Protein 8WXI (pdb70)

InterPro domains:
  IPR001807 Chloride channel [PF00654] (172-571)
  IPR001807 Chloride channel [PR00762] (184-201)
  IPR001807 Chloride channel [PR00762] (215-234)
  IPR001807 Chloride channel [PR00762] (272-291)
  IPR001807 Chloride channel [PR00762] (479-499)
  IPR001807 Chloride channel [PR00762] (522-538)
  IPR001807 Chloride channel [PR00762] (539-558)
  IPR001807 Chloride channel [PR00762] (577-591)
  IPR002243 Chloride channel ClC-1 [PR01112] (6-17)
  IPR002243 Chloride channel ClC-1 [PR01112] (20-34)
  IPR002243 Chloride channel ClC-1 [PR01112] (47-61)
  IPR002243 Chloride channel ClC-1 [PR01112] (77-89)
  IPR002243 Chloride channel ClC-1 [PR01112] (679-686)
  IPR002243 Chloride channel ClC-1 [PR01112] (712-725)
  IPR002243 Chloride channel ClC-1 [PR01112] (927-937)
  IPR014743 Chloride channel, core [SSF81340] (98-592)
  IPR046342 CBS domain superfamily [G3DSA:3.10.580.10] (592-691)
  IPR046342 CBS domain superfamily [G3DSA:3.10.580.10] (763-876)
  IPR046342 CBS domain superfamily [SSF54631] (594-871)
  IPR050970 Voltage-gated chloride channel [PTHR45720] (76-894)

Structure (mmCIF, N/CA/C/O backbone):
data_8WXI
#
_entry.id   8WXI
#
loop_
_entity.id
_entity.type
_entity.pdbx_description
1 polymer 'Chloride channel protein 1'
2 non-polymer 'THIOCYANATE ION'
#
loop_
_atom_site.group_PDB
_atom_site.id
_atom_site.type_symbol
_atom_site.label_atom_id
_atom_site.label_alt_id
_atom_site.label_comp_id
_atom_site.label_asym_id
_atom_site.label_entity_id
_atom_site.label_seq_id
_atom_site.pdbx_PDB_ins_code
_atom_site.Cartn_x
_atom_site.Cartn_y
_atom_site.Cartn_z
_atom_site.occupancy
_atom_site.B_iso_or_equiv
_atom_site.auth_seq_id
_atom_site.auth_comp_id
_atom_site.auth_asym_id
_atom_site.auth_atom_id
_atom_site.pdbx_PDB_model_num
ATOM 1 N N . GLY A 1 115 ? 147.736 119.029 114.963 1.00 307.19 115 GLY A N 1
ATOM 2 C CA . GLY A 1 115 ? 148.135 119.519 113.658 1.00 307.19 115 GLY A CA 1
ATOM 3 C C . GLY A 1 115 ? 148.415 121.000 113.729 1.00 307.19 115 GLY A C 1
ATOM 4 O O . GLY A 1 115 ? 148.396 121.570 114.810 1.00 307.19 115 GLY A O 1
ATOM 5 N N . GLU A 1 116 ? 148.679 121.626 112.587 1.00 330.29 116 GLU A N 1
ATOM 6 C CA . GLU A 1 116 ? 148.981 123.057 112.560 1.00 330.29 116 GLU A CA 1
ATOM 7 C C . GLU A 1 116 ? 147.805 123.875 113.061 1.00 330.29 116 GLU A C 1
ATOM 8 O O . GLU A 1 116 ? 147.993 124.908 113.696 1.00 330.29 116 GLU A O 1
ATOM 14 N N . ASP A 1 117 ? 146.590 123.413 112.788 1.00 314.50 117 ASP A N 1
ATOM 15 C CA . ASP A 1 117 ? 145.413 124.116 113.282 1.00 314.50 117 ASP A CA 1
ATOM 16 C C . ASP A 1 117 ? 145.296 123.989 114.790 1.00 314.50 117 ASP A C 1
ATOM 17 O O . ASP A 1 117 ? 144.839 124.907 115.436 1.00 314.50 117 ASP A O 1
ATOM 22 N N . GLY A 1 118 ? 145.732 122.872 115.357 1.00 305.92 118 GLY A N 1
ATOM 23 C CA . GLY A 1 118 ? 145.701 122.708 116.795 1.00 305.92 118 GLY A CA 1
ATOM 24 C C . GLY A 1 118 ? 146.655 123.674 117.451 1.00 305.92 118 GLY A C 1
ATOM 25 O O . GLY A 1 118 ? 146.352 124.215 118.508 1.00 305.92 118 GLY A O 1
ATOM 26 N N . ILE A 1 119 ? 147.805 123.901 116.825 1.00 303.10 119 ILE A N 1
ATOM 27 C CA . ILE A 1 119 ? 148.765 124.859 117.349 1.00 303.10 119 ILE A CA 1
ATOM 28 C C . ILE A 1 119 ? 148.174 126.247 117.228 1.00 303.10 119 ILE A C 1
ATOM 29 O O . ILE A 1 119 ? 148.317 127.057 118.128 1.00 303.10 119 ILE A O 1
ATOM 34 N N . PHE A 1 120 ? 147.489 126.519 116.126 1.00 314.42 120 PHE A N 1
ATOM 35 C CA . PHE A 1 120 ? 146.835 127.808 115.955 1.00 314.42 120 PHE A CA 1
ATOM 36 C C . PHE A 1 120 ? 145.887 128.090 117.108 1.00 314.42 120 PHE A C 1
ATOM 37 O O . PHE A 1 120 ? 145.899 129.181 117.653 1.00 314.42 120 PHE A O 1
ATOM 45 N N . LEU A 1 121 ? 145.087 127.106 117.497 1.00 306.71 121 LEU A N 1
ATOM 46 C CA . LEU A 1 121 ? 144.138 127.291 118.587 1.00 306.71 121 LEU A CA 1
ATOM 47 C C . LEU A 1 121 ? 144.817 127.424 119.942 1.00 306.71 121 LEU A C 1
ATOM 48 O O . LEU A 1 121 ? 144.357 128.169 120.796 1.00 306.71 121 LEU A O 1
ATOM 53 N N . VAL A 1 122 ? 145.909 126.705 120.148 1.00 300.11 122 VAL A N 1
ATOM 54 C CA . VAL A 1 122 ? 146.652 126.825 121.396 1.00 300.11 122 VAL A CA 1
ATOM 55 C C . VAL A 1 122 ? 147.222 128.229 121.463 1.00 300.11 122 VAL A C 1
ATOM 56 O O . VAL A 1 122 ? 147.103 128.902 122.480 1.00 300.11 122 VAL A O 1
ATOM 60 N N . LEU A 1 123 ? 147.786 128.701 120.358 1.00 294.58 123 LEU A N 1
ATOM 61 C CA . LEU A 1 123 ? 148.358 130.034 120.324 1.00 294.58 123 LEU A CA 1
ATOM 62 C C . LEU A 1 123 ? 147.276 131.068 120.517 1.00 294.58 123 LEU A C 1
ATOM 63 O O . LEU A 1 123 ? 147.480 132.029 121.237 1.00 294.58 123 LEU A O 1
ATOM 68 N N . LEU A 1 124 ? 146.124 130.873 119.885 1.00 286.31 124 LEU A N 1
ATOM 69 C CA . LEU A 1 124 ? 145.005 131.788 120.055 1.00 286.31 124 LEU A CA 1
ATOM 70 C C . LEU A 1 124 ? 144.685 131.924 121.518 1.00 286.31 124 LEU A C 1
ATOM 71 O O . LEU A 1 124 ? 144.783 133.004 122.069 1.00 286.31 124 LEU A O 1
ATOM 76 N N . GLY A 1 125 ? 144.307 130.823 122.151 1.00 272.55 125 GLY A N 1
ATOM 77 C CA . GLY A 1 125 ? 143.960 130.852 123.556 1.00 272.55 125 GLY A CA 1
ATOM 78 C C . GLY A 1 125 ? 145.014 131.478 124.427 1.00 272.55 125 GLY A C 1
ATOM 79 O O . GLY A 1 125 ? 144.712 132.358 125.218 1.00 272.55 125 GLY A O 1
ATOM 80 N N . LEU A 1 126 ? 146.256 131.042 124.276 1.00 275.46 126 LEU A N 1
ATOM 81 C CA . LEU A 1 126 ? 147.347 131.585 125.068 1.00 275.46 126 LEU A CA 1
ATOM 82 C C . LEU A 1 126 ? 147.472 133.081 124.904 1.00 275.46 126 LEU A C 1
ATOM 83 O O . LEU A 1 126 ? 147.418 133.811 125.882 1.00 275.46 126 LEU A O 1
ATOM 88 N N . LEU A 1 127 ? 147.609 133.546 123.671 1.00 310.34 127 LEU A N 1
ATOM 89 C CA . LEU A 1 127 ? 147.820 134.967 123.436 1.00 310.34 127 LEU A CA 1
ATOM 90 C C . LEU A 1 127 ? 146.640 135.801 123.865 1.00 310.34 127 LEU A C 1
ATOM 91 O O . LEU A 1 127 ? 146.815 136.853 124.445 1.00 310.34 127 LEU A O 1
ATOM 96 N N . MET A 1 128 ? 145.437 135.325 123.586 1.00 291.41 128 MET A N 1
ATOM 97 C CA . MET A 1 128 ? 144.245 136.050 123.977 1.00 291.41 128 MET A CA 1
ATOM 98 C C . MET A 1 128 ? 144.177 136.224 125.470 1.00 291.41 128 MET A C 1
ATOM 99 O O . MET A 1 128 ? 143.923 137.317 125.951 1.00 291.41 128 MET A O 1
ATOM 104 N N . ALA A 1 129 ? 144.399 135.147 126.205 1.00 293.14 129 ALA A N 1
ATOM 105 C CA . ALA A 1 129 ? 144.334 135.218 127.647 1.00 293.14 129 ALA A CA 1
ATOM 106 C C . ALA A 1 129 ? 145.386 136.152 128.174 1.00 293.14 129 ALA A C 1
ATOM 107 O O . ALA A 1 129 ? 145.121 136.909 129.084 1.00 293.14 129 ALA A O 1
ATOM 109 N N . LEU A 1 130 ? 146.581 136.105 127.602 1.00 300.42 130 LEU A N 1
ATOM 110 C CA . LEU A 1 130 ? 147.656 136.979 128.037 1.00 300.42 130 LEU A CA 1
ATOM 111 C C . LEU A 1 130 ? 147.292 138.429 127.814 1.00 300.42 130 LEU A C 1
ATOM 112 O O . LEU A 1 130 ? 147.389 139.231 128.727 1.00 300.42 130 LEU A O 1
ATOM 117 N N . VAL A 1 131 ? 146.856 138.766 126.607 1.00 275.05 131 VAL A N 1
ATOM 118 C CA . VAL A 1 131 ? 146.457 140.133 126.292 1.00 275.05 131 VAL A CA 1
ATOM 119 C C . VAL A 1 131 ? 145.283 140.570 127.165 1.00 275.05 131 VAL A C 1
ATOM 120 O O . VAL A 1 131 ? 145.306 141.654 127.735 1.00 275.05 131 VAL A O 1
ATOM 124 N N . SER A 1 132 ? 144.280 139.716 127.309 1.00 258.77 132 SER A N 1
ATOM 125 C CA . SER A 1 132 ? 143.125 140.038 128.134 1.00 258.77 132 SER A CA 1
ATOM 126 C C . SER A 1 132 ? 143.491 140.261 129.580 1.00 258.77 132 SER A C 1
ATOM 127 O O . SER A 1 132 ? 143.002 141.191 130.207 1.00 258.77 132 SER A O 1
ATOM 130 N N . TRP A 1 133 ? 144.338 139.399 130.122 1.00 271.73 133 TRP A N 1
ATOM 131 C CA . TRP A 1 133 ? 144.745 139.533 131.502 1.00 271.73 133 TRP A CA 1
ATOM 132 C C . TRP A 1 133 ? 145.534 140.801 131.673 1.00 271.73 133 TRP A C 1
ATOM 133 O O . TRP A 1 133 ? 145.320 141.521 132.625 1.00 271.73 133 TRP A O 1
ATOM 144 N N . SER A 1 134 ? 146.453 141.075 130.758 1.00 256.83 134 SER A N 1
ATOM 145 C CA . SER A 1 134 ? 147.279 142.263 130.856 1.00 256.83 134 SER A CA 1
ATOM 146 C C . SER A 1 134 ? 146.424 143.505 130.849 1.00 256.83 134 SER A C 1
ATOM 147 O O . SER A 1 134 ? 146.628 144.398 131.657 1.00 256.83 134 SER A O 1
ATOM 150 N N . MET A 1 135 ? 145.460 143.567 129.942 1.00 225.39 135 MET A N 1
ATOM 151 C CA . MET A 1 135 ? 144.553 144.698 129.899 1.00 225.39 135 MET A CA 1
ATOM 152 C C . MET A 1 135 ? 143.800 144.796 131.196 1.00 225.39 135 MET A C 1
ATOM 153 O O . MET A 1 135 ? 143.797 145.838 131.820 1.00 225.39 135 MET A O 1
ATOM 158 N N . GLY A 1 136 ? 143.169 143.706 131.610 1.00 217.14 136 GLY A N 1
ATOM 159 C CA . GLY A 1 136 ? 142.428 143.691 132.855 1.00 217.14 136 GLY A CA 1
ATOM 160 C C . GLY A 1 136 ? 143.264 144.127 134.029 1.00 217.14 136 GLY A C 1
ATOM 161 O O . GLY A 1 136 ? 142.782 144.852 134.883 1.00 217.14 136 GLY A O 1
ATOM 162 N N . TYR A 1 137 ? 144.516 143.698 134.073 1.00 223.63 137 TYR A N 1
ATOM 163 C CA . TYR A 1 137 ? 145.414 144.081 135.144 1.00 223.63 137 TYR A CA 1
ATOM 164 C C . TYR A 1 137 ? 145.625 145.575 135.171 1.00 223.63 137 TYR A C 1
ATOM 165 O O . TYR A 1 137 ? 145.369 146.212 136.175 1.00 223.63 137 TYR A O 1
ATOM 174 N N . VAL A 1 138 ? 146.087 146.142 134.067 1.00 233.63 138 VAL A N 1
ATOM 175 C CA . VAL A 1 138 ? 146.375 147.568 134.031 1.00 233.63 138 VAL A CA 1
ATOM 176 C C . VAL A 1 138 ? 145.112 148.402 134.221 1.00 233.63 138 VAL A C 1
ATOM 177 O O . VAL A 1 138 ? 145.145 149.433 134.878 1.00 233.63 138 VAL A O 1
ATOM 181 N N . SER A 1 139 ? 143.984 147.941 133.694 1.00 209.26 139 SER A N 1
ATOM 182 C CA . SER A 1 139 ? 142.728 148.658 133.867 1.00 209.26 139 SER A CA 1
ATOM 183 C C . SER A 1 139 ? 142.277 148.635 135.314 1.00 209.26 139 SER A C 1
ATOM 184 O O . SER A 1 139 ? 141.703 149.598 135.800 1.00 209.26 139 SER A O 1
ATOM 187 N N . ALA A 1 140 ? 142.552 147.548 136.019 1.00 212.88 140 ALA A N 1
ATOM 188 C CA . ALA A 1 140 ? 142.204 147.468 137.425 1.00 212.88 140 ALA A CA 1
ATOM 189 C C . ALA A 1 140 ? 143.150 148.302 138.253 1.00 212.88 140 ALA A C 1
ATOM 190 O 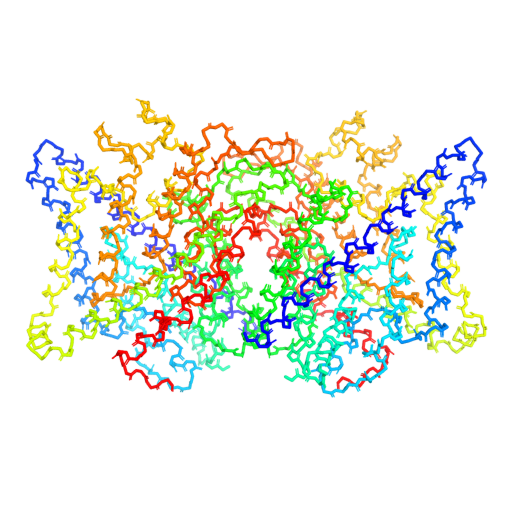O . ALA A 1 140 ? 142.745 148.879 139.245 1.00 212.88 140 ALA A O 1
ATOM 192 N N . LYS A 1 141 ? 144.406 148.385 137.830 1.00 223.66 141 LYS A N 1
ATOM 193 C CA . LYS A 1 141 ? 145.400 149.183 138.544 1.00 223.66 141 LYS A CA 1
ATOM 194 C C . LYS A 1 141 ? 145.072 150.644 138.345 1.00 223.66 141 LYS A C 1
ATOM 195 O O . LYS A 1 141 ? 145.344 151.461 139.215 1.00 223.66 141 LYS A O 1
ATOM 201 N N . SER A 1 142 ? 144.495 150.980 137.197 1.00 217.81 142 SER A N 1
ATOM 202 C CA . SER A 1 142 ? 144.098 152.348 136.923 1.00 217.81 142 SER A CA 1
ATOM 203 C C . SER A 1 142 ? 142.856 152.701 137.714 1.00 217.81 142 SER A C 1
ATOM 204 O O . SER A 1 142 ? 142.709 153.822 138.169 1.00 217.81 142 SER A O 1
ATOM 207 N N . LEU A 1 143 ? 141.965 151.737 137.901 1.00 215.31 143 LEU A N 1
ATOM 208 C CA . LEU A 1 143 ? 140.770 151.972 138.688 1.00 215.31 143 LEU A CA 1
ATOM 209 C C . LEU A 1 143 ? 141.142 152.092 140.144 1.00 215.31 143 LEU A C 1
ATOM 210 O O . LEU A 1 143 ? 140.518 152.834 140.889 1.00 215.31 143 LEU A O 1
ATOM 215 N N . GLN A 1 144 ? 142.166 151.362 140.559 1.00 242.10 144 GLN A N 1
ATOM 216 C CA . GLN A 1 144 ? 142.625 151.451 141.930 1.00 242.10 144 GLN A CA 1
ATOM 217 C C . GLN A 1 144 ? 143.229 152.810 142.171 1.00 242.10 144 GLN A C 1
ATOM 218 O O . GLN A 1 144 ? 142.993 153.410 143.209 1.00 242.10 144 GLN A O 1
ATOM 224 N N . ALA A 1 145 ? 144.000 153.308 141.213 1.00 229.27 145 ALA A N 1
ATOM 225 C CA . ALA A 1 145 ? 144.590 154.630 141.337 1.00 229.27 145 ALA A CA 1
ATOM 226 C C . ALA A 1 145 ? 143.513 155.683 141.350 1.00 229.27 145 ALA A C 1
ATOM 227 O O . ALA A 1 145 ? 143.615 156.640 142.089 1.00 229.27 145 ALA A O 1
ATOM 229 N N . TYR A 1 146 ? 142.482 155.515 140.533 1.00 220.90 146 TYR A N 1
ATOM 230 C CA . TYR A 1 146 ? 141.362 156.447 140.508 1.00 220.90 146 TYR A CA 1
ATOM 231 C C . TYR A 1 146 ? 140.767 156.556 141.896 1.00 220.90 146 TYR A C 1
ATOM 232 O O . TYR A 1 146 ? 140.641 157.649 142.434 1.00 220.90 146 TYR A O 1
ATOM 241 N N . LYS A 1 147 ? 140.416 155.424 142.487 1.00 198.72 147 LYS A N 1
ATOM 242 C CA . LYS A 1 147 ? 139.815 155.430 143.810 1.00 198.72 147 LYS A CA 1
ATOM 243 C C . LYS A 1 147 ? 140.755 155.979 144.861 1.00 198.72 147 LYS A C 1
ATOM 244 O O . LYS A 1 147 ? 140.334 156.722 145.738 1.00 198.72 147 LYS A O 1
ATOM 250 N N . TRP A 1 148 ? 142.029 155.620 144.778 1.00 237.89 148 TRP A N 1
ATOM 251 C CA . TRP A 1 148 ? 143.007 156.112 145.733 1.00 237.89 148 TRP A CA 1
ATOM 252 C C . TRP A 1 148 ? 143.148 157.616 145.637 1.00 237.89 148 TRP A C 1
ATOM 253 O O . TRP A 1 148 ? 143.125 158.290 146.645 1.00 237.89 148 TRP A O 1
ATOM 264 N N . SER A 1 149 ? 143.289 158.146 144.429 1.00 206.54 149 SER A N 1
ATOM 265 C CA . SER A 1 149 ? 143.450 159.578 144.244 1.00 206.54 149 SER A CA 1
ATOM 266 C C . SER A 1 149 ? 142.238 160.314 144.749 1.00 206.54 149 SER A C 1
ATOM 267 O O . SER A 1 149 ? 142.354 161.377 145.343 1.00 206.54 149 SER A O 1
ATOM 270 N N . TYR A 1 150 ? 141.064 159.747 144.518 1.00 168.90 150 TYR A N 1
ATOM 271 C CA . TYR A 1 150 ? 139.838 160.372 144.961 1.00 168.90 150 TYR A CA 1
ATOM 272 C C . TYR A 1 150 ? 139.772 160.410 146.478 1.00 168.90 150 TYR A C 1
ATOM 273 O O . TYR A 1 150 ? 139.283 161.375 147.056 1.00 168.90 150 TYR A O 1
ATOM 282 N N . ALA A 1 151 ? 140.263 159.363 147.128 1.00 187.55 151 ALA A N 1
ATOM 283 C CA . ALA A 1 151 ? 140.241 159.305 148.581 1.00 187.55 151 ALA A CA 1
ATOM 284 C C . ALA A 1 151 ? 141.381 160.111 149.167 1.00 187.55 151 ALA A C 1
ATOM 285 O O . ALA A 1 151 ? 141.276 160.609 150.285 1.00 187.55 151 ALA A O 1
ATOM 287 N N . GLN A 1 152 ? 142.412 160.376 148.379 1.00 228.04 152 GLN A N 1
ATOM 288 C CA . GLN A 1 152 ? 143.490 161.236 148.852 1.00 228.04 152 GLN A CA 1
ATOM 289 C C . GLN A 1 152 ? 143.038 162.692 148.906 1.00 228.04 152 GLN A C 1
ATOM 290 O O . GLN A 1 152 ? 143.677 163.518 149.553 1.00 228.04 152 GLN A O 1
ATOM 296 N N . MET A 1 153 ? 141.934 163.009 148.238 1.00 256.85 153 MET A N 1
ATOM 297 C CA . MET A 1 153 ? 141.421 164.380 148.232 1.00 256.85 153 MET A CA 1
ATOM 298 C C . MET A 1 153 ? 140.231 164.511 149.159 1.00 256.85 153 MET A C 1
ATOM 299 O O . MET A 1 153 ? 139.522 165.510 149.101 1.00 256.85 153 MET A O 1
ATOM 304 N N . GLN A 1 154 ? 140.024 163.531 150.031 1.00 267.26 154 GLN A N 1
ATOM 305 C CA . GLN A 1 154 ? 138.852 163.514 150.919 1.00 267.26 154 GLN A CA 1
ATOM 306 C C . GLN A 1 154 ? 138.226 164.826 151.409 1.00 267.26 154 GLN A C 1
ATOM 307 O O . GLN A 1 154 ? 137.068 165.098 151.095 1.00 267.26 154 GLN A O 1
ATOM 313 N N . PRO A 1 155 ? 138.965 165.641 152.183 1.00 242.74 155 PRO A N 1
ATOM 314 C CA . PRO A 1 155 ? 138.284 166.835 152.706 1.00 242.74 155 PRO A CA 1
ATOM 315 C C . PRO A 1 155 ? 137.778 167.794 151.637 1.00 242.74 155 PRO A C 1
ATOM 316 O O . PRO A 1 155 ? 136.597 168.138 151.655 1.00 242.74 155 PRO A O 1
ATOM 320 N N . SER A 1 156 ? 138.640 168.222 150.723 1.00 232.47 156 SER A N 1
ATOM 321 C CA . SER A 1 156 ? 138.241 169.212 149.728 1.00 232.47 156 SER A CA 1
ATOM 322 C C . SER A 1 156 ? 137.324 168.672 148.653 1.00 232.47 156 SER A C 1
ATOM 323 O O . SER A 1 156 ? 137.712 167.800 147.889 1.00 232.47 156 SER A O 1
ATOM 326 N N . LEU A 1 157 ? 136.113 169.208 148.577 1.00 209.06 157 LEU A N 1
ATOM 327 C CA . LEU A 1 157 ? 135.164 168.782 147.551 1.00 209.06 157 LEU A CA 1
ATOM 328 C C . LEU A 1 157 ? 135.526 169.202 146.119 1.00 209.06 157 LEU A C 1
ATOM 329 O O . LEU A 1 157 ? 135.373 168.405 145.200 1.00 209.06 157 LEU A O 1
ATOM 334 N N . PRO A 1 158 ? 135.985 170.453 145.909 1.00 201.91 158 PRO A N 1
ATOM 335 C CA . PRO A 1 158 ? 136.395 170.770 144.533 1.00 201.91 158 PRO A CA 1
ATOM 336 C C . PRO A 1 158 ? 137.543 169.893 144.051 1.00 201.91 158 PRO A C 1
ATOM 337 O O . PRO A 1 158 ? 137.581 169.551 142.875 1.00 201.91 158 PRO A O 1
ATOM 341 N N . LEU A 1 159 ? 138.466 169.543 144.935 1.00 219.69 159 LEU A N 1
ATOM 342 C CA . LEU A 1 159 ? 139.575 168.675 144.582 1.00 219.69 159 LEU A CA 1
ATOM 343 C C . LEU A 1 159 ? 139.077 167.278 144.295 1.00 219.69 159 LEU A C 1
ATOM 344 O O . LEU A 1 159 ? 139.580 166.609 143.397 1.00 219.69 159 LEU A O 1
ATOM 349 N N . GLN A 1 160 ? 138.086 166.828 145.053 1.00 190.31 160 GLN A N 1
ATOM 350 C CA . GLN A 1 160 ? 137.504 165.523 144.803 1.00 190.31 160 GLN A CA 1
ATOM 351 C C . GLN A 1 160 ? 136.872 165.530 143.431 1.00 190.31 160 GLN A C 1
ATOM 352 O O . GLN A 1 160 ? 137.050 164.592 142.667 1.00 190.31 160 GLN A O 1
ATOM 358 N N . PHE A 1 161 ? 136.153 166.599 143.106 1.00 210.02 161 PHE A N 1
ATOM 359 C CA . PHE A 1 161 ? 135.529 166.719 141.797 1.00 210.02 161 PHE A CA 1
ATOM 360 C C . PHE A 1 161 ? 136.566 166.669 140.713 1.00 210.02 161 PHE A C 1
ATOM 361 O O . PHE A 1 161 ? 136.383 165.973 139.728 1.00 210.02 161 PHE A O 1
ATOM 369 N N . LEU A 1 162 ? 137.652 167.408 140.895 1.00 201.58 162 LEU A N 1
ATOM 370 C CA . LEU A 1 162 ? 138.717 167.422 139.911 1.00 201.58 162 LEU A CA 1
ATOM 371 C C . LEU A 1 162 ? 139.176 166.015 139.581 1.00 201.58 162 LEU A C 1
ATOM 372 O O . LEU A 1 162 ? 139.106 165.609 138.442 1.00 201.58 162 LEU A O 1
ATOM 377 N N . VAL A 1 163 ? 139.619 165.262 140.578 1.00 217.21 163 VAL A N 1
ATOM 378 C CA . VAL A 1 163 ? 140.036 163.886 140.339 1.00 217.21 163 VAL A CA 1
ATOM 379 C C . VAL A 1 163 ? 138.932 163.077 139.682 1.00 217.21 163 VAL A C 1
ATOM 380 O O . VAL A 1 163 ? 139.151 162.445 138.649 1.00 217.21 163 VAL A O 1
ATOM 384 N N . TRP A 1 164 ? 137.729 163.132 140.241 1.00 191.84 164 TRP A N 1
ATOM 385 C CA . TRP A 1 164 ? 136.635 162.336 139.708 1.00 191.84 164 TRP A CA 1
ATOM 386 C C . TRP A 1 164 ? 136.312 162.603 138.238 1.00 191.84 164 TRP A C 1
ATOM 387 O O . TRP A 1 164 ? 135.856 161.712 137.541 1.00 191.84 164 TRP A O 1
ATOM 398 N N . VAL A 1 165 ? 136.535 163.815 137.755 1.00 211.85 165 VAL A N 1
ATOM 399 C CA . VAL A 1 165 ? 136.278 164.069 136.354 1.00 211.85 165 VAL A CA 1
ATOM 400 C C . VAL A 1 165 ? 137.512 164.007 135.468 1.00 211.85 165 VAL A C 1
ATOM 401 O O . VAL A 1 165 ? 137.409 163.566 134.337 1.00 211.85 165 VAL A O 1
ATOM 405 N N . THR A 1 166 ? 138.678 164.395 135.970 1.00 246.51 166 THR A N 1
ATOM 406 C CA . THR A 1 166 ? 139.864 164.442 135.119 1.00 246.51 166 THR A CA 1
ATOM 407 C C . THR A 1 166 ? 140.490 163.095 134.881 1.00 246.51 166 THR A C 1
ATOM 408 O O . THR A 1 166 ? 140.955 162.839 133.793 1.00 246.51 166 THR A O 1
ATOM 412 N N . PHE A 1 167 ? 140.527 162.238 135.888 1.00 237.22 167 PHE A N 1
ATOM 413 C CA . PHE A 1 167 ? 141.038 160.889 135.675 1.00 237.22 167 PHE A CA 1
ATOM 414 C C . PHE A 1 167 ? 140.341 160.219 134.482 1.00 237.22 167 PHE A C 1
ATOM 415 O O . PHE A 1 167 ? 141.018 159.801 133.540 1.00 237.22 167 PHE A O 1
ATOM 423 N N . PRO A 1 168 ? 138.989 160.133 134.484 1.00 249.60 168 PRO A N 1
ATOM 424 C CA . PRO A 1 168 ? 138.390 159.560 133.276 1.00 249.60 168 PRO A CA 1
ATOM 425 C C . PRO A 1 168 ? 138.634 160.399 132.031 1.00 249.60 168 PRO A C 1
ATOM 426 O O . PRO A 1 168 ? 138.879 159.826 130.985 1.00 249.60 168 PRO A O 1
ATOM 430 N N . LEU A 1 169 ? 138.559 161.722 132.134 1.00 300.80 169 LEU A N 1
ATOM 431 C CA . LEU A 1 169 ? 138.742 162.584 130.979 1.00 300.80 169 LEU A CA 1
ATOM 432 C C . LEU A 1 169 ? 140.066 162.325 130.309 1.00 300.80 169 LEU A C 1
ATOM 433 O O . LEU A 1 169 ? 140.108 162.114 129.113 1.00 300.80 169 LEU A O 1
ATOM 438 N N . VAL A 1 170 ? 141.145 162.327 131.077 1.00 303.99 170 VAL A N 1
ATOM 439 C CA . VAL A 1 170 ? 142.467 162.090 130.524 1.00 303.99 170 VAL A CA 1
ATOM 440 C C . VAL A 1 170 ? 142.502 160.742 129.838 1.00 303.99 170 VAL A C 1
ATOM 441 O O . VAL A 1 170 ? 142.937 160.641 128.702 1.00 303.99 170 VAL A O 1
ATOM 445 N N . LEU A 1 171 ? 141.999 159.711 130.500 1.00 296.97 171 LEU A N 1
ATOM 446 C CA . LEU A 1 171 ? 142.049 158.373 129.933 1.00 296.97 171 LEU A CA 1
ATOM 447 C C . LEU A 1 171 ? 141.228 158.204 128.663 1.00 296.97 171 LEU A C 1
ATOM 448 O O . LEU A 1 171 ? 141.664 157.544 127.734 1.00 296.97 171 LEU A O 1
ATOM 453 N N . ILE A 1 172 ? 140.052 158.810 128.612 1.00 290.81 172 ILE A N 1
ATOM 454 C CA . ILE A 1 172 ? 139.207 158.712 127.431 1.00 290.81 172 ILE A CA 1
ATOM 455 C C . ILE A 1 172 ? 139.760 159.582 126.313 1.00 290.81 172 ILE A C 1
ATOM 456 O O . ILE A 1 172 ? 139.750 159.195 125.150 1.00 290.81 172 ILE A O 1
ATOM 461 N N . LEU A 1 173 ? 140.285 160.746 126.661 1.00 334.45 173 LEU A N 1
ATOM 462 C CA . LEU A 1 173 ? 140.886 161.601 125.650 1.00 334.45 173 LEU A CA 1
ATOM 463 C C . LEU A 1 173 ? 142.092 160.902 125.080 1.00 334.45 173 LEU A C 1
ATOM 464 O O . LEU A 1 173 ? 142.320 160.960 123.882 1.00 334.45 173 LEU A O 1
ATOM 469 N N . PHE A 1 174 ? 142.862 160.229 125.925 1.00 322.85 174 PHE A N 1
ATOM 470 C CA . PHE A 1 174 ? 143.996 159.463 125.443 1.00 322.85 174 PHE A CA 1
ATOM 471 C C . PHE A 1 174 ? 143.507 158.368 124.516 1.00 322.85 174 PHE A C 1
ATOM 472 O O . PHE A 1 174 ? 144.045 158.203 123.445 1.00 322.85 174 PHE A O 1
ATOM 480 N N . SER A 1 175 ? 142.485 157.625 124.925 1.00 290.57 175 SER A N 1
ATOM 481 C CA . SER A 1 175 ? 141.935 156.570 124.085 1.00 290.57 175 SER A CA 1
ATOM 482 C C . SER A 1 175 ? 141.608 157.094 122.706 1.00 290.57 175 SER A C 1
ATOM 483 O O . SER A 1 175 ? 142.062 156.545 121.707 1.00 290.57 175 SER A O 1
ATOM 486 N N . ALA A 1 176 ? 140.831 158.167 122.644 1.00 295.67 176 ALA A N 1
ATOM 487 C CA . ALA A 1 176 ? 140.441 158.737 121.368 1.00 295.67 176 ALA A CA 1
ATOM 488 C C . ALA A 1 176 ? 141.636 159.227 120.567 1.00 295.67 176 ALA A C 1
ATOM 489 O O . ALA A 1 176 ? 141.742 158.942 119.382 1.00 295.67 176 ALA A O 1
ATOM 491 N N . LEU A 1 177 ? 142.542 159.952 121.210 1.00 323.50 177 LEU A N 1
ATOM 492 C CA . LEU A 1 177 ? 143.719 160.464 120.520 1.00 323.50 177 LEU A CA 1
ATOM 493 C C . LEU A 1 177 ? 144.626 159.354 120.023 1.00 323.50 177 LEU A C 1
ATOM 494 O O . LEU A 1 177 ? 145.049 159.377 118.879 1.00 323.50 177 LEU A O 1
ATOM 499 N N . PHE A 1 178 ? 144.929 158.387 120.878 1.00 305.78 178 PHE A N 1
ATOM 500 C CA . PHE A 1 178 ? 145.790 157.280 120.493 1.00 305.78 178 PHE A CA 1
ATOM 501 C C . PHE A 1 178 ? 145.223 156.602 119.274 1.00 305.78 178 PHE A C 1
ATOM 502 O O . PHE A 1 178 ? 145.945 156.324 118.333 1.00 305.78 178 PHE A O 1
ATOM 510 N N . CYS A 1 179 ? 143.925 156.334 119.288 1.00 247.55 179 CYS A N 1
ATOM 511 C CA . CYS A 1 179 ? 143.288 155.731 118.135 1.00 247.55 179 CYS A CA 1
ATOM 512 C C . CYS A 1 179 ? 143.486 156.600 116.912 1.00 247.55 179 CYS A C 1
ATOM 513 O O . CYS A 1 179 ? 144.107 156.178 115.956 1.00 247.55 179 CYS A O 1
ATOM 516 N N . HIS A 1 180 ? 143.000 157.832 116.951 1.00 321.14 180 HIS A N 1
ATOM 517 C CA . HIS A 1 180 ? 143.160 158.749 115.829 1.00 321.14 180 HIS A CA 1
ATOM 518 C C . HIS A 1 180 ? 144.572 158.767 115.263 1.00 321.14 180 HIS A C 1
ATOM 519 O O . HIS A 1 180 ? 144.752 158.772 114.047 1.00 321.14 180 HIS A O 1
ATOM 526 N N . LEU A 1 181 ? 145.573 158.774 116.133 1.00 330.88 181 LEU A N 1
ATOM 527 C CA . LEU A 1 181 ? 146.958 158.818 115.689 1.00 330.88 181 LEU A CA 1
ATOM 528 C C . LEU A 1 181 ? 147.381 157.511 115.046 1.00 330.88 181 LEU A C 1
ATOM 529 O O . LEU A 1 181 ? 147.785 157.493 113.888 1.00 330.88 181 LEU A O 1
ATOM 534 N N . ILE A 1 182 ? 147.299 156.418 115.794 1.00 337.23 182 ILE A N 1
ATOM 535 C CA . ILE A 1 182 ? 147.721 155.120 115.276 1.00 337.23 182 ILE A CA 1
ATOM 536 C C . ILE A 1 182 ? 146.743 154.567 114.247 1.00 337.23 182 ILE A C 1
ATOM 537 O O . ILE A 1 182 ? 147.027 154.572 113.051 1.00 337.23 182 ILE A O 1
ATOM 542 N N . SER A 1 183 ? 145.593 154.091 114.701 1.00 277.75 183 SER A N 1
ATOM 543 C CA . SER A 1 183 ? 144.626 153.512 113.783 1.00 277.75 183 SER A CA 1
ATOM 544 C C . SER A 1 183 ? 143.224 154.025 114.043 1.00 277.75 183 SER A C 1
ATOM 545 O O . SER A 1 183 ? 142.602 153.672 115.042 1.00 277.75 183 SER A O 1
ATOM 548 N N . PRO A 1 184 ? 142.694 154.939 113.159 1.00 290.93 184 PRO A N 1
ATOM 549 C CA . PRO A 1 184 ? 141.330 155.368 113.507 1.00 290.93 184 PRO A CA 1
ATOM 550 C C . PRO A 1 184 ? 140.273 154.359 113.097 1.00 290.93 184 PRO A C 1
ATOM 551 O O . PRO A 1 184 ? 139.091 154.686 113.090 1.00 290.93 184 PRO A O 1
ATOM 555 N N . GLN A 1 185 ? 140.689 153.147 112.760 1.00 300.55 185 GLN A N 1
ATOM 556 C CA . GLN A 1 185 ? 139.742 152.103 112.401 1.00 300.55 185 GLN A CA 1
ATOM 557 C C . GLN A 1 185 ? 139.723 151.139 113.552 1.00 300.55 185 GLN A C 1
ATOM 558 O O . GLN A 1 185 ? 139.253 150.013 113.427 1.00 300.55 185 GLN A O 1
ATOM 564 N N . ALA A 1 186 ? 140.244 151.580 114.689 1.00 285.83 186 ALA A N 1
ATOM 565 C CA . ALA A 1 186 ? 140.224 150.754 115.876 1.00 285.83 186 ALA A CA 1
ATOM 566 C C . ALA A 1 186 ? 139.254 151.373 116.848 1.00 285.83 186 ALA A C 1
ATOM 567 O O . ALA A 1 186 ? 139.394 151.218 118.047 1.00 285.83 186 ALA A O 1
ATOM 569 N N . VAL A 1 187 ? 138.275 152.102 116.331 1.00 285.09 187 VAL A N 1
ATOM 570 C CA . VAL A 1 187 ? 137.278 152.717 117.187 1.00 285.09 187 VAL A CA 1
ATOM 571 C C . VAL A 1 187 ? 136.005 151.886 117.195 1.00 285.09 187 VAL A C 1
ATOM 572 O O . VAL A 1 187 ? 135.808 151.027 116.335 1.00 285.09 187 VAL A O 1
ATOM 576 N N . GLY A 1 188 ? 135.150 152.113 118.180 1.00 258.62 188 GLY A N 1
ATOM 577 C CA . GLY A 1 188 ? 133.907 151.376 118.270 1.00 258.62 188 GLY A CA 1
ATOM 578 C C . GLY A 1 188 ? 134.092 149.946 118.712 1.00 258.62 188 GLY A C 1
ATOM 579 O O . GLY A 1 188 ? 135.114 149.593 119.290 1.00 258.62 188 GLY A O 1
ATOM 580 N N . SER A 1 189 ? 133.110 149.094 118.433 1.00 249.74 189 SER A N 1
ATOM 581 C CA . SER A 1 189 ? 133.236 147.675 118.757 1.00 249.74 189 SER A CA 1
ATOM 582 C C . SER A 1 189 ? 133.941 146.982 117.618 1.00 249.74 189 SER A C 1
ATOM 583 O O . SER A 1 189 ? 134.400 147.620 116.676 1.00 249.74 189 SER A O 1
ATOM 586 N N . GLY A 1 190 ? 134.027 145.669 117.687 1.00 248.75 190 GLY A N 1
ATOM 587 C CA . GLY A 1 190 ? 134.624 144.942 116.591 1.00 248.75 190 GLY A CA 1
ATOM 588 C C . GLY A 1 190 ? 133.576 144.110 115.909 1.00 248.75 190 GLY A C 1
ATOM 589 O O . GLY A 1 190 ? 133.579 144.021 114.694 1.00 248.75 190 GLY A O 1
ATOM 590 N N . ILE A 1 191 ? 132.670 143.521 116.686 1.00 237.15 191 ILE A N 1
ATOM 591 C CA . ILE A 1 191 ? 131.606 142.688 116.126 1.00 237.15 191 ILE A CA 1
ATOM 592 C C . ILE A 1 191 ? 130.912 143.218 114.867 1.00 237.15 191 ILE A C 1
ATOM 593 O O . ILE A 1 191 ? 130.886 142.512 113.878 1.00 237.15 191 ILE A O 1
ATOM 598 N N . PRO A 1 192 ? 130.361 144.453 114.879 1.00 265.78 192 PRO A N 1
ATOM 599 C CA . PRO A 1 192 ? 129.693 144.865 113.634 1.00 265.78 192 PRO A CA 1
ATOM 600 C C . PRO A 1 192 ? 130.568 144.751 112.395 1.00 265.78 192 PRO A C 1
ATOM 601 O O . PRO A 1 192 ? 130.111 144.295 111.349 1.00 265.78 192 PRO A O 1
ATOM 605 N N . GLU A 1 193 ? 131.823 145.155 112.506 1.00 275.33 193 GLU A N 1
ATOM 606 C CA . GLU A 1 193 ? 132.723 145.121 111.367 1.00 275.33 193 GLU A CA 1
ATOM 607 C C . GLU A 1 193 ? 133.263 143.730 111.109 1.00 275.33 193 GLU A C 1
ATOM 608 O O . GLU A 1 193 ? 133.573 143.399 109.980 1.00 275.33 193 GLU A O 1
ATOM 614 N N . MET A 1 194 ? 133.354 142.901 112.142 1.00 255.21 194 MET A N 1
ATOM 615 C CA . MET A 1 194 ? 133.784 141.520 111.954 1.00 255.21 194 MET A CA 1
ATOM 616 C C . MET A 1 194 ? 132.684 140.748 111.275 1.00 255.21 194 MET A C 1
ATOM 617 O O . MET A 1 194 ? 132.955 139.785 110.581 1.00 255.21 194 MET A O 1
ATOM 622 N N . LYS A 1 195 ? 131.439 141.166 111.467 1.00 246.75 195 LYS A N 1
ATOM 623 C CA . LYS A 1 195 ? 130.331 140.532 110.786 1.00 246.75 195 LYS A CA 1
ATOM 624 C C . LYS A 1 195 ? 130.446 140.864 109.315 1.00 246.75 195 LYS A C 1
ATOM 625 O O . LYS A 1 195 ? 130.229 140.008 108.468 1.00 246.75 195 LYS A O 1
ATOM 631 N N . THR A 1 196 ? 130.767 142.114 109.008 1.00 271.27 196 THR A N 1
ATOM 632 C CA . THR A 1 196 ? 130.941 142.522 107.622 1.00 271.27 196 THR A CA 1
ATOM 633 C C . THR A 1 196 ? 132.059 141.716 106.976 1.00 271.27 196 THR A C 1
ATOM 634 O O . THR A 1 196 ? 131.875 141.154 105.898 1.00 271.27 196 THR A O 1
ATOM 638 N N . ILE A 1 197 ? 133.216 141.655 107.627 1.00 285.13 197 ILE A N 1
ATOM 639 C CA . ILE A 1 197 ? 134.326 140.868 107.107 1.00 285.13 197 ILE A CA 1
ATOM 640 C C . ILE A 1 197 ? 133.899 139.422 106.888 1.00 285.13 197 ILE A C 1
ATOM 641 O O . ILE A 1 197 ? 134.209 138.827 105.857 1.00 285.13 197 ILE A O 1
ATOM 646 N N . LEU A 1 198 ? 133.145 138.865 107.829 1.00 250.77 198 LEU A N 1
ATOM 647 C CA . LEU A 1 198 ? 132.731 137.466 107.729 1.00 250.77 198 LEU A CA 1
ATOM 648 C C . LEU A 1 198 ? 131.633 137.240 106.702 1.00 250.77 198 LEU A C 1
ATOM 649 O O . LEU A 1 198 ? 131.290 136.099 106.408 1.00 250.77 198 LEU A O 1
ATOM 654 N N . ARG A 1 199 ? 131.081 138.312 106.143 1.00 291.37 199 ARG A N 1
ATOM 655 C CA . ARG A 1 199 ? 130.087 138.170 105.088 1.00 291.37 199 ARG A CA 1
ATOM 656 C C . ARG A 1 199 ? 130.766 138.354 103.743 1.00 291.37 199 ARG A C 1
ATOM 657 O O . ARG A 1 199 ? 130.114 138.656 102.747 1.00 291.37 199 ARG A O 1
ATOM 665 N N . GLY A 1 200 ? 132.083 138.188 103.710 1.00 276.46 200 GLY A N 1
ATOM 666 C CA . GLY A 1 200 ? 132.816 138.290 102.463 1.00 276.46 200 GLY A CA 1
ATOM 667 C C . GLY A 1 200 ? 133.460 139.631 102.207 1.00 276.46 200 GLY A C 1
ATOM 668 O O . GLY A 1 200 ? 134.508 139.701 101.574 1.00 276.46 200 GLY A O 1
ATOM 669 N N . VAL A 1 201 ? 132.843 140.702 102.685 1.00 264.22 201 VAL A N 1
ATOM 670 C CA . VAL A 1 201 ? 133.366 142.030 102.407 1.00 264.22 201 VAL A CA 1
ATOM 671 C C . VAL A 1 201 ? 134.437 142.413 103.400 1.00 264.22 201 VAL A C 1
ATOM 672 O O . VAL A 1 201 ? 134.181 143.155 104.346 1.00 264.22 201 VAL A O 1
ATOM 676 N N . VAL A 1 202 ? 135.650 141.931 103.171 1.00 240.15 202 VAL A N 1
ATOM 677 C CA . VAL A 1 202 ? 136.731 142.171 104.116 1.00 240.15 202 VAL A CA 1
ATOM 678 C C . VAL A 1 202 ? 137.367 143.553 104.040 1.00 240.15 202 VAL A C 1
ATOM 679 O O . VAL A 1 202 ? 137.827 143.982 102.980 1.00 240.15 202 VAL A O 1
ATOM 683 N N . LEU A 1 203 ? 137.354 144.277 105.153 1.00 252.28 203 LEU A N 1
ATOM 684 C CA . LEU A 1 203 ? 138.020 145.566 105.198 1.00 252.28 203 LEU A CA 1
ATOM 685 C C . LEU A 1 203 ? 139.392 145.213 105.717 1.00 252.28 203 LEU A C 1
ATOM 686 O O . LEU A 1 203 ? 139.515 144.659 106.803 1.00 252.28 203 LEU A O 1
ATOM 691 N N . LYS A 1 204 ? 140.438 145.506 104.959 1.00 266.35 204 LYS A N 1
ATOM 692 C CA . LYS A 1 204 ? 141.770 145.064 105.375 1.00 266.35 204 LYS A CA 1
ATOM 693 C C . LYS A 1 204 ? 142.575 146.015 106.250 1.00 266.35 204 LYS A C 1
ATOM 694 O O . LYS A 1 204 ? 143.754 145.773 106.497 1.00 266.35 204 LYS A O 1
ATOM 700 N N . GLU A 1 205 ? 141.966 147.092 106.724 1.00 287.44 205 GLU A N 1
ATOM 701 C CA . GLU A 1 205 ? 142.679 147.957 107.654 1.00 287.44 205 GLU A CA 1
ATOM 702 C C . GLU A 1 205 ? 142.195 147.574 109.027 1.00 287.44 205 GLU A C 1
ATOM 703 O O . GLU A 1 205 ? 142.767 147.970 110.038 1.00 287.44 205 GLU A O 1
ATOM 709 N N . TYR A 1 206 ? 141.163 146.758 109.075 1.00 270.14 206 TYR A N 1
ATOM 710 C CA . TYR A 1 206 ? 140.677 146.330 110.360 1.00 270.14 206 TYR A CA 1
ATOM 711 C C . TYR A 1 206 ? 141.610 145.311 110.971 1.00 270.14 206 TYR A C 1
ATOM 712 O O . TYR A 1 206 ? 141.920 145.373 112.155 1.00 270.14 206 TYR A O 1
ATOM 721 N N . LEU A 1 207 ? 142.089 144.387 110.155 1.00 249.20 207 LEU A N 1
ATOM 722 C CA . LEU A 1 207 ? 142.967 143.360 110.702 1.00 249.20 207 LEU A CA 1
ATOM 723 C C . LEU A 1 207 ? 144.438 143.707 110.581 1.00 249.20 207 LEU A C 1
ATOM 724 O O . LEU A 1 207 ? 145.227 142.889 110.120 1.00 249.20 207 LEU A O 1
ATOM 729 N N . THR A 1 208 ? 144.820 144.910 110.995 1.00 277.04 208 THR A N 1
ATOM 730 C CA . THR A 1 208 ? 146.225 145.290 110.971 1.00 277.04 208 THR A CA 1
ATOM 731 C C . THR A 1 208 ? 146.802 145.315 112.373 1.00 277.04 208 THR A C 1
ATOM 732 O O . THR A 1 208 ? 146.063 145.300 113.348 1.00 277.04 208 THR A O 1
ATOM 736 N N . MET A 1 209 ? 148.123 145.376 112.478 1.00 249.61 209 MET A N 1
ATOM 737 C CA . MET A 1 209 ? 148.769 145.423 113.782 1.00 249.61 209 MET A CA 1
ATOM 738 C C . MET A 1 209 ? 148.675 146.807 114.383 1.00 249.61 209 MET A C 1
ATOM 739 O O . MET A 1 209 ? 148.769 146.965 115.593 1.00 249.61 209 MET A O 1
ATOM 744 N N . LYS A 1 210 ? 148.497 147.819 113.548 1.00 257.56 210 LYS A N 1
ATOM 745 C CA . LYS A 1 210 ? 148.312 149.164 114.064 1.00 257.56 210 LYS A CA 1
ATOM 746 C C . LYS A 1 210 ? 146.984 149.172 114.780 1.00 257.56 210 LYS A C 1
ATOM 747 O O . LYS A 1 210 ? 146.875 149.711 115.876 1.00 257.56 210 LYS A O 1
ATOM 753 N N . ALA A 1 211 ? 145.975 148.553 114.176 1.00 269.25 211 ALA A N 1
ATOM 754 C CA . ALA A 1 211 ? 144.677 148.457 114.820 1.00 269.25 211 ALA A CA 1
ATOM 755 C C . ALA A 1 211 ? 144.789 147.730 116.137 1.00 269.25 211 ALA A C 1
ATOM 756 O O . ALA A 1 211 ? 144.175 148.139 117.107 1.00 269.25 211 ALA A O 1
ATOM 758 N N . PHE A 1 212 ? 145.574 146.658 116.180 1.00 256.48 212 PHE A N 1
ATOM 759 C CA . PHE A 1 212 ? 145.772 145.916 117.413 1.00 256.48 212 PHE A CA 1
ATOM 760 C C . PHE A 1 212 ? 146.261 146.834 118.497 1.00 256.48 212 PHE A C 1
ATOM 761 O O . PHE A 1 212 ? 145.593 147.002 119.500 1.00 256.48 212 PHE A O 1
ATOM 769 N N . VAL A 1 213 ? 147.425 147.432 118.295 1.00 248.50 213 VAL A N 1
ATOM 770 C CA . VAL A 1 213 ? 148.000 148.314 119.300 1.00 248.50 213 VAL A CA 1
ATOM 771 C C . VAL A 1 213 ? 147.005 149.377 119.738 1.00 248.50 213 VAL A C 1
ATOM 772 O O . VAL A 1 213 ? 146.751 149.527 120.925 1.00 248.50 213 VAL A O 1
ATOM 776 N N . ALA A 1 214 ? 146.418 150.091 118.783 1.00 277.83 214 ALA A N 1
ATOM 777 C CA . ALA A 1 214 ? 145.465 151.135 119.118 1.00 277.83 214 ALA A CA 1
ATOM 778 C C . ALA A 1 214 ? 144.363 150.590 119.999 1.00 277.83 214 ALA A C 1
ATOM 779 O O . ALA A 1 214 ? 144.189 151.050 121.114 1.00 277.83 214 ALA A O 1
ATOM 781 N N . LYS A 1 215 ? 143.645 149.582 119.517 1.00 263.72 215 LYS A N 1
ATOM 782 C CA . LYS A 1 215 ? 142.553 148.997 120.283 1.00 263.72 215 LYS A CA 1
ATOM 783 C C . LYS A 1 215 ? 142.993 148.541 121.663 1.00 263.72 215 LYS A C 1
ATOM 784 O O . LYS A 1 215 ? 142.342 148.861 122.641 1.00 263.72 215 LYS A O 1
ATOM 790 N N . VAL A 1 216 ? 144.090 147.799 121.748 1.00 243.99 216 VAL A N 1
ATOM 791 C CA . VAL A 1 216 ? 144.564 147.287 123.034 1.00 243.99 216 VAL A CA 1
ATOM 792 C C . VAL A 1 216 ? 144.795 148.409 124.034 1.00 243.99 216 VAL A C 1
ATOM 793 O O . VAL A 1 216 ? 144.132 148.460 125.065 1.00 243.99 216 VAL A O 1
ATOM 797 N N . VAL A 1 217 ? 145.694 149.332 123.722 1.00 240.87 217 VAL A N 1
ATOM 798 C CA . VAL A 1 217 ? 146.029 150.391 124.663 1.00 240.87 217 VAL A CA 1
ATOM 799 C C . VAL A 1 217 ? 144.840 151.276 124.982 1.00 240.87 217 VAL A C 1
ATOM 800 O O . VAL A 1 217 ? 144.582 151.591 126.141 1.00 240.87 217 VAL A O 1
ATOM 804 N N . ALA A 1 218 ? 144.088 151.655 123.963 1.00 248.37 218 ALA A N 1
ATOM 805 C CA . ALA A 1 218 ? 142.958 152.541 124.177 1.00 248.37 218 ALA A CA 1
ATOM 806 C C . ALA A 1 218 ? 141.816 151.895 124.952 1.00 248.37 218 ALA A C 1
ATOM 807 O O . ALA A 1 218 ? 141.130 152.566 125.711 1.00 248.37 218 ALA A O 1
ATOM 809 N N . LEU A 1 219 ? 141.612 150.597 124.781 1.00 254.00 219 LEU A N 1
ATOM 810 C CA . LEU A 1 219 ? 140.591 149.909 125.548 1.00 254.00 219 LEU A CA 1
ATOM 811 C C . LEU A 1 219 ? 141.011 149.819 126.996 1.00 254.00 219 LEU A C 1
ATOM 812 O O . LEU A 1 219 ? 140.203 150.042 127.873 1.00 254.00 219 LEU A O 1
ATOM 817 N N . THR A 1 220 ? 142.276 149.513 127.258 1.00 260.38 220 THR A N 1
ATOM 818 C CA . THR A 1 220 ? 142.765 149.495 128.631 1.00 260.38 220 THR A CA 1
ATOM 819 C C . THR A 1 220 ? 142.465 150.819 129.318 1.00 260.38 220 THR A C 1
ATOM 820 O O . THR A 1 220 ? 141.971 150.844 130.444 1.00 260.38 220 THR A O 1
ATOM 824 N N . ALA A 1 221 ? 142.745 151.924 128.638 1.00 244.81 221 ALA A N 1
ATOM 825 C CA . ALA A 1 221 ? 142.480 153.236 129.205 1.00 244.81 221 ALA A CA 1
ATOM 826 C C . ALA A 1 221 ? 140.994 153.467 129.422 1.00 244.81 221 ALA A C 1
ATOM 827 O O . ALA A 1 221 ? 140.596 154.003 130.448 1.00 244.81 221 ALA A O 1
ATOM 829 N N . GLY A 1 222 ? 140.168 153.056 128.471 1.00 244.62 222 GLY A N 1
ATOM 830 C CA . GLY A 1 222 ? 138.732 153.197 128.617 1.00 244.62 222 GLY A CA 1
ATOM 831 C C . GLY A 1 222 ? 138.130 152.363 129.730 1.00 244.62 222 GLY A C 1
ATOM 832 O O . GLY A 1 222 ? 137.147 152.762 130.340 1.00 244.62 222 GLY A O 1
ATOM 833 N N . LEU A 1 223 ? 138.711 151.202 130.007 1.00 242.33 223 LEU A N 1
ATOM 834 C CA . LEU A 1 223 ? 138.200 150.339 131.062 1.00 242.33 223 LEU A CA 1
ATOM 835 C C . LEU A 1 223 ? 138.721 150.744 132.419 1.00 242.33 223 LEU A C 1
ATOM 836 O O . LEU A 1 223 ? 138.156 150.364 133.435 1.00 242.33 223 LEU A O 1
ATOM 841 N N . GLY A 1 224 ? 139.801 151.510 132.445 1.00 257.32 224 GLY A N 1
ATOM 842 C CA . GLY A 1 224 ? 140.349 151.976 133.699 1.00 257.32 224 GLY A CA 1
ATOM 843 C C . GLY A 1 224 ? 139.844 153.355 134.026 1.00 257.32 224 GLY A C 1
ATOM 844 O O . GLY A 1 224 ? 140.297 153.977 134.981 1.00 257.32 224 GLY A O 1
ATOM 845 N N . SER A 1 225 ? 138.902 153.846 133.235 1.00 236.65 225 SER A N 1
ATOM 846 C CA . SER A 1 225 ? 138.341 155.160 133.477 1.00 236.65 225 SER A CA 1
ATOM 847 C C . SER A 1 225 ? 137.087 155.070 134.324 1.00 236.65 225 SER A C 1
ATOM 848 O O . SER A 1 225 ? 136.807 155.966 135.114 1.00 236.65 225 SER A O 1
ATOM 851 N N . GLY A 1 226 ? 136.324 153.996 134.168 1.00 225.32 226 GLY A N 1
ATOM 852 C CA . GLY A 1 226 ? 135.077 153.863 134.898 1.00 225.32 226 GLY A CA 1
ATOM 853 C C . GLY A 1 226 ? 133.898 154.359 134.094 1.00 225.32 226 GLY A C 1
ATOM 854 O O . GLY A 1 226 ? 132.767 154.322 134.565 1.00 225.32 226 GLY A O 1
ATOM 855 N N . ILE A 1 227 ? 134.155 154.826 132.879 1.00 196.92 227 ILE A N 1
ATOM 856 C CA . ILE A 1 227 ? 133.094 155.308 132.009 1.00 196.92 227 ILE A CA 1
ATOM 857 C C . ILE A 1 227 ? 132.486 154.059 131.415 1.00 196.92 227 ILE A C 1
ATOM 858 O O . ILE A 1 227 ? 133.225 153.144 131.075 1.00 196.92 227 ILE A O 1
ATOM 863 N N . PRO A 1 228 ? 131.107 153.984 131.293 1.00 174.25 228 PRO A N 1
ATOM 864 C CA . PRO A 1 228 ? 130.586 152.709 130.769 1.00 174.25 228 PRO A CA 1
ATOM 865 C C . PRO A 1 228 ? 130.887 152.372 129.323 1.00 174.25 228 PRO A C 1
ATOM 866 O O . PRO A 1 228 ? 130.038 152.572 128.458 1.00 174.25 228 PRO A O 1
ATOM 870 N N . VAL A 1 229 ? 132.076 151.848 129.051 1.00 202.83 229 VAL A N 1
ATOM 871 C CA . VAL A 1 229 ? 132.417 151.392 127.712 1.00 202.83 229 VAL A CA 1
ATOM 872 C C . VAL A 1 229 ? 132.580 149.903 127.938 1.00 202.83 229 VAL A C 1
ATOM 873 O O . VAL A 1 229 ? 132.654 149.456 129.085 1.00 202.83 229 VAL A O 1
ATOM 877 N N . GLY A 1 230 ? 132.623 149.106 126.884 1.00 199.38 230 GLY A N 1
ATOM 878 C CA . GLY A 1 230 ? 132.683 147.672 127.090 1.00 199.38 230 GLY A CA 1
ATOM 879 C C . GLY A 1 230 ? 133.938 147.001 126.607 1.00 199.38 230 GLY A C 1
ATOM 880 O O . GLY A 1 230 ? 134.547 147.442 125.638 1.00 199.38 230 GLY A O 1
ATOM 881 N N . LYS A 1 231 ? 134.341 145.935 127.282 1.00 223.11 231 LYS A N 1
ATOM 882 C CA . LYS A 1 231 ? 135.492 145.180 126.829 1.00 223.11 231 LYS A CA 1
ATOM 883 C C . LYS A 1 231 ? 134.985 144.186 125.814 1.00 223.11 231 LYS A C 1
ATOM 884 O O . LYS A 1 231 ? 135.629 143.944 124.801 1.00 223.11 231 LYS A O 1
ATOM 890 N N . GLU A 1 232 ? 133.818 143.611 126.079 1.00 245.05 232 GLU A N 1
ATOM 891 C CA . GLU A 1 232 ? 133.229 142.632 125.173 1.00 245.05 232 GLU A CA 1
ATOM 892 C C . GLU A 1 232 ? 132.774 143.287 123.897 1.00 245.05 232 GLU A C 1
ATOM 893 O O . GLU A 1 232 ? 131.849 144.098 123.905 1.00 245.05 232 GLU A O 1
ATOM 899 N N . GLY A 1 233 ? 133.409 142.933 122.789 1.00 234.26 233 GLY A N 1
ATOM 900 C CA . GLY A 1 233 ? 133.097 143.588 121.539 1.00 234.26 233 GLY A CA 1
ATOM 901 C C . GLY A 1 233 ? 134.406 144.019 120.931 1.00 234.26 233 GLY A C 1
ATOM 902 O O . GLY A 1 233 ? 134.746 143.582 119.848 1.00 234.26 233 GLY A O 1
ATOM 903 N N . PRO A 1 234 ? 135.140 144.912 121.608 1.00 242.17 234 PRO A N 1
ATOM 904 C CA . PRO A 1 234 ? 136.467 145.234 121.081 1.00 242.17 234 PRO A CA 1
ATOM 905 C C . PRO A 1 234 ? 137.445 144.084 121.279 1.00 242.17 234 PRO A C 1
ATOM 906 O O . PRO A 1 234 ? 138.332 143.921 120.450 1.00 242.17 234 PRO A O 1
ATOM 910 N N . PHE A 1 235 ? 137.301 143.311 122.351 1.00 250.74 235 PHE A N 1
ATOM 911 C CA . PHE A 1 235 ? 138.154 142.141 122.555 1.00 250.74 235 PHE A CA 1
ATOM 912 C C . PHE A 1 235 ? 138.013 141.298 121.316 1.00 250.74 235 PHE A C 1
ATOM 913 O O . PHE A 1 235 ? 138.998 140.809 120.790 1.00 250.74 235 PHE A O 1
ATOM 921 N N . VAL A 1 236 ? 136.789 141.078 120.870 1.00 259.83 236 VAL A N 1
ATOM 922 C CA . VAL A 1 236 ? 136.593 140.397 119.564 1.00 259.83 236 VAL A CA 1
ATOM 923 C C . VAL A 1 236 ? 136.853 141.378 118.446 1.00 259.83 236 VAL A C 1
ATOM 924 O O . VAL A 1 236 ? 135.937 142.064 117.971 1.00 259.83 236 VAL A O 1
ATOM 928 N N . HIS A 1 237 ? 138.117 141.529 118.112 1.00 254.65 237 HIS A N 1
ATOM 929 C CA . HIS A 1 237 ? 138.539 142.345 116.999 1.00 254.65 237 HIS A CA 1
ATOM 930 C C . HIS A 1 237 ? 139.953 142.137 117.401 1.00 254.65 237 HIS A C 1
ATOM 931 O O . HIS A 1 237 ? 140.729 141.655 116.628 1.00 254.65 237 HIS A O 1
ATOM 938 N N . ILE A 1 238 ? 140.276 142.457 118.647 1.00 265.51 238 ILE A N 1
ATOM 939 C CA . ILE A 1 238 ? 141.612 142.203 119.151 1.00 265.51 238 ILE A CA 1
ATOM 940 C C . ILE A 1 238 ? 141.894 140.715 118.942 1.00 265.51 238 ILE A C 1
ATOM 941 O O . ILE A 1 238 ? 142.984 140.360 118.515 1.00 265.51 238 ILE A O 1
ATOM 946 N N . ALA A 1 239 ? 140.900 139.855 119.172 1.00 245.47 239 ALA A N 1
ATOM 947 C CA . ALA A 1 239 ? 141.153 138.441 118.991 1.00 245.47 239 ALA A CA 1
ATOM 948 C C . ALA A 1 239 ? 141.148 138.032 117.541 1.00 245.47 239 ALA A C 1
ATOM 949 O O . ALA A 1 239 ? 141.790 137.063 117.180 1.00 245.47 239 ALA A O 1
ATOM 951 N N . SER A 1 240 ? 140.426 138.761 116.705 1.00 275.90 240 SER A N 1
ATOM 952 C CA . SER A 1 240 ? 140.430 138.477 115.282 1.00 275.90 240 SER A CA 1
ATOM 953 C C . SER A 1 240 ? 141.696 139.019 114.637 1.00 275.90 240 SER A C 1
ATOM 954 O O . SER A 1 240 ? 142.199 138.432 113.688 1.00 275.90 240 SER A O 1
ATOM 957 N N . ILE A 1 241 ? 142.231 140.128 115.145 1.00 272.13 241 ILE A N 1
ATOM 958 C CA . ILE A 1 241 ? 143.502 140.621 114.628 1.00 272.13 241 ILE A CA 1
ATOM 959 C C . ILE A 1 241 ? 144.526 139.603 115.048 1.00 272.13 241 ILE A C 1
ATOM 960 O O . ILE A 1 241 ? 145.327 139.153 114.246 1.00 272.13 241 ILE A O 1
ATOM 965 N N . CYS A 1 242 ? 144.478 139.209 116.313 1.00 298.43 242 CYS A N 1
ATOM 966 C CA . CYS A 1 242 ? 145.422 138.230 116.812 1.00 298.43 242 CYS A CA 1
ATOM 967 C C . CYS A 1 242 ? 145.330 136.943 116.025 1.00 298.43 242 CYS A C 1
ATOM 968 O O . CYS A 1 242 ? 146.346 136.358 115.708 1.00 298.43 242 CYS A O 1
ATOM 971 N N . ALA A 1 243 ? 144.123 136.507 115.688 1.00 278.91 243 ALA A N 1
ATOM 972 C CA . ALA A 1 243 ? 143.960 135.311 114.874 1.00 278.91 243 ALA A CA 1
ATOM 973 C C . ALA A 1 243 ? 144.636 135.472 113.532 1.00 278.91 243 ALA A C 1
ATOM 974 O O . ALA A 1 243 ? 145.387 134.606 113.119 1.00 278.91 243 ALA A O 1
ATOM 976 N N . ALA A 1 244 ? 144.383 136.584 112.851 1.00 296.98 244 ALA A N 1
ATOM 977 C CA . ALA A 1 244 ? 145.007 136.838 111.560 1.00 296.98 244 ALA A CA 1
ATOM 978 C C . ALA A 1 244 ? 146.522 136.859 111.664 1.00 296.98 244 ALA A C 1
ATOM 979 O O . ALA A 1 244 ? 147.208 136.244 110.855 1.00 296.98 244 ALA A O 1
ATOM 981 N N . VAL A 1 245 ? 147.048 137.560 112.658 1.00 291.00 245 VAL A N 1
ATOM 982 C CA . VAL A 1 245 ? 148.489 137.635 112.852 1.00 291.00 245 VAL A CA 1
ATOM 983 C C . VAL A 1 245 ? 149.063 136.258 113.153 1.00 291.00 245 VAL A C 1
ATOM 984 O O . VAL A 1 245 ? 150.036 135.847 112.536 1.00 291.00 245 VAL A O 1
ATOM 988 N N . LEU A 1 246 ? 148.442 135.526 114.073 1.00 301.56 246 LEU A N 1
ATOM 989 C CA . LEU A 1 246 ? 148.912 134.187 114.412 1.00 301.56 246 LEU A CA 1
ATOM 990 C C . LEU A 1 246 ? 148.883 133.287 113.196 1.00 301.56 246 LEU A C 1
ATOM 991 O O . LEU A 1 246 ? 149.812 132.525 112.971 1.00 301.56 246 LEU A O 1
ATOM 996 N N . SER A 1 247 ? 147.829 133.384 112.396 1.00 308.97 247 SER A N 1
ATOM 997 C CA . SER A 1 247 ? 147.733 132.579 111.187 1.00 308.97 247 SER A CA 1
ATOM 998 C C . SER A 1 247 ? 148.897 132.864 110.255 1.00 308.97 247 SER A C 1
ATOM 999 O O . SER A 1 247 ? 149.497 131.945 109.725 1.00 308.97 247 SER A O 1
ATOM 1002 N N . LYS A 1 248 ? 149.230 134.135 110.065 1.00 305.64 248 LYS A N 1
ATOM 1003 C CA . LYS A 1 248 ? 150.345 134.489 109.199 1.00 305.64 248 LYS A CA 1
ATOM 1004 C C . LYS A 1 248 ? 151.646 133.998 109.786 1.00 305.64 248 LYS A C 1
ATOM 1005 O O . LYS A 1 248 ? 152.419 133.339 109.104 1.00 305.64 248 LYS A O 1
ATOM 1011 N N . PHE A 1 249 ? 151.879 134.286 111.060 1.00 306.46 249 PHE A N 1
ATOM 1012 C CA . PHE A 1 249 ? 153.102 133.849 111.732 1.00 306.46 249 PHE A CA 1
ATOM 1013 C C . PHE A 1 249 ? 153.316 132.346 111.582 1.00 306.46 249 PHE A C 1
ATOM 1014 O O . PHE A 1 249 ? 154.440 131.891 111.401 1.00 306.46 249 PHE A O 1
ATOM 1022 N N . MET A 1 250 ? 152.243 131.573 111.641 1.00 308.01 250 MET A N 1
ATOM 1023 C CA . MET A 1 250 ? 152.361 130.138 111.501 1.00 308.01 250 MET A CA 1
ATOM 1024 C C . MET A 1 250 ? 152.418 129.723 110.046 1.00 308.01 250 MET A C 1
ATOM 1025 O O . MET A 1 250 ? 153.464 129.300 109.561 1.00 308.01 250 MET A O 1
ATOM 1030 N N . SER A 1 251 ? 151.301 129.842 109.343 1.00 303.41 251 SER A N 1
ATOM 1031 C CA . SER A 1 251 ? 151.235 129.392 107.954 1.00 303.41 251 SER A CA 1
ATOM 1032 C C . SER A 1 251 ? 152.173 130.099 106.991 1.00 303.41 251 SER A C 1
ATOM 1033 O O . SER A 1 251 ? 153.044 129.462 106.399 1.00 303.41 251 SER A O 1
ATOM 1036 N N . VAL A 1 252 ? 152.010 131.406 106.817 1.00 294.29 252 VAL A N 1
ATOM 1037 C CA . VAL A 1 252 ? 152.824 132.105 105.817 1.00 294.29 252 VAL A CA 1
ATOM 1038 C C . VAL A 1 252 ? 154.284 132.309 106.235 1.00 294.29 252 VAL A C 1
ATOM 1039 O O . VAL A 1 252 ? 155.159 132.448 105.380 1.00 294.29 252 VAL A O 1
ATOM 1043 N N . PHE A 1 253 ? 154.563 132.285 107.533 1.00 291.46 253 PHE A N 1
ATOM 1044 C CA . PHE A 1 253 ? 155.945 132.393 107.989 1.00 291.46 253 PHE A CA 1
ATOM 1045 C C . PHE A 1 253 ? 156.367 131.086 108.647 1.00 291.46 253 PHE A C 1
ATOM 1046 O O . PHE A 1 253 ? 156.928 131.082 109.741 1.00 291.46 253 PHE A O 1
ATOM 1054 N N . TYR A 1 262 ? 139.893 128.716 106.139 1.00 316.42 262 TYR A N 1
ATOM 1055 C CA . TYR A 1 262 ? 139.920 129.994 105.436 1.00 316.42 262 TYR A CA 1
ATOM 1056 C C . TYR A 1 262 ? 139.758 131.155 106.404 1.00 316.42 262 TYR A C 1
ATOM 1057 O O . TYR A 1 262 ? 139.751 130.957 107.614 1.00 316.42 262 TYR A O 1
ATOM 1066 N N . TYR A 1 263 ? 139.615 132.367 105.879 1.00 309.96 263 TYR A N 1
ATOM 1067 C CA . TYR A 1 263 ? 139.514 133.540 106.741 1.00 309.96 263 TYR A CA 1
ATOM 1068 C C . TYR A 1 263 ? 138.330 133.485 107.685 1.00 309.96 263 TYR A C 1
ATOM 1069 O O . TYR A 1 263 ? 138.468 133.789 108.861 1.00 309.96 263 TYR A O 1
ATOM 1078 N N . SER A 1 264 ? 137.166 133.104 107.174 1.00 293.58 264 SER A N 1
ATOM 1079 C CA . SER A 1 264 ? 135.989 132.998 108.020 1.00 293.58 264 SER A CA 1
ATOM 1080 C C . SER A 1 264 ? 136.242 132.073 109.192 1.00 293.58 264 SER A C 1
ATOM 1081 O O . SER A 1 264 ? 135.948 132.430 110.318 1.00 293.58 264 SER A O 1
ATOM 1084 N N . ASP A 1 265 ? 136.799 130.895 108.934 1.00 302.56 265 ASP A N 1
ATOM 1085 C CA . ASP A 1 265 ? 137.105 129.951 110.001 1.00 302.56 265 ASP A CA 1
ATOM 1086 C C . ASP A 1 265 ? 137.992 130.588 111.038 1.00 302.56 265 ASP A C 1
ATOM 1087 O O . ASP A 1 265 ? 137.672 130.571 112.223 1.00 302.56 265 ASP A O 1
ATOM 1092 N N . ILE A 1 266 ? 139.102 131.169 110.595 1.00 288.36 266 ILE A N 1
ATOM 1093 C CA . ILE A 1 266 ? 140.043 131.815 111.507 1.00 288.36 266 ILE A CA 1
ATOM 1094 C C . ILE A 1 266 ? 139.361 132.863 112.376 1.00 288.36 266 ILE A C 1
ATOM 1095 O O . ILE A 1 266 ? 139.406 132.780 113.600 1.00 288.36 266 ILE A O 1
ATOM 1100 N N . LEU A 1 267 ? 138.688 133.822 111.756 1.00 268.67 267 LEU A N 1
ATOM 1101 C CA . LEU A 1 267 ? 138.068 134.900 112.516 1.00 268.67 267 LEU A CA 1
ATOM 1102 C C . LEU A 1 267 ? 136.845 134.476 113.316 1.00 268.67 267 LEU A C 1
ATOM 1103 O O . LEU A 1 267 ? 136.461 135.168 114.248 1.00 268.67 267 LEU A O 1
ATOM 1108 N N . THR A 1 268 ? 136.228 133.353 112.968 1.00 265.95 268 THR A N 1
ATOM 1109 C CA . THR A 1 268 ? 135.102 132.847 113.748 1.00 265.95 268 THR A CA 1
ATOM 1110 C C . THR A 1 268 ? 135.639 132.297 115.055 1.00 265.95 268 THR A C 1
ATOM 1111 O O . THR A 1 268 ? 135.043 132.488 116.113 1.00 265.95 268 THR A O 1
ATOM 1115 N N . VAL A 1 269 ? 136.781 131.622 114.991 1.00 271.98 269 VAL A N 1
ATOM 1116 C CA . VAL A 1 269 ? 137.394 131.118 116.209 1.00 271.98 269 VAL A CA 1
ATOM 1117 C C . VAL A 1 269 ? 137.923 132.313 116.974 1.00 271.98 269 VAL A C 1
ATOM 1118 O O . VAL A 1 269 ? 137.853 132.351 118.201 1.00 271.98 269 VAL A O 1
ATOM 1122 N N . GLY A 1 270 ? 138.420 133.312 116.250 1.00 274.45 270 GLY A N 1
ATOM 1123 C CA . GLY A 1 270 ? 138.887 134.523 116.903 1.00 274.45 270 GLY A CA 1
ATOM 1124 C C . GLY A 1 270 ? 137.739 135.128 117.680 1.00 274.45 270 GLY A C 1
ATOM 1125 O O . GLY A 1 270 ? 137.918 135.582 118.800 1.00 274.45 270 GLY A O 1
ATOM 1126 N N . CYS A 1 271 ? 136.543 135.118 117.106 1.00 276.29 271 CYS A N 1
ATOM 1127 C CA . CYS A 1 271 ? 135.376 135.622 117.818 1.00 276.29 271 CYS A CA 1
ATOM 1128 C C . CYS A 1 271 ? 135.123 134.834 119.085 1.00 276.29 271 CYS A C 1
ATOM 1129 O O . CYS A 1 271 ? 134.909 135.414 120.143 1.00 276.29 271 CYS A O 1
ATOM 1132 N N . ALA A 1 272 ? 135.156 133.511 118.987 1.00 296.18 272 ALA A N 1
ATOM 1133 C CA . ALA A 1 272 ? 134.916 132.660 120.145 1.00 296.18 272 ALA A CA 1
ATOM 1134 C C . ALA A 1 272 ? 135.876 132.958 121.268 1.00 296.18 272 ALA A C 1
ATOM 1135 O O . ALA A 1 272 ? 135.461 133.120 122.409 1.00 296.18 272 ALA A O 1
ATOM 1137 N N . VAL A 1 273 ? 137.163 133.034 120.952 1.00 306.83 273 VAL A N 1
ATOM 1138 C CA . VAL A 1 273 ? 138.160 133.266 121.987 1.00 306.83 273 VAL A CA 1
ATOM 1139 C C . VAL A 1 273 ? 138.141 134.700 122.479 1.00 306.83 273 VAL A C 1
ATOM 1140 O O . VAL A 1 273 ? 138.501 134.958 123.611 1.00 306.83 273 VAL A O 1
ATOM 1144 N N . GLY A 1 274 ? 137.697 135.634 121.649 1.00 284.31 274 GLY A N 1
ATOM 1145 C CA . GLY A 1 274 ? 137.582 137.007 122.088 1.00 284.31 274 GLY A CA 1
ATOM 1146 C C . GLY A 1 274 ? 136.565 137.086 123.190 1.00 284.31 274 GLY A C 1
ATOM 1147 O O . GLY A 1 274 ? 136.859 137.564 124.283 1.00 284.31 274 GLY A O 1
ATOM 1148 N N . VAL A 1 275 ? 135.364 136.595 122.918 1.00 263.92 275 VAL A N 1
ATOM 1149 C CA . VAL A 1 275 ? 134.322 136.608 123.929 1.00 263.92 275 VAL A CA 1
ATOM 1150 C C . VAL A 1 275 ? 134.727 135.735 125.106 1.00 263.92 275 VAL A C 1
ATOM 1151 O O . VAL A 1 275 ? 134.600 136.144 126.252 1.00 263.92 275 VAL A O 1
ATOM 1155 N N . GLY A 1 276 ? 135.252 134.550 124.828 1.00 285.28 276 GLY A N 1
ATOM 1156 C CA . GLY A 1 276 ? 135.670 133.655 125.889 1.00 285.28 276 GLY A CA 1
ATOM 1157 C C . GLY A 1 276 ? 136.707 134.236 126.823 1.00 285.28 276 GLY A C 1
ATOM 1158 O O . GLY A 1 276 ? 136.580 134.107 128.036 1.00 285.28 276 GLY A O 1
ATOM 1159 N N . CYS A 1 277 ? 137.731 134.882 126.277 1.00 314.53 277 CYS A N 1
ATOM 1160 C CA . CYS A 1 277 ? 138.812 135.403 127.110 1.00 314.53 277 CYS A CA 1
ATOM 1161 C C . CYS A 1 277 ? 138.460 136.710 127.795 1.00 314.53 277 CYS A C 1
ATOM 1162 O O . CYS A 1 277 ? 139.089 137.072 128.781 1.00 314.53 277 CYS A O 1
ATOM 1165 N N . CYS A 1 278 ? 137.469 137.421 127.279 1.00 274.97 278 CYS A N 1
ATOM 1166 C CA . CYS A 1 278 ? 137.048 138.679 127.877 1.00 274.97 278 CYS A CA 1
ATOM 1167 C C . CYS A 1 278 ? 136.759 138.505 129.347 1.00 274.97 278 CYS A C 1
ATOM 1168 O O . CYS A 1 278 ? 137.516 138.965 130.202 1.00 274.97 278 CYS A O 1
ATOM 1171 N N . PHE A 1 279 ? 135.644 137.847 129.646 1.00 227.42 279 PHE A N 1
ATOM 1172 C CA . PHE A 1 279 ? 135.219 137.659 131.035 1.00 227.42 279 PHE A CA 1
ATOM 1173 C C . PHE A 1 279 ? 135.504 136.311 131.646 1.00 227.42 279 PHE A C 1
ATOM 1174 O O . PHE A 1 279 ? 135.284 136.125 132.839 1.00 227.42 279 PHE A O 1
ATOM 1182 N N . GLY A 1 280 ? 135.961 135.355 130.855 1.00 219.72 280 GLY A N 1
ATOM 1183 C CA . GLY A 1 280 ? 136.111 134.026 131.435 1.00 219.72 280 GLY A CA 1
ATOM 1184 C C . GLY A 1 280 ? 134.850 133.209 131.255 1.00 219.72 280 GLY A C 1
ATOM 1185 O O . GLY A 1 280 ? 134.267 132.770 132.246 1.00 219.72 280 GLY A O 1
ATOM 1186 N N . THR A 1 281 ? 134.435 132.988 130.018 1.00 234.03 281 THR A N 1
ATOM 1187 C CA . THR A 1 281 ? 133.211 132.257 129.672 1.00 234.03 281 THR A CA 1
ATOM 1188 C C . THR A 1 281 ? 133.513 131.422 128.367 1.00 234.03 281 THR A C 1
ATOM 1189 O O . THR A 1 281 ? 133.176 131.872 127.283 1.00 234.03 281 THR A O 1
ATOM 1193 N N . PRO A 1 282 ? 134.224 130.238 128.466 1.00 231.49 282 PRO A N 1
ATOM 1194 C CA . PRO A 1 282 ? 134.512 129.385 127.309 1.00 231.49 282 PRO A CA 1
ATOM 1195 C C . PRO A 1 282 ? 133.248 129.043 126.520 1.00 231.49 282 PRO A C 1
ATOM 1196 O O . PRO A 1 282 ? 133.111 129.535 125.415 1.00 231.49 282 PRO A O 1
ATOM 1200 N N . LEU A 1 283 ? 132.345 128.237 127.075 1.00 229.79 283 LEU A N 1
ATOM 1201 C CA . LEU A 1 283 ? 131.114 127.844 126.396 1.00 229.79 283 LEU A CA 1
ATOM 1202 C C . LEU A 1 283 ? 130.309 129.039 125.925 1.00 229.79 283 LEU A C 1
ATOM 1203 O O . LEU A 1 283 ? 130.017 129.150 124.739 1.00 229.79 283 LEU A O 1
ATOM 1208 N N . GLY A 1 284 ? 129.924 129.912 126.853 1.00 243.51 284 GLY A N 1
ATOM 1209 C CA . GLY A 1 284 ? 129.142 131.073 126.485 1.00 243.51 284 GLY A CA 1
ATOM 1210 C C . GLY A 1 284 ? 129.789 131.873 125.387 1.00 243.51 284 GLY A C 1
ATOM 1211 O O . GLY A 1 284 ? 129.098 132.338 124.504 1.00 243.51 284 GLY A O 1
ATOM 1212 N N . GLY A 1 285 ? 131.106 132.038 125.433 1.00 256.46 285 GLY A N 1
ATOM 1213 C CA . GLY A 1 285 ? 131.819 132.738 124.384 1.00 256.46 285 GLY A CA 1
ATOM 1214 C C . GLY A 1 285 ? 131.719 132.118 123.012 1.00 256.46 285 GLY A C 1
ATOM 1215 O O . GLY A 1 285 ? 131.462 132.808 122.040 1.00 256.46 285 GLY A O 1
ATOM 1216 N N . VAL A 1 286 ? 131.920 130.813 122.915 1.00 248.56 286 VAL A N 1
ATOM 1217 C CA . VAL A 1 286 ? 131.763 130.141 121.632 1.00 248.56 286 VAL A CA 1
ATOM 1218 C C . VAL A 1 286 ? 130.337 130.304 121.146 1.00 248.56 286 VAL A C 1
ATOM 1219 O O . VAL A 1 286 ? 130.113 130.717 120.022 1.00 248.56 286 VAL A O 1
ATOM 1223 N N . LEU A 1 287 ? 129.368 130.011 122.001 1.00 238.93 287 LEU A N 1
ATOM 1224 C CA . LEU A 1 287 ? 127.965 130.153 121.633 1.00 238.93 287 LEU A CA 1
ATOM 1225 C C . LEU A 1 287 ? 127.663 131.565 121.166 1.00 238.93 287 LEU A C 1
ATOM 1226 O O . LEU A 1 287 ? 126.995 131.750 120.153 1.00 238.93 287 LEU A O 1
ATOM 1231 N N . PHE A 1 288 ? 128.152 132.563 121.898 1.00 237.90 288 PHE A N 1
ATOM 1232 C CA . PHE A 1 288 ? 127.959 133.956 121.518 1.00 237.90 288 PHE A CA 1
ATOM 1233 C C . PHE A 1 288 ? 128.462 134.179 120.120 1.00 237.90 288 PHE A C 1
ATOM 1234 O O . PHE A 1 288 ? 127.731 134.683 119.293 1.00 237.90 288 PHE A O 1
ATOM 1242 N N . SER A 1 289 ? 129.701 133.795 119.850 1.00 247.17 289 SER A N 1
ATOM 1243 C CA . SER A 1 289 ? 130.275 133.938 118.520 1.00 247.17 289 SER A CA 1
ATOM 1244 C C . SER A 1 289 ? 129.384 133.379 117.443 1.00 247.17 289 SER A C 1
ATOM 1245 O O . SER A 1 289 ? 129.062 134.074 116.489 1.00 247.17 289 SER A O 1
ATOM 1248 N N . ILE A 1 290 ? 129.022 132.110 117.566 1.00 266.47 290 ILE A N 1
ATOM 1249 C CA . ILE A 1 290 ? 128.161 131.468 116.584 1.00 266.47 290 ILE A CA 1
ATOM 1250 C C . ILE A 1 290 ? 126.987 132.358 116.242 1.00 266.47 290 ILE A C 1
ATOM 1251 O O . ILE A 1 290 ? 126.664 132.544 115.069 1.00 266.47 290 ILE A O 1
ATOM 1256 N N . GLU A 1 291 ? 126.365 132.940 117.257 1.00 258.40 291 GLU A N 1
ATOM 1257 C CA . GLU A 1 291 ? 125.176 133.745 117.026 1.00 258.40 291 GLU A CA 1
ATOM 1258 C C . GLU A 1 291 ? 125.458 135.150 116.542 1.00 258.40 291 GLU A C 1
ATOM 1259 O O . GLU A 1 291 ? 124.871 135.587 115.556 1.00 258.40 291 GLU A O 1
ATOM 1265 N N . VAL A 1 292 ? 126.354 135.866 117.211 1.00 252.65 292 VAL A N 1
ATOM 1266 C CA . VAL A 1 292 ? 126.589 137.267 116.853 1.00 252.65 292 VAL A CA 1
ATOM 1267 C C . VAL A 1 292 ? 127.140 137.493 115.459 1.00 252.65 292 VAL A C 1
ATOM 1268 O O . VAL A 1 292 ? 126.907 138.540 114.880 1.00 252.65 292 VAL A O 1
ATOM 1272 N N . THR A 1 293 ? 127.873 136.531 114.918 1.00 257.68 293 THR A N 1
ATOM 1273 C CA . THR A 1 293 ? 128.481 136.740 113.618 1.00 257.68 293 THR A CA 1
ATOM 1274 C C . THR A 1 293 ? 127.798 135.938 112.531 1.00 257.68 293 THR A C 1
ATOM 1275 O O . THR A 1 293 ? 126.986 136.473 111.784 1.00 257.68 293 THR A O 1
ATOM 1279 N N . SER A 1 294 ? 128.103 134.653 112.448 1.00 249.50 294 SER A N 1
ATOM 1280 C CA . SER A 1 294 ? 127.548 133.825 111.386 1.00 249.50 294 SER A CA 1
ATOM 1281 C C . SER A 1 294 ? 126.073 133.509 111.538 1.00 249.50 294 SER A C 1
ATOM 1282 O O . SER A 1 294 ? 125.465 133.810 112.563 1.00 249.50 294 SER A O 1
ATOM 1285 N N . THR A 1 295 ? 125.491 132.903 110.511 1.00 214.64 295 THR A N 1
ATOM 1286 C CA . THR A 1 295 ? 124.094 132.500 110.576 1.00 214.64 295 THR A CA 1
ATOM 1287 C C . THR A 1 295 ? 124.071 130.991 110.417 1.00 214.64 295 THR A C 1
ATOM 1288 O O . THR A 1 295 ? 123.182 130.323 110.938 1.00 214.64 295 THR A O 1
ATOM 1292 N N . TYR A 1 296 ? 125.056 130.452 109.704 1.00 214.03 296 TYR A N 1
ATOM 1293 C CA . TYR A 1 296 ? 125.150 129.008 109.497 1.00 214.03 296 TYR A CA 1
ATOM 1294 C C . TYR A 1 296 ? 126.538 128.554 109.907 1.00 214.03 296 TYR A C 1
ATOM 1295 O O . TYR A 1 296 ? 127.422 128.427 109.064 1.00 214.03 296 TYR A O 1
ATOM 1304 N N . PHE A 1 297 ? 126.737 128.308 111.195 1.00 202.07 297 PHE A N 1
ATOM 1305 C CA . PHE A 1 297 ? 128.050 127.918 111.690 1.00 202.07 297 PHE A CA 1
ATOM 1306 C C . PHE A 1 297 ? 128.418 126.492 111.339 1.00 202.07 297 PHE A C 1
ATOM 1307 O O . PHE A 1 297 ? 127.553 125.680 111.019 1.00 202.07 297 PHE A O 1
ATOM 1315 N N . ALA A 1 298 ? 129.704 126.181 111.402 1.00 189.57 298 ALA A N 1
ATOM 1316 C CA . ALA A 1 298 ? 130.148 124.826 111.139 1.00 189.57 298 ALA A CA 1
ATOM 1317 C C . ALA A 1 298 ? 130.522 124.218 112.469 1.00 189.57 298 ALA A C 1
ATOM 1318 O O . ALA A 1 298 ? 131.058 124.903 113.334 1.00 189.57 298 ALA A O 1
ATOM 1320 N N . VAL A 1 299 ? 130.232 122.937 112.655 1.00 207.10 299 VAL A N 1
ATOM 1321 C CA . VAL A 1 299 ? 130.509 122.301 113.939 1.00 207.10 299 VAL A CA 1
ATOM 1322 C C . VAL A 1 299 ? 132.007 122.170 114.156 1.00 207.10 299 VAL A C 1
ATOM 1323 O O . VAL A 1 299 ? 132.455 122.063 115.292 1.00 207.10 299 VAL A O 1
ATOM 1327 N N . ARG A 1 300 ? 132.786 122.179 113.077 1.00 246.42 300 ARG A N 1
ATOM 1328 C CA . ARG A 1 300 ? 134.230 122.142 113.235 1.00 246.42 300 ARG A CA 1
ATOM 1329 C C . ARG A 1 300 ? 134.653 123.411 113.946 1.00 246.42 300 ARG A C 1
ATOM 1330 O O . ARG A 1 300 ? 135.398 123.342 114.900 1.00 246.42 300 ARG A O 1
ATOM 1338 N N . ASN A 1 301 ? 134.150 124.561 113.507 1.00 242.46 301 ASN A N 1
ATOM 1339 C CA . ASN A 1 301 ? 134.496 125.832 114.125 1.00 242.46 301 ASN A CA 1
ATOM 1340 C C . ASN A 1 301 ? 133.940 125.933 115.531 1.00 242.46 301 ASN A C 1
ATOM 1341 O O . ASN A 1 301 ? 134.466 126.676 116.353 1.00 242.46 301 ASN A O 1
ATOM 1346 N N . TYR A 1 302 ? 132.876 125.198 115.817 1.00 189.18 302 TYR A N 1
ATOM 1347 C CA . TYR A 1 302 ? 132.330 125.186 117.165 1.00 189.18 302 TYR A CA 1
ATOM 1348 C C . TYR A 1 302 ? 133.312 124.481 118.078 1.00 189.18 302 TYR A C 1
ATOM 1349 O O . TYR A 1 302 ? 133.583 124.948 119.179 1.00 189.18 302 TYR A O 1
ATOM 1358 N N . TRP A 1 303 ? 133.877 123.376 117.601 1.00 253.38 303 TRP A N 1
ATOM 1359 C CA . TRP A 1 303 ? 134.839 122.611 118.389 1.00 253.38 303 TRP A CA 1
ATOM 1360 C C . TRP A 1 303 ? 136.197 123.274 118.407 1.00 253.38 303 TRP A C 1
ATOM 1361 O O . TRP A 1 303 ? 136.917 123.173 119.392 1.00 253.38 303 TRP A O 1
ATOM 1372 N N . ARG A 1 304 ? 136.563 123.927 117.312 1.00 260.72 304 ARG A N 1
ATOM 1373 C CA . ARG A 1 304 ? 137.840 124.621 117.252 1.00 260.72 304 ARG A CA 1
ATOM 1374 C C . ARG A 1 304 ? 137.791 125.768 118.234 1.00 260.72 304 ARG A C 1
ATOM 1375 O O . ARG A 1 304 ? 138.725 125.971 119.002 1.00 260.72 304 ARG A O 1
ATOM 1383 N N . GLY A 1 305 ? 136.685 126.502 118.239 1.00 246.55 305 GLY A N 1
ATOM 1384 C CA . GLY A 1 305 ? 136.522 127.603 119.167 1.00 246.55 305 GLY A CA 1
ATOM 1385 C C . GLY A 1 305 ? 136.446 127.120 120.588 1.00 246.55 305 GLY A C 1
ATOM 1386 O O . GLY A 1 305 ? 136.958 127.770 121.478 1.00 246.55 305 GLY A O 1
ATOM 1387 N N . PHE A 1 306 ? 135.813 125.978 120.805 1.00 235.42 306 PHE A N 1
ATOM 1388 C CA . PHE A 1 306 ? 135.723 125.401 122.135 1.00 235.42 306 PHE A CA 1
ATOM 1389 C C . PHE A 1 306 ? 137.097 125.121 122.688 1.00 235.42 306 PHE A C 1
ATOM 1390 O O . PHE A 1 306 ? 137.414 125.534 123.794 1.00 235.42 306 PHE A O 1
ATOM 1398 N N . PHE A 1 307 ? 137.914 124.413 121.919 1.00 255.37 307 PHE A N 1
ATOM 1399 C CA . PHE A 1 307 ? 139.249 124.069 122.371 1.00 255.37 307 PHE A CA 1
ATOM 1400 C C . PHE A 1 307 ? 140.054 125.316 122.674 1.00 255.37 307 PHE A C 1
ATOM 1401 O O . PHE A 1 307 ? 140.701 125.411 123.716 1.00 255.37 307 PHE A O 1
ATOM 1409 N N . ALA A 1 308 ? 140.015 126.282 121.770 1.00 251.09 308 ALA A N 1
ATOM 1410 C CA . ALA A 1 308 ? 140.805 127.482 121.955 1.00 251.09 308 ALA A CA 1
ATOM 1411 C C . ALA A 1 308 ? 140.344 128.313 123.143 1.00 251.09 308 ALA A C 1
ATOM 1412 O O . ALA A 1 308 ? 141.162 128.905 123.835 1.00 251.09 308 ALA A O 1
ATOM 1414 N N . ALA A 1 309 ? 139.040 128.343 123.400 1.00 248.92 309 ALA A N 1
ATOM 1415 C CA . ALA A 1 309 ? 138.509 129.102 124.523 1.00 248.92 309 ALA A CA 1
ATOM 1416 C C . ALA A 1 309 ? 138.795 128.440 125.859 1.00 248.92 309 ALA A C 1
ATOM 1417 O O . ALA A 1 309 ? 138.941 129.117 126.869 1.00 248.92 309 ALA A O 1
ATOM 1419 N N . THR A 1 310 ? 138.876 127.117 125.875 1.00 278.73 310 THR A N 1
ATOM 1420 C CA . THR A 1 310 ? 139.204 126.425 127.110 1.00 278.73 310 THR A CA 1
ATOM 1421 C C . THR A 1 310 ? 140.680 126.562 127.389 1.00 278.73 310 THR A C 1
ATOM 1422 O O . THR A 1 310 ? 141.094 126.542 128.542 1.00 278.73 310 THR A O 1
ATOM 1426 N N . PHE A 1 311 ? 141.487 126.717 126.345 1.00 245.67 311 PHE A N 1
ATOM 1427 C CA . PHE A 1 311 ? 142.903 126.958 126.569 1.00 245.67 311 PHE A CA 1
ATOM 1428 C C . PHE A 1 311 ? 143.048 128.340 127.159 1.00 245.67 311 PHE A C 1
ATOM 1429 O O . PHE A 1 311 ? 143.819 128.534 128.087 1.00 245.67 311 PHE A O 1
ATOM 1437 N N . SER A 1 312 ? 142.292 129.300 126.641 1.00 245.26 312 SER A N 1
ATOM 1438 C CA . SER A 1 312 ? 142.314 130.645 127.188 1.00 245.26 312 SER A CA 1
ATOM 1439 C C . SER A 1 312 ? 141.965 130.618 128.662 1.00 245.26 312 SER A C 1
ATOM 1440 O O . SER A 1 312 ? 142.632 131.250 129.467 1.00 245.26 312 SER A O 1
ATOM 1443 N N . ALA A 1 313 ? 140.927 129.873 129.024 1.00 226.87 313 ALA A N 1
ATOM 1444 C CA . ALA A 1 313 ? 140.513 129.771 130.416 1.00 226.87 313 ALA A CA 1
ATOM 1445 C C . ALA A 1 313 ? 141.569 129.151 131.307 1.00 226.87 313 ALA A C 1
ATOM 1446 O O . ALA A 1 313 ? 141.734 129.561 132.449 1.00 226.87 313 ALA A O 1
ATOM 1448 N N . PHE A 1 314 ? 142.279 128.157 130.798 1.00 245.76 314 PHE A N 1
ATOM 1449 C CA . PHE A 1 314 ? 143.330 127.514 131.573 1.00 245.76 314 PHE A CA 1
ATOM 1450 C C . PHE A 1 314 ? 144.476 128.489 131.816 1.00 245.76 314 PHE A C 1
ATOM 1451 O O . PHE A 1 314 ? 144.991 128.577 132.928 1.00 245.76 314 PHE A O 1
ATOM 1459 N N . VAL A 1 315 ? 144.862 129.239 130.788 1.00 246.86 315 VAL A N 1
ATOM 1460 C CA . VAL A 1 315 ? 145.941 130.198 130.938 1.00 246.86 315 VAL A CA 1
ATOM 1461 C C . VAL A 1 315 ? 145.499 131.258 131.929 1.00 246.86 315 VAL A C 1
ATOM 1462 O O . VAL A 1 315 ? 146.258 131.650 132.801 1.00 246.86 315 VAL A O 1
ATOM 1466 N N . PHE A 1 316 ? 144.247 131.684 131.831 1.00 202.01 316 PHE A N 1
ATOM 1467 C CA . PHE A 1 316 ? 143.705 132.670 132.764 1.00 202.01 316 PHE A CA 1
ATOM 1468 C C . PHE A 1 316 ? 143.811 132.197 134.199 1.00 202.01 316 PHE A C 1
ATOM 1469 O O . PHE A 1 316 ? 144.127 132.984 135.082 1.00 202.01 316 PHE A O 1
ATOM 1477 N N . ARG A 1 317 ? 143.541 130.921 134.439 1.00 206.32 317 ARG A N 1
ATOM 1478 C CA . ARG A 1 317 ? 143.587 130.364 135.784 1.00 206.32 317 ARG A CA 1
ATOM 1479 C C . ARG A 1 317 ? 144.992 130.360 136.349 1.00 206.32 317 ARG A C 1
ATOM 1480 O O . ARG A 1 317 ? 145.182 130.709 137.504 1.00 206.32 317 ARG A O 1
ATOM 1488 N N . VAL A 1 318 ? 145.975 129.964 135.547 1.00 221.29 318 VAL A N 1
ATOM 1489 C CA . VAL A 1 318 ? 147.358 129.996 136.013 1.00 221.29 318 VAL A CA 1
ATOM 1490 C C . VAL A 1 318 ? 147.895 131.417 136.181 1.00 221.29 318 VAL A C 1
ATOM 1491 O O . VAL A 1 318 ? 148.757 131.647 137.017 1.00 221.29 318 VAL A O 1
ATOM 1495 N N . LEU A 1 319 ? 147.360 132.379 135.434 1.00 214.33 319 LEU A N 1
ATOM 1496 C CA . LEU A 1 319 ? 147.774 133.765 135.598 1.00 214.33 319 LEU A CA 1
ATOM 1497 C C . LEU A 1 319 ? 147.196 134.262 136.898 1.00 214.33 319 LEU A C 1
ATOM 1498 O O . LEU A 1 319 ? 147.836 135.023 137.621 1.00 214.33 319 LEU A O 1
ATOM 1503 N N . ALA A 1 320 ? 145.978 133.830 137.205 1.00 212.63 320 ALA A N 1
ATOM 1504 C CA . ALA A 1 320 ? 145.330 134.229 138.448 1.00 212.63 320 ALA A CA 1
ATOM 1505 C C . ALA A 1 320 ? 145.890 133.437 139.607 1.00 212.63 320 ALA A C 1
ATOM 1506 O O . ALA A 1 320 ? 145.362 133.494 140.711 1.00 212.63 320 ALA A O 1
ATOM 1508 N N . VAL A 1 321 ? 146.949 132.682 139.361 1.00 232.14 321 VAL A N 1
ATOM 1509 C CA . VAL A 1 321 ? 147.589 131.935 140.429 1.00 232.14 321 VAL A CA 1
ATOM 1510 C C . VAL A 1 321 ? 148.928 132.605 140.642 1.00 232.14 321 VAL A C 1
ATOM 1511 O O . VAL A 1 321 ? 149.351 132.828 141.778 1.00 232.14 321 VAL A O 1
ATOM 1515 N N . TRP A 1 322 ? 149.574 132.989 139.547 1.00 263.41 322 TRP A N 1
ATOM 1516 C CA . TRP A 1 322 ? 150.881 133.623 139.640 1.00 263.41 322 TRP A CA 1
ATOM 1517 C C . TRP A 1 322 ? 150.784 134.949 140.357 1.00 263.41 322 TRP A C 1
ATOM 1518 O O . TRP A 1 322 ? 151.630 135.279 141.183 1.00 263.41 322 TRP A O 1
ATOM 1529 N N . ASN A 1 323 ? 149.742 135.718 140.047 1.00 237.10 323 ASN A N 1
ATOM 1530 C CA . ASN A 1 323 ? 149.556 137.029 140.662 1.00 237.10 323 ASN A CA 1
ATOM 1531 C C . ASN A 1 323 ? 148.453 136.969 141.688 1.00 237.10 323 ASN A C 1
ATOM 1532 O O . ASN A 1 323 ? 147.878 138.003 142.028 1.00 237.10 323 ASN A O 1
ATOM 1537 N N . LYS A 1 324 ? 148.150 135.773 142.179 1.00 232.23 324 LYS A N 1
ATOM 1538 C CA . LYS A 1 324 ? 147.064 135.587 143.151 1.00 232.23 324 LYS A CA 1
ATOM 1539 C C . LYS A 1 324 ? 145.816 136.381 142.820 1.00 232.23 324 LYS A C 1
ATOM 1540 O O . LYS A 1 324 ? 145.326 137.138 143.659 1.00 232.23 324 LYS A O 1
ATOM 1546 N N . ASP A 1 325 ? 145.309 136.208 141.604 1.00 221.52 325 ASP A N 1
ATOM 1547 C CA . ASP A 1 325 ? 144.111 136.915 141.159 1.00 221.52 325 ASP A CA 1
ATOM 1548 C C . ASP A 1 325 ? 144.080 138.395 141.461 1.00 221.52 325 ASP A C 1
ATOM 1549 O O . ASP A 1 325 ? 144.934 139.125 140.950 1.00 221.52 325 ASP A O 1
ATOM 1554 N N . ALA A 1 326 ? 143.094 138.840 142.244 1.00 234.28 326 ALA A N 1
ATOM 1555 C CA . ALA A 1 326 ? 142.911 140.268 142.570 1.00 234.28 326 ALA A CA 1
ATOM 1556 C C . ALA A 1 326 ? 142.514 141.138 141.377 1.00 234.28 326 ALA A C 1
ATOM 1557 O O . ALA A 1 326 ? 142.394 142.355 141.515 1.00 234.28 326 ALA A O 1
ATOM 1559 N N . VAL A 1 327 ? 142.290 140.523 140.216 1.00 229.27 327 VAL A N 1
ATOM 1560 C CA . VAL A 1 327 ? 141.869 141.264 139.031 1.00 229.27 327 VAL A CA 1
ATOM 1561 C C . VAL A 1 327 ? 140.754 140.519 138.330 1.00 229.27 327 VAL A C 1
ATOM 1562 O O . VAL A 1 327 ? 139.954 139.865 139.000 1.00 229.27 327 VAL A O 1
ATOM 1566 N N . THR A 1 328 ? 140.691 140.614 137.000 1.00 244.65 328 THR A N 1
ATOM 1567 C CA . THR A 1 328 ? 139.668 139.918 136.196 1.00 244.65 328 THR A CA 1
ATOM 1568 C C . THR A 1 328 ? 138.206 140.123 136.586 1.00 244.65 328 THR A C 1
ATOM 1569 O O . THR A 1 328 ? 137.862 141.064 137.302 1.00 244.65 328 THR A O 1
ATOM 1573 N N . ILE A 1 329 ? 137.334 139.268 136.066 1.00 242.79 329 ILE A N 1
ATOM 1574 C CA . ILE A 1 329 ? 135.912 139.367 136.375 1.00 242.79 329 ILE A CA 1
ATOM 1575 C C . ILE A 1 329 ? 135.439 137.960 136.624 1.00 242.79 329 ILE A C 1
ATOM 1576 O O . ILE A 1 329 ? 134.286 137.739 136.974 1.00 242.79 329 ILE A O 1
ATOM 1581 N N . THR A 1 330 ? 136.329 136.997 136.423 1.00 225.17 330 THR A N 1
ATOM 1582 C CA . THR A 1 330 ? 135.986 135.624 136.729 1.00 225.17 330 THR A CA 1
ATOM 1583 C C . THR A 1 330 ? 136.164 135.483 138.224 1.00 225.17 330 THR A C 1
ATOM 1584 O O . THR A 1 330 ? 135.443 134.730 138.869 1.00 225.17 330 THR A O 1
ATOM 1588 N N . ALA A 1 331 ? 137.130 136.208 138.780 1.00 212.90 331 ALA A N 1
ATOM 1589 C CA . ALA A 1 331 ? 137.341 136.187 140.219 1.00 212.90 331 ALA A CA 1
ATOM 1590 C C . ALA A 1 331 ? 136.080 136.651 140.892 1.00 212.90 331 ALA A C 1
ATOM 1591 O O . ALA A 1 331 ? 135.615 136.038 141.851 1.00 212.90 331 ALA A O 1
ATOM 1593 N N . LEU A 1 332 ? 135.518 137.743 140.387 1.00 197.67 332 LEU A N 1
ATOM 1594 C CA . LEU A 1 332 ? 134.323 138.301 140.999 1.00 197.67 332 LEU A CA 1
ATOM 1595 C C . LEU A 1 332 ? 133.099 137.797 140.267 1.00 197.67 332 LEU A C 1
ATOM 1596 O O . LEU A 1 332 ? 133.186 136.798 139.552 1.00 197.67 332 LEU A O 1
ATOM 1601 N N . PHE A 1 333 ? 131.968 138.477 140.439 1.00 196.18 333 PHE A N 1
ATOM 1602 C CA . PHE A 1 333 ? 130.716 138.090 139.777 1.00 196.18 333 PHE A CA 1
ATOM 1603 C C . PHE A 1 333 ? 130.258 136.712 140.233 1.00 196.18 333 PHE A C 1
ATOM 1604 O O . PHE A 1 333 ? 129.161 136.288 139.887 1.00 196.18 333 PHE A O 1
ATOM 1612 N N . ARG A 1 334 ? 131.081 136.015 141.012 1.00 237.12 334 ARG A N 1
ATOM 1613 C CA . ARG A 1 334 ? 130.740 134.685 141.449 1.00 237.12 334 ARG A CA 1
ATOM 1614 C C . ARG A 1 334 ? 129.707 134.826 142.539 1.00 237.12 334 ARG A C 1
ATOM 1615 O O . ARG A 1 334 ? 129.989 135.373 143.602 1.00 237.12 334 ARG A O 1
ATOM 1623 N N . THR A 1 335 ? 128.506 134.342 142.278 1.00 241.14 335 THR A N 1
ATOM 1624 C CA . THR A 1 335 ? 127.414 134.458 143.224 1.00 241.14 335 THR A CA 1
ATOM 1625 C C . THR A 1 335 ? 127.325 133.319 144.207 1.00 241.14 335 THR A C 1
ATOM 1626 O O . THR A 1 335 ? 127.783 132.214 143.934 1.00 241.14 335 THR A O 1
ATOM 1630 N N . ASN A 1 336 ? 126.764 133.596 145.378 1.00 222.54 336 ASN A N 1
ATOM 1631 C CA . ASN A 1 336 ? 126.651 132.584 146.413 1.00 222.54 336 ASN A CA 1
ATOM 1632 C C . ASN A 1 336 ? 125.202 132.483 146.811 1.00 222.54 336 ASN A C 1
ATOM 1633 O O . ASN A 1 336 ? 124.852 132.701 147.965 1.00 222.54 336 ASN A O 1
ATOM 1638 N N . PHE A 1 337 ? 124.350 132.165 145.848 1.00 245.34 337 PHE A N 1
ATOM 1639 C CA . PHE A 1 337 ? 122.925 132.067 146.121 1.00 245.34 337 PHE A CA 1
ATOM 1640 C C . PHE A 1 337 ? 122.616 130.704 146.675 1.00 245.34 337 PHE A C 1
ATOM 1641 O O . PHE A 1 337 ? 123.011 129.691 146.107 1.00 245.34 337 PHE A O 1
ATOM 1649 N N . ARG A 1 338 ? 121.852 130.645 147.760 1.00 255.26 338 ARG A N 1
ATOM 1650 C CA . ARG A 1 338 ? 121.418 129.350 148.280 1.00 255.26 338 ARG A CA 1
ATOM 1651 C C . ARG A 1 338 ? 120.005 129.118 147.785 1.00 255.26 338 ARG A C 1
ATOM 1652 O O . ARG A 1 338 ? 119.047 129.601 148.383 1.00 255.26 338 ARG A O 1
ATOM 1660 N N . MET A 1 339 ? 119.864 128.379 146.693 1.00 275.55 339 MET A N 1
ATOM 1661 C CA . MET A 1 339 ? 118.542 128.174 146.113 1.00 275.55 339 MET A CA 1
ATOM 1662 C C . MET A 1 339 ? 117.977 126.791 146.382 1.00 275.55 339 MET A C 1
ATOM 1663 O O . MET A 1 339 ? 118.702 125.800 146.327 1.00 275.55 339 MET A O 1
ATOM 1668 N N . ASP A 1 340 ? 116.682 126.721 146.671 1.00 278.57 340 ASP A N 1
ATOM 1669 C CA . ASP A 1 340 ? 116.058 125.424 146.882 1.00 278.57 340 ASP A CA 1
ATOM 1670 C C . ASP A 1 340 ? 115.811 124.708 145.574 1.00 278.57 340 ASP A C 1
ATOM 1671 O O . ASP A 1 340 ? 115.476 125.337 144.572 1.00 278.57 340 ASP A O 1
ATOM 1676 N N . PHE A 1 341 ? 115.956 123.393 145.583 1.00 303.84 341 PHE A N 1
ATOM 1677 C CA . PHE A 1 341 ? 115.828 122.597 144.357 1.00 303.84 341 PHE A CA 1
ATOM 1678 C C . PHE A 1 341 ? 114.649 122.779 143.386 1.00 303.84 341 PHE A C 1
ATOM 1679 O O . PHE A 1 341 ? 114.876 122.978 142.193 1.00 303.84 341 PHE A O 1
ATOM 1687 N N . PRO A 1 342 ? 113.390 122.715 143.867 1.00 254.20 342 PRO A N 1
ATOM 1688 C CA . PRO A 1 342 ? 112.315 122.789 142.864 1.00 254.20 342 PRO A CA 1
ATOM 1689 C C . PRO A 1 342 ? 112.054 124.141 142.204 1.00 254.20 342 PRO A C 1
ATOM 1690 O O . PRO A 1 342 ? 111.418 124.095 141.152 1.00 254.20 342 PRO A O 1
ATOM 1694 N N . PHE A 1 343 ? 112.501 125.263 142.771 1.00 275.51 343 PHE A N 1
ATOM 1695 C CA . PHE A 1 343 ? 112.224 126.621 142.247 1.00 275.51 343 PHE A CA 1
ATOM 1696 C C . PHE A 1 343 ? 110.772 127.084 142.406 1.00 275.51 343 PHE A C 1
ATOM 1697 O O . PHE A 1 343 ? 109.836 126.387 142.024 1.00 275.51 343 PHE A O 1
ATOM 1705 N N . ASP A 1 344 ? 110.583 128.269 142.975 1.00 271.16 344 ASP A N 1
ATOM 1706 C CA . ASP A 1 344 ? 109.243 128.807 143.126 1.00 271.16 344 ASP A CA 1
ATOM 1707 C C . ASP A 1 344 ? 108.690 129.212 141.783 1.00 271.16 344 ASP A C 1
ATOM 1708 O O . ASP A 1 344 ? 109.044 130.254 141.266 1.00 271.16 344 ASP A O 1
ATOM 1713 N N . LEU A 1 345 ? 107.774 128.424 141.239 1.00 247.04 345 LEU A N 1
ATOM 1714 C CA . LEU A 1 345 ? 107.187 128.728 139.941 1.00 247.04 345 LEU A CA 1
ATOM 1715 C C . LEU A 1 345 ? 106.263 129.933 139.974 1.00 247.04 345 LEU A C 1
ATOM 1716 O O . LEU A 1 345 ? 105.769 130.351 138.937 1.00 247.04 345 LEU A O 1
ATOM 1721 N N . LYS A 1 346 ? 105.998 130.480 141.153 1.00 266.65 346 LYS A N 1
ATOM 1722 C CA . LYS A 1 346 ? 105.195 131.683 141.237 1.00 266.65 346 LYS A CA 1
ATOM 1723 C C . LYS A 1 346 ? 106.080 132.900 141.010 1.00 266.65 346 LYS A C 1
ATOM 1724 O O . LYS A 1 346 ? 105.571 133.999 140.810 1.00 266.65 346 LYS A O 1
ATOM 1730 N N . GLU A 1 347 ? 107.398 132.724 141.055 1.00 288.93 347 GLU A N 1
ATOM 1731 C CA . GLU A 1 347 ? 108.306 133.815 140.753 1.00 288.93 347 GLU A CA 1
ATOM 1732 C C . GLU A 1 347 ? 108.550 133.834 139.264 1.00 288.93 347 GLU A C 1
ATOM 1733 O O . GLU A 1 347 ? 109.017 134.828 138.734 1.00 288.93 347 GLU A O 1
ATOM 1739 N N . LEU A 1 348 ? 108.235 132.739 138.581 1.00 269.76 348 LEU A N 1
ATOM 1740 C CA . LEU A 1 348 ? 108.364 132.698 137.123 1.00 269.76 348 LEU A CA 1
ATOM 1741 C C . LEU A 1 348 ? 107.641 133.833 136.388 1.00 269.76 348 LEU A C 1
ATOM 1742 O O . LEU A 1 348 ? 108.190 134.372 135.444 1.00 269.76 348 LEU A O 1
ATOM 1747 N N . PRO A 1 349 ? 106.401 134.194 136.791 1.00 289.85 349 PRO A N 1
ATOM 1748 C CA . PRO A 1 349 ? 105.806 135.360 136.129 1.00 289.85 349 PRO A CA 1
ATOM 1749 C C . PRO A 1 349 ? 106.668 136.623 136.194 1.00 289.85 349 PRO A C 1
ATOM 1750 O O . PRO A 1 349 ? 106.692 137.367 135.225 1.00 289.85 349 PRO A O 1
ATOM 1754 N N . ALA A 1 350 ? 107.357 136.858 137.305 1.00 309.05 350 ALA A N 1
ATOM 1755 C CA . ALA A 1 350 ? 108.210 138.031 137.443 1.00 309.05 350 ALA A CA 1
ATOM 1756 C C . ALA A 1 350 ? 109.461 137.932 136.602 1.00 309.05 350 ALA A C 1
ATOM 1757 O O . ALA A 1 350 ? 109.947 138.935 136.105 1.00 309.05 350 ALA A O 1
ATOM 1759 N N . PHE A 1 351 ? 109.992 136.730 136.443 1.00 310.03 351 PHE A N 1
ATOM 1760 C CA . PHE A 1 351 ? 111.162 136.535 135.604 1.00 310.03 351 PHE A CA 1
ATOM 1761 C C . PHE A 1 351 ? 110.771 136.673 134.150 1.00 310.03 351 PHE A C 1
ATOM 1762 O O . PHE A 1 351 ? 111.556 137.140 133.335 1.00 310.03 351 PHE A O 1
ATOM 1770 N N . ALA A 1 352 ? 109.558 136.262 133.816 1.00 330.93 352 ALA A N 1
ATOM 1771 C CA . ALA A 1 352 ? 109.078 136.412 132.460 1.00 330.93 352 ALA A CA 1
ATOM 1772 C C . ALA A 1 352 ? 108.855 137.881 132.191 1.00 330.93 352 ALA A C 1
ATOM 1773 O O . ALA A 1 352 ? 109.107 138.346 131.090 1.00 330.93 352 ALA A O 1
ATOM 1775 N N . ALA A 1 353 ? 108.389 138.615 133.197 1.00 337.56 353 ALA A N 1
ATOM 1776 C CA . ALA A 1 353 ? 108.168 140.046 133.043 1.00 337.56 353 ALA A CA 1
ATOM 1777 C C . ALA A 1 353 ? 109.485 140.755 132.847 1.00 337.56 353 ALA A C 1
ATOM 1778 O O . ALA A 1 353 ? 109.559 141.687 132.061 1.00 337.56 353 ALA A O 1
ATOM 1780 N N . ILE A 1 354 ? 110.523 140.325 133.557 1.00 316.46 354 ILE A N 1
ATOM 1781 C CA . ILE A 1 354 ? 111.844 140.900 133.374 1.00 316.46 354 ILE A CA 1
ATOM 1782 C C . ILE A 1 354 ? 112.190 140.761 131.912 1.00 316.46 354 ILE A C 1
ATOM 1783 O O . ILE A 1 354 ? 112.508 141.738 131.274 1.00 316.46 354 ILE A O 1
ATOM 1788 N N . GLY A 1 355 ? 112.079 139.555 131.366 1.00 313.43 355 GLY A N 1
ATOM 1789 C CA . GLY A 1 355 ? 112.379 139.330 129.969 1.00 313.43 355 GLY A CA 1
ATOM 1790 C C . GLY A 1 355 ? 111.643 140.234 129.017 1.00 313.43 355 GLY A C 1
ATOM 1791 O O . GLY A 1 355 ? 112.259 140.890 128.198 1.00 313.43 355 GLY A O 1
ATOM 1792 N N . ILE A 1 356 ? 110.325 140.283 129.122 1.00 339.55 356 ILE A N 1
ATOM 1793 C CA . ILE A 1 356 ? 109.531 141.145 128.261 1.00 339.55 356 ILE A CA 1
ATOM 1794 C C . ILE A 1 356 ? 110.018 142.578 128.330 1.00 339.55 356 ILE A C 1
ATOM 1795 O O . ILE A 1 356 ? 110.307 143.189 127.303 1.00 339.55 356 ILE A O 1
ATOM 1800 N N . CYS A 1 357 ? 110.144 143.112 129.538 1.00 342.37 357 CYS A N 1
ATOM 1801 C CA . CYS A 1 357 ? 110.572 144.495 129.705 1.00 342.37 357 CYS A CA 1
ATOM 1802 C C . CYS A 1 357 ? 112.011 144.740 129.294 1.00 342.37 357 CYS A C 1
ATOM 1803 O O . CYS A 1 357 ? 112.327 145.802 128.799 1.00 342.37 357 CYS A O 1
ATOM 1806 N N . CYS A 1 358 ? 112.881 143.758 129.474 1.00 330.10 358 CYS A N 1
ATOM 1807 C CA . CYS A 1 358 ? 114.269 143.888 129.062 1.00 330.10 358 CYS A CA 1
ATOM 1808 C C . CYS A 1 358 ? 114.371 143.859 127.560 1.00 330.10 358 CYS A C 1
ATOM 1809 O O . CYS A 1 358 ? 115.301 144.413 127.004 1.00 330.10 358 CYS A O 1
ATOM 1812 N N . GLY A 1 359 ? 113.424 143.214 126.892 1.00 335.59 359 GLY A N 1
ATOM 1813 C CA . GLY A 1 359 ? 113.402 143.213 125.444 1.00 335.59 359 GLY A CA 1
ATOM 1814 C C . GLY A 1 359 ? 112.955 144.559 124.958 1.00 335.59 359 GLY A C 1
ATOM 1815 O O . GLY A 1 359 ? 113.476 145.071 123.977 1.00 335.59 359 GLY A O 1
ATOM 1816 N N . LEU A 1 360 ? 111.990 145.148 125.646 1.00 355.91 360 LEU A N 1
ATOM 1817 C CA . LEU A 1 360 ? 111.545 146.483 125.293 1.00 355.91 360 LEU A CA 1
ATOM 1818 C C . LEU A 1 360 ? 112.678 147.463 125.487 1.00 355.91 360 LEU A C 1
ATOM 1819 O O . LEU A 1 360 ? 112.971 148.246 124.597 1.00 355.91 360 LEU A O 1
ATOM 1824 N N . LEU A 1 361 ? 113.333 147.409 126.638 1.00 288.30 361 LEU A N 1
ATOM 1825 C CA . LEU A 1 361 ? 114.420 148.326 126.934 1.00 288.30 361 LEU A CA 1
ATOM 1826 C C . LEU A 1 361 ? 115.652 148.045 126.107 1.00 288.30 361 LEU A C 1
ATOM 1827 O O . LEU A 1 361 ? 116.439 148.940 125.853 1.00 288.30 361 LEU A O 1
ATOM 1832 N N . GLY A 1 362 ? 115.828 146.805 125.680 1.00 272.11 362 GLY A N 1
ATOM 1833 C CA . GLY A 1 362 ? 116.951 146.461 124.836 1.00 272.11 362 GLY A CA 1
ATOM 1834 C C . GLY A 1 362 ? 116.765 147.126 123.507 1.00 272.11 362 GLY A C 1
ATOM 1835 O O . GLY A 1 362 ? 117.703 147.677 122.954 1.00 272.11 362 GLY A O 1
ATOM 1836 N N . ALA A 1 363 ? 115.543 147.101 122.997 1.00 285.87 363 ALA A N 1
ATOM 1837 C CA . ALA A 1 363 ? 115.254 147.763 121.744 1.00 285.87 363 ALA A CA 1
ATOM 1838 C C . ALA A 1 363 ? 115.364 149.268 121.892 1.00 285.87 363 ALA A C 1
ATOM 1839 O O . ALA A 1 363 ? 115.869 149.930 121.005 1.00 285.87 363 ALA A O 1
ATOM 1841 N N . VAL A 1 364 ? 114.910 149.816 123.014 1.00 252.87 364 VAL A N 1
ATOM 1842 C CA . VAL A 1 364 ? 115.051 151.251 123.263 1.00 252.87 364 VAL A CA 1
ATOM 1843 C C . VAL A 1 364 ? 116.524 151.648 123.264 1.00 252.87 364 VAL A C 1
ATOM 1844 O O . VAL A 1 364 ? 116.889 152.638 122.649 1.00 252.87 364 VAL A O 1
ATOM 1848 N N . PHE A 1 365 ? 117.377 150.865 123.915 1.00 248.26 365 PHE A N 1
ATOM 1849 C CA . PHE A 1 365 ? 118.805 151.136 123.901 1.00 248.26 365 PHE A CA 1
ATOM 1850 C C . PHE A 1 365 ? 119.294 151.188 122.475 1.00 248.26 365 PHE A C 1
ATOM 1851 O O . PHE A 1 365 ? 119.879 152.176 122.072 1.00 248.26 365 PHE A O 1
ATOM 1859 N N . VAL A 1 366 ? 119.068 150.121 121.715 1.00 255.93 366 VAL A N 1
ATOM 1860 C CA . VAL A 1 366 ? 119.518 150.067 120.327 1.00 255.93 366 VAL A CA 1
ATOM 1861 C C . VAL A 1 366 ? 119.037 151.279 119.550 1.00 255.93 366 VAL A C 1
ATOM 1862 O O . VAL A 1 366 ? 119.833 151.958 118.909 1.00 255.93 366 VAL A O 1
ATOM 1866 N N . TYR A 1 367 ? 117.748 151.576 119.634 1.00 277.07 367 TYR A N 1
ATOM 1867 C CA . TYR A 1 367 ? 117.192 152.729 118.943 1.00 277.07 367 TYR A CA 1
ATOM 1868 C C . TYR A 1 367 ? 117.882 154.015 119.325 1.00 277.07 367 TYR A C 1
ATOM 1869 O O . TYR A 1 367 ? 118.381 154.719 118.467 1.00 277.07 367 TYR A O 1
ATOM 1878 N N . LEU A 1 368 ? 117.921 154.325 120.609 1.00 258.19 368 LEU A N 1
ATOM 1879 C CA . LEU A 1 368 ? 118.497 155.584 121.056 1.00 258.19 368 LEU A CA 1
ATOM 1880 C C . LEU A 1 368 ? 119.979 155.698 120.763 1.00 258.19 368 LEU A C 1
ATOM 1881 O O . LEU A 1 368 ? 120.469 156.781 120.482 1.00 258.19 368 LEU A O 1
ATOM 1886 N N . HIS A 1 369 ? 120.695 154.586 120.829 1.00 221.21 369 HIS A N 1
ATOM 1887 C CA . HIS A 1 369 ? 122.111 154.595 120.536 1.00 221.21 369 HIS A CA 1
ATOM 1888 C C . HIS A 1 369 ? 122.310 154.907 119.073 1.00 221.21 369 HIS A C 1
ATOM 1889 O O . HIS A 1 369 ? 123.169 155.697 118.724 1.00 221.21 369 HIS A O 1
ATOM 1896 N N . ARG A 1 370 ? 121.509 154.296 118.210 1.00 225.90 370 ARG A N 1
ATOM 1897 C CA . ARG A 1 370 ? 121.612 154.550 116.783 1.00 225.90 370 ARG A CA 1
ATOM 1898 C C . ARG A 1 370 ? 121.198 155.977 116.487 1.00 225.90 370 ARG A C 1
ATOM 1899 O O . ARG A 1 370 ? 121.778 156.625 115.638 1.00 225.90 370 ARG A O 1
ATOM 1907 N N . GLN A 1 371 ? 120.225 156.488 117.222 1.00 244.03 371 GLN A N 1
ATOM 1908 C CA . GLN A 1 371 ? 119.770 157.848 117.009 1.00 244.03 371 GLN A CA 1
ATOM 1909 C C . GLN A 1 371 ? 120.845 158.860 117.346 1.00 244.03 371 GLN A C 1
ATOM 1910 O O . GLN A 1 371 ? 121.017 159.829 116.624 1.00 244.03 371 GLN A O 1
ATOM 1916 N N . VAL A 1 372 ? 121.586 158.640 118.427 1.00 207.35 372 VAL A N 1
ATOM 1917 C CA . VAL A 1 372 ? 122.684 159.542 118.757 1.00 207.35 372 VAL A CA 1
ATOM 1918 C C . VAL A 1 372 ? 123.884 159.280 117.852 1.00 207.35 372 VAL A C 1
ATOM 1919 O O . VAL A 1 372 ? 124.618 160.199 117.518 1.00 207.35 372 VAL A O 1
ATOM 1923 N N . MET A 1 373 ? 124.058 158.044 117.402 1.00 218.54 373 MET A N 1
ATOM 1924 C CA . MET A 1 373 ? 125.145 157.731 116.487 1.00 218.54 373 MET A CA 1
ATOM 1925 C C . MET A 1 373 ? 124.893 158.438 115.182 1.00 218.54 373 MET A C 1
ATOM 1926 O O . MET A 1 373 ? 125.798 159.019 114.617 1.00 218.54 373 MET A O 1
ATOM 1931 N N . LEU A 1 374 ? 123.660 158.384 114.697 1.00 247.46 374 LEU A N 1
ATOM 1932 C CA . LEU A 1 374 ? 123.317 159.076 113.473 1.00 247.46 374 LEU A CA 1
ATOM 1933 C C . LEU A 1 374 ? 123.427 160.548 113.740 1.00 247.46 374 LEU A C 1
ATOM 1934 O O . LEU A 1 374 ? 124.184 161.224 113.077 1.00 247.46 374 LEU A O 1
ATOM 1939 N N . GLY A 1 375 ? 122.686 161.047 114.722 1.00 229.17 375 GLY A N 1
ATOM 1940 C CA . GLY A 1 375 ? 122.720 162.457 115.075 1.00 229.17 375 GLY A CA 1
ATOM 1941 C C . GLY A 1 375 ? 124.052 163.168 114.971 1.00 229.17 375 GLY A C 1
ATOM 1942 O O . GLY A 1 375 ? 124.148 164.195 114.310 1.00 229.17 375 GLY A O 1
ATOM 1943 N N . VAL A 1 376 ? 125.089 162.627 115.601 1.00 228.87 376 VAL A N 1
ATOM 1944 C CA . VAL A 1 376 ? 126.393 163.281 115.585 1.00 228.87 376 VAL A CA 1
ATOM 1945 C C . VAL A 1 376 ? 127.022 163.423 114.197 1.00 228.87 376 VAL A C 1
ATOM 1946 O O . VAL A 1 376 ? 127.872 164.283 114.008 1.00 228.87 376 VAL A O 1
ATOM 1950 N N . ARG A 1 377 ? 126.596 162.609 113.235 1.00 232.24 377 ARG A N 1
ATOM 1951 C CA . ARG A 1 377 ? 127.125 162.703 111.873 1.00 232.24 377 ARG A CA 1
ATOM 1952 C C . ARG A 1 377 ? 126.101 163.205 110.851 1.00 232.24 377 ARG A C 1
ATOM 1953 O O . ARG A 1 377 ? 126.455 163.933 109.926 1.00 232.24 377 ARG A O 1
ATOM 1961 N N . LYS A 1 378 ? 124.839 162.830 111.015 1.00 222.40 378 LYS A N 1
ATOM 1962 C CA . LYS A 1 378 ? 123.796 163.247 110.082 1.00 222.40 378 LYS A CA 1
ATOM 1963 C C . LYS A 1 378 ? 123.477 164.727 110.211 1.00 222.40 378 LYS A C 1
ATOM 1964 O O . LYS A 1 378 ? 123.107 165.365 109.226 1.00 222.40 378 LYS A O 1
ATOM 1970 N N . HIS A 1 379 ? 123.619 165.289 111.405 1.00 220.23 379 HIS A N 1
ATOM 1971 C CA . HIS A 1 379 ? 123.428 166.719 111.547 1.00 220.23 379 HIS A CA 1
ATOM 1972 C C . HIS A 1 379 ? 124.713 167.313 111.021 1.00 220.23 379 HIS A C 1
ATOM 1973 O O . HIS A 1 379 ? 125.777 167.074 111.585 1.00 220.23 379 HIS A O 1
ATOM 1980 N N . LYS A 1 380 ? 124.628 168.071 109.935 1.00 238.70 380 LYS A N 1
ATOM 1981 C CA . LYS A 1 380 ? 125.832 168.615 109.320 1.00 238.70 380 LYS A CA 1
ATOM 1982 C C . LYS A 1 380 ? 126.651 169.490 110.258 1.00 238.70 380 LYS A C 1
ATOM 1983 O O . LYS A 1 380 ? 127.864 169.334 110.345 1.00 238.70 380 LYS A O 1
ATOM 1989 N N . ALA A 1 381 ? 125.992 170.400 110.966 1.00 240.43 381 ALA A N 1
ATOM 1990 C CA . ALA A 1 381 ? 126.699 171.252 111.913 1.00 240.43 381 ALA A CA 1
ATOM 1991 C C . ALA A 1 381 ? 127.445 170.415 112.935 1.00 240.43 381 ALA A C 1
ATOM 1992 O O . ALA A 1 381 ? 128.619 170.660 113.196 1.00 240.43 381 ALA A O 1
ATOM 1994 N N . LEU A 1 382 ? 126.770 169.420 113.503 1.00 228.50 382 LEU A N 1
ATOM 1995 C CA . LEU A 1 382 ? 127.403 168.563 114.494 1.00 228.50 382 LEU A CA 1
ATOM 1996 C C . LEU A 1 382 ? 128.656 167.907 113.951 1.00 228.50 382 LEU A C 1
ATOM 1997 O O . LEU A 1 382 ? 129.718 168.012 114.556 1.00 228.50 382 LEU A O 1
ATOM 2002 N N . SER A 1 383 ? 128.544 167.231 112.814 1.00 247.68 383 SER A N 1
ATOM 2003 C CA . SER A 1 383 ? 129.693 166.518 112.274 1.00 247.68 383 SER A CA 1
ATOM 2004 C C . SER A 1 383 ? 130.846 167.456 112.003 1.00 247.68 383 SER A C 1
ATOM 2005 O O . SER A 1 383 ? 131.968 167.174 112.399 1.00 247.68 383 SER A O 1
ATOM 2008 N N . GLN A 1 384 ? 130.572 168.574 111.340 1.00 260.88 384 GLN A N 1
ATOM 2009 C CA . GLN A 1 384 ? 131.614 169.545 111.033 1.00 260.88 384 GLN A CA 1
ATOM 2010 C C . GLN A 1 384 ? 132.325 169.989 112.302 1.00 260.88 384 GLN A C 1
ATOM 2011 O O . GLN A 1 384 ? 133.551 169.948 112.373 1.00 260.88 384 GLN A O 1
ATOM 2017 N N . PHE A 1 385 ? 131.561 170.389 113.312 1.00 248.33 385 PHE A N 1
ATOM 2018 C CA . PHE A 1 385 ? 132.143 170.832 114.571 1.00 248.33 385 PHE A CA 1
ATOM 2019 C C . PHE A 1 385 ? 133.041 169.773 115.168 1.00 248.33 385 PHE A C 1
ATOM 2020 O O . PHE A 1 385 ? 134.187 170.045 115.511 1.00 248.33 385 PHE A O 1
ATOM 2028 N N . LEU A 1 386 ? 132.536 168.554 115.278 1.00 263.65 386 LEU A N 1
ATOM 2029 C CA . LEU A 1 386 ? 133.299 167.490 115.916 1.00 263.65 386 LEU A CA 1
ATOM 2030 C C . LEU A 1 386 ? 134.443 166.953 115.065 1.00 263.65 386 LEU A C 1
ATOM 2031 O O . LEU A 1 386 ? 135.262 166.182 115.549 1.00 263.65 386 LEU A O 1
ATOM 2036 N N . ALA A 1 387 ? 134.501 167.333 113.796 1.00 306.87 387 ALA A N 1
ATOM 2037 C CA . ALA A 1 387 ? 135.614 166.913 112.960 1.00 306.87 387 ALA A CA 1
ATOM 2038 C C . ALA A 1 387 ? 136.720 167.930 113.103 1.00 306.87 387 ALA A C 1
ATOM 2039 O O . ALA A 1 387 ? 137.898 167.590 113.015 1.00 306.87 387 ALA A O 1
ATOM 2041 N N . LYS A 1 388 ? 136.348 169.185 113.323 1.00 268.22 388 LYS A N 1
ATOM 2042 C CA . LYS A 1 388 ? 137.349 170.213 113.537 1.00 268.22 388 LYS A CA 1
ATOM 2043 C C . LYS A 1 388 ? 137.971 169.972 114.892 1.00 268.22 388 LYS A C 1
ATOM 2044 O O . LYS A 1 388 ? 139.193 169.923 115.021 1.00 268.22 388 LYS A O 1
ATOM 2050 N N . HIS A 1 389 ? 137.136 169.816 115.909 1.00 274.50 389 HIS A N 1
ATOM 2051 C CA . HIS A 1 389 ? 137.645 169.511 117.235 1.00 274.50 389 HIS A CA 1
ATOM 2052 C C . HIS A 1 389 ? 137.341 168.061 117.530 1.00 274.50 389 HIS A C 1
ATOM 2053 O O . HIS A 1 389 ? 136.262 167.739 118.013 1.00 274.50 389 HIS A O 1
ATOM 2060 N N . ARG A 1 390 ? 138.289 167.182 117.240 1.00 261.05 390 ARG A N 1
ATOM 2061 C CA . ARG A 1 390 ? 138.067 165.753 117.431 1.00 261.05 390 ARG A CA 1
ATOM 2062 C C . ARG A 1 390 ? 137.807 165.360 118.871 1.00 261.05 390 ARG A C 1
ATOM 2063 O O . ARG A 1 390 ? 136.927 164.548 119.134 1.00 261.05 390 ARG A O 1
ATOM 2071 N N . LEU A 1 391 ? 138.553 165.935 119.807 1.00 317.49 391 LEU A N 1
ATOM 2072 C CA . LEU A 1 391 ? 138.419 165.550 121.209 1.00 317.49 391 LEU A CA 1
ATOM 2073 C C . LEU A 1 391 ? 137.316 166.282 121.960 1.00 317.49 391 LEU A C 1
ATOM 2074 O O . LEU A 1 391 ? 137.246 166.205 123.181 1.00 317.49 391 LEU A O 1
ATOM 2079 N N . LEU A 1 392 ? 136.452 166.985 121.239 1.00 322.38 392 LEU A N 1
ATOM 2080 C CA . LEU A 1 392 ? 135.344 167.678 121.876 1.00 322.38 392 LEU A CA 1
ATOM 2081 C C . LEU A 1 392 ? 134.318 166.674 122.355 1.00 322.38 392 LEU A C 1
ATOM 2082 O O . LEU A 1 392 ? 134.044 166.598 123.540 1.00 322.38 392 LEU A O 1
ATOM 2087 N N . TYR A 1 393 ? 133.755 165.902 121.434 1.00 284.68 393 TYR A N 1
ATOM 2088 C CA . TYR A 1 393 ? 132.755 164.903 121.803 1.00 284.68 393 TYR A CA 1
ATOM 2089 C C . TYR A 1 393 ? 133.173 163.970 122.938 1.00 284.68 393 TYR A C 1
ATOM 2090 O O . TYR A 1 393 ? 132.478 163.906 123.944 1.00 284.68 393 TYR A O 1
ATOM 2099 N N . PRO A 1 394 ? 134.306 163.245 122.798 1.00 278.97 394 PRO A N 1
ATOM 2100 C CA . PRO A 1 394 ? 134.610 162.382 123.943 1.00 278.97 394 PRO A CA 1
ATOM 2101 C C . PRO A 1 394 ? 134.784 163.175 125.222 1.00 278.97 394 PRO A C 1
ATOM 2102 O O . PRO A 1 394 ? 134.263 162.760 126.242 1.00 278.97 394 PRO A O 1
ATOM 2106 N N . GLY A 1 395 ? 135.469 164.309 125.166 1.00 324.54 395 GLY A N 1
ATOM 2107 C CA . GLY A 1 395 ? 135.667 165.141 126.332 1.00 324.54 395 GLY A CA 1
ATOM 2108 C C . GLY A 1 395 ? 134.395 165.530 127.041 1.00 324.54 395 GLY A C 1
ATOM 2109 O O . GLY A 1 395 ? 134.251 165.276 128.229 1.00 324.54 395 GLY A O 1
ATOM 2110 N N . ILE A 1 396 ? 133.463 166.139 126.323 1.00 365.59 396 ILE A N 1
ATOM 2111 C CA . ILE A 1 396 ? 132.241 166.596 126.958 1.00 365.59 396 ILE A CA 1
ATOM 2112 C C . ILE A 1 396 ? 131.405 165.440 127.492 1.00 365.59 396 ILE A C 1
ATOM 2113 O O . ILE A 1 396 ? 130.845 165.542 128.572 1.00 365.59 396 ILE A O 1
ATOM 2118 N N . VAL A 1 397 ? 131.352 164.329 126.766 1.00 328.67 397 VAL A N 1
ATOM 2119 C CA . VAL A 1 397 ? 130.581 163.183 127.210 1.00 328.67 397 VAL A CA 1
ATOM 2120 C C . VAL A 1 397 ? 131.182 162.637 128.495 1.00 328.67 397 VAL A C 1
ATOM 2121 O O . VAL A 1 397 ? 130.482 162.471 129.483 1.00 328.67 397 VAL A O 1
ATOM 2125 N N . THR A 1 398 ? 132.488 162.410 128.505 1.00 299.27 398 THR A N 1
ATOM 2126 C CA . THR A 1 398 ? 133.150 161.929 129.706 1.00 299.27 398 THR A CA 1
ATOM 2127 C C . THR A 1 398 ? 132.912 162.857 130.876 1.00 299.27 398 THR A C 1
ATOM 2128 O O . THR A 1 398 ? 132.529 162.410 131.950 1.00 299.27 398 THR A O 1
ATOM 2132 N N . PHE A 1 399 ? 133.118 164.151 130.669 1.00 309.78 399 PHE A N 1
ATOM 2133 C CA . PHE A 1 399 ? 132.900 165.114 131.731 1.00 309.78 399 PHE A CA 1
ATOM 2134 C C . PHE A 1 399 ? 131.505 165.000 132.318 1.00 309.78 399 PHE A C 1
ATOM 2135 O O . PHE A 1 399 ? 131.368 164.876 133.522 1.00 309.78 399 PHE A O 1
ATOM 2143 N N . VAL A 1 400 ? 130.469 165.041 131.486 1.00 287.95 400 VAL A N 1
ATOM 2144 C CA . VAL A 1 400 ? 129.115 165.014 132.025 1.00 287.95 400 VAL A CA 1
ATOM 2145 C C . VAL A 1 400 ? 128.755 163.692 132.695 1.00 287.95 400 VAL A C 1
ATOM 2146 O O . VAL A 1 400 ? 128.052 163.691 133.696 1.00 287.95 400 VAL A O 1
ATOM 2150 N N . ILE A 1 401 ? 129.258 162.573 132.184 1.00 229.00 401 ILE A N 1
ATOM 2151 C CA . ILE A 1 401 ? 129.008 161.294 132.828 1.00 229.00 401 ILE A CA 1
ATOM 2152 C C . ILE A 1 401 ? 129.650 161.326 134.201 1.00 229.00 401 ILE A C 1
ATOM 2153 O O . ILE A 1 401 ? 129.005 161.022 135.196 1.00 229.00 401 ILE A O 1
ATOM 2158 N N . ALA A 1 402 ? 130.908 161.744 134.268 1.00 255.59 402 ALA A N 1
ATOM 2159 C CA . ALA A 1 402 ? 131.619 161.765 135.534 1.00 255.59 402 ALA A CA 1
ATOM 2160 C C . ALA A 1 402 ? 131.091 162.805 136.511 1.00 255.59 402 ALA A C 1
ATOM 2161 O O . ALA A 1 402 ? 131.191 162.629 137.715 1.00 255.59 402 ALA A O 1
ATOM 2163 N N . SER A 1 403 ? 130.507 163.879 136.006 1.00 271.02 4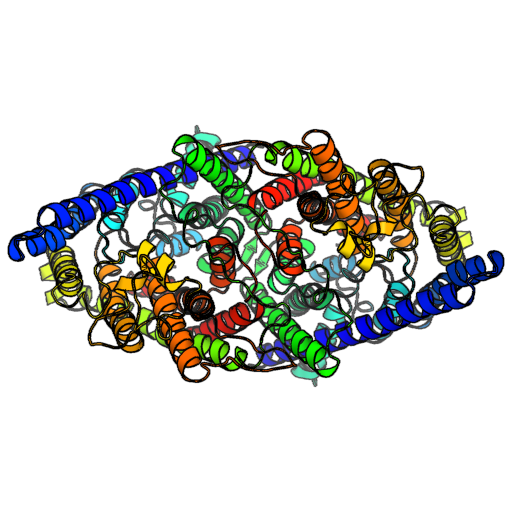03 SER A N 1
ATOM 2164 C CA . SER A 1 403 ? 129.952 164.903 136.873 1.00 271.02 403 SER A CA 1
ATOM 2165 C C . SER A 1 403 ? 128.639 164.440 137.469 1.00 271.02 403 SER A C 1
ATOM 2166 O O . SER A 1 403 ? 128.253 164.879 138.549 1.00 271.02 403 SER A O 1
ATOM 2169 N N . PHE A 1 404 ? 127.945 163.550 136.773 1.00 221.39 404 PHE A N 1
ATOM 2170 C CA . PHE A 1 404 ? 126.697 163.016 137.288 1.00 221.39 404 PHE A CA 1
ATOM 2171 C C . PHE A 1 404 ? 126.971 161.829 138.189 1.00 221.39 404 PHE A C 1
ATOM 2172 O O . PHE A 1 404 ? 126.175 161.516 139.063 1.00 221.39 404 PHE A O 1
ATOM 2180 N N . THR A 1 405 ? 128.099 161.158 137.984 1.00 183.45 405 THR A N 1
ATOM 2181 C CA . THR A 1 405 ? 128.456 160.044 138.846 1.00 183.45 405 THR A CA 1
ATOM 2182 C C . THR A 1 405 ? 129.341 160.495 139.977 1.00 183.45 405 THR A C 1
ATOM 2183 O O . THR A 1 405 ? 129.876 159.658 140.686 1.00 183.45 405 THR A O 1
ATOM 2187 N N . PHE A 1 406 ? 129.519 161.801 140.139 1.00 174.21 406 PHE A N 1
ATOM 2188 C CA . PHE A 1 406 ? 130.298 162.330 141.249 1.00 174.21 406 PHE A CA 1
ATOM 2189 C C . PHE A 1 406 ? 129.603 161.913 142.522 1.00 174.21 406 PHE A C 1
ATOM 2190 O O . PHE A 1 406 ? 128.476 162.324 142.760 1.00 174.21 406 PHE A O 1
ATOM 2198 N N . PRO A 1 407 ? 130.273 161.102 143.356 1.00 178.86 407 PRO A N 1
ATOM 2199 C CA . PRO A 1 407 ? 129.597 160.570 144.546 1.00 178.86 407 PRO A CA 1
ATOM 2200 C C . PRO A 1 407 ? 128.885 161.547 145.498 1.00 178.86 407 PRO A C 1
ATOM 2201 O O . PRO A 1 407 ? 127.816 161.191 145.960 1.00 178.86 407 PRO A O 1
ATOM 2205 N N . PRO A 1 408 ? 129.447 162.737 145.804 1.00 194.77 408 PRO A N 1
ATOM 2206 C CA . PRO A 1 408 ? 128.659 163.638 146.655 1.00 194.77 408 PRO A CA 1
ATOM 2207 C C . PRO A 1 408 ? 127.653 164.495 145.895 1.00 194.77 408 PRO A C 1
ATOM 2208 O O . PRO A 1 408 ? 126.881 165.203 146.530 1.00 194.77 408 PRO A O 1
ATOM 2212 N N . GLY A 1 409 ? 127.664 164.443 144.570 1.00 199.57 409 GLY A N 1
ATOM 2213 C CA . GLY A 1 409 ? 126.752 165.241 143.779 1.00 199.57 409 GLY A CA 1
ATOM 2214 C C . GLY A 1 409 ? 125.466 164.512 143.475 1.00 199.57 409 GLY A C 1
ATOM 2215 O O . GLY A 1 409 ? 124.522 164.556 144.254 1.00 199.57 409 GLY A O 1
ATOM 2216 N N . MET A 1 410 ? 125.414 163.842 142.334 1.00 185.66 410 MET A N 1
ATOM 2217 C CA . MET A 1 410 ? 124.231 163.075 141.983 1.00 185.66 410 MET A CA 1
ATOM 2218 C C . MET A 1 410 ? 124.525 161.601 142.152 1.00 185.66 410 MET A C 1
ATOM 2219 O O . MET A 1 410 ? 123.611 160.791 142.214 1.00 185.66 410 MET A O 1
ATOM 2224 N N . GLY A 1 411 ? 125.798 161.249 142.281 1.00 195.24 411 GLY A N 1
ATOM 2225 C CA . GLY A 1 411 ? 126.186 159.860 142.437 1.00 195.24 411 GLY A CA 1
ATOM 2226 C C . GLY A 1 411 ? 125.890 159.241 143.782 1.00 195.24 411 GLY A C 1
ATOM 2227 O O . GLY A 1 411 ? 126.346 158.139 144.064 1.00 195.24 411 GLY A O 1
ATOM 2228 N N . GLN A 1 412 ? 125.147 159.938 144.630 1.00 219.13 412 GLN A N 1
ATOM 2229 C CA . GLN A 1 412 ? 124.753 159.377 145.903 1.00 219.13 412 GLN A CA 1
ATOM 2230 C C . GLN A 1 412 ? 123.378 158.794 145.718 1.00 219.13 412 GLN A C 1
ATOM 2231 O O . GLN A 1 412 ? 122.928 157.976 146.513 1.00 219.13 412 GLN A O 1
ATOM 2237 N N . PHE A 1 413 ? 122.703 159.208 144.654 1.00 216.77 413 PHE A N 1
ATOM 2238 C CA . PHE A 1 413 ? 121.368 158.714 144.387 1.00 216.77 413 PHE A CA 1
ATOM 2239 C C . PHE A 1 413 ? 121.391 157.703 143.263 1.00 216.77 413 PHE A C 1
ATOM 2240 O O . PHE A 1 413 ? 120.345 157.257 142.821 1.00 216.77 413 PHE A O 1
ATOM 2248 N N . MET A 1 414 ? 122.576 157.351 142.790 1.00 192.46 414 MET A N 1
ATOM 2249 C CA . MET A 1 414 ? 122.689 156.405 141.696 1.00 192.46 414 MET A CA 1
ATOM 2250 C C . MET A 1 414 ? 123.929 155.547 141.843 1.00 192.46 414 MET A C 1
ATOM 2251 O O . MET A 1 414 ? 124.357 154.943 140.876 1.00 192.46 414 MET A O 1
ATOM 2256 N N . ALA A 1 415 ? 124.506 155.490 143.039 1.00 185.24 415 ALA A N 1
ATOM 2257 C CA . ALA A 1 415 ? 125.737 154.726 143.272 1.00 185.24 415 ALA A CA 1
ATOM 2258 C C . ALA A 1 415 ? 126.788 154.977 142.208 1.00 185.24 415 ALA A C 1
ATOM 2259 O O . ALA A 1 415 ? 127.240 154.047 141.548 1.00 185.24 415 ALA A O 1
ATOM 2261 N N . GLY A 1 416 ? 127.193 156.231 142.049 1.00 188.90 416 GLY A N 1
ATOM 2262 C CA . GLY A 1 416 ? 128.191 156.578 141.056 1.00 188.90 416 GLY A CA 1
ATOM 2263 C C . GLY A 1 416 ? 129.579 156.216 141.512 1.00 188.90 416 GLY A C 1
ATOM 2264 O O . GLY A 1 416 ? 130.479 156.098 140.691 1.00 188.90 416 GLY A O 1
ATOM 2265 N N . GLU A 1 417 ? 129.747 156.014 142.814 1.00 190.96 417 GLU A N 1
ATOM 2266 C CA . GLU A 1 417 ? 131.033 155.602 143.366 1.00 190.96 417 GLU A CA 1
ATOM 2267 C C . GLU A 1 417 ? 131.398 154.260 142.784 1.00 190.96 417 GLU A C 1
ATOM 2268 O O . GLU A 1 417 ? 132.565 153.988 142.503 1.00 190.96 417 GLU A O 1
ATOM 2274 N N . LEU A 1 418 ? 130.396 153.421 142.570 1.00 187.00 418 LEU A N 1
ATOM 2275 C CA . LEU A 1 418 ? 130.632 152.094 142.042 1.00 187.00 418 LEU A CA 1
ATOM 2276 C C . LEU A 1 418 ? 131.039 152.113 140.591 1.00 187.00 418 LEU A C 1
ATOM 2277 O O . LEU A 1 418 ? 130.405 152.764 139.770 1.00 187.00 418 LEU A O 1
ATOM 2282 N N . MET A 1 419 ? 132.101 151.390 140.273 1.00 204.53 419 MET A N 1
ATOM 2283 C CA . MET A 1 419 ? 132.560 151.305 138.903 1.00 204.53 419 MET A CA 1
ATOM 2284 C C . MET A 1 419 ? 131.881 150.089 138.302 1.00 204.53 419 MET A C 1
ATOM 2285 O O . MET A 1 419 ? 131.380 149.264 139.046 1.00 204.53 419 MET A O 1
ATOM 2290 N N . PRO A 1 420 ? 131.813 149.987 136.962 1.00 156.73 420 PRO A N 1
ATOM 2291 C CA . PRO A 1 420 ? 131.092 148.874 136.332 1.00 156.73 420 PRO A CA 1
ATOM 2292 C C . PRO A 1 420 ? 131.187 147.499 137.008 1.00 156.73 420 PRO A C 1
ATOM 2293 O O . PRO A 1 420 ? 130.154 146.911 137.279 1.00 156.73 420 PRO A O 1
ATOM 2297 N N . ARG A 1 421 ? 132.384 147.006 137.295 1.00 168.32 421 ARG A N 1
ATOM 2298 C CA . ARG A 1 421 ? 132.534 145.671 137.873 1.00 168.32 421 ARG A CA 1
ATOM 2299 C C . ARG A 1 421 ? 132.041 145.605 139.303 1.00 168.32 421 ARG A C 1
ATOM 2300 O O . ARG A 1 421 ? 131.455 144.608 139.707 1.00 168.32 421 ARG A O 1
ATOM 2308 N N . GLU A 1 422 ? 132.276 146.640 140.103 1.00 196.80 422 GLU A N 1
ATOM 2309 C CA . GLU A 1 422 ? 131.736 146.628 141.462 1.00 196.80 422 GLU A CA 1
ATOM 2310 C C . GLU A 1 422 ? 130.227 146.665 141.435 1.00 196.80 422 GLU A C 1
ATOM 2311 O O . GLU A 1 422 ? 129.582 146.023 142.253 1.00 196.80 422 GLU A O 1
ATOM 2317 N N . ALA A 1 423 ? 129.659 147.405 140.492 1.00 179.55 423 ALA A N 1
ATOM 2318 C CA . ALA A 1 423 ? 128.214 147.464 140.368 1.00 179.55 423 ALA A CA 1
ATOM 2319 C C . ALA A 1 423 ? 127.622 146.072 140.291 1.00 179.55 423 ALA A C 1
ATOM 2320 O O . ALA A 1 423 ? 126.759 145.733 141.075 1.00 179.55 423 ALA A O 1
ATOM 2322 N N . ILE A 1 424 ? 128.099 145.254 139.365 1.00 178.19 424 ILE A N 1
ATOM 2323 C CA . ILE A 1 424 ? 127.603 143.890 139.243 1.00 178.19 424 ILE A CA 1
ATOM 2324 C C . ILE A 1 424 ? 127.865 143.069 140.487 1.00 178.19 424 ILE A C 1
ATOM 2325 O O . ILE A 1 424 ? 126.975 142.397 140.982 1.00 178.19 424 ILE A O 1
ATOM 2330 N N . SER A 1 425 ? 129.079 143.136 141.011 1.00 211.65 425 SER A N 1
ATOM 2331 C CA . SER A 1 425 ? 129.406 142.398 142.217 1.00 211.65 425 SER A CA 1
ATOM 2332 C C . SER A 1 425 ? 128.378 142.663 143.304 1.00 211.65 425 SER A C 1
ATOM 2333 O O . SER A 1 425 ? 127.993 141.751 144.034 1.00 211.65 425 SER A O 1
ATOM 2336 N N . THR A 1 426 ? 127.923 143.906 143.409 1.00 195.45 426 THR A N 1
ATOM 2337 C CA . THR A 1 426 ? 126.933 144.242 144.416 1.00 195.45 426 THR A CA 1
ATOM 2338 C C . THR A 1 426 ? 125.516 143.872 143.984 1.00 195.45 426 THR A C 1
ATOM 2339 O O . THR A 1 426 ? 124.737 143.348 144.783 1.00 195.45 426 THR A O 1
ATOM 2343 N N . LEU A 1 427 ? 125.182 144.129 142.723 1.00 191.14 427 LEU A N 1
ATOM 2344 C CA . LEU A 1 427 ? 123.846 143.814 142.243 1.00 191.14 427 LEU A CA 1
ATOM 2345 C C . LEU A 1 427 ? 123.616 142.312 142.232 1.00 191.14 427 LEU A C 1
ATOM 2346 O O . LEU A 1 427 ? 122.482 141.865 142.247 1.00 191.14 427 LEU A O 1
ATOM 2351 N N . PHE A 1 428 ? 124.687 141.526 142.227 1.00 213.07 428 PHE A N 1
ATOM 2352 C CA . PHE A 1 428 ? 124.567 140.077 142.219 1.00 213.07 428 PHE A CA 1
ATOM 2353 C C . PHE A 1 428 ? 124.755 139.536 143.631 1.00 213.07 428 PHE A C 1
ATOM 2354 O O . PHE A 1 428 ? 125.219 138.417 143.804 1.00 213.07 428 PHE A O 1
ATOM 2362 N N . ASP A 1 429 ? 124.421 140.327 144.640 1.00 254.83 429 ASP A N 1
ATOM 2363 C CA . ASP A 1 429 ? 124.625 139.854 145.996 1.00 254.83 429 ASP A CA 1
ATOM 2364 C C . ASP A 1 429 ? 123.473 139.023 146.546 1.00 254.83 429 ASP A C 1
ATOM 2365 O O . ASP A 1 429 ? 122.369 139.063 146.009 1.00 254.83 429 ASP A O 1
ATOM 2370 N N . ASN A 1 430 ? 123.719 138.272 147.601 1.00 236.43 430 ASN A N 1
ATOM 2371 C CA . ASN A 1 430 ? 122.732 137.356 148.144 1.00 236.43 430 ASN A CA 1
ATOM 2372 C C . ASN A 1 430 ? 121.968 138.023 149.263 1.00 236.43 430 ASN A C 1
ATOM 2373 O O . ASN A 1 430 ? 121.378 137.351 150.102 1.00 236.43 430 ASN A O 1
ATOM 2378 N N . ASN A 1 431 ? 121.973 139.348 149.285 1.00 238.46 431 ASN A N 1
ATOM 2379 C CA . ASN A 1 431 ? 121.289 140.082 150.330 1.00 238.46 431 ASN A CA 1
ATOM 2380 C C . ASN A 1 431 ? 120.008 140.666 149.804 1.00 238.46 431 ASN A C 1
ATOM 2381 O O . ASN A 1 431 ? 119.732 140.576 148.616 1.00 238.46 431 ASN A O 1
ATOM 2386 N N . THR A 1 432 ? 119.200 141.234 150.683 1.00 235.80 432 THR A N 1
ATOM 2387 C CA . THR A 1 432 ? 117.998 141.913 150.243 1.00 235.80 432 THR A CA 1
ATOM 2388 C C . THR A 1 432 ? 118.201 143.312 150.747 1.00 235.80 432 THR A C 1
ATOM 2389 O O . THR A 1 432 ? 118.107 143.562 151.940 1.00 235.80 432 THR A O 1
ATOM 2393 N N . TRP A 1 433 ? 118.501 144.238 149.854 1.00 195.77 433 TRP A N 1
ATOM 2394 C CA . TRP A 1 433 ? 118.820 145.590 150.281 1.00 195.77 433 TRP A CA 1
ATOM 2395 C C . TRP A 1 433 ? 117.667 146.286 150.947 1.00 195.77 433 TRP A C 1
ATOM 2396 O O . TRP A 1 433 ? 117.863 147.101 151.841 1.00 195.77 433 TRP A O 1
ATOM 2407 N N . VAL A 1 434 ? 116.456 145.966 150.519 1.00 221.24 434 VAL A N 1
ATOM 2408 C CA . VAL A 1 434 ? 115.275 146.605 151.072 1.00 221.24 434 VAL A CA 1
ATOM 2409 C C . VAL A 1 434 ? 114.961 146.084 152.476 1.00 221.24 434 VAL A C 1
ATOM 2410 O O . VAL A 1 434 ? 114.235 146.724 153.234 1.00 221.24 434 VAL A O 1
ATOM 2414 N N . LYS A 1 435 ? 115.543 144.949 152.846 1.00 239.32 435 LYS A N 1
ATOM 2415 C CA . LYS A 1 435 ? 115.345 144.412 154.185 1.00 239.32 435 LYS A CA 1
ATOM 2416 C C . LYS A 1 435 ? 116.397 144.992 155.113 1.00 239.32 435 LYS A C 1
ATOM 2417 O O . LYS A 1 435 ? 116.075 145.473 156.195 1.00 239.32 435 LYS A O 1
ATOM 2423 N N . HIS A 1 436 ? 117.656 144.959 154.692 1.00 281.37 436 HIS A N 1
ATOM 2424 C CA . HIS A 1 436 ? 118.741 145.481 155.520 1.00 281.37 436 HIS A CA 1
ATOM 2425 C C . HIS A 1 436 ? 119.044 146.919 155.156 1.00 281.37 436 HIS A C 1
ATOM 2426 O O . HIS A 1 436 ? 120.171 147.250 154.800 1.00 281.37 436 HIS A O 1
ATOM 2433 N N . ALA A 1 437 ? 118.036 147.774 155.234 1.00 293.73 437 ALA A N 1
ATOM 2434 C CA . ALA A 1 437 ? 118.224 149.175 154.908 1.00 293.73 437 ALA A CA 1
ATOM 2435 C C . ALA A 1 437 ? 118.452 149.941 156.189 1.00 293.73 437 ALA A C 1
ATOM 2436 O O . ALA A 1 437 ? 119.230 150.892 156.219 1.00 293.73 437 ALA A O 1
ATOM 2438 N N . GLY A 1 438 ? 117.775 149.525 157.257 1.00 306.05 438 GLY A N 1
ATOM 2439 C CA . GLY A 1 438 ? 117.961 150.165 158.546 1.00 306.05 438 GLY A CA 1
ATOM 2440 C C . GLY A 1 438 ? 119.382 149.957 158.996 1.00 306.05 438 GLY A C 1
ATOM 2441 O O . GLY A 1 438 ? 120.007 150.872 159.526 1.00 306.05 438 GLY A O 1
ATOM 2442 N N . ASP A 1 439 ? 119.903 148.754 158.794 1.00 298.16 439 ASP A N 1
ATOM 2443 C CA . ASP A 1 439 ? 121.294 148.495 159.118 1.00 298.16 439 ASP A CA 1
ATOM 2444 C C . ASP A 1 439 ? 122.070 148.256 157.842 1.00 298.16 439 ASP A C 1
ATOM 2445 O O . ASP A 1 439 ? 121.976 147.187 157.244 1.00 298.16 439 ASP A O 1
ATOM 2450 N N . PRO A 1 440 ? 122.848 149.252 157.407 1.00 287.15 440 PRO A N 1
ATOM 2451 C CA . PRO A 1 440 ? 123.688 148.997 156.242 1.00 287.15 440 PRO A CA 1
ATOM 2452 C C . PRO A 1 440 ? 125.017 148.421 156.706 1.00 287.15 440 PRO A C 1
ATOM 2453 O O . PRO A 1 440 ? 125.099 147.926 157.834 1.00 287.15 440 PRO A O 1
ATOM 2457 N N . GLU A 1 441 ? 126.040 148.462 155.860 1.00 298.65 441 GLU A N 1
ATOM 2458 C CA . GLU A 1 441 ? 127.357 147.906 156.200 1.00 298.65 441 GLU A CA 1
ATOM 2459 C C . GLU A 1 441 ? 127.306 146.455 156.660 1.00 298.65 441 GLU A C 1
ATOM 2460 O O . GLU A 1 441 ? 128.195 145.997 157.372 1.00 298.65 441 GLU A O 1
ATOM 2466 N N . SER A 1 442 ? 126.276 145.726 156.251 1.00 305.90 442 SER A N 1
ATOM 2467 C CA . SER A 1 442 ? 126.160 144.318 156.582 1.00 305.90 442 SER A CA 1
ATOM 2468 C C . SER A 1 442 ? 126.153 143.729 155.205 1.00 305.90 442 SER A C 1
ATOM 2469 O O . SER A 1 442 ? 126.282 142.521 155.025 1.00 305.90 442 SER A O 1
ATOM 2472 N N . LEU A 1 443 ? 126.002 144.599 154.217 1.00 251.68 443 LEU A N 1
ATOM 2473 C CA . LEU A 1 443 ? 125.984 144.160 152.841 1.00 251.68 443 LEU A CA 1
ATOM 2474 C C . LEU A 1 443 ? 127.357 144.425 152.266 1.00 251.68 443 LEU A C 1
ATOM 2475 O O . LEU A 1 443 ? 127.656 144.011 151.149 1.00 251.68 443 LEU A O 1
ATOM 2480 N N . GLY A 1 444 ? 128.199 145.114 153.026 1.00 215.61 444 GLY A N 1
ATOM 2481 C CA . GLY A 1 444 ? 129.558 145.358 152.584 1.00 215.61 444 GLY A CA 1
ATOM 2482 C C . GLY A 1 444 ? 129.665 146.463 151.568 1.00 215.61 444 GLY A C 1
ATOM 2483 O O . GLY A 1 444 ? 129.418 147.623 151.882 1.00 215.61 444 GLY A O 1
ATOM 2484 N N . GLN A 1 445 ? 130.024 146.109 150.340 1.00 206.13 445 GLN A N 1
ATOM 2485 C CA . GLN A 1 445 ? 130.158 147.101 149.284 1.00 206.13 445 GLN A CA 1
ATOM 2486 C C . GLN A 1 445 ? 128.804 147.461 148.714 1.00 206.13 445 GLN A C 1
ATOM 2487 O O . GLN A 1 445 ? 128.686 148.402 147.936 1.00 206.13 445 GLN A O 1
ATOM 2493 N N . SER A 1 446 ? 127.771 146.728 149.111 1.00 199.99 446 SER A N 1
ATOM 2494 C CA . SER A 1 446 ? 126.430 147.001 148.631 1.00 199.99 446 SER A CA 1
ATOM 2495 C C . SER A 1 446 ? 125.717 147.948 149.568 1.00 199.99 446 SER A C 1
ATOM 2496 O O . SER A 1 446 ? 124.494 148.041 149.544 1.00 199.99 446 SER A O 1
ATOM 2499 N N . ALA A 1 447 ? 126.475 148.660 150.390 1.00 185.10 447 ALA A N 1
ATOM 2500 C CA . ALA A 1 447 ? 125.895 149.622 151.309 1.00 185.10 447 ALA A CA 1
ATOM 2501 C C . ALA A 1 447 ? 125.826 150.969 150.639 1.00 185.10 447 ALA A C 1
ATOM 2502 O O . ALA A 1 447 ? 125.233 151.901 151.173 1.00 185.10 447 ALA A O 1
ATOM 2504 N N . VAL A 1 448 ? 126.424 151.081 149.459 1.00 148.45 448 VAL A N 1
ATOM 2505 C CA . VAL A 1 448 ? 126.382 152.326 148.711 1.00 148.45 448 VAL A CA 1
ATOM 2506 C C . VAL A 1 448 ? 125.041 152.446 148.024 1.00 148.45 448 VAL A C 1
ATOM 2507 O O . VAL A 1 448 ? 124.683 153.511 147.526 1.00 148.45 448 VAL A O 1
ATOM 2511 N N . TRP A 1 449 ? 124.285 151.358 148.007 1.00 178.59 449 TRP A N 1
ATOM 2512 C CA . TRP A 1 449 ? 122.979 151.373 147.399 1.00 178.59 449 TRP A CA 1
ATOM 2513 C C . TRP A 1 449 ? 121.980 151.877 148.405 1.00 178.59 449 TRP A C 1
ATOM 2514 O O . TRP A 1 449 ? 120.962 152.450 148.049 1.00 178.59 449 TRP A O 1
ATOM 2525 N N . ILE A 1 450 ? 122.274 151.676 149.677 1.00 153.23 450 ILE A N 1
ATOM 2526 C CA . ILE A 1 450 ? 121.391 152.185 150.706 1.00 153.23 450 ILE A CA 1
ATOM 2527 C C . ILE A 1 450 ? 121.747 153.642 150.952 1.00 153.23 450 ILE A C 1
ATOM 2528 O O . ILE A 1 450 ? 122.842 153.960 151.413 1.00 153.23 450 ILE A O 1
ATOM 2533 N N . HIS A 1 451 ? 120.841 154.537 150.585 1.00 176.34 451 HIS A N 1
ATOM 2534 C CA . HIS A 1 451 ? 121.070 155.953 150.806 1.00 176.34 451 HIS A CA 1
ATOM 2535 C C . HIS A 1 451 ? 120.305 156.334 152.054 1.00 176.34 451 HIS A C 1
ATOM 2536 O O . HIS A 1 451 ? 119.187 155.862 152.248 1.00 176.34 451 HIS A O 1
ATOM 2543 N N . PRO A 1 452 ? 120.900 157.168 152.922 1.00 207.20 452 PRO A N 1
ATOM 2544 C CA . PRO A 1 452 ? 120.225 157.636 154.135 1.00 207.20 452 PRO A CA 1
ATOM 2545 C C . PRO A 1 452 ? 118.753 157.987 153.956 1.00 207.20 452 PRO A C 1
ATOM 2546 O O . PRO A 1 452 ? 117.924 157.516 154.729 1.00 207.20 452 PRO A O 1
ATOM 2550 N N . ARG A 1 453 ? 118.429 158.806 152.962 1.00 216.41 453 ARG A N 1
ATOM 2551 C CA . ARG A 1 453 ? 117.051 159.227 152.759 1.00 216.41 453 ARG A CA 1
ATOM 2552 C C . ARG A 1 453 ? 116.343 158.450 151.665 1.00 216.41 453 ARG A C 1
ATOM 2553 O O . ARG A 1 453 ? 115.293 157.859 151.903 1.00 216.41 453 ARG A O 1
ATOM 2561 N N . VAL A 1 454 ? 116.905 158.448 150.464 1.00 199.01 454 VAL A N 1
ATOM 2562 C CA . VAL A 1 454 ? 116.265 157.777 149.336 1.00 199.01 454 VAL A CA 1
ATOM 2563 C C . VAL A 1 454 ? 116.228 156.261 149.495 1.00 199.01 454 VAL A C 1
ATOM 2564 O O . VAL A 1 454 ? 117.248 155.639 149.779 1.00 199.01 454 VAL A O 1
ATOM 2568 N N . ASN A 1 455 ? 115.054 155.664 149.316 1.00 173.98 455 ASN A N 1
ATOM 2569 C CA . ASN A 1 455 ? 114.913 154.214 149.419 1.00 173.98 455 ASN A CA 1
ATOM 2570 C C . ASN A 1 455 ? 115.717 153.501 148.353 1.00 173.98 455 ASN A C 1
ATOM 2571 O O . ASN A 1 455 ? 115.756 153.953 147.218 1.00 173.98 455 ASN A O 1
ATOM 2576 N N . VAL A 1 456 ? 116.335 152.378 148.706 1.00 157.56 456 VAL A N 1
ATOM 2577 C CA . VAL A 1 456 ? 117.121 151.595 147.752 1.00 157.56 456 VAL A CA 1
ATOM 2578 C C . VAL A 1 456 ? 116.496 151.458 146.381 1.00 157.56 456 VAL A C 1
ATOM 2579 O O . VAL A 1 456 ? 117.145 151.739 145.393 1.00 157.56 456 VAL A O 1
ATOM 2583 N N . VAL A 1 457 ? 115.245 151.026 146.316 1.00 156.78 457 VAL A N 1
ATOM 2584 C CA . VAL A 1 457 ? 114.563 150.836 145.041 1.00 156.78 457 VAL A CA 1
ATOM 2585 C C . VAL A 1 457 ? 114.719 152.036 144.114 1.00 156.78 457 VAL A C 1
ATOM 2586 O O . VAL A 1 457 ? 115.080 151.881 142.952 1.00 156.78 457 VAL A O 1
ATOM 2590 N N . ILE A 1 458 ? 114.494 153.236 144.631 1.00 182.65 458 ILE A N 1
ATOM 2591 C CA . ILE A 1 458 ? 114.617 154.433 143.815 1.00 182.65 458 ILE A CA 1
ATOM 2592 C C . ILE A 1 458 ? 116.048 154.723 143.393 1.00 182.65 458 ILE A C 1
ATOM 2593 O O . ILE A 1 458 ? 116.267 155.244 142.313 1.00 182.65 458 ILE A O 1
ATOM 2598 N N . ILE A 1 459 ? 117.033 154.385 144.214 1.00 168.11 459 ILE A N 1
ATOM 2599 C CA . ILE A 1 459 ? 118.415 154.568 143.774 1.00 168.11 459 ILE A CA 1
ATOM 2600 C C . ILE A 1 459 ? 118.826 153.556 142.703 1.00 168.11 459 ILE A C 1
ATOM 2601 O O . ILE A 1 459 ? 119.635 153.880 141.844 1.00 168.11 459 ILE A O 1
ATOM 2606 N N . ILE A 1 460 ? 118.245 152.355 142.707 1.00 157.05 460 ILE A N 1
ATOM 2607 C CA . ILE A 1 460 ? 118.535 151.391 141.647 1.00 157.05 460 ILE A CA 1
ATOM 2608 C C . ILE A 1 460 ? 117.842 151.873 140.396 1.00 157.05 460 ILE A C 1
ATOM 2609 O O . ILE A 1 460 ? 118.357 151.718 139.296 1.00 157.05 460 ILE A O 1
ATOM 2614 N N . PHE A 1 461 ? 116.673 152.478 140.558 1.00 201.00 461 PHE A N 1
ATOM 2615 C CA . PHE A 1 461 ? 115.946 153.026 139.424 1.00 201.00 461 PHE A CA 1
ATOM 2616 C C . PHE A 1 461 ? 116.747 154.163 138.822 1.00 201.00 461 PHE A C 1
ATOM 2617 O O . PHE A 1 461 ? 116.849 154.277 137.611 1.00 201.00 461 PHE A O 1
ATOM 2625 N N . LEU A 1 462 ? 117.337 154.996 139.666 1.00 190.40 462 LEU A N 1
ATOM 2626 C CA . LEU A 1 462 ? 118.101 156.123 139.170 1.00 190.40 462 LEU A CA 1
ATOM 2627 C C . LEU A 1 462 ? 119.411 155.670 138.580 1.00 190.40 462 LEU A C 1
ATOM 2628 O O . LEU A 1 462 ? 119.893 156.285 137.649 1.00 190.40 462 LEU A O 1
ATOM 2633 N N . PHE A 1 463 ? 119.995 154.599 139.103 1.00 168.22 463 PHE A N 1
ATOM 2634 C CA . PHE A 1 463 ? 121.204 154.049 138.513 1.00 168.22 463 PHE A CA 1
ATOM 2635 C C . PHE A 1 463 ? 120.828 153.629 137.119 1.00 168.22 463 PHE A C 1
ATOM 2636 O O . PHE A 1 463 ? 121.477 154.010 136.170 1.00 168.22 463 PHE A O 1
ATOM 2644 N N . PHE A 1 464 ? 119.758 152.859 136.993 1.00 193.47 464 PHE A N 1
ATOM 2645 C CA . PHE A 1 464 ? 119.327 152.379 135.695 1.00 193.47 464 PHE A CA 1
ATOM 2646 C C . PHE A 1 464 ? 119.080 153.507 134.710 1.00 193.47 464 PHE A C 1
ATOM 2647 O O . PHE A 1 464 ? 119.555 153.456 133.591 1.00 193.47 464 PHE A O 1
ATOM 2655 N N . VAL A 1 465 ? 118.334 154.523 135.119 1.00 202.93 465 VAL A N 1
ATOM 2656 C CA . VAL A 1 465 ? 118.015 155.628 134.229 1.00 202.93 465 VAL A CA 1
ATOM 2657 C C . VAL A 1 465 ? 119.267 156.387 133.835 1.00 202.93 465 VAL A C 1
ATOM 2658 O O . VAL A 1 465 ? 119.513 156.628 132.651 1.00 202.93 465 VAL A O 1
ATOM 2662 N N . MET A 1 466 ? 120.084 156.739 134.814 1.00 206.60 466 MET A N 1
ATOM 2663 C CA . MET A 1 466 ? 121.274 157.510 134.526 1.00 206.60 466 MET A CA 1
ATOM 2664 C C . MET A 1 466 ? 122.223 156.731 133.659 1.00 206.60 466 MET A C 1
ATOM 2665 O O . MET A 1 466 ? 122.682 157.223 132.645 1.00 206.60 466 MET A O 1
ATOM 2670 N N . LYS A 1 467 ? 122.494 155.493 134.035 1.00 171.12 467 LYS A N 1
ATOM 2671 C CA . LYS A 1 467 ? 123.416 154.675 133.273 1.00 171.12 467 LYS A CA 1
ATOM 2672 C C . LYS A 1 467 ? 122.868 154.267 131.926 1.00 171.12 467 LYS A C 1
ATOM 2673 O O . LYS A 1 467 ? 123.625 153.850 131.082 1.00 171.12 467 LYS A O 1
ATOM 2679 N N . PHE A 1 468 ? 121.565 154.377 131.708 1.00 195.61 468 PHE A N 1
ATOM 2680 C CA . PHE A 1 468 ? 121.015 154.089 130.394 1.00 195.61 468 PHE A CA 1
ATOM 2681 C C . PHE A 1 468 ? 121.554 155.108 129.424 1.00 195.61 468 PHE A C 1
ATOM 2682 O O . PHE A 1 468 ? 122.173 154.747 128.430 1.00 195.61 468 PHE A O 1
ATOM 2690 N N . TRP A 1 469 ? 121.333 156.387 129.717 1.00 191.84 469 TRP A N 1
ATOM 2691 C CA . TRP A 1 469 ? 121.792 157.431 128.816 1.00 191.84 469 TRP A CA 1
ATOM 2692 C C . TRP A 1 469 ? 123.300 157.528 128.793 1.00 191.84 469 TRP A C 1
ATOM 2693 O O . TRP A 1 469 ? 123.879 157.814 127.757 1.00 191.84 469 TRP A O 1
ATOM 2704 N N . MET A 1 470 ? 123.942 157.281 129.926 1.00 169.44 470 MET A N 1
ATOM 2705 C CA . MET A 1 470 ? 125.391 157.320 129.987 1.00 169.44 470 MET A CA 1
ATOM 2706 C C . MET A 1 470 ? 125.971 156.285 129.059 1.00 169.44 470 MET A C 1
ATOM 2707 O O . MET A 1 470 ? 126.864 156.578 128.282 1.00 169.44 470 MET A O 1
ATOM 2712 N N . SER A 1 471 ? 125.449 155.067 129.121 1.00 148.38 471 SER A N 1
ATOM 2713 C CA . SER A 1 471 ? 125.934 154.001 128.263 1.00 148.38 471 SER A CA 1
ATOM 2714 C C . SER A 1 471 ? 125.601 154.249 126.804 1.00 148.38 471 SER A C 1
ATOM 2715 O O . SER A 1 471 ? 126.366 153.878 125.933 1.00 148.38 471 SER A O 1
ATOM 2718 N N . ILE A 1 472 ? 124.471 154.882 126.523 1.00 186.70 472 ILE A N 1
ATOM 2719 C CA . ILE A 1 472 ? 124.122 155.208 125.146 1.00 186.70 472 ILE A CA 1
ATOM 2720 C C . ILE A 1 472 ? 125.157 156.150 124.533 1.00 186.70 472 ILE A C 1
ATOM 2721 O O . ILE A 1 472 ? 125.619 155.917 123.420 1.00 186.70 472 ILE A O 1
ATOM 2726 N N . VAL A 1 473 ? 125.579 157.172 125.267 1.00 198.17 473 VAL A N 1
ATOM 2727 C CA . VAL A 1 473 ? 126.505 158.148 124.701 1.00 198.17 473 VAL A CA 1
ATOM 2728 C C . VAL A 1 473 ? 127.982 157.796 124.825 1.00 198.17 473 VAL A C 1
ATOM 2729 O O . VAL A 1 473 ? 128.814 158.391 124.139 1.00 198.17 473 VAL A O 1
ATOM 2733 N N . ALA A 1 474 ? 128.310 156.833 125.676 1.00 179.15 474 ALA A N 1
ATOM 2734 C CA . ALA A 1 474 ? 129.694 156.419 125.843 1.00 179.15 474 ALA A CA 1
ATOM 2735 C C . ALA A 1 474 ? 130.026 155.346 124.834 1.00 179.15 474 ALA A C 1
ATOM 2736 O O . ALA A 1 474 ? 131.192 155.074 124.565 1.00 179.15 474 ALA A O 1
ATOM 2738 N N . THR A 1 475 ? 129.002 154.727 124.261 1.00 160.89 475 THR A N 1
ATOM 2739 C CA . THR A 1 475 ? 129.235 153.733 123.224 1.00 160.89 475 THR A CA 1
ATOM 2740 C C . THR A 1 475 ? 129.211 154.436 121.881 1.00 160.89 475 THR A C 1
ATOM 2741 O O . THR A 1 475 ? 129.441 153.813 120.849 1.00 160.89 475 THR A O 1
ATOM 2745 N N . THR A 1 476 ? 128.946 155.737 121.891 1.00 196.92 476 THR A N 1
ATOM 2746 C CA . THR A 1 476 ? 128.918 156.514 120.662 1.00 196.92 476 THR A CA 1
ATOM 2747 C C . THR A 1 476 ? 130.240 157.263 120.573 1.00 196.92 476 THR A C 1
ATOM 2748 O O . THR A 1 476 ? 130.632 157.749 119.512 1.00 196.92 476 THR A O 1
ATOM 2752 N N . MET A 1 477 ? 130.967 157.315 121.679 1.00 192.79 477 MET A N 1
ATOM 2753 C CA . MET A 1 477 ? 132.255 157.998 121.703 1.00 192.79 477 MET A CA 1
ATOM 2754 C C . MET A 1 477 ? 133.249 157.363 120.740 1.00 192.79 477 MET A C 1
ATOM 2755 O O . MET A 1 477 ? 133.225 156.149 120.536 1.00 192.79 477 MET A O 1
ATOM 2760 N N . PRO A 1 478 ? 134.142 158.173 120.140 1.00 211.25 478 PRO A N 1
ATOM 2761 C CA . PRO A 1 478 ? 135.139 157.662 119.183 1.00 211.25 478 PRO A CA 1
ATOM 2762 C C . PRO A 1 478 ? 136.315 156.921 119.808 1.00 211.25 478 PRO A C 1
ATOM 2763 O O . PRO A 1 478 ? 137.456 157.195 119.449 1.00 211.25 478 PRO A O 1
ATOM 2767 N N . ILE A 1 479 ? 136.052 156.000 120.724 1.00 201.13 479 ILE A N 1
ATOM 2768 C CA . ILE A 1 479 ? 137.099 155.243 121.382 1.00 201.13 479 ILE A CA 1
ATOM 2769 C C . ILE A 1 479 ? 136.712 153.791 121.149 1.00 201.13 479 ILE A C 1
ATOM 2770 O O . ILE A 1 479 ? 135.609 153.530 120.689 1.00 201.13 479 ILE A O 1
ATOM 2775 N N . PRO A 1 480 ? 137.621 152.833 121.400 1.00 227.50 480 PRO A N 1
ATOM 2776 C CA . PRO A 1 480 ? 137.184 151.437 121.291 1.00 227.50 480 PRO A CA 1
ATOM 2777 C C . PRO A 1 480 ? 136.179 151.143 122.393 1.00 227.50 480 PRO A C 1
ATOM 2778 O O . PRO A 1 480 ? 136.564 151.141 123.558 1.00 227.50 480 PRO A O 1
ATOM 2782 N N . CYS A 1 481 ? 134.920 150.907 122.050 1.00 191.72 481 CYS A N 1
ATOM 2783 C CA . CYS A 1 481 ? 133.898 150.700 123.066 1.00 191.72 481 CYS A CA 1
ATOM 2784 C C . CYS A 1 481 ? 132.950 149.584 122.699 1.00 191.72 481 CYS A C 1
ATOM 2785 O O . CYS A 1 481 ? 132.548 149.469 121.556 1.00 191.72 481 CYS A O 1
ATOM 2788 N N . GLY A 1 482 ? 132.575 148.765 123.669 1.00 186.76 482 GLY A N 1
ATOM 2789 C CA . GLY A 1 482 ? 131.630 147.698 123.414 1.00 186.76 482 GLY A CA 1
ATOM 2790 C C . GLY A 1 482 ? 130.319 147.950 124.111 1.00 186.76 482 GLY A C 1
ATOM 2791 O O . GLY A 1 482 ? 130.196 148.903 124.874 1.00 186.76 482 GLY A O 1
ATOM 2792 N N . GLY A 1 483 ? 129.337 147.096 123.867 1.00 205.56 483 GLY A N 1
ATOM 2793 C CA . GLY A 1 483 ? 128.028 147.286 124.458 1.00 205.56 483 GLY A CA 1
ATOM 2794 C C . GLY A 1 483 ? 127.612 146.296 125.523 1.00 205.56 483 GLY A C 1
ATOM 2795 O O . GLY A 1 483 ? 126.782 146.636 126.342 1.00 205.56 483 GLY A O 1
ATOM 2796 N N . PHE A 1 484 ? 128.175 145.091 125.526 1.00 180.54 484 PHE A N 1
ATOM 2797 C CA . PHE A 1 484 ? 127.778 144.056 126.484 1.00 180.54 484 PHE A CA 1
ATOM 2798 C C . PHE A 1 484 ? 127.794 144.548 127.901 1.00 180.54 484 PHE A C 1
ATOM 2799 O O . PHE A 1 484 ? 126.760 144.620 128.523 1.00 180.54 484 PHE A O 1
ATOM 2807 N N . MET A 1 485 ? 128.973 144.839 128.435 1.00 207.53 485 MET A N 1
ATOM 2808 C CA . MET A 1 485 ? 129.075 145.235 129.837 1.00 207.53 485 MET A CA 1
ATOM 2809 C C . MET A 1 485 ? 128.193 146.438 130.209 1.00 207.53 485 MET A C 1
ATOM 2810 O O . MET A 1 485 ? 127.525 146.387 131.229 1.00 207.53 485 MET A O 1
ATOM 2815 N N . PRO A 1 486 ? 128.194 147.539 129.407 1.00 177.21 486 PRO A N 1
ATOM 2816 C CA . PRO A 1 486 ? 127.260 148.600 129.795 1.00 177.21 486 PRO A CA 1
ATOM 2817 C C . PRO A 1 486 ? 125.825 148.097 129.966 1.00 177.21 486 PRO A C 1
ATOM 2818 O O . PRO A 1 486 ? 125.209 148.395 130.978 1.00 177.21 486 PRO A O 1
ATOM 2822 N N . VAL A 1 487 ? 125.310 147.330 129.014 1.00 174.21 487 VAL A N 1
ATOM 2823 C CA . VAL A 1 487 ? 123.954 146.790 129.091 1.00 174.21 487 VAL A CA 1
ATOM 2824 C C . VAL A 1 487 ? 123.828 145.693 130.148 1.00 174.21 487 VAL A C 1
ATOM 2825 O O . VAL A 1 487 ? 122.756 145.472 130.701 1.00 174.21 487 VAL A O 1
ATOM 2829 N N . PHE A 1 488 ? 124.918 145.015 130.459 1.00 179.03 488 PHE A N 1
ATOM 2830 C CA . PHE A 1 488 ? 124.914 143.995 131.497 1.00 179.03 488 PHE A CA 1
ATOM 2831 C C . PHE A 1 488 ? 124.632 144.643 132.838 1.00 179.03 488 PHE A C 1
ATOM 2832 O O . PHE A 1 488 ? 123.804 144.159 133.593 1.00 179.03 488 PHE A O 1
ATOM 2840 N N . VAL A 1 489 ? 125.311 145.749 133.135 1.00 173.69 489 VAL A N 1
ATOM 2841 C CA . VAL A 1 489 ? 125.078 146.449 134.394 1.00 173.69 489 VAL A CA 1
ATOM 2842 C C . VAL A 1 489 ? 123.682 147.045 134.433 1.00 173.69 489 VAL A C 1
ATOM 2843 O O . VAL A 1 489 ? 123.082 147.145 135.497 1.00 173.69 489 VAL A O 1
ATOM 2847 N N . LEU A 1 490 ? 123.143 147.395 133.272 1.00 175.84 490 LEU A N 1
ATOM 2848 C CA . LEU A 1 490 ? 121.816 147.967 133.207 1.00 175.84 490 LEU A CA 1
ATOM 2849 C C . LEU A 1 490 ? 120.780 146.918 133.504 1.00 175.84 490 LEU A C 1
ATOM 2850 O O . LEU A 1 490 ? 119.827 147.168 134.219 1.00 175.84 490 LEU A O 1
ATOM 2855 N N . GLY A 1 491 ? 120.970 145.726 132.968 1.00 201.49 491 GLY A N 1
ATOM 2856 C CA . GLY A 1 491 ? 120.036 144.659 133.209 1.00 201.49 491 GLY A CA 1
ATOM 2857 C C . GLY A 1 491 ? 120.118 144.168 134.617 1.00 201.49 491 GLY A C 1
ATOM 2858 O O . GLY A 1 491 ? 119.117 143.781 135.193 1.00 201.49 491 GLY A O 1
ATOM 2859 N N . ALA A 1 492 ? 121.311 144.175 135.184 1.00 210.27 492 ALA A N 1
ATOM 2860 C CA . ALA A 1 492 ? 121.466 143.773 136.561 1.00 210.27 492 ALA A CA 1
ATOM 2861 C C . ALA A 1 492 ? 120.715 144.746 137.435 1.00 210.27 492 ALA A C 1
ATOM 2862 O O . ALA A 1 492 ? 120.054 144.341 138.371 1.00 210.27 492 ALA A O 1
ATOM 2864 N N . ALA A 1 493 ? 120.787 146.032 137.120 1.00 201.74 493 ALA A N 1
ATOM 2865 C CA . ALA A 1 493 ? 120.041 147.030 137.865 1.00 201.74 493 ALA A CA 1
ATOM 2866 C C . ALA A 1 493 ? 118.552 146.832 137.726 1.00 201.74 493 ALA A C 1
ATOM 2867 O O . ALA A 1 493 ? 117.830 146.869 138.706 1.00 201.74 493 ALA A O 1
ATOM 2869 N N . PHE A 1 494 ? 118.087 146.623 136.506 1.00 215.80 494 PHE A N 1
ATOM 2870 C CA . PHE A 1 494 ? 116.672 146.407 136.281 1.00 215.80 494 PHE A CA 1
ATOM 2871 C C . PHE A 1 494 ? 116.191 145.175 137.020 1.00 215.80 494 PHE A C 1
ATOM 2872 O O . PHE A 1 494 ? 115.173 145.218 137.697 1.00 215.80 494 PHE A O 1
ATOM 2880 N N . GLY A 1 495 ? 116.923 144.078 136.899 1.00 214.99 495 GLY A N 1
ATOM 2881 C CA . GLY A 1 495 ? 116.542 142.856 137.564 1.00 214.99 495 GLY A CA 1
ATOM 2882 C C . GLY A 1 495 ? 116.531 142.999 139.058 1.00 214.99 495 GLY A C 1
ATOM 2883 O O . GLY A 1 495 ? 115.636 142.502 139.713 1.00 214.99 495 GLY A O 1
ATOM 2884 N N . ARG A 1 496 ? 117.519 143.686 139.607 1.00 225.16 496 ARG A N 1
ATOM 2885 C CA . ARG A 1 496 ? 117.564 143.909 141.037 1.00 225.16 496 ARG A CA 1
ATOM 2886 C C . ARG A 1 496 ? 116.373 144.715 141.474 1.00 225.16 496 ARG A C 1
ATOM 2887 O O . ARG A 1 496 ? 115.736 144.372 142.445 1.00 225.16 496 ARG A O 1
ATOM 2895 N N . LEU A 1 497 ? 116.055 145.778 140.754 1.00 207.47 497 LEU A N 1
ATOM 2896 C CA . LEU A 1 497 ? 114.883 146.579 141.072 1.00 207.47 497 LEU A CA 1
ATOM 2897 C C . LEU A 1 497 ? 113.650 145.701 141.133 1.00 207.47 497 LEU A C 1
ATOM 2898 O O . LEU A 1 497 ? 112.904 145.764 142.097 1.00 207.47 497 LEU A O 1
ATOM 2903 N N . VAL A 1 498 ? 113.447 144.858 140.130 1.00 210.38 498 VAL A N 1
ATOM 2904 C CA . VAL A 1 498 ? 112.315 143.945 140.136 1.00 210.38 498 VAL A CA 1
ATOM 2905 C C . VAL A 1 498 ? 112.366 143.036 141.352 1.00 210.38 498 VAL A C 1
ATOM 2906 O O . VAL A 1 498 ? 111.389 142.926 142.068 1.00 210.38 498 VAL A O 1
ATOM 2910 N N . GLY A 1 499 ? 113.507 142.415 141.614 1.00 215.52 499 GLY A N 1
ATOM 2911 C CA . GLY A 1 499 ? 113.653 141.558 142.776 1.00 215.52 499 GLY A CA 1
ATOM 2912 C C . GLY A 1 499 ? 113.487 142.214 144.129 1.00 215.52 499 GLY A C 1
ATOM 2913 O O . GLY A 1 499 ? 113.006 141.583 145.055 1.00 215.52 499 GLY A O 1
ATOM 2914 N N . GLU A 1 500 ? 113.885 143.472 144.262 1.00 232.84 500 GLU A N 1
ATOM 2915 C CA . GLU A 1 500 ? 113.713 144.191 145.515 1.00 232.84 500 GLU A CA 1
ATOM 2916 C C . GLU A 1 500 ? 112.270 144.593 145.682 1.00 232.84 500 GLU A C 1
ATOM 2917 O O . GLU A 1 500 ? 111.772 144.659 146.798 1.00 232.84 500 GLU A O 1
ATOM 2923 N N . ILE A 1 501 ? 111.586 144.865 144.582 1.00 224.81 501 ILE A N 1
ATOM 2924 C CA . ILE A 1 501 ? 110.168 145.169 144.657 1.00 224.81 501 ILE A CA 1
ATOM 2925 C C . ILE A 1 501 ? 109.461 143.876 145.010 1.00 224.81 501 ILE A C 1
ATOM 2926 O O . ILE A 1 501 ? 108.565 143.870 145.836 1.00 224.81 501 ILE A O 1
ATOM 2931 N N . MET A 1 502 ? 109.902 142.762 144.437 1.00 231.93 502 MET A N 1
ATOM 2932 C CA . MET A 1 502 ? 109.315 141.469 144.750 1.00 231.93 502 MET A CA 1
ATOM 2933 C C . MET A 1 502 ? 109.531 141.114 146.206 1.00 231.93 502 MET A C 1
ATOM 2934 O O . MET A 1 502 ? 108.719 140.427 146.797 1.00 231.93 502 MET A O 1
ATOM 2939 N N . ALA A 1 503 ? 110.621 141.590 146.791 1.00 224.20 503 ALA A N 1
ATOM 2940 C CA . ALA A 1 503 ? 110.900 141.328 148.191 1.00 224.20 503 ALA A CA 1
ATOM 2941 C C . ALA A 1 503 ? 110.046 142.199 149.079 1.00 224.20 503 ALA A C 1
ATOM 2942 O O . ALA A 1 503 ? 109.761 141.836 150.207 1.00 224.20 503 ALA A O 1
ATOM 2944 N N . MET A 1 504 ? 109.641 143.358 148.587 1.00 242.39 504 MET A N 1
ATOM 2945 C CA . MET A 1 504 ? 108.748 144.212 149.352 1.00 242.39 504 MET A CA 1
ATOM 2946 C C . MET A 1 504 ? 107.360 143.618 149.294 1.00 242.39 504 MET A C 1
ATOM 2947 O O . MET A 1 504 ? 106.650 143.599 150.293 1.00 242.39 504 MET A O 1
ATOM 2952 N N . LEU A 1 505 ? 106.967 143.133 148.123 1.00 248.74 505 LEU A N 1
ATOM 2953 C CA . LEU A 1 505 ? 105.648 142.535 147.955 1.00 248.74 505 LEU A CA 1
ATOM 2954 C C . LEU A 1 505 ? 105.553 141.246 148.734 1.00 248.74 505 LEU A C 1
ATOM 2955 O O . LEU A 1 505 ? 104.482 140.888 149.212 1.00 248.74 505 LEU A O 1
ATOM 2960 N N . PHE A 1 506 ? 106.665 140.538 148.852 1.00 246.98 506 PHE A N 1
ATOM 2961 C CA . PHE A 1 506 ? 106.682 139.275 149.576 1.00 246.98 506 PHE A CA 1
ATOM 2962 C C . PHE A 1 506 ? 107.785 139.280 150.610 1.00 246.98 506 PHE A C 1
ATOM 2963 O O . PHE A 1 506 ? 108.839 138.690 150.389 1.00 246.98 506 PHE A O 1
ATOM 2971 N N . PRO A 1 507 ? 107.572 139.967 151.787 1.00 253.49 507 PRO A N 1
ATOM 2972 C CA . PRO A 1 507 ? 108.724 139.959 152.699 1.00 253.49 507 PRO A CA 1
ATOM 2973 C C . PRO A 1 507 ? 108.849 138.657 153.442 1.00 253.49 507 PRO A C 1
ATOM 2974 O O . PRO A 1 507 ? 109.802 138.471 154.194 1.00 253.49 507 PRO A O 1
ATOM 2978 N N . ASP A 1 508 ? 107.896 137.759 153.239 1.00 263.43 508 ASP A N 1
ATOM 2979 C CA . ASP A 1 508 ? 107.899 136.483 153.931 1.00 263.43 508 ASP A CA 1
ATOM 2980 C C . ASP A 1 508 ? 108.314 135.427 152.945 1.00 263.43 508 ASP A C 1
ATOM 2981 O O . ASP A 1 508 ? 108.697 134.325 153.326 1.00 263.43 508 ASP A O 1
ATOM 2986 N N . GLY A 1 509 ? 108.243 135.762 151.666 1.00 262.92 509 GLY A N 1
ATOM 2987 C CA . GLY A 1 509 ? 108.573 134.799 150.640 1.00 262.92 509 GLY A CA 1
ATOM 2988 C C . GLY A 1 509 ? 107.288 134.274 150.058 1.00 262.92 509 GLY A C 1
ATOM 2989 O O . GLY A 1 509 ? 106.214 134.518 150.598 1.00 262.92 509 GLY A O 1
ATOM 2990 N N . ILE A 1 510 ? 107.387 133.561 148.941 1.00 274.31 510 ILE A N 1
ATOM 2991 C CA . ILE A 1 510 ? 106.205 132.980 148.315 1.00 274.31 510 ILE A CA 1
ATOM 2992 C C . ILE A 1 510 ? 106.159 131.482 148.519 1.00 274.31 510 ILE A C 1
ATOM 2993 O O . ILE A 1 510 ? 107.134 130.791 148.259 1.00 274.31 510 ILE A O 1
ATOM 2998 N N . LEU A 1 511 ? 105.026 130.973 148.979 1.00 278.35 511 LEU A N 1
ATOM 2999 C CA . LEU A 1 511 ? 104.884 129.535 149.122 1.00 278.35 511 LEU A CA 1
ATOM 3000 C C . LEU A 1 511 ? 104.291 128.961 147.851 1.00 278.35 511 LEU A C 1
ATOM 3001 O O . LEU A 1 511 ? 103.203 129.355 147.441 1.00 278.35 511 LEU A O 1
ATOM 3006 N N . PHE A 1 512 ? 104.996 128.034 147.218 1.00 288.57 512 PHE A N 1
ATOM 3007 C CA . PHE A 1 512 ? 104.434 127.396 146.041 1.00 288.57 512 PHE A CA 1
ATOM 3008 C C . PHE A 1 512 ? 103.902 126.026 146.395 1.00 288.57 512 PHE A C 1
ATOM 3009 O O . PHE A 1 512 ? 102.694 125.800 146.380 1.00 288.57 512 PHE A O 1
ATOM 3017 N N . ASP A 1 513 ? 104.803 125.105 146.699 1.00 309.02 513 ASP A N 1
ATOM 3018 C CA . ASP A 1 513 ? 104.391 123.759 147.047 1.00 309.02 513 ASP A CA 1
ATOM 3019 C C . ASP A 1 513 ? 104.066 123.747 148.516 1.00 309.02 513 ASP A C 1
ATOM 3020 O O . ASP A 1 513 ? 102.911 123.903 148.907 1.00 309.02 513 ASP A O 1
ATOM 3025 N N . ASP A 1 514 ? 105.082 123.551 149.339 1.00 319.74 514 ASP A N 1
ATOM 3026 C CA . ASP A 1 514 ? 104.892 123.580 150.776 1.00 319.74 514 ASP A CA 1
ATOM 3027 C C . ASP A 1 514 ? 106.105 124.324 151.254 1.00 319.74 514 ASP A C 1
ATOM 3028 O O . ASP A 1 514 ? 106.292 124.536 152.450 1.00 319.74 514 ASP A O 1
ATOM 3033 N N . ILE A 1 515 ? 106.944 124.720 150.306 1.00 292.48 515 ILE A N 1
ATOM 3034 C CA . ILE A 1 515 ? 108.161 125.427 150.652 1.00 292.48 515 ILE A CA 1
ATOM 3035 C C . ILE A 1 515 ? 108.002 126.909 150.437 1.00 292.48 515 ILE A C 1
ATOM 3036 O O . ILE A 1 515 ? 107.464 127.332 149.421 1.00 292.48 515 ILE A O 1
ATOM 3041 N N . ILE A 1 516 ? 108.448 127.705 151.399 1.00 282.09 516 ILE A N 1
ATOM 3042 C CA . ILE A 1 516 ? 108.413 129.146 151.224 1.00 282.09 516 ILE A CA 1
ATOM 3043 C C . ILE A 1 516 ? 109.720 129.537 150.586 1.00 282.09 516 ILE A C 1
ATOM 3044 O O . ILE A 1 516 ? 110.782 129.094 151.014 1.00 282.09 516 ILE A O 1
ATOM 3049 N N . TYR A 1 517 ? 109.653 130.359 149.553 1.00 286.12 517 TYR A N 1
ATOM 3050 C CA . TYR A 1 517 ? 110.857 130.738 148.847 1.00 286.12 517 TYR A CA 1
ATOM 3051 C C . TYR A 1 517 ? 111.120 132.207 149.023 1.00 286.12 517 TYR A C 1
ATOM 3052 O O . TYR A 1 517 ? 110.485 133.033 148.372 1.00 286.12 517 TYR A O 1
ATOM 3061 N N . LYS A 1 518 ? 112.061 132.543 149.896 1.00 248.57 518 LYS A N 1
ATOM 3062 C CA . LYS A 1 518 ? 112.424 133.935 150.092 1.00 248.57 518 LYS A CA 1
ATOM 3063 C C . LYS A 1 518 ? 113.002 134.481 148.801 1.00 248.57 518 LYS A C 1
ATOM 3064 O O . LYS A 1 518 ? 113.825 133.827 148.163 1.00 248.57 518 LYS A O 1
ATOM 3070 N N . ILE A 1 519 ? 112.577 135.677 148.411 1.00 216.28 519 ILE A N 1
ATOM 3071 C CA . ILE A 1 519 ? 113.034 136.258 147.161 1.00 216.28 519 ILE A CA 1
ATOM 3072 C C . ILE A 1 519 ? 114.527 136.538 147.153 1.00 216.28 519 ILE A C 1
ATOM 3073 O O . ILE A 1 519 ? 115.042 137.119 148.101 1.00 216.28 519 ILE A O 1
ATOM 3078 N N . LEU A 1 520 ? 115.231 136.096 146.112 1.00 225.65 520 LEU A N 1
ATOM 3079 C CA . LEU A 1 520 ? 116.648 136.415 145.976 1.00 225.65 520 LEU A CA 1
ATOM 3080 C C . LEU A 1 520 ? 116.746 137.588 144.965 1.00 225.65 520 LEU A C 1
ATOM 3081 O O . LEU A 1 520 ? 116.767 137.324 143.771 1.00 225.65 520 LEU A O 1
ATOM 3086 N N . PRO A 1 521 ? 116.817 138.883 145.425 1.00 240.84 521 PRO A N 1
ATOM 3087 C CA . PRO A 1 521 ? 116.847 139.934 144.404 1.00 240.84 521 PRO A CA 1
ATOM 3088 C C . PRO A 1 521 ? 118.078 139.884 143.511 1.00 240.84 521 PRO A C 1
ATOM 3089 O O . PRO A 1 521 ? 118.020 140.369 142.388 1.00 240.84 521 PRO A O 1
ATOM 3093 N N . GLY A 1 522 ? 119.174 139.305 143.991 1.00 248.08 522 GLY A N 1
ATOM 3094 C CA . GLY A 1 522 ? 120.376 139.186 143.197 1.00 248.08 522 GLY A CA 1
ATOM 3095 C C . GLY A 1 522 ? 120.222 138.156 142.116 1.00 248.08 522 GLY A C 1
ATOM 3096 O O . GLY A 1 522 ? 120.868 138.253 141.088 1.00 248.08 522 GLY A O 1
ATOM 3097 N N . GLY A 1 523 ? 119.378 137.160 142.343 1.00 250.29 523 GLY A N 1
ATOM 3098 C CA . GLY A 1 523 ? 119.116 136.161 141.328 1.00 250.29 523 GLY A CA 1
ATOM 3099 C C . GLY A 1 523 ? 118.376 136.823 140.208 1.00 250.29 523 GLY A C 1
ATOM 3100 O O . GLY A 1 523 ? 118.690 136.588 139.056 1.00 250.29 523 GLY A O 1
ATOM 3101 N N . TYR A 1 524 ? 117.421 137.681 140.541 1.00 229.92 524 TYR A N 1
ATOM 3102 C CA . TYR A 1 524 ? 116.670 138.418 139.537 1.00 229.92 524 TYR A CA 1
ATOM 3103 C C . TYR A 1 524 ? 117.601 139.291 138.733 1.00 229.92 524 TYR A C 1
ATOM 3104 O O . TYR A 1 524 ? 117.395 139.477 137.541 1.00 229.92 524 TYR A O 1
ATOM 3113 N N . ALA A 1 525 ? 118.624 139.836 139.376 1.00 256.65 525 ALA A N 1
ATOM 3114 C CA . ALA A 1 525 ? 119.598 140.661 138.683 1.00 256.65 525 ALA A CA 1
ATOM 3115 C C . ALA A 1 525 ? 120.379 139.900 137.630 1.00 256.65 525 ALA A C 1
ATOM 3116 O O . ALA A 1 525 ? 120.604 140.419 136.552 1.00 256.65 525 ALA A O 1
ATOM 3118 N N . VAL A 1 526 ? 120.792 138.673 137.929 1.00 270.30 526 VAL A N 1
ATOM 3119 C CA . VAL A 1 526 ? 121.488 137.852 136.941 1.00 270.30 526 VAL A CA 1
ATOM 3120 C C . VAL A 1 526 ? 120.592 137.607 135.735 1.00 270.30 526 VAL A C 1
ATOM 3121 O O . VAL A 1 526 ? 121.026 137.728 134.593 1.00 270.30 526 VAL A O 1
ATOM 3125 N N . ILE A 1 527 ? 119.330 137.288 135.980 1.00 254.86 527 ILE A N 1
ATOM 3126 C CA . ILE A 1 527 ? 118.389 137.087 134.886 1.00 254.86 527 ILE A CA 1
ATOM 3127 C C . ILE A 1 527 ? 118.264 138.343 134.053 1.00 254.86 527 ILE A C 1
ATOM 3128 O O . ILE A 1 527 ? 118.359 138.287 132.835 1.00 254.86 527 ILE A O 1
ATOM 3133 N N . GLY A 1 528 ? 118.063 139.479 134.703 1.00 250.40 528 GLY A N 1
ATOM 3134 C CA . GLY A 1 528 ? 117.941 140.731 133.994 1.00 250.40 528 GLY A CA 1
ATOM 3135 C C . GLY A 1 528 ? 119.149 141.090 133.176 1.00 250.40 528 GLY A C 1
ATOM 3136 O O . GLY A 1 528 ? 119.005 141.597 132.076 1.00 250.40 528 GLY A O 1
ATOM 3137 N N . ALA A 1 529 ? 120.338 140.852 133.709 1.00 232.85 529 ALA A N 1
ATOM 3138 C CA . ALA A 1 529 ? 121.563 141.130 132.985 1.00 232.85 529 ALA A CA 1
ATOM 3139 C C . ALA A 1 529 ? 121.553 140.376 131.690 1.00 232.85 529 ALA A C 1
ATOM 3140 O O . ALA A 1 529 ? 121.683 140.974 130.634 1.00 232.85 529 ALA A O 1
ATOM 3142 N N . ALA A 1 530 ? 121.359 139.065 131.760 1.00 253.14 530 ALA A N 1
ATOM 3143 C CA . ALA A 1 530 ? 121.310 138.234 130.569 1.00 253.14 530 ALA A CA 1
ATOM 3144 C C . ALA A 1 530 ? 120.210 138.630 129.611 1.00 253.14 530 ALA A C 1
ATOM 3145 O O . ALA A 1 530 ? 120.389 138.564 128.406 1.00 253.14 530 ALA A O 1
ATOM 3147 N N . ALA A 1 531 ? 119.063 139.026 130.137 1.00 261.07 531 ALA A N 1
ATOM 3148 C CA . ALA A 1 531 ? 117.944 139.376 129.289 1.00 261.07 531 ALA A CA 1
ATOM 3149 C C . ALA A 1 531 ? 118.162 140.687 128.541 1.00 261.07 531 ALA A C 1
ATOM 3150 O O . ALA A 1 531 ? 117.882 140.759 127.358 1.00 261.07 531 ALA A O 1
ATOM 3152 N N . LEU A 1 532 ? 118.669 141.719 129.204 1.00 256.25 532 LEU A N 1
ATOM 3153 C CA . LEU A 1 532 ? 118.828 142.996 128.530 1.00 256.25 532 LEU A CA 1
ATOM 3154 C C . LEU A 1 532 ? 119.957 142.910 127.538 1.00 256.25 532 LEU A C 1
ATOM 3155 O O . LEU A 1 532 ? 119.863 143.438 126.437 1.00 256.25 532 LEU A O 1
ATOM 3160 N N . THR A 1 533 ? 121.027 142.225 127.916 1.00 240.29 533 THR A N 1
ATOM 3161 C CA . THR A 1 533 ? 122.156 142.088 127.019 1.00 240.29 533 THR A CA 1
ATOM 3162 C C . THR A 1 533 ? 121.871 141.080 125.909 1.00 240.29 533 THR A C 1
ATOM 3163 O O . THR A 1 533 ? 122.545 141.084 124.892 1.00 240.29 533 THR A O 1
ATOM 3167 N N . GLY A 1 534 ? 120.847 140.250 126.075 1.00 242.01 534 GLY A N 1
ATOM 3168 C CA . GLY A 1 534 ? 120.460 139.318 125.032 1.00 242.01 534 GLY A CA 1
ATOM 3169 C C . GLY A 1 534 ? 119.465 139.965 124.107 1.00 242.01 534 GLY A C 1
ATOM 3170 O O . GLY A 1 534 ? 119.290 139.525 122.987 1.00 242.01 534 GLY A O 1
ATOM 3171 N N . ALA A 1 535 ? 118.806 141.014 124.571 1.00 218.20 535 ALA A N 1
ATOM 3172 C CA . ALA A 1 535 ? 117.879 141.750 123.736 1.00 218.20 535 ALA A CA 1
ATOM 3173 C C . ALA A 1 535 ? 118.620 142.802 122.936 1.00 218.20 535 ALA A C 1
ATOM 3174 O O . ALA A 1 535 ? 118.136 143.273 121.918 1.00 218.20 535 ALA A O 1
ATOM 3176 N N . VAL A 1 536 ? 119.794 143.194 123.405 1.00 228.69 536 VAL A N 1
ATOM 3177 C CA . VAL A 1 536 ? 120.577 144.191 122.702 1.00 228.69 536 VAL A CA 1
ATOM 3178 C C . VAL A 1 536 ? 121.388 143.491 121.627 1.00 228.69 536 VAL A C 1
ATOM 3179 O O . VAL A 1 536 ? 121.498 143.981 120.515 1.00 228.69 536 VAL A O 1
ATOM 3183 N N . SER A 1 537 ? 121.896 142.305 121.931 1.00 244.47 537 SER A N 1
ATOM 3184 C CA . SER A 1 537 ? 122.731 141.590 120.988 1.00 244.47 537 SER A CA 1
ATOM 3185 C C . SER A 1 537 ? 121.948 140.601 120.169 1.00 244.47 537 SER A C 1
ATOM 3186 O O . SER A 1 537 ? 122.518 139.991 119.266 1.00 244.47 537 SER A O 1
ATOM 3189 N N . HIS A 1 538 ? 120.664 140.429 120.474 1.00 246.50 538 HIS A N 1
ATOM 3190 C CA . HIS A 1 538 ? 119.813 139.454 119.782 1.00 246.50 538 HIS A CA 1
ATOM 3191 C C . HIS A 1 538 ? 120.362 138.046 119.881 1.00 246.50 538 HIS A C 1
ATOM 3192 O O . HIS A 1 538 ? 120.391 137.320 118.894 1.00 246.50 538 HIS A O 1
ATOM 3199 N N . THR A 1 539 ? 120.795 137.654 121.076 1.00 247.03 539 THR A N 1
ATOM 3200 C CA . THR A 1 539 ? 121.328 136.317 121.290 1.00 247.03 539 THR A CA 1
ATOM 3201 C C . THR A 1 539 ? 120.758 135.705 122.543 1.00 247.03 539 THR A C 1
ATOM 3202 O O . THR A 1 539 ? 120.332 136.408 123.443 1.00 247.03 539 THR A O 1
ATOM 3206 N N . VAL A 1 540 ? 120.770 134.384 122.618 1.00 231.76 540 VAL A N 1
ATOM 3207 C CA . VAL A 1 540 ? 120.289 133.705 123.807 1.00 231.76 540 VAL A CA 1
ATOM 3208 C C . VAL A 1 540 ? 121.459 133.094 124.552 1.00 231.76 540 VAL A C 1
ATOM 3209 O O . VAL A 1 540 ? 121.275 132.433 125.567 1.00 231.76 540 VAL A O 1
ATOM 3213 N N . SER A 1 541 ? 122.671 133.332 124.065 1.00 248.46 541 SER A N 1
ATOM 3214 C CA . SER A 1 541 ? 123.862 132.759 124.679 1.00 248.46 541 SER A CA 1
ATOM 3215 C C . SER A 1 541 ? 124.331 133.575 125.846 1.00 248.46 541 SER A C 1
ATOM 3216 O O . SER A 1 541 ? 125.263 133.190 126.535 1.00 248.46 541 SER A O 1
ATOM 3219 N N . THR A 1 542 ? 123.689 134.707 126.078 1.00 250.86 542 THR A N 1
ATOM 3220 C CA . THR A 1 542 ? 124.037 135.554 127.197 1.00 250.86 542 THR A CA 1
ATOM 3221 C C . THR A 1 542 ? 123.606 134.877 128.468 1.00 250.86 542 THR A C 1
ATOM 3222 O O . THR A 1 542 ? 124.149 135.154 129.522 1.00 250.86 542 THR A O 1
ATOM 3226 N N . ALA A 1 543 ? 122.622 133.991 128.377 1.00 235.53 543 ALA A N 1
ATOM 3227 C CA . ALA A 1 543 ? 122.197 133.228 129.531 1.00 235.53 543 ALA A CA 1
ATOM 3228 C C . ALA A 1 543 ? 123.344 132.348 129.958 1.00 235.53 543 ALA A C 1
ATOM 3229 O O . ALA A 1 543 ? 123.662 132.289 131.133 1.00 235.53 543 ALA A O 1
ATOM 3231 N N . VAL A 1 544 ? 123.980 131.675 129.004 1.00 243.13 544 VAL A N 1
ATOM 3232 C CA . VAL A 1 544 ? 125.127 130.822 129.303 1.00 243.13 544 VAL A CA 1
ATOM 3233 C C . VAL A 1 544 ? 126.309 131.632 129.803 1.00 243.13 544 VAL A C 1
ATOM 3234 O O . VAL A 1 544 ? 126.999 131.217 130.728 1.00 243.13 544 VAL A O 1
ATOM 3238 N N . ILE A 1 545 ? 126.547 132.791 129.202 1.00 258.02 545 ILE A N 1
ATOM 3239 C CA . ILE A 1 545 ? 127.616 133.657 129.669 1.00 258.02 545 ILE A CA 1
ATOM 3240 C C . ILE A 1 545 ? 127.358 133.993 131.121 1.00 258.02 545 ILE A C 1
ATOM 3241 O O . ILE A 1 545 ? 128.243 133.856 131.954 1.00 258.02 545 ILE A O 1
ATOM 3246 N N . CYS A 1 546 ? 126.135 134.392 131.436 1.00 261.36 546 CYS A N 1
ATOM 3247 C CA . CYS A 1 546 ? 125.777 134.716 132.807 1.00 261.36 546 CYS A CA 1
ATOM 3248 C C . CYS A 1 546 ? 126.009 133.544 133.728 1.00 261.36 546 CYS A C 1
ATOM 3249 O O . CYS A 1 546 ? 126.632 133.703 134.750 1.00 261.36 546 CYS A O 1
ATOM 3252 N N . PHE A 1 547 ? 125.513 132.368 133.367 1.00 243.82 547 PHE A N 1
ATOM 3253 C CA . PHE A 1 547 ? 125.683 131.180 134.193 1.00 243.82 547 PHE A CA 1
ATOM 3254 C C . PHE A 1 547 ? 127.126 130.969 134.575 1.00 243.82 547 PHE A C 1
ATOM 3255 O O . PHE A 1 547 ? 127.435 130.770 135.739 1.00 243.82 547 PHE A O 1
ATOM 3263 N N . GLU A 1 548 ? 128.015 131.001 133.592 1.00 251.54 548 GLU A N 1
ATOM 3264 C CA . GLU A 1 548 ? 129.422 130.769 133.855 1.00 251.54 548 GLU A CA 1
ATOM 3265 C C . GLU A 1 548 ? 130.082 131.897 134.625 1.00 251.54 548 GLU A C 1
ATOM 3266 O O . GLU A 1 548 ? 130.910 131.638 135.487 1.00 251.54 548 GLU A O 1
ATOM 3272 N N . LEU A 1 549 ? 129.722 133.139 134.330 1.00 243.78 549 LEU A N 1
ATOM 3273 C CA . LEU A 1 549 ? 130.271 134.289 135.043 1.00 243.78 549 LEU A CA 1
ATOM 3274 C C . LEU A 1 549 ? 129.807 134.302 136.471 1.00 243.78 549 LEU A C 1
ATOM 3275 O O . LEU A 1 549 ? 130.509 134.790 137.349 1.00 243.78 549 LEU A O 1
ATOM 3280 N N . THR A 1 550 ? 128.621 133.771 136.714 1.00 250.34 550 THR A N 1
ATOM 3281 C CA . THR A 1 550 ? 128.040 133.801 138.040 1.00 250.34 550 THR A CA 1
ATOM 3282 C C . THR A 1 550 ? 128.453 132.553 138.795 1.00 250.34 550 THR A C 1
ATOM 3283 O O . THR A 1 550 ? 128.447 132.524 140.024 1.00 250.34 550 THR A O 1
ATOM 3287 N N . GLY A 1 551 ? 128.859 131.525 138.062 1.00 251.09 551 GLY A N 1
ATOM 3288 C CA . GLY A 1 551 ? 129.307 130.296 138.690 1.00 251.09 551 GLY A CA 1
ATOM 3289 C C . GLY A 1 551 ? 128.169 129.414 139.135 1.00 251.09 551 GLY A C 1
ATOM 3290 O O . GLY A 1 551 ? 128.400 128.374 139.747 1.00 251.09 551 GLY A O 1
ATOM 3291 N N . GLN A 1 552 ? 126.939 129.812 138.833 1.00 247.59 552 GLN A N 1
ATOM 3292 C CA . GLN A 1 552 ? 125.780 129.051 139.279 1.00 247.59 552 GLN A CA 1
ATOM 3293 C C . GLN A 1 552 ? 124.751 128.908 138.173 1.00 247.59 552 GLN A C 1
ATOM 3294 O O . GLN A 1 552 ? 124.625 129.788 137.328 1.00 247.59 552 GLN A O 1
ATOM 3300 N N . ILE A 1 553 ? 124.016 127.801 138.172 1.00 216.24 553 ILE A N 1
ATOM 3301 C CA . ILE A 1 553 ? 123.031 127.551 137.123 1.00 216.24 553 ILE A CA 1
ATOM 3302 C C . ILE A 1 553 ? 121.681 127.206 137.721 1.00 216.24 553 ILE A C 1
ATOM 3303 O O . ILE A 1 553 ? 120.908 126.471 137.118 1.00 216.24 553 ILE A O 1
ATOM 3308 N N . ALA A 1 554 ? 121.389 127.726 138.905 1.00 188.20 554 ALA A N 1
ATOM 3309 C CA . ALA A 1 554 ? 120.139 127.388 139.580 1.00 188.20 554 ALA A CA 1
ATOM 3310 C C . ALA A 1 554 ? 118.927 127.965 138.876 1.00 188.20 554 ALA A C 1
ATOM 3311 O O . ALA A 1 554 ? 117.897 127.305 138.760 1.00 188.20 554 ALA A O 1
ATOM 3313 N N . HIS A 1 555 ? 119.041 129.201 138.414 1.00 232.88 555 HIS A N 1
ATOM 3314 C CA . HIS A 1 555 ? 117.930 129.848 137.740 1.00 232.88 555 HIS A CA 1
ATOM 3315 C C . HIS A 1 555 ? 117.976 129.550 136.258 1.00 232.88 555 HIS A C 1
ATOM 3316 O O . HIS A 1 555 ? 117.849 130.460 135.449 1.00 232.88 555 HIS A O 1
ATOM 3323 N N . ILE A 1 556 ? 118.157 128.286 135.890 1.00 212.91 556 ILE A N 1
ATOM 3324 C CA . ILE A 1 556 ? 118.295 127.955 134.475 1.00 212.91 556 ILE A CA 1
ATOM 3325 C C . ILE A 1 556 ? 117.013 128.183 133.686 1.00 212.91 556 ILE A C 1
ATOM 3326 O O . ILE A 1 556 ? 117.018 128.925 132.710 1.00 212.91 556 ILE A O 1
ATOM 3331 N N . LEU A 1 557 ? 115.913 127.580 134.114 1.00 222.33 557 LEU A N 1
ATOM 3332 C CA . LEU A 1 557 ? 114.638 127.805 133.451 1.00 222.33 557 LEU A CA 1
ATOM 3333 C C . LEU A 1 557 ? 114.195 129.265 133.505 1.00 222.33 557 LEU A C 1
ATOM 3334 O O . LEU A 1 557 ? 113.869 129.827 132.468 1.00 222.33 557 LEU A O 1
ATOM 3339 N N . PRO A 1 558 ? 114.178 129.897 134.700 1.00 213.78 558 PRO A N 1
ATOM 3340 C CA . PRO A 1 558 ? 113.830 131.320 134.668 1.00 213.78 558 PRO A CA 1
ATOM 3341 C C . PRO A 1 558 ? 114.646 132.138 133.663 1.00 213.78 558 PRO A C 1
ATOM 3342 O O . PRO A 1 558 ? 114.060 132.949 132.952 1.00 213.78 558 PRO A O 1
ATOM 3346 N N . MET A 1 559 ? 115.958 131.927 133.595 1.00 225.71 559 MET A N 1
ATOM 3347 C CA . MET A 1 559 ? 116.791 132.683 132.676 1.00 225.71 559 MET A CA 1
ATOM 3348 C C . MET A 1 559 ? 116.449 132.390 131.238 1.00 225.71 559 MET A C 1
ATOM 3349 O O . MET A 1 559 ? 116.258 133.302 130.461 1.00 225.71 559 MET A O 1
ATOM 3354 N N . MET A 1 560 ? 116.362 131.120 130.882 1.00 228.96 560 MET A N 1
ATOM 3355 C CA . MET A 1 560 ? 116.029 130.743 129.524 1.00 228.96 560 MET A CA 1
ATOM 3356 C C . MET A 1 560 ? 114.761 131.426 129.078 1.00 228.96 560 MET A C 1
ATOM 3357 O O .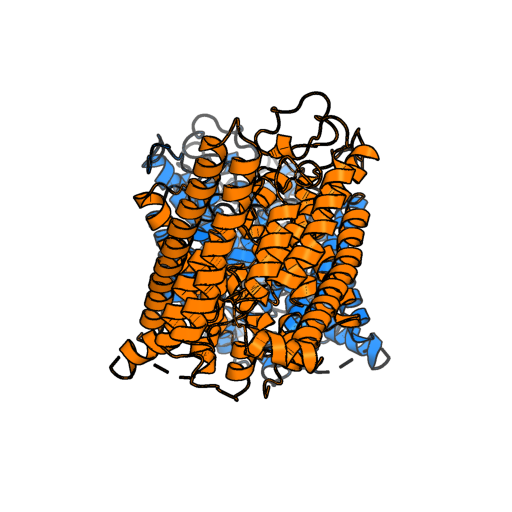 MET A 1 560 ? 114.753 132.083 128.051 1.00 228.96 560 MET A O 1
ATOM 3362 N N . VAL A 1 561 ? 113.695 131.290 129.854 1.00 228.93 561 VAL A N 1
ATOM 3363 C CA . VAL A 1 561 ? 112.435 131.941 129.531 1.00 228.93 561 VAL A CA 1
ATOM 3364 C C . VAL A 1 561 ? 112.646 133.426 129.298 1.00 228.93 561 VAL A C 1
ATOM 3365 O O . VAL A 1 561 ? 112.293 133.937 128.248 1.00 228.93 561 VAL A O 1
ATOM 3369 N N . ALA A 1 562 ? 113.256 134.112 130.254 1.00 228.46 562 ALA A N 1
ATOM 3370 C CA . ALA A 1 562 ? 113.482 135.543 130.132 1.00 228.46 562 ALA A CA 1
ATOM 3371 C C . ALA A 1 562 ? 114.247 135.953 128.891 1.00 228.46 562 ALA A C 1
ATOM 3372 O O . ALA A 1 562 ? 113.829 136.851 128.192 1.00 228.46 562 ALA A O 1
ATOM 3374 N N . VAL A 1 563 ? 115.376 135.313 128.616 1.00 239.08 563 VAL A N 1
ATOM 3375 C CA . VAL A 1 563 ? 116.190 135.702 127.471 1.00 239.08 563 VAL A CA 1
ATOM 3376 C C . VAL A 1 563 ? 115.460 135.413 126.169 1.00 239.08 563 VAL A C 1
ATOM 3377 O O . VAL A 1 563 ? 115.536 136.193 125.238 1.00 239.08 563 VAL A O 1
ATOM 3381 N N . ILE A 1 564 ? 114.717 134.317 126.106 1.00 243.29 564 ILE A N 1
ATOM 3382 C CA . ILE A 1 564 ? 113.924 134.031 124.915 1.00 243.29 564 ILE A CA 1
ATOM 3383 C C . ILE A 1 564 ? 112.879 135.118 124.738 1.00 243.29 564 ILE A C 1
ATOM 3384 O O . ILE A 1 564 ? 112.762 135.687 123.664 1.00 243.29 564 ILE A O 1
ATOM 3389 N N . LEU A 1 565 ? 112.155 135.448 125.798 1.00 267.30 565 LEU A N 1
ATOM 3390 C CA . LEU A 1 565 ? 111.153 136.505 125.729 1.00 267.30 565 LEU A CA 1
ATOM 3391 C C . LEU A 1 565 ? 111.762 137.837 125.356 1.00 267.30 565 LEU A C 1
ATOM 3392 O O . LEU A 1 565 ? 111.188 138.575 124.574 1.00 267.30 565 LEU A O 1
ATOM 3397 N N . ALA A 1 566 ? 112.928 138.146 125.903 1.00 262.27 566 ALA A N 1
ATOM 3398 C CA . ALA A 1 566 ? 113.608 139.387 125.590 1.00 262.27 566 ALA A CA 1
ATOM 3399 C C . ALA A 1 566 ? 113.945 139.431 124.136 1.00 262.27 566 ALA A C 1
ATOM 3400 O O . ALA A 1 566 ? 113.647 140.405 123.465 1.00 262.27 566 ALA A O 1
ATOM 3402 N N . ASN A 1 567 ? 114.565 138.371 123.642 1.00 256.31 567 ASN A N 1
ATOM 3403 C CA . ASN A 1 567 ? 114.936 138.300 122.244 1.00 256.31 567 ASN A CA 1
ATOM 3404 C C . ASN A 1 567 ? 113.719 138.500 121.385 1.00 256.31 567 ASN A C 1
ATOM 3405 O O . ASN A 1 567 ? 113.743 139.311 120.490 1.00 256.31 567 ASN A O 1
ATOM 3410 N N . MET A 1 568 ? 112.650 137.772 121.663 1.00 259.23 568 MET A N 1
ATOM 3411 C CA . MET A 1 568 ? 111.421 137.900 120.895 1.00 259.23 568 MET A CA 1
ATOM 3412 C C . MET A 1 568 ? 110.933 139.331 120.800 1.00 259.23 568 MET A C 1
ATOM 3413 O O . MET A 1 568 ? 110.756 139.852 119.704 1.00 259.23 568 MET A O 1
ATOM 3418 N N . VAL A 1 569 ? 110.714 139.973 121.940 1.00 227.12 569 VAL A N 1
ATOM 3419 C CA . VAL A 1 569 ? 110.266 141.359 121.948 1.00 227.12 569 VAL A CA 1
ATOM 3420 C C . VAL A 1 569 ? 111.228 142.269 121.188 1.00 227.12 569 VAL A C 1
ATOM 3421 O O . VAL A 1 569 ? 110.816 143.023 120.316 1.00 227.12 569 VAL A O 1
ATOM 3425 N N . ALA A 1 570 ? 112.516 142.175 121.480 1.00 244.26 570 ALA A N 1
ATOM 3426 C CA . ALA A 1 570 ? 113.483 143.047 120.832 1.00 244.26 570 ALA A CA 1
ATOM 3427 C C . ALA A 1 570 ? 113.612 142.808 119.342 1.00 244.26 570 ALA A C 1
ATOM 3428 O O . ALA A 1 570 ? 113.781 143.752 118.589 1.00 244.26 570 ALA A O 1
ATOM 3430 N N . GLN A 1 571 ? 113.531 141.556 118.908 1.00 249.88 571 GLN A N 1
ATOM 3431 C CA . GLN A 1 571 ? 113.623 141.234 117.492 1.00 249.88 571 GLN A CA 1
ATOM 3432 C C . GLN A 1 571 ? 112.405 141.744 116.759 1.00 249.88 571 GLN A C 1
ATOM 3433 O O . GLN A 1 571 ? 112.473 142.050 115.574 1.00 249.88 571 GLN A O 1
ATOM 3439 N N . SER A 1 572 ? 111.286 141.853 117.459 1.00 280.35 572 SER A N 1
ATOM 3440 C CA . SER A 1 572 ? 110.074 142.374 116.854 1.00 280.35 572 SER A CA 1
ATOM 3441 C C . SER A 1 572 ? 110.047 143.896 116.855 1.00 280.35 572 SER A C 1
ATOM 3442 O O . SER A 1 572 ? 109.116 144.498 116.329 1.00 280.35 572 SER A O 1
ATOM 3445 N N . LEU A 1 573 ? 111.057 144.522 117.444 1.00 229.04 573 LEU A N 1
ATOM 3446 C CA . LEU A 1 573 ? 111.086 145.974 117.520 1.00 229.04 573 LEU A CA 1
ATOM 3447 C C . LEU A 1 573 ? 112.254 146.605 116.777 1.00 229.04 573 LEU A C 1
ATOM 3448 O O . LEU A 1 573 ? 112.057 147.238 115.747 1.00 229.04 573 LEU A O 1
ATOM 3453 N N . GLN A 1 574 ? 113.468 146.450 117.288 1.00 226.72 574 GLN A N 1
ATOM 3454 C CA . GLN A 1 574 ? 114.626 147.096 116.674 1.00 226.72 574 GLN A CA 1
ATOM 3455 C C . GLN A 1 574 ? 115.650 146.068 116.245 1.00 226.72 574 GLN A C 1
ATOM 3456 O O . GLN A 1 574 ? 115.496 144.896 116.546 1.00 226.72 574 GLN A O 1
ATOM 3462 N N . PRO A 1 575 ? 116.691 146.489 115.503 1.00 270.67 575 PRO A N 1
ATOM 3463 C CA . PRO A 1 575 ? 117.750 145.523 115.194 1.00 270.67 575 PRO A CA 1
ATOM 3464 C C . PRO A 1 575 ? 118.656 145.239 116.385 1.00 270.67 575 PRO A C 1
ATOM 3465 O O . PRO A 1 575 ? 118.390 145.670 117.501 1.00 270.67 575 PRO A O 1
ATOM 3469 N N . SER A 1 576 ? 119.731 144.502 116.157 1.00 286.08 576 SER A N 1
ATOM 3470 C CA . SER A 1 576 ? 120.675 144.253 117.227 1.00 286.08 576 SER A CA 1
ATOM 3471 C C . SER A 1 576 ? 121.598 145.446 117.270 1.00 286.08 576 SER A C 1
ATOM 3472 O O . SER A 1 576 ? 121.654 146.205 116.320 1.00 286.08 576 SER A O 1
ATOM 3475 N N . LEU A 1 577 ? 122.325 145.622 118.364 1.00 272.66 577 LEU A N 1
ATOM 3476 C CA . LEU A 1 577 ? 123.270 146.721 118.467 1.00 272.66 577 LEU A CA 1
ATOM 3477 C C . LEU A 1 577 ? 124.206 146.674 117.294 1.00 272.66 577 LEU A C 1
ATOM 3478 O O . LEU A 1 577 ? 124.390 147.668 116.615 1.00 272.66 577 LEU A O 1
ATOM 3483 N N . TYR A 1 578 ? 124.712 145.486 116.997 1.00 288.67 578 TYR A N 1
ATOM 3484 C CA . TYR A 1 578 ? 125.662 145.308 115.907 1.00 288.67 578 TYR A CA 1
ATOM 3485 C C . TYR A 1 578 ? 125.096 145.601 114.533 1.00 288.67 578 TYR A C 1
ATOM 3486 O O . TYR A 1 578 ? 125.706 146.324 113.757 1.00 288.67 578 TYR A O 1
ATOM 3495 N N . ASP A 1 579 ? 123.930 145.051 114.231 1.00 309.79 579 ASP A N 1
ATOM 3496 C CA . ASP A 1 579 ? 123.319 145.268 112.929 1.00 309.79 579 ASP A CA 1
ATOM 3497 C C . ASP A 1 579 ? 122.874 146.704 112.745 1.00 309.79 579 ASP A C 1
ATOM 3498 O O . ASP A 1 579 ? 122.909 147.219 111.637 1.00 309.79 579 ASP A O 1
ATOM 3503 N N . SER A 1 580 ? 122.463 147.358 113.822 1.00 294.72 580 SER A N 1
ATOM 3504 C CA . SER A 1 580 ? 122.078 148.758 113.737 1.00 294.72 580 SER A CA 1
ATOM 3505 C C . SER A 1 580 ? 123.290 149.627 113.474 1.00 294.72 580 SER A C 1
ATOM 3506 O O . SER A 1 580 ? 123.201 150.614 112.756 1.00 294.72 580 SER A O 1
ATOM 3509 N N . ILE A 1 581 ? 124.424 149.270 114.058 1.00 282.70 581 ILE A N 1
ATOM 3510 C CA . ILE A 1 581 ? 125.642 150.028 113.831 1.00 282.70 581 ILE A CA 1
ATOM 3511 C C . ILE A 1 581 ? 126.047 149.819 112.392 1.00 282.70 581 ILE A C 1
ATOM 3512 O O . ILE A 1 581 ? 126.409 150.771 111.712 1.00 282.70 581 ILE A O 1
ATOM 3517 N N . ILE A 1 582 ? 125.976 148.584 111.917 1.00 277.28 582 ILE A N 1
ATOM 3518 C CA . ILE A 1 582 ? 126.250 148.327 110.505 1.00 277.28 582 ILE A CA 1
ATOM 3519 C C . ILE A 1 582 ? 125.481 149.315 109.640 1.00 277.28 582 ILE A C 1
ATOM 3520 O O . ILE A 1 582 ? 126.060 149.941 108.757 1.00 277.28 582 ILE A O 1
ATOM 3525 N N . GLN A 1 583 ? 124.194 149.494 109.912 1.00 314.83 583 GLN A N 1
ATOM 3526 C CA . GLN A 1 583 ? 123.393 150.451 109.161 1.00 314.83 583 GLN A CA 1
ATOM 3527 C C . GLN A 1 583 ? 123.938 151.872 109.242 1.00 314.83 583 GLN A C 1
ATOM 3528 O O . GLN A 1 583 ? 124.124 152.519 108.217 1.00 314.83 583 GLN A O 1
ATOM 3534 N N . VAL A 1 584 ? 124.185 152.365 110.451 1.00 286.70 584 VAL A N 1
ATOM 3535 C CA . VAL A 1 584 ? 124.705 153.719 110.629 1.00 286.70 584 VAL A CA 1
ATOM 3536 C C . VAL A 1 584 ? 126.046 153.883 109.938 1.00 286.70 584 VAL A C 1
ATOM 3537 O O . VAL A 1 584 ? 126.248 154.831 109.182 1.00 286.70 584 VAL A O 1
ATOM 3541 N N . LYS A 1 585 ? 126.956 152.940 110.161 1.00 267.69 585 LYS A N 1
ATOM 3542 C CA . LYS A 1 585 ? 128.293 153.004 109.568 1.00 267.69 585 LYS A CA 1
ATOM 3543 C C . LYS A 1 585 ? 128.312 152.601 108.108 1.00 267.69 585 LYS A C 1
ATOM 3544 O O . LYS A 1 585 ? 129.392 152.523 107.523 1.00 267.69 585 LYS A O 1
ATOM 3550 N N . LYS A 1 586 ? 127.144 152.339 107.526 1.00 276.08 586 LYS A N 1
ATOM 3551 C CA . LYS A 1 586 ? 127.037 151.964 106.115 1.00 276.08 586 LYS A CA 1
ATOM 3552 C C . LYS A 1 586 ? 128.035 150.891 105.745 1.00 276.08 586 LYS A C 1
ATOM 3553 O O . LYS A 1 586 ? 128.712 150.985 104.723 1.00 276.08 586 LYS A O 1
ATOM 3559 N N . LEU A 1 587 ? 128.131 149.865 106.578 1.00 300.88 587 LEU A N 1
ATOM 3560 C CA . LEU A 1 587 ? 129.048 148.780 106.304 1.00 300.88 587 LEU A CA 1
ATOM 3561 C C . LEU A 1 587 ? 128.445 147.946 105.200 1.00 300.88 587 LEU A C 1
ATOM 3562 O O . LEU A 1 587 ? 127.255 147.640 105.253 1.00 300.88 587 LEU A O 1
ATOM 3567 N N . PRO A 1 588 ? 129.249 147.592 104.185 1.00 320.95 588 PRO A N 1
ATOM 3568 C CA . PRO A 1 588 ? 128.750 146.831 103.032 1.00 320.95 588 PRO A CA 1
ATOM 3569 C C . PRO A 1 588 ? 127.821 145.699 103.410 1.00 320.95 588 PRO A C 1
ATOM 3570 O O . PRO A 1 588 ? 126.679 145.710 102.942 1.00 320.95 588 PRO A O 1
ATOM 3574 N N . TYR A 1 589 ? 128.298 144.733 104.191 1.00 335.86 589 TYR A N 1
ATOM 3575 C CA . TYR A 1 589 ? 127.461 143.631 104.669 1.00 335.86 589 TYR A CA 1
ATOM 3576 C C . TYR A 1 589 ? 126.733 142.856 103.582 1.00 335.86 589 TYR A C 1
ATOM 3577 O O . TYR A 1 589 ? 127.215 142.792 102.448 1.00 335.86 589 TYR A O 1
ATOM 3586 N N . GLY B 1 115 ? 104.264 132.971 114.963 1.00 307.19 115 GLY B N 1
ATOM 3587 C CA . GLY B 1 115 ? 103.865 132.481 113.658 1.00 307.19 115 GLY B CA 1
ATOM 3588 C C . GLY B 1 115 ? 103.585 131.000 113.729 1.00 307.19 115 GLY B C 1
ATOM 3589 O O . GLY B 1 115 ? 103.604 130.430 114.810 1.00 307.19 115 GLY B O 1
ATOM 3590 N N . GLU B 1 116 ? 103.321 130.374 112.587 1.00 330.29 116 GLU B N 1
ATOM 3591 C CA . GLU B 1 116 ? 103.019 128.943 112.560 1.00 330.29 116 GLU B CA 1
ATOM 3592 C C . GLU B 1 116 ? 104.195 128.125 113.061 1.00 330.29 116 GLU B C 1
ATOM 3593 O O . GLU B 1 116 ? 104.007 127.092 113.696 1.00 330.29 116 GLU B O 1
ATOM 3599 N N . ASP B 1 117 ? 105.410 128.587 112.788 1.00 314.50 117 ASP B N 1
ATOM 3600 C CA . ASP B 1 117 ? 106.587 127.884 113.282 1.00 314.50 117 ASP B CA 1
ATOM 3601 C C . ASP B 1 117 ? 106.704 128.011 114.790 1.00 314.50 117 ASP B C 1
ATOM 3602 O O . ASP B 1 117 ? 107.161 127.093 115.436 1.00 314.50 117 ASP B O 1
ATOM 3607 N N . GLY B 1 118 ? 106.268 129.128 115.357 1.00 305.92 118 GLY B N 1
ATOM 3608 C CA . GLY B 1 118 ? 106.299 129.292 116.795 1.00 305.92 118 GLY B CA 1
ATOM 3609 C C . GLY B 1 118 ? 105.345 128.326 117.451 1.00 305.92 118 GLY B C 1
ATOM 3610 O O . GLY B 1 118 ? 105.648 127.785 118.508 1.00 305.92 118 GLY B O 1
ATOM 3611 N N . ILE B 1 119 ? 104.195 128.099 116.825 1.00 303.10 119 ILE B N 1
ATOM 3612 C CA . ILE B 1 119 ? 103.235 127.141 117.349 1.00 303.10 119 ILE B CA 1
ATOM 3613 C C . ILE B 1 119 ? 103.826 125.753 117.228 1.00 303.10 119 ILE B C 1
ATOM 3614 O O . ILE B 1 119 ? 103.683 124.943 118.128 1.00 303.10 119 ILE B O 1
ATOM 3619 N N . PHE B 1 120 ? 104.511 125.481 116.126 1.00 314.42 120 PHE B N 1
ATOM 3620 C CA . PHE B 1 120 ? 105.165 124.192 115.955 1.00 314.42 120 PHE B CA 1
ATOM 3621 C C . PHE B 1 120 ? 106.113 123.910 117.108 1.00 314.42 120 PHE B C 1
ATOM 3622 O O . PHE B 1 120 ? 106.101 122.819 117.653 1.00 314.42 120 PHE B O 1
ATOM 3630 N N . LEU B 1 121 ? 106.913 124.894 117.497 1.00 306.71 121 LEU B N 1
ATOM 3631 C CA . LEU B 1 121 ? 107.862 124.709 118.587 1.00 306.71 121 LEU B CA 1
ATOM 3632 C C . LEU B 1 121 ? 107.183 124.576 119.942 1.00 306.71 121 LEU B C 1
ATOM 3633 O O . LEU B 1 121 ? 107.643 123.831 120.796 1.00 306.71 121 LEU B O 1
ATOM 3638 N N . VAL B 1 122 ? 106.091 125.295 120.148 1.00 300.11 122 VAL B N 1
ATOM 3639 C CA . VAL B 1 122 ? 105.348 125.175 121.396 1.00 300.11 122 VAL B CA 1
ATOM 3640 C C . VAL B 1 122 ? 104.778 123.771 121.463 1.00 300.11 122 VAL B C 1
ATOM 3641 O O . VAL B 1 122 ? 104.897 123.098 122.480 1.00 300.11 122 VAL B O 1
ATOM 3645 N N . LEU B 1 123 ? 104.214 123.299 120.358 1.00 294.58 123 LEU B N 1
ATOM 3646 C CA . LEU B 1 123 ? 103.642 121.966 120.324 1.00 294.58 123 LEU B CA 1
ATOM 3647 C C . LEU B 1 123 ? 104.724 120.932 120.517 1.00 294.58 123 LEU B C 1
ATOM 3648 O O . LEU B 1 123 ? 104.520 119.971 121.237 1.00 294.58 123 LEU B O 1
ATOM 3653 N N . LEU B 1 124 ? 105.876 121.127 119.885 1.00 286.31 124 LEU B N 1
ATOM 3654 C CA . LEU B 1 124 ? 106.995 120.212 120.055 1.00 286.31 124 LEU B CA 1
ATOM 3655 C C . LEU B 1 124 ? 107.315 120.076 121.518 1.00 286.31 124 LEU B C 1
ATOM 3656 O O . LEU B 1 124 ? 107.217 118.996 122.069 1.00 286.31 124 LEU B O 1
ATOM 3661 N N . GLY B 1 125 ? 107.693 121.177 122.151 1.00 272.55 125 GLY B N 1
ATOM 3662 C CA . GLY B 1 125 ? 108.040 121.148 123.556 1.00 272.55 125 GLY B CA 1
ATOM 3663 C C . GLY B 1 125 ? 106.986 120.522 124.427 1.00 272.55 125 GLY B C 1
ATOM 3664 O O . GLY B 1 125 ? 107.288 119.642 125.218 1.00 272.55 125 GLY B O 1
ATOM 3665 N N . LEU B 1 126 ? 105.744 120.958 124.276 1.00 275.46 126 LEU B N 1
ATOM 3666 C CA . LEU B 1 126 ? 104.653 120.415 125.068 1.00 275.46 126 LEU B CA 1
ATOM 3667 C C . LEU B 1 126 ? 104.528 118.919 124.904 1.00 275.46 126 LEU B C 1
ATOM 3668 O O . LEU B 1 126 ? 104.582 118.189 125.882 1.00 275.46 126 LEU B O 1
ATOM 3673 N N . LEU B 1 127 ? 104.391 118.454 123.671 1.00 310.34 127 LEU B N 1
ATOM 3674 C CA . LEU B 1 127 ? 104.180 117.033 123.436 1.00 310.34 127 LEU B CA 1
ATOM 3675 C C . LEU B 1 127 ? 105.360 116.199 123.865 1.00 310.34 127 LEU B C 1
ATOM 3676 O O . LEU B 1 127 ? 105.185 115.147 124.445 1.00 310.34 127 LEU B O 1
ATOM 3681 N N . MET B 1 128 ? 106.563 116.675 123.586 1.00 291.41 128 MET B N 1
ATOM 3682 C CA . MET B 1 128 ? 107.755 115.950 123.977 1.00 291.41 128 MET B CA 1
ATOM 3683 C C . MET B 1 128 ? 107.823 115.776 125.470 1.00 291.41 128 MET B C 1
ATOM 3684 O O . MET B 1 128 ? 108.077 114.683 125.951 1.00 291.41 128 MET B O 1
ATOM 3689 N N . ALA B 1 129 ? 107.601 116.853 126.205 1.00 293.14 129 ALA B N 1
ATOM 3690 C CA . ALA B 1 129 ? 107.666 116.782 127.647 1.00 293.14 129 ALA B CA 1
ATOM 3691 C C . ALA B 1 129 ? 106.614 115.848 128.174 1.00 293.14 129 ALA B C 1
ATOM 3692 O O . ALA B 1 129 ? 106.879 115.091 129.084 1.00 293.14 129 ALA B O 1
ATOM 3694 N N . LEU B 1 130 ? 105.419 115.895 127.602 1.00 300.42 130 LEU B N 1
ATOM 3695 C CA . LEU B 1 130 ? 104.344 115.021 128.037 1.00 300.42 130 LEU B CA 1
ATOM 3696 C C . LEU B 1 130 ? 104.708 113.571 127.814 1.00 300.42 130 LEU B C 1
ATOM 3697 O O . LEU B 1 130 ? 104.611 112.769 128.727 1.00 300.42 130 LEU B O 1
ATOM 3702 N N . VAL B 1 131 ? 105.144 113.234 126.607 1.00 275.05 131 VAL B N 1
ATOM 3703 C CA . VAL B 1 131 ? 105.543 111.867 126.292 1.00 275.05 131 VAL B CA 1
ATOM 3704 C C . VAL B 1 131 ? 106.717 111.430 127.165 1.00 275.05 131 VAL B C 1
ATOM 3705 O O . VAL B 1 131 ? 106.694 110.346 127.735 1.00 275.05 131 VAL B O 1
ATOM 3709 N N . SER B 1 132 ? 107.720 112.284 127.309 1.00 258.77 132 SER B N 1
ATOM 3710 C CA . SER B 1 132 ? 108.875 111.962 128.134 1.00 258.77 132 SER B CA 1
ATOM 3711 C C . SER B 1 132 ? 108.509 111.739 129.580 1.00 258.77 132 SER B C 1
ATOM 3712 O O . SER B 1 132 ? 108.998 110.809 130.207 1.00 258.77 132 SER B O 1
ATOM 3715 N N . TRP B 1 133 ? 107.662 112.601 130.122 1.00 271.73 133 TRP B N 1
ATOM 3716 C CA . TRP B 1 133 ? 107.255 112.467 131.502 1.00 271.73 133 TRP B CA 1
ATOM 3717 C C . TRP B 1 133 ? 106.466 111.199 131.673 1.00 271.73 133 TRP B C 1
ATOM 3718 O O . TRP B 1 133 ? 106.680 110.479 132.625 1.00 271.73 133 TRP B O 1
ATOM 3729 N N . SER B 1 134 ? 105.547 110.925 130.758 1.00 256.83 134 SER B N 1
ATOM 3730 C CA . SER B 1 134 ? 104.721 109.737 130.856 1.00 256.83 134 SER B CA 1
ATOM 3731 C C . SER B 1 134 ? 105.576 108.495 130.849 1.00 256.83 134 SER B C 1
ATOM 3732 O O . SER B 1 134 ? 105.372 107.602 131.657 1.00 256.83 134 SER B O 1
ATOM 3735 N N . MET B 1 135 ? 106.540 108.433 129.942 1.00 225.39 135 MET B N 1
ATOM 3736 C CA . MET B 1 135 ? 107.447 107.302 129.899 1.00 225.39 135 MET B CA 1
ATOM 3737 C C . MET B 1 135 ? 108.200 107.204 131.196 1.00 225.39 135 MET B C 1
ATOM 3738 O O . MET B 1 135 ? 108.203 106.162 131.820 1.00 225.39 135 MET B O 1
ATOM 3743 N N . GLY B 1 136 ? 108.831 108.294 131.610 1.00 217.14 136 GLY B N 1
ATOM 3744 C CA . GLY B 1 136 ? 109.572 108.309 132.855 1.00 217.14 136 GLY B CA 1
ATOM 3745 C C . GLY B 1 136 ? 108.736 107.873 134.029 1.00 217.14 136 GLY B C 1
ATOM 3746 O O . GLY B 1 136 ? 109.218 107.148 134.883 1.00 217.14 136 GLY B O 1
ATOM 3747 N N . TYR B 1 137 ? 107.484 108.302 134.073 1.00 223.63 137 TYR B N 1
ATOM 3748 C CA . TYR B 1 137 ? 106.586 107.919 135.144 1.00 223.63 137 TYR B CA 1
ATOM 3749 C C . TYR B 1 137 ? 106.375 106.425 135.171 1.00 223.63 137 TYR B C 1
ATOM 3750 O O . TYR B 1 137 ? 106.631 105.788 136.175 1.00 223.63 137 TYR B O 1
ATOM 3759 N N . VAL B 1 138 ? 105.913 105.858 134.067 1.00 233.63 138 VAL B N 1
ATOM 3760 C CA . VAL B 1 138 ? 105.625 104.432 134.031 1.00 233.63 138 VAL B CA 1
ATOM 3761 C C . VAL B 1 138 ? 106.888 103.598 134.221 1.00 233.63 138 VAL B C 1
ATOM 3762 O O . VAL B 1 138 ? 106.855 102.567 134.878 1.00 233.63 138 VAL B O 1
ATOM 3766 N N . SER B 1 139 ? 108.016 104.059 133.694 1.00 209.26 139 SER B N 1
ATOM 3767 C CA . SER B 1 139 ? 109.272 103.342 133.867 1.00 209.26 139 SER B CA 1
ATOM 3768 C C . SER B 1 139 ? 109.723 103.365 135.314 1.00 209.26 139 SER B C 1
ATOM 3769 O O . SER B 1 139 ? 110.297 102.402 135.800 1.00 209.26 139 SER B O 1
ATOM 3772 N N . ALA B 1 140 ? 109.448 104.452 136.019 1.00 212.88 140 ALA B N 1
ATOM 3773 C CA . ALA B 1 140 ? 109.796 104.532 137.425 1.00 212.88 140 ALA B CA 1
ATOM 3774 C C . ALA B 1 140 ? 108.850 103.698 138.253 1.00 212.88 140 ALA B C 1
ATOM 3775 O O . ALA B 1 140 ? 109.255 103.121 139.245 1.00 212.88 140 ALA B O 1
ATOM 3777 N N . LYS B 1 141 ? 107.594 103.615 137.830 1.00 223.66 141 LYS B N 1
ATOM 3778 C CA . LYS B 1 141 ? 106.600 102.817 138.544 1.00 223.66 141 LYS B CA 1
ATOM 3779 C C . LYS B 1 141 ? 106.928 101.356 138.345 1.00 223.66 141 LYS B C 1
ATOM 3780 O O . LYS B 1 141 ? 106.656 100.539 139.215 1.00 223.66 141 LYS B O 1
ATOM 3786 N N . SER B 1 142 ? 107.505 101.020 137.197 1.00 217.81 142 SER B N 1
ATOM 3787 C CA . SER B 1 142 ? 107.902 99.652 136.923 1.00 217.81 142 SER B CA 1
ATOM 3788 C C . SER B 1 142 ? 109.144 99.299 137.714 1.00 217.81 142 SER B C 1
ATOM 3789 O O . SER B 1 142 ? 109.291 98.178 138.169 1.00 217.81 142 SER B O 1
ATOM 3792 N N . LEU B 1 143 ? 110.035 100.263 137.901 1.00 215.31 143 LEU B N 1
ATOM 3793 C CA . LEU B 1 143 ? 111.230 100.028 138.688 1.00 215.31 143 LEU B CA 1
ATOM 3794 C C . LEU B 1 143 ? 110.858 99.908 140.144 1.00 215.31 143 LEU B C 1
ATOM 3795 O O . LEU B 1 143 ? 111.482 99.166 140.889 1.00 215.31 143 LEU B O 1
ATOM 3800 N N . GLN B 1 144 ? 109.834 100.638 140.559 1.00 242.10 144 GLN B N 1
ATOM 3801 C CA . GLN B 1 144 ? 109.375 100.549 141.930 1.00 242.10 144 GLN B CA 1
ATOM 3802 C C . GLN B 1 144 ? 108.771 99.190 142.171 1.00 242.10 144 GLN B C 1
ATOM 3803 O O . GLN B 1 144 ? 109.007 98.590 143.209 1.00 242.10 144 GLN B O 1
ATOM 3809 N N . ALA B 1 145 ? 108.000 98.692 141.213 1.00 229.27 145 ALA B N 1
ATOM 3810 C CA . ALA B 1 145 ? 107.410 97.370 141.337 1.00 229.27 145 ALA B CA 1
ATOM 3811 C C . ALA B 1 145 ? 108.487 96.317 141.350 1.00 229.27 145 ALA B C 1
ATOM 3812 O O . ALA B 1 145 ? 108.385 95.360 142.089 1.00 229.27 145 ALA B O 1
ATOM 3814 N N . TYR B 1 146 ? 109.518 96.485 140.533 1.00 220.90 146 TYR B N 1
ATOM 3815 C CA . TYR B 1 146 ? 110.638 95.553 140.508 1.00 220.90 146 TYR B CA 1
ATOM 3816 C C . TYR B 1 146 ? 111.233 95.444 141.896 1.00 220.90 146 TYR B C 1
ATOM 3817 O O . TYR B 1 146 ? 111.359 94.351 142.434 1.00 220.90 146 TYR B O 1
ATOM 3826 N N . LYS B 1 147 ? 111.584 96.576 142.487 1.00 198.72 147 LYS B N 1
ATOM 3827 C CA . LYS B 1 147 ? 112.185 96.570 143.810 1.00 198.72 147 LYS B CA 1
ATOM 3828 C C . LYS B 1 147 ? 111.245 96.021 144.861 1.00 198.72 147 LYS B C 1
ATOM 3829 O O . LYS B 1 147 ? 111.666 95.278 145.738 1.00 198.72 147 LYS B O 1
ATOM 3835 N N . TRP B 1 148 ? 109.971 96.380 144.778 1.00 237.89 148 TRP B N 1
ATOM 3836 C CA . TRP B 1 148 ? 108.993 95.888 145.733 1.00 237.89 148 TRP B CA 1
ATOM 3837 C C . TRP B 1 148 ? 108.852 94.384 145.637 1.00 237.89 148 TRP B C 1
ATOM 3838 O O . TRP B 1 148 ? 108.875 93.710 146.64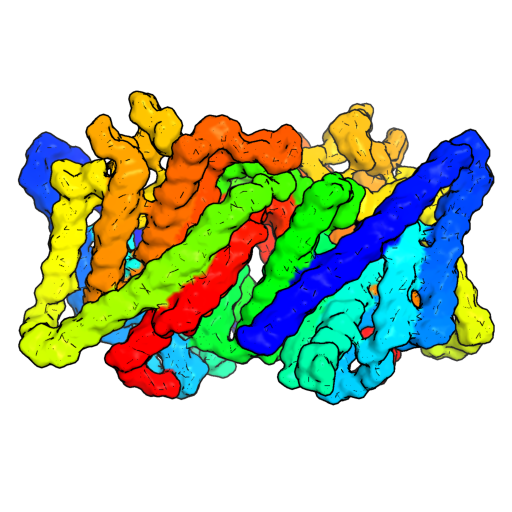5 1.00 237.89 148 TRP B O 1
ATOM 3849 N N . SER B 1 149 ? 108.711 93.854 144.429 1.00 206.54 149 SER B N 1
ATOM 3850 C CA . SER B 1 149 ? 108.550 92.422 144.244 1.00 206.54 149 SER B CA 1
ATOM 3851 C C . SER B 1 149 ? 109.762 91.686 144.749 1.00 206.54 149 SER B C 1
ATOM 3852 O O . SER B 1 149 ? 109.646 90.623 145.343 1.00 206.54 149 SER B O 1
ATOM 3855 N N . TYR B 1 150 ? 110.936 92.253 144.518 1.00 168.90 150 TYR B N 1
ATOM 3856 C CA . TYR B 1 150 ? 112.162 91.628 144.961 1.00 168.90 150 TYR B CA 1
ATOM 3857 C C . TYR B 1 150 ? 112.228 91.590 146.478 1.00 168.90 150 TYR B C 1
ATOM 3858 O O . TYR B 1 150 ? 112.717 90.625 147.056 1.00 168.90 150 TYR B O 1
ATOM 3867 N N . ALA B 1 151 ? 111.737 92.637 147.128 1.00 187.55 151 ALA B N 1
ATOM 3868 C CA . ALA B 1 151 ? 111.759 92.695 148.581 1.00 187.55 151 ALA B CA 1
ATOM 3869 C C . ALA B 1 151 ? 110.619 91.889 149.167 1.00 187.55 151 ALA B C 1
ATOM 3870 O O . ALA B 1 151 ? 110.724 91.391 150.285 1.00 187.55 151 ALA B O 1
ATOM 3872 N N . GLN B 1 152 ? 109.588 91.624 148.379 1.00 228.04 152 GLN B N 1
ATOM 3873 C CA . GLN B 1 152 ? 108.510 90.764 148.852 1.00 228.04 152 GLN B CA 1
ATOM 3874 C C . GLN B 1 152 ? 108.962 89.308 148.906 1.00 228.04 152 GLN B C 1
ATOM 3875 O O . GLN B 1 152 ? 108.323 88.482 149.553 1.00 228.04 152 GLN B O 1
ATOM 3881 N N . MET B 1 153 ? 110.066 88.991 148.238 1.00 256.85 153 MET B N 1
ATOM 3882 C CA . MET B 1 153 ? 110.579 87.620 148.232 1.00 256.85 153 MET B CA 1
ATOM 3883 C C . MET B 1 153 ? 111.769 87.489 149.159 1.00 256.85 153 MET B C 1
ATOM 3884 O O . MET B 1 153 ? 112.478 86.490 149.101 1.00 256.85 153 MET B O 1
ATOM 3889 N N . GLN B 1 154 ? 111.976 88.469 150.031 1.00 267.26 154 GLN B N 1
ATOM 3890 C CA . GLN B 1 154 ? 113.148 88.486 150.919 1.00 267.26 154 GLN B CA 1
ATOM 3891 C C . GLN B 1 154 ? 113.774 87.174 151.409 1.00 267.26 154 GLN B C 1
ATOM 3892 O O . GLN B 1 154 ? 114.932 86.902 151.095 1.00 267.26 154 GLN B O 1
ATOM 3898 N N . PRO B 1 155 ? 113.035 86.359 152.183 1.00 242.74 155 PRO B N 1
ATOM 3899 C CA . PRO B 1 155 ? 113.716 85.165 152.706 1.00 242.74 155 PRO B CA 1
ATOM 3900 C C . PRO B 1 155 ? 114.222 84.206 151.637 1.00 242.74 155 PRO B C 1
ATOM 3901 O O . PRO B 1 155 ? 115.403 83.862 151.655 1.00 242.74 155 PRO B O 1
ATOM 3905 N N . SER B 1 156 ? 113.360 83.778 150.723 1.00 232.47 156 SER B N 1
ATOM 3906 C CA . SER B 1 156 ? 113.759 82.788 149.728 1.00 232.47 156 SER B CA 1
ATOM 3907 C C . SER B 1 156 ? 114.676 83.328 148.653 1.00 232.47 156 SER B C 1
ATOM 3908 O O . SER B 1 156 ? 114.288 84.200 147.889 1.00 232.47 156 SER B O 1
ATOM 3911 N N . LEU B 1 157 ? 115.887 82.792 148.577 1.00 209.06 157 LEU B N 1
ATOM 3912 C CA . LEU B 1 157 ? 116.836 83.218 147.551 1.00 209.06 157 LEU B CA 1
ATOM 3913 C C . LEU B 1 157 ? 116.474 82.798 146.119 1.00 209.06 157 LEU B C 1
ATOM 3914 O O . LEU B 1 157 ? 116.627 83.595 145.200 1.00 209.06 157 LEU B O 1
ATOM 3919 N N . PRO B 1 158 ? 116.015 81.547 145.909 1.00 201.91 158 PRO B N 1
ATOM 3920 C CA . PRO B 1 158 ? 115.605 81.230 144.533 1.00 201.91 158 PRO B CA 1
ATOM 3921 C C . PRO B 1 158 ? 114.457 82.107 144.051 1.00 201.91 158 PRO B C 1
ATOM 3922 O O . PRO B 1 158 ? 114.419 82.449 142.875 1.00 201.91 158 PRO B O 1
ATOM 3926 N N . LEU B 1 159 ? 113.534 82.457 144.935 1.00 219.69 159 LEU B N 1
ATOM 3927 C CA . LEU B 1 159 ? 112.425 83.325 144.582 1.00 219.69 159 LEU B CA 1
ATOM 3928 C C . LEU B 1 159 ? 112.923 84.722 144.295 1.00 219.69 159 LEU B C 1
ATOM 3929 O O . LEU B 1 159 ? 112.420 85.391 143.397 1.00 219.69 159 LEU B O 1
ATOM 3934 N N . GLN B 1 160 ? 113.914 85.172 145.053 1.00 190.31 160 GLN B N 1
ATOM 3935 C CA . GLN B 1 160 ? 114.496 86.477 144.803 1.00 190.31 160 GLN B CA 1
ATOM 3936 C C . GLN B 1 160 ? 115.128 86.470 143.431 1.00 190.31 160 GLN B C 1
ATOM 3937 O O . GLN B 1 160 ? 114.950 87.408 142.667 1.00 190.31 160 GLN B O 1
ATOM 3943 N N . PHE B 1 161 ? 115.847 85.401 143.106 1.00 210.02 161 PHE B N 1
ATOM 3944 C CA . PHE B 1 161 ? 116.471 85.281 141.797 1.00 210.02 161 PHE B CA 1
ATOM 3945 C C . PHE B 1 161 ? 115.434 85.331 140.713 1.00 210.02 161 PHE B C 1
ATOM 3946 O O . PHE B 1 161 ? 115.617 86.027 139.728 1.00 210.02 161 PHE B O 1
ATOM 3954 N N . LEU B 1 162 ? 114.348 84.592 140.895 1.00 201.58 162 LEU B N 1
ATOM 3955 C CA . LEU B 1 162 ? 113.283 84.578 139.911 1.00 201.58 162 LEU B CA 1
ATOM 3956 C C . LEU B 1 162 ? 112.824 85.985 139.581 1.00 201.58 162 LEU B C 1
ATOM 3957 O O . LEU B 1 162 ? 112.894 86.391 138.442 1.00 201.58 162 LEU B O 1
ATOM 3962 N N . VAL B 1 163 ? 112.381 86.738 140.578 1.00 217.21 163 VAL B N 1
ATOM 3963 C CA . VAL B 1 163 ? 111.964 88.114 140.339 1.00 217.21 163 VAL B CA 1
ATOM 3964 C C . VAL B 1 163 ? 113.068 88.923 139.682 1.00 217.21 163 VAL B C 1
ATOM 3965 O O . VAL B 1 163 ? 112.849 89.555 138.649 1.00 217.21 163 VAL B O 1
ATOM 3969 N N . TRP B 1 164 ? 114.271 88.868 140.241 1.00 191.84 164 TRP B N 1
ATOM 3970 C CA . TRP B 1 164 ? 115.365 89.664 139.708 1.00 191.84 164 TRP B CA 1
ATOM 3971 C C . TRP B 1 164 ? 115.688 89.397 138.238 1.00 191.84 164 TRP B C 1
ATOM 3972 O O . TRP B 1 164 ? 116.144 90.288 137.541 1.00 191.84 164 TRP B O 1
ATOM 3983 N N . VAL B 1 165 ? 115.465 88.185 137.755 1.00 211.85 165 VAL B N 1
ATOM 3984 C CA . VAL B 1 165 ? 115.722 87.931 136.354 1.00 211.85 165 VAL B CA 1
ATOM 3985 C C . VAL B 1 165 ? 114.488 87.993 135.468 1.00 211.85 165 VAL B C 1
ATOM 3986 O O . VAL B 1 165 ? 114.591 88.434 134.337 1.00 211.85 165 VAL B O 1
ATOM 3990 N N . THR B 1 166 ? 113.322 87.605 135.970 1.00 246.51 166 THR B N 1
ATOM 3991 C CA . THR B 1 166 ? 112.136 87.558 135.119 1.00 246.51 166 THR B CA 1
ATOM 3992 C C . THR B 1 166 ? 111.510 88.905 134.881 1.00 246.51 166 THR B C 1
ATOM 3993 O O . THR B 1 166 ? 111.045 89.161 133.793 1.00 246.51 166 THR B O 1
ATOM 3997 N N . PHE B 1 167 ? 111.473 89.762 135.888 1.00 237.22 167 PHE B N 1
ATOM 3998 C CA . PHE B 1 167 ? 110.962 91.111 135.675 1.00 237.22 167 PHE B CA 1
ATOM 3999 C C . PHE B 1 167 ? 111.659 91.781 134.482 1.00 237.22 167 PHE B C 1
ATOM 4000 O O . PHE B 1 167 ? 110.982 92.199 133.540 1.00 237.22 167 PHE B O 1
ATOM 4008 N N . PRO B 1 168 ? 113.011 91.867 134.484 1.00 249.60 168 PRO B N 1
ATOM 4009 C CA . PRO B 1 168 ? 113.610 92.440 133.276 1.00 249.60 168 PRO B CA 1
ATOM 4010 C C . PRO B 1 168 ? 113.366 91.601 132.031 1.00 249.60 168 PRO B C 1
ATOM 4011 O O . PRO B 1 168 ? 113.121 92.174 130.985 1.00 249.60 168 PRO B O 1
ATOM 4015 N N . LEU B 1 169 ? 113.441 90.278 132.134 1.00 300.80 169 LEU B N 1
ATOM 4016 C CA . LEU B 1 169 ? 113.258 89.416 130.979 1.00 300.80 169 LEU B CA 1
ATOM 4017 C C . LEU B 1 169 ? 111.934 89.675 130.309 1.00 300.80 169 LEU B C 1
ATOM 4018 O O . LEU B 1 169 ? 111.892 89.886 129.113 1.00 300.80 169 LEU B O 1
ATOM 4023 N N . VAL B 1 170 ? 110.855 89.673 131.077 1.00 303.99 170 VAL B N 1
ATOM 4024 C CA . VAL B 1 170 ? 109.533 89.910 130.524 1.00 303.99 170 VAL B CA 1
ATOM 4025 C C . VAL B 1 170 ? 109.498 91.258 129.838 1.00 303.99 170 VAL B C 1
ATOM 4026 O O . VAL B 1 170 ? 109.063 91.359 128.702 1.00 303.99 170 VAL B O 1
ATOM 4030 N N . LEU B 1 171 ? 110.001 92.289 130.500 1.00 296.97 171 LEU B N 1
ATOM 4031 C CA . LEU B 1 171 ? 109.951 93.627 129.933 1.00 296.97 171 LEU B CA 1
ATOM 4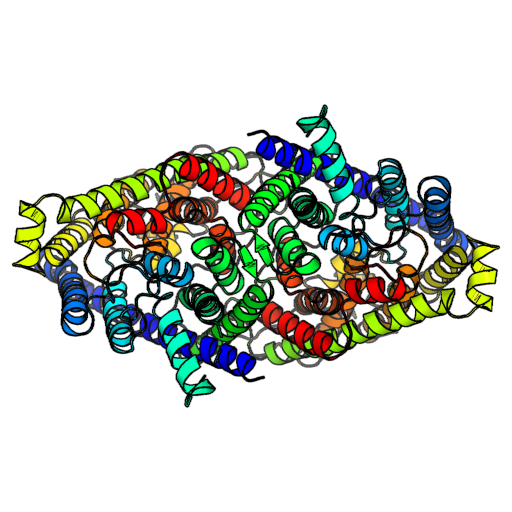032 C C . LEU B 1 171 ? 110.772 93.796 128.663 1.00 296.97 171 LEU B C 1
ATOM 4033 O O . LEU B 1 171 ? 110.336 94.456 127.734 1.00 296.97 171 LEU B O 1
ATOM 4038 N N . ILE B 1 172 ? 111.948 93.190 128.612 1.00 290.81 172 ILE B N 1
ATOM 4039 C CA . ILE B 1 172 ? 112.793 93.288 127.431 1.00 290.81 172 ILE B CA 1
ATOM 4040 C C . ILE B 1 172 ? 112.240 92.418 126.313 1.00 290.81 172 ILE B C 1
ATOM 4041 O O . ILE B 1 172 ? 112.250 92.805 125.150 1.00 290.81 172 ILE B O 1
ATOM 4046 N N . LEU B 1 173 ? 111.715 91.254 126.661 1.00 334.45 173 LEU B N 1
ATOM 4047 C CA . LEU B 1 173 ? 111.114 90.399 125.650 1.00 334.45 173 LEU B CA 1
ATOM 4048 C C . LEU B 1 173 ? 109.908 91.098 125.080 1.00 334.45 173 LEU B C 1
ATOM 4049 O O . LEU B 1 173 ? 109.680 91.040 123.882 1.00 334.45 173 LEU B O 1
ATOM 4054 N N . PHE B 1 174 ? 109.138 91.771 125.925 1.00 322.85 174 PHE B N 1
ATOM 4055 C CA . PHE B 1 174 ? 108.004 92.537 125.443 1.00 322.85 174 PHE B CA 1
ATOM 4056 C C . PHE B 1 174 ? 108.493 93.632 124.516 1.00 322.85 174 PHE B C 1
ATOM 4057 O O . PHE B 1 174 ? 107.955 93.797 123.445 1.00 322.85 174 PHE B O 1
ATOM 4065 N N . SER B 1 175 ? 109.515 94.375 124.925 1.00 290.57 175 SER B N 1
ATOM 4066 C CA . SER B 1 175 ? 110.065 95.430 124.085 1.00 290.57 175 SER B CA 1
ATOM 4067 C C . SER B 1 175 ? 110.392 94.906 122.706 1.00 290.57 175 SER B C 1
ATOM 4068 O O . SER B 1 175 ? 109.938 95.455 121.707 1.00 290.57 175 SER B O 1
ATOM 4071 N N . ALA B 1 176 ? 111.169 93.833 122.644 1.00 295.67 176 ALA B N 1
ATOM 4072 C CA . ALA B 1 176 ? 111.559 93.263 121.368 1.00 295.67 176 ALA B CA 1
ATOM 4073 C C . ALA B 1 176 ? 110.364 92.773 120.567 1.00 295.67 176 ALA B C 1
ATOM 4074 O O . ALA B 1 176 ? 110.258 93.058 119.382 1.00 295.67 176 ALA B O 1
ATOM 4076 N N . LEU B 1 177 ? 109.458 92.048 121.210 1.00 323.50 177 LEU B N 1
ATOM 4077 C CA . LEU B 1 177 ? 108.281 91.536 120.520 1.00 323.50 177 LEU B CA 1
ATOM 4078 C C . LEU B 1 177 ? 107.374 92.646 120.023 1.00 323.50 177 LEU B C 1
ATOM 4079 O O . LEU B 1 177 ? 106.951 92.623 118.879 1.00 323.50 177 LEU B O 1
ATOM 4084 N N . PHE B 1 178 ? 107.071 93.613 120.878 1.00 305.78 178 PHE B N 1
ATOM 4085 C CA . PHE B 1 178 ? 106.210 94.720 120.493 1.00 305.78 178 PHE B CA 1
ATOM 4086 C C . PHE B 1 178 ? 106.777 95.398 119.274 1.00 305.78 178 PHE B C 1
ATOM 4087 O O . PHE B 1 178 ? 106.055 95.676 118.333 1.00 305.78 178 PHE B O 1
ATOM 4095 N N . CYS B 1 179 ? 108.075 95.666 119.288 1.00 247.55 179 CYS B N 1
ATOM 4096 C CA . CYS B 1 179 ? 108.712 96.269 118.135 1.00 247.55 179 CYS B CA 1
ATOM 4097 C C . CYS B 1 179 ? 108.514 95.400 116.912 1.00 247.55 179 CYS B C 1
ATOM 4098 O O . CYS B 1 179 ? 107.893 95.822 115.956 1.00 247.55 179 CYS B O 1
ATOM 4101 N N . HIS B 1 180 ? 109.000 94.168 116.951 1.00 321.14 180 HIS B N 1
ATOM 4102 C CA . HIS B 1 180 ? 108.840 93.251 115.829 1.00 321.14 180 HIS B CA 1
ATOM 4103 C C . HIS B 1 180 ? 107.428 93.233 115.263 1.00 321.14 180 HIS B C 1
ATOM 4104 O O . HIS B 1 180 ? 107.248 93.228 114.047 1.00 321.14 180 HIS B O 1
ATOM 4111 N N . LEU B 1 181 ? 106.427 93.226 116.133 1.00 330.88 181 LEU B N 1
ATOM 4112 C CA . LEU B 1 181 ? 105.042 93.182 115.689 1.00 330.88 181 LEU B CA 1
ATOM 4113 C C . LEU B 1 181 ? 104.619 94.489 115.046 1.00 330.88 181 LEU B C 1
ATOM 4114 O O . LEU B 1 181 ? 104.215 94.507 113.888 1.00 330.88 181 LEU B O 1
ATOM 4119 N N . ILE B 1 182 ? 104.701 95.582 115.794 1.00 337.23 182 ILE B N 1
ATOM 4120 C CA . ILE B 1 182 ? 104.279 96.880 115.276 1.00 337.23 182 ILE B CA 1
ATOM 4121 C C . ILE B 1 182 ? 105.257 97.433 114.247 1.00 337.23 182 ILE B C 1
ATOM 4122 O O . ILE B 1 182 ? 104.973 97.428 113.051 1.00 337.23 182 ILE B O 1
ATOM 4127 N N . SER B 1 183 ? 106.407 97.909 114.701 1.00 277.75 183 SER B N 1
ATOM 4128 C CA . SER B 1 183 ? 107.374 98.488 113.783 1.00 277.75 183 SER B CA 1
ATOM 4129 C C . SER B 1 183 ? 108.776 97.975 114.043 1.00 277.75 183 SER B C 1
ATOM 4130 O O . SER B 1 183 ? 109.398 98.328 115.042 1.00 277.75 183 SER B O 1
ATOM 4133 N N . PRO B 1 184 ? 109.306 97.061 113.159 1.00 290.93 184 PRO B N 1
ATOM 4134 C CA . PRO B 1 184 ? 110.670 96.632 113.507 1.00 290.93 184 PRO B CA 1
ATOM 4135 C C . PRO B 1 184 ? 111.727 97.641 113.097 1.00 290.93 184 PRO B C 1
ATOM 4136 O O . PRO B 1 184 ? 112.909 97.314 113.090 1.00 290.93 184 PRO B O 1
ATOM 4140 N N . GLN B 1 185 ? 111.311 98.853 112.760 1.00 300.55 185 GLN B N 1
ATOM 4141 C CA . GLN B 1 185 ? 112.258 99.897 112.401 1.00 300.55 185 GLN B CA 1
ATOM 4142 C C . GLN B 1 185 ? 112.277 100.861 113.552 1.00 300.55 185 GLN B C 1
ATOM 4143 O O . GLN B 1 185 ? 112.747 101.987 113.427 1.00 300.55 185 GLN B O 1
ATOM 4149 N N . ALA B 1 186 ? 111.756 100.420 114.689 1.00 285.83 186 ALA B N 1
ATOM 4150 C CA . ALA B 1 186 ? 111.776 101.246 115.876 1.00 285.83 186 ALA B CA 1
ATOM 4151 C C . ALA B 1 186 ? 112.746 100.627 116.848 1.00 285.83 186 ALA B C 1
ATOM 4152 O O . ALA B 1 186 ? 112.606 100.782 118.047 1.00 285.83 186 ALA B O 1
ATOM 4154 N N . VAL B 1 187 ? 113.725 99.898 116.331 1.00 285.09 187 VAL B N 1
ATOM 4155 C CA . VAL B 1 187 ? 114.722 99.283 117.187 1.00 285.09 187 VAL B CA 1
ATOM 4156 C C . VAL B 1 187 ? 115.995 100.114 117.195 1.00 285.09 187 VAL B C 1
ATOM 4157 O O . VAL B 1 187 ? 116.192 100.973 116.335 1.00 285.09 187 VAL B O 1
ATOM 4161 N N . GLY B 1 188 ? 116.850 99.887 118.180 1.00 258.62 188 GLY B N 1
ATOM 4162 C CA . GLY B 1 188 ? 118.093 100.624 118.270 1.00 258.62 188 GLY B CA 1
ATOM 4163 C C . GLY B 1 188 ? 117.908 102.054 118.712 1.00 258.62 188 GLY B C 1
ATOM 4164 O O . GLY B 1 188 ? 116.886 102.407 119.290 1.00 258.62 188 GLY B O 1
ATOM 4165 N N . SER B 1 189 ? 118.890 102.906 118.433 1.00 249.74 189 SER B N 1
ATOM 4166 C CA . SER B 1 189 ? 118.764 104.325 118.757 1.00 249.74 189 SER B CA 1
ATOM 4167 C C . SER B 1 189 ? 118.059 105.018 117.618 1.00 249.74 189 SER B C 1
ATOM 4168 O O . SER B 1 189 ? 117.600 104.380 116.676 1.00 249.74 189 SER B O 1
ATOM 4171 N N . GLY B 1 190 ? 117.973 106.331 117.687 1.00 248.75 190 GLY B N 1
ATOM 4172 C CA . GLY B 1 190 ? 117.376 107.058 116.591 1.00 248.75 190 GLY B CA 1
ATOM 4173 C C . GLY B 1 190 ? 118.424 107.890 115.909 1.00 248.75 190 GLY B C 1
ATOM 4174 O O . GLY B 1 190 ? 118.421 107.979 114.694 1.00 248.75 190 GLY B O 1
ATOM 4175 N N . ILE B 1 191 ? 119.330 108.479 116.686 1.00 237.15 191 ILE B N 1
ATOM 4176 C CA . ILE B 1 191 ? 120.394 109.312 116.126 1.00 237.15 191 ILE B CA 1
ATOM 4177 C C . ILE B 1 191 ? 121.088 108.782 114.867 1.00 237.15 191 ILE B C 1
ATOM 4178 O O . ILE B 1 191 ? 121.114 109.488 113.878 1.00 237.15 191 ILE B O 1
ATOM 4183 N N . PRO B 1 192 ? 121.639 107.547 114.879 1.00 265.78 192 PRO B N 1
ATOM 4184 C CA . PRO B 1 192 ? 122.307 107.135 113.634 1.00 265.78 192 PRO B CA 1
ATOM 4185 C C . PRO B 1 192 ? 121.432 107.249 112.395 1.00 265.78 192 PRO B C 1
ATOM 4186 O O . PRO B 1 192 ? 121.889 107.705 111.349 1.00 265.78 192 PRO B O 1
ATOM 4190 N N . GLU B 1 193 ? 120.177 106.845 112.506 1.00 275.33 193 GLU B N 1
ATOM 4191 C CA . GLU B 1 193 ? 119.277 106.879 111.367 1.00 275.33 193 GLU B CA 1
ATOM 4192 C C . GLU B 1 193 ? 118.737 108.270 111.109 1.00 275.33 193 GLU B C 1
ATOM 4193 O O . GLU B 1 193 ? 118.427 108.601 109.980 1.00 275.33 193 GLU B O 1
ATOM 4199 N N . MET B 1 194 ? 118.646 109.099 112.142 1.00 255.21 194 MET B N 1
ATOM 4200 C CA . MET B 1 194 ? 118.216 110.480 111.954 1.00 255.21 194 MET B CA 1
ATOM 4201 C C . MET B 1 194 ? 119.316 111.252 111.275 1.00 255.21 194 MET B C 1
ATOM 4202 O O . MET B 1 194 ? 119.045 112.215 110.581 1.00 255.21 194 MET B O 1
ATOM 4207 N N . LYS B 1 195 ? 120.561 110.834 111.467 1.00 246.75 195 LYS B N 1
ATOM 4208 C CA . LYS B 1 195 ? 121.669 111.468 110.786 1.00 246.75 195 LYS B CA 1
ATOM 4209 C C . LYS B 1 195 ? 121.554 111.136 109.315 1.00 246.75 195 LYS B C 1
ATOM 4210 O O . LYS B 1 195 ? 121.771 111.992 108.468 1.00 246.75 195 LYS B O 1
ATOM 4216 N N . THR B 1 196 ? 121.233 109.886 109.008 1.00 271.27 196 THR B N 1
ATOM 4217 C CA . THR B 1 196 ? 121.059 109.478 107.622 1.00 271.27 196 THR B CA 1
ATOM 4218 C C . THR B 1 196 ? 119.941 110.284 106.976 1.00 271.27 196 THR B C 1
ATOM 4219 O O . THR B 1 196 ? 120.125 110.846 105.898 1.00 271.27 196 THR B O 1
ATOM 4223 N N . ILE B 1 197 ? 118.784 110.345 107.627 1.00 285.13 197 ILE B N 1
ATOM 4224 C CA . ILE B 1 197 ? 117.674 111.132 107.107 1.00 285.13 197 ILE B CA 1
ATOM 4225 C C . ILE B 1 197 ? 118.101 112.578 106.888 1.00 285.13 197 ILE B C 1
ATOM 4226 O O . ILE B 1 197 ? 117.791 113.173 105.857 1.00 285.13 197 ILE B O 1
ATOM 4231 N N . LEU B 1 198 ? 118.855 113.135 107.829 1.00 250.77 198 LEU B N 1
ATOM 4232 C CA . LEU B 1 198 ? 119.269 114.534 107.729 1.00 250.77 198 LEU B CA 1
ATOM 4233 C C . LEU B 1 198 ? 120.367 114.760 106.702 1.00 250.77 198 LEU B C 1
ATOM 4234 O O . LEU B 1 198 ? 120.710 115.901 106.408 1.00 250.77 198 LEU B O 1
ATOM 4239 N N . ARG B 1 199 ? 120.919 113.688 106.143 1.00 291.37 199 ARG B N 1
ATOM 4240 C CA . ARG B 1 199 ? 121.913 113.830 105.088 1.00 291.37 199 ARG B CA 1
ATOM 4241 C C . ARG B 1 199 ? 121.234 113.646 103.743 1.00 291.37 199 ARG B C 1
ATOM 4242 O O . ARG B 1 199 ? 121.886 113.344 102.747 1.00 291.37 199 ARG B O 1
ATOM 4250 N N . GLY B 1 200 ? 119.917 113.812 103.710 1.00 276.46 200 GLY B N 1
ATOM 4251 C CA . GLY B 1 200 ? 119.184 113.710 102.463 1.00 276.46 200 GLY B CA 1
ATOM 4252 C C . GLY B 1 200 ? 118.540 112.369 102.207 1.00 276.46 200 GLY B C 1
ATOM 4253 O O . GLY B 1 200 ? 117.492 112.299 101.574 1.00 276.46 200 GLY B O 1
ATOM 4254 N N . VAL B 1 201 ? 119.157 111.298 102.685 1.00 264.22 201 VAL B N 1
ATOM 4255 C CA . VAL B 1 201 ? 118.634 109.970 102.407 1.00 264.22 201 VAL B CA 1
ATOM 4256 C C . VAL B 1 201 ? 117.563 109.587 103.400 1.00 264.22 201 VAL B C 1
ATOM 4257 O O . VAL B 1 201 ? 117.819 108.845 104.346 1.00 264.22 201 VAL B O 1
ATOM 4261 N N . VAL B 1 202 ? 116.350 110.069 103.171 1.00 240.15 202 VAL B N 1
ATOM 4262 C CA . VAL B 1 202 ? 115.269 109.829 104.116 1.00 240.15 202 VAL B CA 1
ATOM 4263 C C . VAL B 1 202 ? 114.633 108.447 104.040 1.00 240.15 202 VAL B C 1
ATOM 4264 O O . VAL B 1 202 ? 114.173 108.018 102.980 1.00 240.15 202 VAL B O 1
ATOM 4268 N N . LEU B 1 203 ? 114.646 107.723 105.153 1.00 252.28 203 LEU B N 1
ATOM 4269 C CA . LEU B 1 203 ? 113.980 106.434 105.198 1.00 252.28 203 LEU B CA 1
ATOM 4270 C C . LEU B 1 203 ? 112.608 106.787 105.717 1.00 252.28 203 LEU B C 1
ATOM 4271 O O . LEU B 1 203 ? 112.485 107.341 106.803 1.00 252.28 203 LEU B O 1
ATOM 4276 N N . LYS B 1 204 ? 111.562 106.494 104.959 1.00 266.35 204 LYS B N 1
ATOM 4277 C CA . LYS B 1 204 ? 110.230 106.936 105.375 1.00 266.35 204 LYS B CA 1
ATOM 4278 C C . LYS B 1 204 ? 109.425 105.985 106.250 1.00 266.35 204 LYS B C 1
ATOM 4279 O O . LYS B 1 204 ? 108.246 106.227 106.497 1.00 266.35 204 LYS B O 1
ATOM 4285 N N . GLU B 1 205 ? 110.034 104.908 106.724 1.00 287.44 205 GLU B N 1
ATOM 4286 C CA . GLU B 1 205 ? 109.321 104.043 107.654 1.00 287.44 205 GLU B CA 1
ATOM 4287 C C . GLU B 1 205 ? 109.805 104.426 109.027 1.00 287.44 205 GLU B C 1
ATOM 4288 O O . GLU B 1 205 ? 109.233 104.030 110.038 1.00 287.44 205 GLU B O 1
ATOM 4294 N N . TYR B 1 206 ? 110.837 105.242 109.075 1.00 270.14 206 TYR B N 1
ATOM 4295 C CA . TYR B 1 206 ? 111.323 105.670 110.360 1.00 270.14 206 TYR B CA 1
ATOM 4296 C C . TYR B 1 206 ? 110.390 106.689 110.971 1.00 270.14 206 TYR B C 1
ATOM 4297 O O . TYR B 1 206 ? 110.080 106.627 112.155 1.00 270.14 206 TYR B O 1
ATOM 4306 N N . LEU B 1 207 ? 109.911 107.613 110.155 1.00 249.20 207 LEU B N 1
ATOM 4307 C CA . LEU B 1 207 ? 109.033 108.640 110.702 1.00 249.20 207 LEU B CA 1
ATOM 4308 C C . LEU B 1 207 ? 107.562 108.293 110.581 1.00 249.20 207 LEU B C 1
ATOM 4309 O O . LEU B 1 207 ? 106.773 109.111 110.120 1.00 249.20 207 LEU B O 1
ATOM 4314 N N . THR B 1 208 ? 107.180 107.090 110.995 1.00 277.04 208 THR B N 1
ATOM 4315 C CA . THR B 1 208 ? 105.775 106.710 110.971 1.00 277.04 208 THR B CA 1
ATOM 4316 C C . THR B 1 208 ? 105.198 106.685 112.373 1.00 277.04 208 THR B C 1
ATOM 4317 O O . THR B 1 208 ? 105.937 106.700 113.348 1.00 277.04 208 THR B O 1
ATOM 4321 N N . MET B 1 209 ? 103.877 106.624 112.478 1.00 249.61 209 MET B N 1
ATOM 4322 C CA . MET B 1 209 ? 103.231 106.577 113.782 1.00 249.61 209 MET B CA 1
ATOM 4323 C C . MET B 1 209 ? 103.325 105.193 114.383 1.00 249.61 209 MET B C 1
ATOM 4324 O O . MET B 1 209 ? 103.231 105.035 115.593 1.00 249.61 209 MET B O 1
ATOM 4329 N N . LYS B 1 210 ? 103.503 104.181 113.548 1.00 257.56 210 LYS B N 1
ATOM 4330 C CA . LYS B 1 210 ? 103.688 102.836 114.064 1.00 257.56 210 LYS B CA 1
ATOM 4331 C C . LYS B 1 210 ? 105.016 102.828 114.780 1.00 257.56 210 LYS B C 1
ATOM 4332 O O . LYS B 1 210 ? 105.125 102.289 115.876 1.00 257.56 210 LYS B O 1
ATOM 4338 N N . ALA B 1 211 ? 106.025 103.447 114.176 1.00 269.25 211 ALA B N 1
ATOM 4339 C CA . ALA B 1 211 ? 107.323 103.543 114.820 1.00 269.25 211 ALA B CA 1
ATOM 4340 C C . ALA B 1 211 ? 107.211 104.270 116.137 1.00 269.25 211 ALA B C 1
ATOM 4341 O O . ALA B 1 211 ? 107.825 103.861 117.107 1.00 269.25 211 ALA B O 1
ATOM 4343 N N . PHE B 1 212 ? 106.426 105.342 116.180 1.00 256.48 212 PHE B N 1
ATOM 4344 C CA . PHE B 1 212 ? 106.228 106.084 117.413 1.00 256.48 212 PHE B CA 1
ATOM 4345 C C . PHE B 1 212 ? 105.739 105.166 118.497 1.00 256.48 212 PHE B C 1
ATOM 4346 O O . PHE B 1 212 ? 106.407 104.998 119.500 1.00 256.48 212 PHE B O 1
ATOM 4354 N N . VAL B 1 213 ? 104.575 104.568 118.295 1.00 248.50 213 VAL B N 1
ATOM 4355 C CA . VAL B 1 213 ? 104.000 103.686 119.300 1.00 248.50 213 VAL B CA 1
ATOM 4356 C C . VAL B 1 213 ? 104.995 102.623 119.738 1.00 248.50 213 VAL B C 1
ATOM 4357 O O . VAL B 1 213 ? 105.249 102.473 120.925 1.00 248.50 213 VAL B O 1
ATOM 4361 N N . ALA B 1 214 ? 105.582 101.909 118.783 1.00 277.83 214 ALA B N 1
ATOM 4362 C CA . ALA B 1 214 ? 106.535 100.865 119.118 1.00 277.83 214 ALA B CA 1
ATOM 4363 C C . ALA B 1 214 ? 107.637 101.410 119.999 1.00 277.83 214 ALA B C 1
ATOM 4364 O O . ALA B 1 214 ? 107.811 100.950 121.114 1.00 277.83 214 ALA B O 1
ATOM 4366 N N . LYS B 1 215 ? 108.355 102.418 119.517 1.00 263.72 215 LYS B N 1
ATOM 4367 C CA . LYS B 1 215 ? 109.447 103.003 120.283 1.00 263.72 215 LYS B CA 1
ATOM 4368 C C . LYS B 1 215 ? 109.007 103.459 121.663 1.00 263.72 215 LYS B C 1
ATOM 4369 O O . LYS B 1 215 ? 109.658 103.139 122.641 1.00 263.72 215 LYS B O 1
ATOM 4375 N N . VAL B 1 216 ? 107.910 104.201 121.748 1.00 243.99 216 VAL B N 1
ATOM 4376 C CA . VAL B 1 216 ? 107.436 104.713 123.034 1.00 243.99 216 VAL B CA 1
ATOM 4377 C C . VAL B 1 216 ? 107.205 103.591 124.034 1.00 243.99 216 VAL B C 1
ATOM 4378 O O . VAL B 1 216 ? 107.868 103.540 125.065 1.00 243.99 216 VAL B O 1
ATOM 4382 N N . VAL B 1 217 ? 106.306 102.668 123.722 1.00 240.87 217 VAL B N 1
ATOM 4383 C CA . VAL B 1 217 ? 105.971 101.609 124.663 1.00 240.87 217 VAL B CA 1
ATOM 4384 C C . VAL B 1 217 ? 107.160 100.724 124.982 1.00 240.87 217 VAL B C 1
ATOM 4385 O O . VAL B 1 217 ? 107.418 100.409 126.141 1.00 240.87 217 VAL B O 1
ATOM 4389 N N . ALA B 1 218 ? 107.912 100.345 123.963 1.00 248.37 218 ALA B N 1
ATOM 4390 C CA . ALA B 1 218 ? 109.042 99.459 124.177 1.00 248.37 218 ALA B CA 1
ATOM 4391 C C . ALA B 1 218 ? 110.184 100.105 124.952 1.00 248.37 218 ALA B C 1
ATOM 4392 O O . ALA B 1 218 ? 110.870 99.434 125.711 1.00 248.37 218 ALA B O 1
ATOM 4394 N N . LEU B 1 219 ? 110.388 101.403 124.781 1.00 254.00 219 LEU B N 1
ATOM 4395 C CA . LEU B 1 219 ? 111.409 102.091 125.548 1.00 254.00 219 LEU B CA 1
ATOM 4396 C C . LEU B 1 219 ? 110.989 102.181 126.996 1.00 254.00 219 LEU B C 1
ATOM 4397 O O . LEU B 1 219 ? 111.797 101.958 127.873 1.00 254.00 219 LEU B O 1
ATOM 4402 N N . THR B 1 220 ? 109.724 102.487 127.258 1.00 260.38 220 THR B N 1
ATOM 4403 C CA . THR B 1 220 ? 109.235 102.505 128.631 1.00 260.38 220 THR B CA 1
ATOM 4404 C C . THR B 1 220 ? 109.535 101.181 129.318 1.00 260.38 220 THR B C 1
ATOM 4405 O O . THR B 1 220 ? 110.029 101.156 130.444 1.00 260.38 220 THR B O 1
ATOM 4409 N N . ALA B 1 221 ? 109.255 100.076 128.638 1.00 244.81 221 ALA B N 1
ATOM 4410 C CA . ALA B 1 221 ? 109.520 98.764 129.205 1.00 244.81 221 ALA B CA 1
ATOM 4411 C C . ALA B 1 221 ? 111.006 98.533 129.422 1.00 244.81 221 ALA B C 1
ATOM 4412 O O . ALA B 1 221 ? 111.404 97.997 130.448 1.00 244.81 221 ALA B O 1
ATOM 4414 N N . GLY B 1 222 ? 111.832 98.944 128.471 1.00 244.62 222 GLY B N 1
ATOM 4415 C CA . GLY B 1 222 ? 113.268 98.803 128.617 1.00 244.62 222 GLY B CA 1
ATOM 4416 C C . GLY B 1 222 ? 113.870 99.637 129.730 1.00 244.62 222 GLY B C 1
ATOM 4417 O O . GLY B 1 222 ? 114.853 99.238 130.340 1.00 244.62 222 GLY B O 1
ATOM 4418 N N . LEU B 1 223 ? 113.289 100.798 130.007 1.00 242.33 223 LEU B N 1
ATOM 4419 C CA . LEU B 1 223 ? 113.800 101.661 131.062 1.00 242.33 223 LEU B CA 1
ATOM 4420 C C . LEU B 1 223 ? 113.279 101.256 132.419 1.00 242.33 223 LEU B C 1
ATOM 4421 O O . LEU B 1 223 ? 113.844 101.636 133.435 1.00 242.33 223 LEU B O 1
ATOM 4426 N N . GLY B 1 224 ? 112.199 100.490 132.445 1.00 257.32 224 GLY B N 1
ATOM 4427 C CA . GLY B 1 224 ? 111.651 100.024 133.699 1.00 257.32 224 GLY B CA 1
ATOM 4428 C C . GLY B 1 224 ? 112.156 98.645 134.026 1.00 257.32 224 GLY B C 1
ATOM 4429 O O . GLY B 1 224 ? 111.703 98.023 134.981 1.00 257.32 224 GLY B O 1
ATOM 4430 N N . SER B 1 225 ? 113.098 98.154 133.235 1.00 236.65 225 SER B N 1
ATOM 4431 C CA . SER B 1 225 ? 113.659 96.840 133.477 1.00 236.65 225 SER B CA 1
ATOM 4432 C C . SER B 1 225 ? 114.913 96.930 134.324 1.00 236.65 225 SER B C 1
ATOM 4433 O O . SER B 1 225 ? 115.193 96.034 135.114 1.00 236.65 225 SER B O 1
ATOM 4436 N N . GL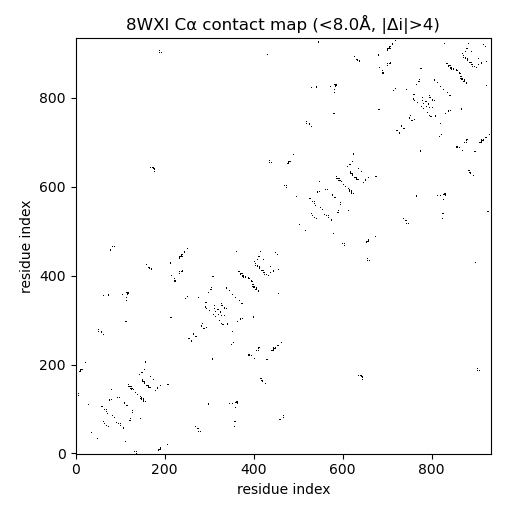Y B 1 226 ? 115.676 98.004 134.168 1.00 225.32 226 GLY B N 1
ATOM 4437 C CA . GLY B 1 226 ? 116.923 98.137 134.898 1.00 225.32 226 GLY B CA 1
ATOM 4438 C C . GLY B 1 226 ? 118.102 97.641 134.094 1.00 225.32 226 GLY B C 1
ATOM 4439 O O . GLY B 1 226 ? 119.233 97.678 134.565 1.00 225.32 226 GLY B O 1
ATOM 4440 N N . ILE B 1 227 ? 117.845 97.174 132.879 1.00 196.92 227 ILE B N 1
ATOM 4441 C CA . ILE B 1 227 ? 118.906 96.692 132.009 1.00 196.92 227 ILE B CA 1
ATOM 4442 C C . ILE B 1 227 ? 119.514 97.941 131.415 1.00 196.92 227 ILE B C 1
ATOM 4443 O O . ILE B 1 227 ? 118.775 98.856 131.075 1.00 196.92 227 ILE B O 1
ATOM 4448 N N . PRO B 1 228 ? 120.893 98.016 131.293 1.00 174.25 228 PRO B N 1
ATOM 4449 C CA . PRO B 1 228 ? 121.414 99.291 130.769 1.00 174.25 228 PRO B CA 1
ATOM 4450 C C . PRO B 1 228 ? 121.113 99.628 129.323 1.00 174.25 228 PRO B C 1
ATOM 4451 O O . PRO B 1 228 ? 121.962 99.428 128.458 1.00 174.25 228 PRO B O 1
ATOM 4455 N N . VAL B 1 229 ? 119.924 100.152 129.051 1.00 202.83 229 VAL B N 1
ATOM 4456 C CA . VAL B 1 229 ? 119.583 100.608 127.712 1.00 202.83 229 VAL B CA 1
ATOM 4457 C C . VAL B 1 229 ? 119.420 102.097 127.938 1.00 202.83 229 VAL B C 1
ATOM 4458 O O . VAL B 1 229 ? 119.346 102.544 129.085 1.00 202.83 229 VAL B O 1
ATOM 4462 N N . GLY B 1 230 ? 119.377 102.894 126.884 1.00 199.38 230 GLY B N 1
ATOM 4463 C CA . GLY B 1 230 ? 119.317 104.328 127.090 1.00 199.38 230 GLY B CA 1
ATOM 4464 C C . GLY B 1 230 ? 118.062 104.999 126.607 1.00 199.38 230 GLY B C 1
ATOM 4465 O O . GLY B 1 230 ? 117.453 104.558 125.638 1.00 199.38 230 GLY B O 1
ATOM 4466 N N . LYS B 1 231 ? 117.659 106.065 127.282 1.00 223.11 231 LYS B N 1
ATOM 4467 C CA . LYS B 1 231 ? 116.508 106.820 126.829 1.00 223.11 231 LYS B CA 1
ATOM 4468 C C . LYS B 1 231 ? 117.015 107.814 125.814 1.00 223.11 231 LYS B C 1
ATOM 4469 O O . LYS B 1 231 ? 116.371 108.056 124.801 1.00 223.11 231 LYS B O 1
ATOM 4475 N N . GLU B 1 232 ? 118.182 108.389 126.079 1.00 245.05 232 GLU B N 1
ATOM 4476 C CA . GLU B 1 232 ? 118.771 109.368 125.173 1.00 245.05 232 GLU B CA 1
ATOM 4477 C C . GLU B 1 232 ? 119.226 108.713 123.897 1.00 245.05 232 GLU B C 1
ATOM 4478 O O . GLU B 1 232 ? 120.151 107.902 123.905 1.00 245.05 232 GLU B O 1
ATOM 4484 N N . GLY B 1 233 ? 118.591 109.067 122.789 1.00 234.26 233 GLY B N 1
ATOM 4485 C CA . GLY B 1 233 ? 118.903 108.412 121.539 1.00 234.26 233 GLY B CA 1
ATOM 4486 C C . GLY B 1 233 ? 117.594 107.981 120.931 1.00 234.26 233 GLY B C 1
ATOM 4487 O O . GLY B 1 233 ? 117.254 108.418 119.848 1.00 234.26 233 GLY B O 1
ATOM 4488 N N . PRO B 1 234 ? 116.860 107.088 121.608 1.00 242.17 234 PRO B N 1
ATOM 4489 C CA . PRO B 1 234 ? 115.533 106.766 121.081 1.00 242.17 234 PRO B CA 1
ATOM 4490 C C . PRO B 1 234 ? 114.555 107.916 121.279 1.00 242.17 234 PRO B C 1
ATOM 4491 O O . PRO B 1 234 ? 113.668 108.079 120.450 1.00 242.17 234 PRO B O 1
ATOM 4495 N N . PHE B 1 235 ? 114.699 108.689 122.351 1.00 250.74 235 PHE B N 1
ATOM 4496 C CA . PHE B 1 235 ? 113.846 109.859 122.555 1.00 250.74 235 PHE B CA 1
ATOM 4497 C C . PHE B 1 235 ? 113.987 110.702 121.316 1.00 250.74 235 PHE B C 1
ATOM 4498 O O . PHE B 1 235 ? 113.002 111.191 120.790 1.00 250.74 235 PHE B O 1
ATOM 4506 N N . VAL B 1 236 ? 115.211 110.922 120.870 1.00 259.83 236 VAL B N 1
ATOM 4507 C CA . VAL B 1 236 ? 115.407 111.603 119.564 1.00 259.83 236 VAL B CA 1
ATOM 4508 C C . VAL B 1 236 ? 115.147 110.622 118.446 1.00 259.83 236 VAL B C 1
ATOM 4509 O O . VAL B 1 236 ? 116.063 109.936 117.971 1.00 259.83 236 VAL B O 1
ATOM 4513 N N . HIS B 1 237 ? 113.883 110.471 118.112 1.00 254.65 237 HIS B N 1
ATOM 4514 C CA . HIS B 1 237 ? 113.461 109.655 116.999 1.00 254.65 237 HIS B CA 1
ATOM 4515 C C . HIS B 1 237 ? 112.047 109.863 117.401 1.00 254.65 237 HIS B C 1
ATOM 4516 O O . HIS B 1 237 ? 111.271 110.345 116.628 1.00 254.65 237 HIS B O 1
ATOM 4523 N N . ILE B 1 238 ? 111.724 109.543 118.647 1.00 265.51 238 ILE B N 1
ATOM 4524 C CA . ILE B 1 238 ? 110.388 109.797 119.151 1.00 265.51 238 ILE B CA 1
ATOM 4525 C C . ILE B 1 238 ? 110.106 111.285 118.942 1.00 265.51 238 ILE B C 1
ATOM 4526 O O . ILE B 1 238 ? 109.016 111.640 118.515 1.00 265.51 238 ILE B O 1
ATOM 4531 N N . ALA B 1 239 ? 111.100 112.145 119.172 1.00 245.47 239 ALA B N 1
ATOM 4532 C CA . ALA B 1 239 ? 110.847 113.559 118.991 1.00 245.47 239 ALA B CA 1
ATOM 4533 C C . ALA B 1 239 ? 110.852 113.968 117.541 1.00 245.47 239 ALA B C 1
ATOM 4534 O O . ALA B 1 239 ? 110.210 114.937 117.180 1.00 245.47 239 ALA B O 1
ATOM 4536 N N . SER B 1 240 ? 111.574 113.239 116.705 1.00 275.90 240 SER B N 1
ATOM 4537 C CA . SER B 1 240 ? 111.570 113.523 115.282 1.00 275.90 240 SER B CA 1
ATOM 4538 C C . SER B 1 240 ? 110.304 112.981 114.637 1.00 275.90 240 SER B C 1
ATOM 4539 O O . SER B 1 240 ? 109.801 113.568 113.688 1.00 275.90 240 SER B O 1
ATOM 4542 N N . ILE B 1 241 ? 109.769 111.872 115.145 1.00 272.13 241 ILE B N 1
ATOM 4543 C CA . ILE B 1 241 ? 108.498 111.379 114.628 1.00 272.13 241 ILE B CA 1
ATOM 4544 C C . ILE B 1 241 ? 107.474 112.397 115.048 1.00 272.13 241 ILE B C 1
ATOM 4545 O O . ILE B 1 241 ? 106.673 112.847 114.246 1.00 272.13 241 ILE B O 1
ATOM 4550 N N . CYS B 1 242 ? 107.522 112.791 116.313 1.00 298.43 242 CYS B N 1
ATOM 4551 C CA . CYS B 1 242 ? 106.578 113.770 116.812 1.00 298.43 242 CYS B CA 1
ATOM 4552 C C . CYS B 1 242 ? 106.670 115.057 116.025 1.00 298.43 242 CYS B C 1
ATOM 4553 O O . CYS B 1 242 ? 105.654 115.642 115.708 1.00 298.43 242 CYS B O 1
ATOM 4556 N N . ALA B 1 243 ? 107.877 115.493 115.688 1.00 278.91 243 ALA B N 1
ATOM 4557 C CA . ALA B 1 243 ? 108.040 116.689 114.874 1.00 278.91 243 ALA B CA 1
ATOM 4558 C C . ALA B 1 243 ? 107.364 116.528 113.532 1.00 278.91 243 ALA B C 1
ATOM 4559 O O . ALA B 1 243 ? 106.613 117.394 113.119 1.00 278.91 243 ALA B O 1
ATOM 4561 N N . ALA B 1 244 ? 107.617 115.416 112.851 1.00 296.98 244 ALA B N 1
ATOM 4562 C CA . ALA B 1 244 ? 106.993 115.162 111.560 1.00 296.98 244 ALA B CA 1
ATOM 4563 C C . ALA B 1 244 ? 105.478 115.141 111.664 1.00 296.98 244 ALA B C 1
ATOM 4564 O O . ALA B 1 244 ? 104.792 115.756 110.855 1.00 296.98 244 ALA B O 1
ATOM 4566 N N . VAL B 1 245 ? 104.952 114.440 112.658 1.00 291.00 245 VAL B N 1
ATOM 4567 C CA . VAL B 1 245 ? 103.511 114.365 112.852 1.00 291.00 245 VAL B CA 1
ATOM 4568 C C . VAL B 1 245 ? 102.937 115.742 113.153 1.00 291.00 245 VAL B C 1
ATOM 4569 O O . VAL B 1 245 ? 101.964 116.153 112.536 1.00 291.00 245 VAL B O 1
ATOM 4573 N N . LEU B 1 246 ? 103.558 116.474 114.073 1.00 301.56 246 LEU B N 1
ATOM 4574 C CA . LEU B 1 246 ? 103.088 117.813 114.412 1.00 301.56 246 LEU B CA 1
ATOM 4575 C C . LEU B 1 246 ? 103.117 118.713 113.196 1.00 301.56 246 LEU B C 1
ATOM 4576 O O . LEU B 1 246 ? 102.188 119.475 112.971 1.00 301.56 246 LEU B O 1
ATOM 4581 N N . SER B 1 247 ? 104.171 118.616 112.396 1.00 308.97 247 SER B N 1
ATOM 4582 C CA . SER B 1 247 ? 104.267 119.421 111.187 1.00 308.97 247 SER B CA 1
ATOM 4583 C C . SER B 1 247 ? 103.103 119.136 110.255 1.00 308.97 247 SER B C 1
ATOM 4584 O O . SER B 1 247 ? 102.503 120.055 109.725 1.00 308.97 247 SER B O 1
ATOM 4587 N N . LYS B 1 248 ? 102.770 117.865 110.065 1.00 305.64 248 LYS B N 1
ATOM 4588 C CA . LYS B 1 248 ? 101.655 117.511 109.199 1.00 305.64 248 LYS B CA 1
ATOM 4589 C C . LYS B 1 248 ? 100.354 118.002 109.786 1.00 305.64 248 LYS B C 1
ATOM 4590 O O . LYS B 1 248 ? 99.581 118.661 109.104 1.00 305.64 248 LYS B O 1
ATOM 4596 N N . PHE B 1 249 ? 100.121 117.714 111.060 1.00 306.46 249 PHE B N 1
ATOM 4597 C CA . PHE B 1 249 ? 98.898 118.151 111.732 1.00 306.46 249 PHE B CA 1
ATOM 4598 C C . PHE B 1 249 ? 98.684 119.654 111.582 1.00 306.46 249 PHE B C 1
ATOM 4599 O O . PHE B 1 249 ? 97.560 120.109 111.401 1.00 306.46 249 PHE B O 1
ATOM 4607 N N . MET B 1 250 ? 99.757 120.427 111.641 1.00 308.01 250 MET B N 1
ATOM 4608 C CA . MET B 1 250 ? 99.639 121.862 111.501 1.00 308.01 250 MET B CA 1
ATOM 4609 C C . MET B 1 250 ? 99.582 122.277 110.046 1.00 308.01 250 MET B C 1
ATOM 4610 O O . MET B 1 250 ? 98.536 122.700 109.561 1.00 308.01 250 MET B O 1
ATOM 4615 N N . SER B 1 251 ? 100.699 122.158 109.343 1.00 303.41 251 SER B N 1
ATOM 4616 C CA . SER B 1 251 ? 100.765 122.608 107.954 1.00 303.41 251 SER B CA 1
ATOM 4617 C C . SER B 1 251 ? 99.827 121.901 106.991 1.00 303.41 251 SER B C 1
ATOM 4618 O O . SER B 1 251 ? 98.956 122.538 106.399 1.00 303.41 251 SER B O 1
ATOM 4621 N N . VAL B 1 252 ? 99.990 120.594 106.817 1.00 294.29 252 VAL B N 1
ATOM 4622 C CA . VAL B 1 252 ? 99.176 119.895 105.817 1.00 294.29 252 VAL B CA 1
ATOM 4623 C C . VAL B 1 252 ? 97.716 119.691 106.235 1.00 294.29 252 VAL B C 1
ATOM 4624 O O . VAL B 1 252 ? 96.841 119.552 105.380 1.00 294.29 252 VAL B O 1
ATOM 4628 N N . PHE B 1 253 ? 97.437 119.715 107.533 1.00 291.46 253 PHE B N 1
ATOM 4629 C CA . PHE B 1 253 ? 96.055 119.607 107.989 1.00 291.46 253 PHE B CA 1
ATOM 4630 C C . PHE B 1 253 ? 95.633 120.914 108.647 1.00 291.46 253 PHE B C 1
ATOM 4631 O O . PHE B 1 253 ? 95.072 120.918 109.741 1.00 291.46 253 PHE B O 1
ATOM 4639 N N . TYR B 1 262 ? 112.107 123.284 106.139 1.00 316.42 262 TYR B N 1
ATOM 4640 C CA . TYR B 1 262 ? 112.080 122.006 105.436 1.00 316.42 262 TYR B CA 1
ATOM 4641 C C . TYR B 1 262 ? 112.242 120.845 106.404 1.00 316.42 262 TYR B C 1
ATOM 4642 O O . TYR B 1 262 ? 112.249 121.043 107.614 1.00 316.42 262 TYR B O 1
ATOM 4651 N N . TYR B 1 263 ? 112.385 119.633 105.879 1.00 309.96 263 TYR B N 1
ATOM 4652 C CA . TYR B 1 263 ? 112.486 118.460 106.741 1.00 309.96 263 TYR B CA 1
ATOM 4653 C C . TYR B 1 263 ? 113.670 118.515 107.685 1.00 309.96 263 TYR B C 1
ATOM 4654 O O . TYR B 1 263 ? 113.532 118.211 108.861 1.00 309.96 263 TYR B O 1
ATOM 4663 N N . SER B 1 264 ? 114.834 118.896 107.174 1.00 293.58 264 SER B N 1
ATOM 4664 C CA . SER B 1 264 ? 116.011 119.002 108.020 1.00 293.58 264 SER B CA 1
ATOM 4665 C C . SER B 1 264 ? 115.758 119.927 109.192 1.00 293.58 264 SER B C 1
ATOM 4666 O O . SER B 1 264 ? 116.052 119.570 110.318 1.00 293.58 264 SER B O 1
ATOM 4669 N N . ASP B 1 265 ? 115.201 121.105 108.934 1.00 302.56 265 ASP B N 1
ATOM 4670 C CA . ASP B 1 265 ? 114.895 122.049 110.001 1.00 302.56 265 ASP B CA 1
ATOM 4671 C C . ASP B 1 265 ? 114.008 121.412 111.038 1.00 302.56 265 ASP B C 1
ATOM 4672 O O . ASP B 1 265 ? 114.328 121.429 112.223 1.00 302.56 265 ASP B O 1
ATOM 4677 N N . ILE B 1 266 ? 112.891 120.845 110.598 1.00 288.36 266 ILE B N 1
ATOM 4678 C CA . ILE B 1 266 ? 111.945 120.207 111.508 1.00 288.36 266 ILE B CA 1
ATOM 4679 C C . ILE B 1 266 ? 112.597 119.118 112.356 1.00 288.36 266 ILE B C 1
ATOM 4680 O O . ILE B 1 266 ? 112.424 119.090 113.573 1.00 288.36 266 ILE B O 1
ATOM 4685 N N . LEU B 1 267 ? 113.381 118.253 111.732 1.00 268.67 267 LEU B N 1
ATOM 4686 C CA . LEU B 1 267 ? 114.001 117.152 112.457 1.00 268.67 267 LEU B CA 1
ATOM 4687 C C . LEU B 1 267 ? 115.195 117.577 113.297 1.00 268.67 267 LEU B C 1
ATOM 4688 O O . LEU B 1 267 ? 115.551 116.888 114.243 1.00 268.67 267 LEU B O 1
ATOM 4693 N N . THR B 1 268 ? 115.820 118.699 112.960 1.00 265.95 268 THR B N 1
ATOM 4694 C CA . THR B 1 268 ? 116.933 119.208 113.756 1.00 265.95 268 THR B CA 1
ATOM 4695 C C . THR B 1 268 ? 116.381 119.727 115.066 1.00 265.95 268 THR B C 1
ATOM 4696 O O . THR B 1 268 ? 116.961 119.507 116.127 1.00 265.95 268 THR B O 1
ATOM 4700 N N . VAL B 1 269 ? 115.248 120.414 115.002 1.00 271.98 269 VAL B N 1
ATOM 4701 C CA . VAL B 1 269 ? 114.612 120.889 116.220 1.00 271.98 269 VAL B CA 1
ATOM 4702 C C . VAL B 1 269 ? 114.075 119.688 116.975 1.00 271.98 269 VAL B C 1
ATOM 4703 O O . VAL B 1 269 ? 114.132 119.649 118.199 1.00 271.98 269 VAL B O 1
ATOM 4707 N N . GLY B 1 270 ? 113.580 118.688 116.250 1.00 274.45 270 GLY B N 1
ATOM 4708 C CA . GLY B 1 270 ? 113.113 117.477 116.903 1.00 274.45 270 GLY B CA 1
ATOM 4709 C C . GLY B 1 270 ? 114.261 116.872 117.680 1.00 274.45 270 GLY B C 1
ATOM 4710 O O . GLY B 1 270 ? 114.082 116.418 118.800 1.00 274.45 270 GLY B O 1
ATOM 4711 N N . CYS B 1 271 ? 115.457 116.882 117.106 1.00 276.29 271 CYS B N 1
ATOM 4712 C CA . CYS B 1 271 ? 116.624 116.378 117.818 1.00 276.29 271 CYS B CA 1
ATOM 4713 C C . CYS B 1 271 ? 116.877 117.166 119.085 1.00 276.29 271 CYS B C 1
ATOM 4714 O O . CYS B 1 271 ? 117.091 116.586 120.143 1.00 276.29 271 CYS B O 1
ATOM 4717 N N . ALA B 1 272 ? 116.844 118.489 118.987 1.00 296.18 272 ALA B N 1
ATOM 4718 C CA . ALA B 1 272 ? 117.084 119.340 120.145 1.00 296.18 272 ALA B CA 1
ATOM 4719 C C . ALA B 1 272 ? 116.124 119.042 121.268 1.00 296.18 272 ALA B C 1
ATOM 4720 O O . ALA B 1 272 ? 116.539 118.880 122.409 1.00 296.18 272 ALA B O 1
ATOM 4722 N N . VAL B 1 273 ? 114.837 118.966 120.952 1.00 306.83 273 VAL B N 1
ATOM 4723 C CA . VAL B 1 273 ? 113.840 118.734 121.987 1.00 306.83 273 VAL B CA 1
ATOM 4724 C C . VAL B 1 273 ? 113.859 117.300 122.479 1.00 306.83 273 VAL B C 1
ATOM 4725 O O . VAL B 1 273 ? 113.499 117.042 123.611 1.00 306.83 273 VAL B O 1
ATOM 4729 N N . GLY B 1 274 ? 114.303 116.366 121.649 1.00 284.31 274 GLY B N 1
ATOM 4730 C CA . GLY B 1 274 ? 114.418 114.993 122.088 1.00 284.31 274 GLY B CA 1
ATOM 4731 C C . GLY B 1 274 ? 115.435 114.914 123.190 1.00 284.31 274 GLY B C 1
ATOM 4732 O O . GLY B 1 274 ? 115.141 114.436 124.283 1.00 284.31 274 GLY B O 1
ATOM 4733 N N . VAL B 1 275 ? 116.636 115.405 122.918 1.00 263.92 275 VAL B N 1
ATOM 4734 C CA . VAL B 1 275 ? 117.678 115.392 123.929 1.00 263.92 275 VAL B CA 1
ATOM 4735 C C . VAL B 1 275 ? 117.273 116.265 125.106 1.00 263.92 275 VAL B C 1
ATOM 4736 O O . VAL B 1 275 ? 117.400 115.856 126.252 1.00 263.92 275 VAL B O 1
ATOM 4740 N N . GLY B 1 276 ? 116.748 117.450 124.828 1.00 285.28 276 GLY B N 1
ATOM 4741 C CA . GLY B 1 276 ? 116.330 118.345 125.889 1.00 285.28 276 GLY B CA 1
ATOM 4742 C C . GLY B 1 276 ? 115.293 117.764 126.823 1.00 285.28 276 GLY B C 1
ATOM 4743 O O . GLY B 1 276 ? 115.420 117.893 128.036 1.00 285.28 276 GLY B O 1
ATOM 4744 N N . CYS B 1 277 ? 114.269 117.118 126.277 1.00 314.53 277 CYS B N 1
ATOM 4745 C CA . CYS B 1 277 ? 113.188 116.597 127.110 1.00 314.53 277 CYS B CA 1
ATOM 4746 C C . CYS B 1 277 ? 113.540 115.290 127.795 1.00 314.53 277 CYS B C 1
ATOM 4747 O O . CYS B 1 277 ? 112.911 114.928 128.781 1.00 314.53 277 CYS B O 1
ATOM 4750 N N . CYS B 1 278 ? 114.531 114.579 127.279 1.00 274.97 278 CYS B N 1
ATOM 4751 C CA . CYS B 1 278 ? 114.952 113.321 127.877 1.00 274.97 278 CYS B CA 1
ATOM 4752 C C . CYS B 1 278 ? 115.241 113.495 129.347 1.00 274.97 278 CYS B C 1
ATOM 4753 O O . CYS B 1 278 ? 114.484 113.035 130.202 1.00 274.97 278 CYS B O 1
ATOM 4756 N N . PHE B 1 279 ? 116.356 114.153 129.646 1.00 227.42 279 PHE B N 1
ATOM 4757 C CA . PHE B 1 279 ? 116.781 114.341 131.035 1.00 227.42 279 PHE B CA 1
ATOM 4758 C C . PHE B 1 279 ? 116.496 115.689 131.646 1.00 227.42 279 PHE B C 1
ATOM 4759 O O . PHE B 1 279 ? 116.716 115.875 132.839 1.00 227.42 279 PHE B O 1
ATOM 4767 N N . GLY B 1 280 ? 116.039 116.645 130.855 1.00 219.72 280 GLY B N 1
ATOM 4768 C CA . GLY B 1 280 ? 115.889 117.974 131.435 1.00 219.72 280 GLY B CA 1
ATOM 4769 C C . GLY B 1 280 ? 117.150 118.791 131.255 1.00 219.72 280 GLY B C 1
ATOM 4770 O O . GLY B 1 280 ? 117.733 119.230 132.246 1.00 219.72 280 GLY B O 1
ATOM 4771 N N . THR B 1 281 ? 117.565 119.012 130.018 1.00 234.03 281 THR B N 1
ATOM 4772 C CA . THR B 1 281 ? 118.789 119.743 129.672 1.00 234.03 281 THR B CA 1
ATOM 4773 C C . THR B 1 281 ? 118.487 120.578 128.367 1.00 234.03 281 THR B C 1
ATOM 4774 O O . THR B 1 281 ? 118.824 120.128 127.283 1.00 234.03 281 THR B O 1
ATOM 4778 N N . PRO B 1 282 ? 117.776 121.762 128.466 1.00 231.49 282 PRO B N 1
ATOM 4779 C CA . PRO B 1 282 ? 117.488 122.615 127.309 1.00 231.49 282 PRO B CA 1
ATOM 4780 C C . PRO B 1 282 ? 118.752 122.957 126.520 1.00 231.49 282 PRO B C 1
ATOM 4781 O O . PRO B 1 282 ? 118.889 122.465 125.415 1.00 231.49 282 PRO B O 1
ATOM 4785 N N . LEU B 1 283 ? 119.655 123.763 127.075 1.00 229.79 283 LEU B N 1
ATOM 4786 C CA . LEU B 1 283 ? 120.886 124.156 126.396 1.00 229.79 283 LEU B CA 1
ATOM 4787 C C . LEU B 1 283 ? 121.691 122.961 125.925 1.00 229.79 283 LEU B C 1
ATOM 4788 O O . LEU B 1 283 ? 121.983 122.850 124.739 1.00 229.79 283 LEU B O 1
ATOM 4793 N N . GLY B 1 284 ? 122.076 122.088 126.853 1.00 243.51 284 GLY B N 1
ATOM 4794 C CA . GLY B 1 284 ? 122.858 120.927 126.485 1.00 243.51 284 GLY B CA 1
ATOM 4795 C C . GLY B 1 284 ? 122.211 120.127 125.387 1.00 243.51 284 GLY B C 1
ATOM 4796 O O . GLY B 1 284 ? 122.902 119.662 124.504 1.00 243.51 284 GLY B O 1
ATOM 4797 N N . GLY B 1 285 ? 120.894 119.962 125.433 1.00 256.46 285 GLY B N 1
ATOM 4798 C CA . GLY B 1 285 ? 120.181 119.262 124.384 1.00 256.46 285 GLY B CA 1
ATOM 4799 C C . GLY B 1 285 ? 120.281 119.882 123.012 1.00 256.46 285 GLY B C 1
ATOM 4800 O O . GLY B 1 285 ? 120.538 119.192 122.040 1.00 256.46 285 GLY B O 1
ATOM 4801 N N . VAL B 1 286 ? 120.080 121.187 122.915 1.00 248.56 286 VAL B N 1
ATOM 4802 C CA . VAL B 1 286 ? 120.237 121.859 121.632 1.00 248.56 286 VAL B CA 1
ATOM 4803 C C . VAL B 1 286 ? 121.663 121.696 121.146 1.00 248.56 286 VAL B C 1
ATOM 4804 O O . VAL B 1 286 ? 121.887 121.283 120.022 1.00 248.56 286 VAL B O 1
ATOM 4808 N N . LEU B 1 287 ? 122.632 121.989 122.001 1.00 238.93 287 LEU B N 1
ATOM 4809 C CA . LEU B 1 287 ? 124.035 121.847 121.633 1.00 238.93 287 LEU B CA 1
ATOM 4810 C C . LEU B 1 287 ? 124.337 120.435 121.166 1.00 238.93 287 LEU B C 1
ATOM 4811 O O . LEU B 1 287 ? 125.005 120.250 120.153 1.00 238.93 287 LEU B O 1
ATOM 4816 N N . PHE B 1 288 ? 123.848 119.437 121.898 1.00 237.90 288 PHE B N 1
ATOM 4817 C CA . PHE B 1 288 ? 124.041 118.044 121.518 1.00 237.90 288 PHE B CA 1
ATOM 4818 C C . PHE B 1 288 ? 123.538 117.821 120.120 1.00 237.90 288 PHE B C 1
ATOM 4819 O O . PHE B 1 288 ? 124.269 117.317 119.293 1.00 237.90 288 PHE B O 1
ATOM 4827 N N . SER B 1 289 ? 122.299 118.205 119.850 1.00 247.17 289 SER B N 1
ATOM 4828 C CA . SER B 1 289 ? 121.725 118.062 118.520 1.00 247.17 289 SER B CA 1
ATOM 4829 C C . SER B 1 289 ? 122.616 118.621 117.443 1.00 247.17 289 SER B C 1
ATOM 4830 O O . SER B 1 289 ? 122.938 117.926 116.489 1.00 247.17 289 SER B O 1
ATOM 4833 N N . ILE B 1 290 ? 122.978 119.890 117.566 1.00 266.47 290 ILE B N 1
ATOM 4834 C CA . ILE B 1 290 ? 123.839 120.532 116.584 1.00 266.47 290 ILE B CA 1
ATOM 4835 C C . ILE B 1 290 ? 125.013 119.642 116.242 1.00 266.47 290 ILE B C 1
ATOM 4836 O O . ILE B 1 290 ? 125.336 119.456 115.069 1.00 266.47 290 ILE B O 1
ATOM 4841 N N . GLU B 1 291 ? 125.635 119.060 117.257 1.00 258.40 291 GLU B N 1
ATOM 4842 C CA . GLU B 1 291 ? 126.824 118.255 117.026 1.00 258.40 291 GLU B CA 1
ATOM 4843 C C . GLU B 1 291 ? 126.542 116.850 116.542 1.00 258.40 291 GLU B C 1
ATOM 4844 O O . GLU B 1 291 ? 127.129 116.413 115.556 1.00 258.40 291 GLU B O 1
ATOM 4850 N N . VAL B 1 292 ? 125.646 116.134 117.211 1.00 252.65 292 VAL B N 1
ATOM 4851 C CA . VAL B 1 292 ? 125.411 114.733 116.853 1.00 252.65 292 VAL B CA 1
ATOM 4852 C C . VAL B 1 292 ? 124.860 114.507 115.459 1.00 252.65 292 VAL B C 1
ATOM 4853 O O . VAL B 1 292 ? 125.093 113.460 114.880 1.00 252.65 292 VAL B O 1
ATOM 4857 N N . THR B 1 293 ? 124.127 115.469 114.918 1.00 257.68 293 THR B N 1
ATOM 4858 C CA . THR B 1 293 ? 123.519 115.260 113.618 1.00 257.68 293 THR B CA 1
ATOM 4859 C C . THR B 1 293 ? 124.202 116.062 112.531 1.00 257.68 293 THR B C 1
ATOM 4860 O O . THR B 1 293 ? 125.014 115.527 111.784 1.00 257.68 293 THR B O 1
ATOM 4864 N N . SER B 1 294 ? 123.897 117.347 112.448 1.00 249.50 294 SER B N 1
ATOM 4865 C CA . SER B 1 294 ? 124.452 118.175 111.386 1.00 249.50 294 SER B CA 1
ATOM 4866 C C . SER B 1 294 ? 125.927 118.491 111.538 1.00 249.50 294 SER B C 1
ATOM 4867 O O . SER B 1 294 ? 126.535 118.190 112.563 1.00 249.50 294 SER B O 1
ATOM 4870 N N . THR B 1 295 ? 126.509 119.097 110.511 1.00 214.64 295 THR B N 1
ATOM 4871 C CA . THR B 1 295 ? 127.906 119.500 110.576 1.00 214.64 295 THR B CA 1
ATOM 4872 C C . THR B 1 295 ? 127.929 121.009 110.417 1.00 214.64 295 THR B C 1
ATOM 4873 O O . THR B 1 295 ? 128.818 121.677 110.938 1.00 214.64 295 THR B O 1
ATOM 4877 N N . TYR B 1 296 ? 126.944 121.548 109.704 1.00 214.03 296 TYR B N 1
ATOM 4878 C CA . TYR B 1 296 ? 126.850 122.992 109.497 1.00 214.03 296 TYR B CA 1
ATOM 4879 C C . TYR B 1 296 ? 125.462 123.446 109.907 1.00 214.03 296 TYR B C 1
ATOM 4880 O O . TYR B 1 296 ? 124.578 123.573 109.064 1.00 214.03 296 TYR B O 1
ATOM 4889 N N . PHE B 1 297 ? 125.263 123.692 111.195 1.00 202.07 297 PHE B N 1
ATOM 4890 C CA . PHE B 1 297 ? 123.950 124.082 111.690 1.00 202.07 297 PHE B CA 1
ATOM 4891 C C . PHE B 1 297 ? 123.582 125.508 111.339 1.00 202.07 297 PHE B C 1
ATOM 4892 O O . PHE B 1 297 ? 124.447 126.320 111.019 1.00 202.07 297 PHE B O 1
ATOM 4900 N N . ALA B 1 298 ? 122.296 125.819 111.402 1.00 189.57 298 ALA B N 1
ATOM 4901 C CA . ALA B 1 298 ? 121.852 127.174 111.139 1.00 189.57 298 ALA B CA 1
ATOM 4902 C C . ALA B 1 298 ? 121.478 127.782 112.469 1.00 189.57 298 ALA B C 1
ATOM 4903 O O . ALA B 1 298 ? 120.942 127.097 113.334 1.00 189.57 298 ALA B O 1
ATOM 4905 N N . VAL B 1 299 ? 121.768 129.063 112.655 1.00 207.10 299 VAL B N 1
ATOM 4906 C CA . VAL B 1 299 ? 121.491 129.699 113.939 1.00 207.10 299 VAL B CA 1
ATOM 4907 C C . VAL B 1 299 ? 119.993 129.830 114.156 1.00 207.10 299 VAL B C 1
ATOM 4908 O O . VAL B 1 299 ? 119.545 129.937 115.292 1.00 207.10 299 VAL B O 1
ATOM 4912 N N . ARG B 1 300 ? 119.214 129.821 113.077 1.00 246.42 300 ARG B N 1
ATOM 4913 C CA . ARG B 1 300 ? 117.770 129.858 113.235 1.00 246.42 300 ARG B CA 1
ATOM 4914 C C . ARG B 1 300 ? 117.347 128.589 113.946 1.00 246.42 300 ARG B C 1
ATOM 4915 O O . ARG B 1 300 ? 116.602 128.658 114.900 1.00 246.42 300 ARG B O 1
ATOM 4923 N N . ASN B 1 301 ? 117.850 127.439 113.507 1.00 242.46 301 ASN B N 1
ATOM 4924 C CA . ASN B 1 301 ? 117.504 126.168 114.125 1.00 242.46 301 ASN B CA 1
ATOM 4925 C C . ASN B 1 301 ? 118.060 126.067 115.531 1.00 242.46 301 ASN B C 1
ATOM 4926 O O . ASN B 1 301 ? 117.534 125.324 116.353 1.00 242.46 301 ASN B O 1
ATOM 4931 N N . TYR B 1 302 ? 119.124 126.802 115.817 1.00 189.18 302 TYR B N 1
ATOM 4932 C CA . TYR B 1 302 ? 119.670 126.814 117.165 1.00 189.18 302 TYR B CA 1
ATOM 4933 C C . TYR B 1 302 ? 118.688 127.519 118.078 1.00 189.18 302 TYR B C 1
ATOM 4934 O O . TYR B 1 302 ? 118.417 127.052 119.179 1.00 189.18 302 TYR B O 1
ATOM 4943 N N . TRP B 1 303 ? 118.123 128.624 117.601 1.00 253.38 303 TRP B N 1
ATOM 4944 C CA . TRP B 1 303 ? 117.161 129.389 118.389 1.00 253.38 303 TRP B CA 1
ATOM 4945 C C . TRP B 1 303 ? 115.803 128.726 118.407 1.00 253.38 303 TRP B C 1
ATOM 4946 O O . TRP B 1 303 ? 115.083 128.827 119.392 1.00 253.38 303 TRP B O 1
ATOM 4957 N N . ARG B 1 304 ? 115.437 128.073 117.312 1.00 260.72 304 ARG B N 1
ATOM 4958 C CA . ARG B 1 304 ? 114.160 127.379 117.252 1.00 260.72 304 ARG B CA 1
ATOM 4959 C C . ARG B 1 304 ? 114.209 126.232 118.234 1.00 260.72 304 ARG B C 1
ATOM 4960 O O . ARG B 1 304 ? 113.275 126.029 119.002 1.00 260.72 304 ARG B O 1
ATOM 4968 N N . GLY B 1 305 ? 115.315 125.498 118.239 1.00 246.55 305 GLY B N 1
ATOM 4969 C CA . GLY B 1 305 ? 115.478 124.397 119.167 1.00 246.55 305 GLY B CA 1
ATOM 4970 C C . GLY B 1 305 ? 115.554 124.880 120.588 1.00 246.55 305 GLY B C 1
ATOM 4971 O O . GLY B 1 305 ? 115.042 124.230 121.478 1.00 246.55 305 GLY B O 1
ATOM 4972 N N . PHE B 1 306 ? 116.187 126.022 120.805 1.00 235.42 306 PHE B N 1
ATOM 4973 C CA . PHE B 1 306 ? 116.277 126.599 122.135 1.00 235.42 306 PHE B CA 1
ATOM 4974 C C . PHE B 1 306 ? 114.903 126.879 122.688 1.00 235.42 306 PHE B C 1
ATOM 4975 O O . PHE B 1 306 ? 114.586 126.466 123.794 1.00 235.42 306 PHE B O 1
ATOM 4983 N N . PHE B 1 307 ? 114.086 127.587 121.919 1.00 255.37 307 PHE B N 1
ATOM 4984 C CA . PHE B 1 307 ? 112.751 127.931 122.371 1.00 255.37 307 PHE B CA 1
ATOM 4985 C C . PHE B 1 307 ? 111.946 126.684 122.674 1.00 255.37 307 PHE B C 1
ATOM 4986 O O . PHE B 1 307 ? 111.299 126.589 123.716 1.00 255.37 307 PHE B O 1
ATOM 4994 N N . ALA B 1 308 ? 111.985 125.718 121.770 1.00 251.09 308 ALA B N 1
ATOM 4995 C CA . ALA B 1 308 ? 111.195 124.518 121.955 1.00 251.09 308 ALA B CA 1
ATOM 4996 C C . ALA B 1 308 ? 111.656 123.687 123.143 1.00 251.09 308 ALA B C 1
ATOM 4997 O O . ALA B 1 308 ? 110.838 123.095 123.835 1.00 251.09 308 ALA B O 1
ATOM 4999 N N . ALA B 1 309 ? 112.960 123.657 123.400 1.00 248.92 309 ALA B N 1
ATOM 5000 C CA . ALA B 1 309 ? 113.491 122.898 124.523 1.00 248.92 309 ALA B CA 1
ATOM 5001 C C . ALA B 1 309 ? 113.205 123.560 125.859 1.00 248.92 309 ALA B C 1
ATOM 5002 O O . ALA B 1 309 ? 113.059 122.883 126.869 1.00 248.92 309 ALA B O 1
ATOM 5004 N N . THR B 1 310 ? 113.124 124.883 125.875 1.00 278.73 310 THR B N 1
ATOM 5005 C CA . THR B 1 310 ? 112.796 125.575 127.110 1.00 278.73 310 THR B CA 1
ATOM 5006 C C . THR B 1 310 ? 111.320 125.438 127.389 1.00 278.73 310 THR B C 1
ATOM 5007 O O . THR B 1 310 ? 110.906 125.458 128.542 1.00 278.73 310 THR B O 1
ATOM 5011 N N . PHE B 1 311 ? 110.513 125.283 126.345 1.00 245.67 311 PHE B N 1
ATOM 5012 C CA . PHE B 1 311 ? 109.097 125.042 126.569 1.00 245.67 311 PHE B CA 1
ATOM 5013 C C . PHE B 1 311 ? 108.952 123.660 127.159 1.00 245.67 311 PHE B C 1
ATOM 5014 O O . PHE B 1 311 ? 108.181 123.466 128.087 1.00 245.67 311 PHE B O 1
ATOM 5022 N N . SER B 1 312 ? 109.708 122.700 126.641 1.00 245.26 312 SER B N 1
ATOM 5023 C CA . SER B 1 312 ? 109.686 121.355 127.188 1.00 245.26 312 SER B CA 1
ATOM 5024 C C . SER B 1 312 ? 110.035 121.382 128.662 1.00 245.26 312 SER B C 1
ATOM 5025 O O . SER B 1 312 ? 109.368 120.750 129.467 1.00 245.26 312 SER B O 1
ATOM 5028 N N . ALA B 1 313 ? 111.073 122.127 129.024 1.00 226.87 313 ALA B N 1
ATOM 5029 C CA . ALA B 1 313 ? 111.487 122.229 130.416 1.00 226.87 313 ALA B CA 1
ATOM 5030 C C . ALA B 1 313 ? 110.431 122.849 131.307 1.00 226.87 313 ALA B C 1
ATOM 5031 O O . ALA B 1 313 ? 110.266 122.439 132.449 1.00 226.87 313 ALA B O 1
ATOM 5033 N N . PHE B 1 314 ? 109.721 123.843 130.798 1.00 245.76 314 PHE B N 1
ATOM 5034 C CA . PHE B 1 314 ? 108.670 124.486 131.573 1.00 245.76 314 PHE B CA 1
ATOM 5035 C C . PHE B 1 314 ? 107.524 123.511 131.816 1.00 245.76 314 PHE B C 1
ATOM 5036 O O . PHE B 1 314 ? 107.009 123.423 132.928 1.00 245.76 314 PHE B O 1
ATOM 5044 N N . VAL B 1 315 ? 107.138 122.761 130.788 1.00 246.86 315 VAL B N 1
ATOM 5045 C CA . VAL B 1 315 ? 106.059 121.802 130.938 1.00 246.86 315 VAL B CA 1
ATOM 5046 C C . VAL B 1 315 ? 106.501 120.742 131.929 1.00 246.86 315 VAL B C 1
ATOM 5047 O O . VAL B 1 315 ? 105.742 120.350 132.801 1.00 246.86 315 VAL B O 1
ATOM 5051 N N . PHE B 1 316 ? 107.753 120.316 131.831 1.00 202.01 316 PHE B N 1
ATOM 5052 C CA . PHE B 1 316 ? 108.295 119.330 132.764 1.00 202.01 316 PHE B CA 1
ATOM 5053 C C . PHE B 1 316 ? 108.189 119.803 134.199 1.00 202.01 316 PHE B C 1
ATOM 5054 O O . PHE B 1 316 ? 107.873 119.016 135.082 1.00 202.01 316 PHE B O 1
ATOM 5062 N N . ARG B 1 317 ? 108.459 121.079 134.439 1.00 206.32 317 ARG B N 1
ATOM 5063 C CA . ARG B 1 317 ? 108.413 121.636 135.784 1.00 206.32 317 ARG B CA 1
ATOM 5064 C C . ARG B 1 317 ? 107.008 121.640 136.349 1.00 206.32 317 ARG B C 1
ATOM 5065 O O . ARG B 1 317 ? 106.818 121.291 137.504 1.00 206.32 317 ARG B O 1
ATOM 5073 N N . VAL B 1 318 ? 106.025 122.036 135.547 1.00 221.29 318 VAL B N 1
ATOM 5074 C CA . VAL B 1 318 ? 104.642 122.004 136.013 1.00 221.29 318 VAL B CA 1
ATOM 5075 C C . VAL B 1 318 ? 104.105 120.583 136.181 1.00 221.29 318 VAL B C 1
ATOM 5076 O O . VAL B 1 318 ? 103.243 120.353 137.017 1.00 221.29 318 VAL B O 1
ATOM 5080 N N . LEU B 1 319 ? 104.640 119.621 135.434 1.00 214.33 319 LEU B N 1
ATOM 5081 C CA . LEU B 1 319 ? 104.226 118.235 135.598 1.00 214.33 319 LEU B CA 1
ATOM 5082 C C . LEU B 1 319 ? 104.804 117.738 136.898 1.00 214.33 319 LEU B C 1
ATOM 5083 O O . LEU B 1 319 ? 104.164 116.977 137.621 1.00 214.33 319 LEU B O 1
ATOM 5088 N N . ALA B 1 320 ? 106.022 118.170 137.205 1.00 212.63 320 ALA B N 1
ATOM 5089 C CA . ALA B 1 320 ? 106.670 117.771 138.448 1.00 212.63 320 ALA B CA 1
ATOM 5090 C C . ALA B 1 320 ? 106.110 118.563 139.607 1.00 212.63 320 ALA B C 1
ATOM 5091 O O . ALA B 1 320 ? 106.638 118.506 140.711 1.00 212.63 320 ALA B O 1
ATOM 5093 N N . VAL B 1 321 ? 105.051 119.318 139.361 1.00 232.14 321 VAL B N 1
ATOM 5094 C CA . VAL B 1 321 ? 104.411 120.065 140.429 1.00 232.14 321 VAL B CA 1
ATOM 5095 C C . VAL B 1 321 ? 103.072 119.395 140.642 1.00 232.14 321 VAL B C 1
ATOM 5096 O O . VAL B 1 321 ? 102.649 119.172 141.778 1.00 232.14 321 VAL B O 1
ATOM 5100 N N . TRP B 1 322 ? 102.426 119.011 139.547 1.00 263.41 322 TRP B N 1
ATOM 5101 C CA . TRP B 1 322 ? 101.119 118.377 139.640 1.00 263.41 322 TRP B CA 1
ATOM 5102 C C . TRP B 1 322 ? 101.216 117.051 140.357 1.00 263.41 322 TRP B C 1
ATOM 5103 O O . TRP B 1 322 ? 100.370 116.721 141.183 1.00 263.41 322 TRP B O 1
ATOM 5114 N N . ASN B 1 323 ? 102.258 116.282 140.047 1.00 237.10 323 ASN B N 1
ATOM 5115 C CA . ASN B 1 323 ? 102.444 114.971 140.662 1.00 237.10 323 ASN B CA 1
ATOM 5116 C C . ASN B 1 323 ? 103.547 115.031 141.688 1.00 237.10 323 ASN B C 1
ATOM 5117 O O . ASN B 1 323 ? 104.122 113.997 142.028 1.00 237.10 323 ASN B O 1
ATOM 5122 N N . LYS B 1 324 ? 103.850 116.227 142.179 1.00 232.23 324 LYS B N 1
ATOM 5123 C CA . LYS B 1 324 ? 104.936 116.413 143.151 1.00 232.23 324 LYS B CA 1
ATOM 5124 C C . LYS B 1 324 ? 106.184 115.619 142.820 1.00 232.23 324 LYS B C 1
ATOM 5125 O O . LYS B 1 324 ? 106.674 114.862 143.659 1.00 232.23 324 LYS B O 1
ATOM 5131 N N . ASP B 1 325 ? 106.691 115.792 141.604 1.00 221.52 325 ASP B N 1
ATOM 5132 C CA . ASP B 1 325 ? 107.889 115.085 141.159 1.00 221.52 325 ASP B CA 1
ATOM 5133 C C . ASP B 1 325 ? 107.920 113.605 141.461 1.00 221.52 325 ASP B C 1
ATOM 5134 O O . ASP B 1 325 ? 107.066 112.875 140.950 1.00 221.52 325 ASP B O 1
ATOM 5139 N N . ALA B 1 326 ? 108.906 113.160 142.244 1.00 234.28 326 ALA B N 1
ATOM 5140 C CA . ALA B 1 326 ? 109.089 111.732 142.570 1.00 234.28 326 ALA B CA 1
ATOM 5141 C C . ALA B 1 326 ? 109.486 110.862 141.377 1.00 234.28 326 ALA B C 1
ATOM 5142 O O . ALA B 1 326 ? 109.606 109.645 141.515 1.00 234.28 326 ALA B O 1
ATOM 5144 N N . VAL B 1 327 ? 109.710 111.477 140.216 1.00 229.27 327 VAL B N 1
ATOM 5145 C CA . VAL B 1 327 ? 110.131 110.736 139.031 1.00 229.27 327 VAL B CA 1
ATOM 5146 C C . VAL B 1 327 ? 111.246 111.481 138.330 1.00 229.27 327 VAL B C 1
ATOM 5147 O O . VAL B 1 327 ? 112.046 112.135 139.000 1.00 229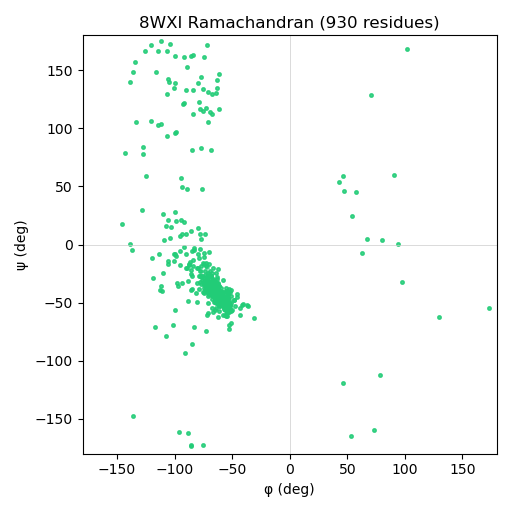.27 327 VAL B O 1
ATOM 5151 N N . THR B 1 328 ? 111.309 111.386 137.000 1.00 244.65 328 THR B N 1
ATOM 5152 C CA . THR B 1 328 ? 112.332 112.082 136.196 1.00 244.65 328 THR B CA 1
ATOM 5153 C C . THR B 1 328 ? 113.794 111.877 136.586 1.00 244.65 328 THR B C 1
ATOM 5154 O O . THR B 1 328 ? 114.138 110.936 137.302 1.00 244.65 328 THR B O 1
ATOM 5158 N N . ILE B 1 329 ? 114.666 112.732 136.066 1.00 242.79 329 ILE B N 1
ATOM 5159 C CA . ILE B 1 329 ? 116.088 112.633 136.375 1.00 242.79 329 ILE B CA 1
ATOM 5160 C C . ILE B 1 329 ? 116.561 114.040 136.624 1.00 242.79 329 ILE B C 1
ATOM 5161 O O . ILE B 1 329 ? 117.714 114.261 136.974 1.00 242.79 329 ILE B O 1
ATOM 5166 N N . THR B 1 330 ? 115.671 115.003 136.423 1.00 225.17 330 THR B N 1
ATOM 5167 C CA . THR B 1 330 ? 116.014 116.376 136.729 1.00 225.17 330 THR B CA 1
ATOM 5168 C C . THR B 1 330 ? 115.836 116.517 138.224 1.00 225.17 330 THR B C 1
ATOM 5169 O O . THR B 1 330 ? 116.557 117.270 138.869 1.00 225.17 330 THR B O 1
ATOM 5173 N N . ALA B 1 331 ? 114.870 115.792 138.780 1.00 212.90 331 ALA B N 1
ATOM 5174 C CA . ALA B 1 331 ? 114.659 115.813 140.219 1.00 212.90 331 ALA B CA 1
ATOM 5175 C C . ALA B 1 331 ? 115.920 115.349 140.892 1.00 212.90 331 ALA B C 1
ATOM 5176 O O . ALA B 1 331 ? 116.385 115.962 141.851 1.00 212.90 331 ALA B O 1
ATOM 5178 N N . LEU B 1 332 ? 116.482 114.257 140.387 1.00 197.67 332 LEU B N 1
ATOM 5179 C CA . LEU B 1 332 ? 117.677 113.699 140.999 1.00 197.67 332 LEU B CA 1
ATOM 5180 C C . LEU B 1 332 ? 118.901 114.203 140.267 1.00 197.67 332 LEU B C 1
ATOM 5181 O O . LEU B 1 332 ? 118.814 115.202 139.552 1.00 197.67 332 LEU B O 1
ATOM 5186 N N . PHE B 1 333 ? 120.032 113.523 140.439 1.00 196.18 333 PHE B N 1
ATOM 5187 C CA . PHE B 1 333 ? 121.284 113.910 139.777 1.00 196.18 333 PHE B CA 1
ATOM 5188 C C . PHE B 1 333 ? 121.742 115.288 140.233 1.00 196.18 333 PHE B C 1
ATOM 5189 O O . PHE B 1 333 ? 122.839 115.712 139.887 1.00 196.18 333 PHE B O 1
ATOM 5197 N N . ARG B 1 334 ? 120.919 115.985 141.012 1.00 237.12 334 ARG B N 1
ATOM 5198 C CA . ARG B 1 334 ? 121.260 117.315 141.449 1.00 237.12 334 ARG B CA 1
ATOM 5199 C C . ARG B 1 334 ? 122.293 117.174 142.539 1.00 237.12 334 ARG B C 1
ATOM 5200 O O . ARG B 1 334 ? 122.011 116.627 143.602 1.00 237.12 334 ARG B O 1
ATOM 5208 N N . THR B 1 335 ? 123.494 117.658 142.278 1.00 241.14 335 THR B N 1
ATOM 5209 C CA . THR B 1 335 ? 124.586 117.542 143.224 1.00 241.14 335 THR B CA 1
ATOM 5210 C C . THR B 1 335 ? 124.675 118.681 144.207 1.00 241.14 335 THR B C 1
ATOM 5211 O O . THR B 1 335 ? 124.217 119.786 143.934 1.00 241.14 335 THR B O 1
ATOM 5215 N N . ASN B 1 336 ? 125.236 118.404 145.378 1.00 222.54 336 ASN B N 1
ATOM 5216 C CA . ASN B 1 336 ? 125.349 119.416 146.413 1.00 222.54 336 ASN B CA 1
ATOM 5217 C C . ASN B 1 336 ? 126.798 119.517 146.811 1.00 222.54 336 ASN B C 1
ATOM 5218 O O . ASN B 1 336 ? 127.148 119.299 147.965 1.00 222.54 336 ASN B O 1
ATOM 5223 N N . PHE B 1 337 ? 127.650 119.835 145.848 1.00 245.34 337 PHE B N 1
ATOM 5224 C CA . PHE B 1 337 ? 129.075 119.933 146.121 1.00 245.34 337 PHE B CA 1
ATOM 5225 C C . PHE B 1 337 ? 129.384 121.296 146.675 1.00 245.34 337 PHE B C 1
ATOM 5226 O O . PHE B 1 337 ? 128.989 122.309 146.107 1.00 245.34 337 PHE B O 1
ATOM 5234 N N . ARG B 1 338 ? 130.148 121.355 147.760 1.00 255.26 338 ARG B N 1
ATOM 5235 C CA . ARG B 1 338 ? 130.582 122.650 148.280 1.00 255.26 338 ARG B CA 1
ATOM 5236 C C . ARG B 1 338 ? 131.995 122.882 147.785 1.00 255.26 338 ARG B C 1
ATOM 5237 O O . ARG B 1 338 ? 132.953 122.399 148.383 1.00 255.26 338 ARG B O 1
ATOM 5245 N N . MET B 1 339 ? 132.136 123.621 146.693 1.00 275.55 339 MET B N 1
ATOM 5246 C CA . MET B 1 339 ? 133.458 123.826 146.113 1.00 275.55 339 MET B CA 1
ATOM 5247 C C . MET B 1 339 ? 134.023 125.209 146.382 1.00 275.55 339 MET B C 1
ATOM 5248 O O . MET B 1 339 ? 133.298 126.200 146.327 1.00 275.55 339 MET B O 1
ATOM 5253 N N . ASP B 1 340 ? 135.318 125.279 146.671 1.00 278.57 340 ASP B N 1
ATOM 5254 C CA . ASP B 1 340 ? 135.942 126.576 146.882 1.00 278.57 340 ASP B CA 1
ATOM 5255 C C . ASP B 1 340 ? 136.189 127.292 145.574 1.00 278.57 340 ASP B C 1
ATOM 5256 O O . ASP B 1 340 ? 136.524 126.663 144.572 1.00 278.57 340 ASP B O 1
ATOM 5261 N N . PHE B 1 341 ? 136.044 128.607 145.583 1.00 303.84 341 PHE B N 1
ATOM 5262 C CA . PHE B 1 341 ? 136.172 129.403 144.357 1.00 303.84 341 PHE B CA 1
ATOM 5263 C C . PHE B 1 341 ? 137.351 129.221 143.386 1.00 303.84 341 PHE B C 1
ATOM 5264 O O . PHE B 1 341 ? 137.124 129.022 142.193 1.00 303.84 341 PHE B O 1
ATOM 5272 N N . PRO B 1 342 ? 138.610 129.285 143.867 1.00 254.20 342 PRO B N 1
ATOM 5273 C CA . PRO B 1 342 ? 139.685 129.211 142.864 1.00 254.20 342 PRO B CA 1
ATOM 5274 C C . PRO B 1 342 ? 139.946 127.859 142.204 1.00 254.20 342 PRO B C 1
ATOM 5275 O O . PRO B 1 342 ? 140.582 127.905 141.152 1.00 254.20 342 PRO B O 1
ATOM 5279 N N . PHE B 1 343 ? 139.499 126.737 142.771 1.00 275.51 343 PHE B N 1
ATOM 5280 C CA . PHE B 1 343 ? 139.776 125.379 142.247 1.00 275.51 343 PHE B CA 1
ATOM 5281 C C . PHE B 1 343 ? 141.228 124.916 142.406 1.00 275.51 343 PHE B C 1
ATOM 5282 O O . PHE B 1 343 ? 142.164 125.613 142.024 1.00 275.51 343 PHE B O 1
ATOM 5290 N N . ASP B 1 344 ? 141.417 123.731 142.975 1.00 271.16 344 ASP B N 1
ATOM 5291 C CA . ASP B 1 344 ? 142.757 123.193 143.126 1.00 271.16 344 ASP B CA 1
ATOM 5292 C C . ASP B 1 344 ? 143.310 122.788 141.783 1.00 271.16 344 ASP B C 1
ATOM 5293 O O . ASP B 1 344 ? 142.956 121.746 141.266 1.00 271.16 344 ASP B O 1
ATOM 5298 N N . LEU B 1 345 ? 144.226 123.576 141.239 1.00 247.04 345 LEU B N 1
ATOM 5299 C CA . LEU B 1 345 ? 144.813 123.272 139.941 1.00 247.04 345 LEU B CA 1
ATOM 5300 C C . LEU B 1 345 ? 145.737 122.067 139.974 1.00 247.04 345 LEU B C 1
ATOM 5301 O O . LEU B 1 345 ? 146.231 121.649 138.937 1.00 247.04 345 LEU B O 1
ATOM 5306 N N . LYS B 1 346 ? 146.002 121.520 141.153 1.00 266.65 346 LYS B N 1
ATOM 5307 C CA . LYS B 1 346 ? 146.805 120.317 141.237 1.00 266.65 346 LYS B CA 1
ATOM 5308 C C . LYS B 1 346 ? 145.920 119.100 141.010 1.00 266.65 346 LYS B C 1
ATOM 5309 O O . LYS B 1 346 ? 146.429 118.001 140.810 1.00 266.65 346 LYS B O 1
ATOM 5315 N N . GLU B 1 347 ? 144.602 119.276 141.055 1.00 288.93 347 GLU B N 1
ATOM 5316 C CA . GLU B 1 347 ? 143.694 118.185 140.753 1.00 288.93 347 GLU B CA 1
ATOM 5317 C C . GLU B 1 347 ? 143.450 118.166 139.264 1.00 288.93 347 GLU B C 1
ATOM 5318 O O . GLU B 1 347 ? 142.983 117.172 138.734 1.00 288.93 347 GLU B O 1
ATOM 5324 N N . LEU B 1 348 ? 143.765 119.261 138.581 1.00 269.76 348 LEU B N 1
ATOM 5325 C CA . LEU B 1 348 ? 143.636 119.302 137.123 1.00 269.76 348 LEU B CA 1
ATOM 5326 C C . LEU B 1 348 ? 144.359 118.167 136.388 1.00 269.76 348 LEU B C 1
ATOM 5327 O O . LEU B 1 348 ? 143.810 117.628 135.444 1.00 269.76 348 LEU B O 1
ATOM 5332 N N . PRO B 1 349 ? 145.599 117.806 136.791 1.00 289.85 349 PRO B N 1
ATOM 5333 C CA . PRO B 1 349 ? 146.194 116.640 136.129 1.00 289.85 349 PRO B CA 1
ATOM 5334 C C . PRO B 1 349 ? 145.332 115.377 136.194 1.00 289.85 349 PRO B C 1
ATOM 5335 O O . PRO B 1 349 ? 145.308 114.633 135.225 1.00 289.85 349 PRO B O 1
ATOM 5339 N N . ALA B 1 350 ? 144.643 115.142 137.305 1.00 309.05 350 ALA B N 1
ATOM 5340 C CA . ALA B 1 350 ? 143.790 113.969 137.443 1.00 309.05 350 ALA B CA 1
ATOM 5341 C C . ALA B 1 350 ? 142.539 114.068 136.602 1.00 309.05 350 ALA B C 1
ATOM 5342 O O . ALA B 1 350 ? 142.053 113.065 136.105 1.00 309.05 350 ALA B O 1
ATOM 5344 N N . PHE B 1 351 ? 142.008 115.270 136.443 1.00 310.03 351 PHE B N 1
ATOM 5345 C CA . PHE B 1 351 ? 140.838 115.465 135.604 1.00 310.03 351 PHE B CA 1
ATOM 5346 C C . PHE B 1 351 ? 141.229 115.327 134.150 1.00 310.03 351 PHE B C 1
ATOM 5347 O O . PHE B 1 351 ? 140.444 114.860 133.335 1.00 310.03 351 PHE B O 1
ATOM 5355 N N . ALA B 1 352 ? 142.442 115.738 133.816 1.00 330.93 352 ALA B N 1
ATOM 5356 C CA . ALA B 1 352 ? 142.922 115.588 132.460 1.00 330.93 352 ALA B CA 1
ATOM 5357 C C . ALA B 1 352 ? 143.145 114.119 132.191 1.00 330.93 352 ALA B C 1
ATOM 5358 O O . ALA B 1 352 ? 142.893 113.654 131.090 1.00 330.93 352 ALA B O 1
ATOM 5360 N N . ALA B 1 353 ? 143.611 113.385 133.197 1.00 337.56 353 ALA B N 1
ATOM 5361 C CA . ALA B 1 353 ? 143.832 111.954 133.043 1.00 337.56 353 ALA B CA 1
ATOM 5362 C C . ALA B 1 353 ? 142.515 111.245 132.847 1.00 337.56 353 ALA B C 1
ATOM 5363 O O . ALA B 1 353 ? 142.441 110.313 132.061 1.00 337.56 353 ALA B O 1
ATOM 5365 N N . ILE B 1 354 ? 141.477 111.675 133.557 1.00 316.46 354 ILE B N 1
ATOM 5366 C CA . ILE B 1 354 ? 140.156 111.100 133.374 1.00 316.46 354 ILE B CA 1
ATOM 5367 C C . ILE B 1 354 ? 139.810 111.239 131.912 1.00 316.46 354 ILE B C 1
ATOM 5368 O O . ILE B 1 354 ? 139.492 110.262 131.274 1.00 316.46 354 ILE B O 1
ATOM 5373 N N . GLY B 1 355 ? 139.921 112.445 131.366 1.00 313.43 355 GLY B N 1
ATOM 5374 C CA . GLY B 1 355 ? 139.621 112.670 129.969 1.00 313.43 355 GLY B CA 1
ATOM 5375 C C . GLY B 1 355 ? 140.357 111.766 129.017 1.00 313.43 355 GLY B C 1
ATOM 5376 O O . GLY B 1 355 ? 139.741 111.110 128.198 1.00 313.43 355 GLY B O 1
ATOM 5377 N N . ILE B 1 356 ? 141.675 111.717 129.122 1.00 339.55 356 ILE B N 1
ATOM 5378 C CA . ILE B 1 356 ? 142.469 110.855 128.261 1.00 339.55 356 ILE B CA 1
ATOM 5379 C C . ILE B 1 356 ? 141.982 109.422 128.330 1.00 339.55 356 ILE B C 1
ATOM 5380 O O . ILE B 1 356 ? 141.693 108.811 127.303 1.00 339.55 356 ILE B O 1
ATOM 5385 N N . CYS B 1 357 ? 141.856 108.888 129.538 1.00 342.37 357 CYS B N 1
ATOM 5386 C CA . CYS B 1 357 ? 141.428 107.505 129.705 1.00 342.37 357 CYS B CA 1
ATOM 5387 C C . CYS B 1 357 ? 139.989 107.260 129.294 1.00 342.37 357 CYS B C 1
ATOM 5388 O O . CYS B 1 357 ? 139.673 106.198 128.799 1.00 342.37 357 CYS B O 1
ATOM 5391 N N . CYS B 1 358 ? 139.119 108.242 129.474 1.00 330.10 358 CYS B N 1
ATOM 5392 C CA . CYS B 1 358 ? 137.731 108.112 129.062 1.00 330.10 358 CYS B CA 1
ATOM 5393 C C . CYS B 1 358 ? 137.629 108.141 127.560 1.00 330.10 358 CYS B C 1
ATOM 5394 O O . CYS B 1 358 ? 136.699 107.587 127.004 1.00 330.10 358 CYS B O 1
ATOM 5397 N N . GLY B 1 359 ? 138.576 108.786 126.892 1.00 335.59 359 GLY B N 1
ATOM 5398 C CA . GLY B 1 359 ? 138.598 108.787 125.444 1.00 335.59 359 GLY B CA 1
ATOM 5399 C C . GLY B 1 359 ? 139.045 107.441 124.958 1.00 335.59 359 GLY B C 1
ATOM 5400 O O . GLY B 1 359 ? 138.524 106.929 123.977 1.00 335.59 359 GLY B O 1
ATOM 5401 N N . LEU B 1 360 ? 140.010 106.852 125.646 1.00 355.91 360 LEU B N 1
ATOM 5402 C CA . LEU B 1 360 ? 140.455 105.517 125.293 1.00 355.91 360 LEU B CA 1
ATOM 5403 C C . LEU B 1 360 ? 139.322 104.537 125.487 1.00 355.91 360 LEU B C 1
ATOM 5404 O O . LEU B 1 360 ? 139.029 103.754 124.597 1.00 355.91 360 LEU B O 1
ATOM 5409 N N . LEU B 1 361 ? 138.667 104.591 126.638 1.00 288.30 361 LEU B N 1
ATOM 5410 C CA . LEU B 1 361 ? 137.580 103.674 126.934 1.00 288.30 361 LEU B CA 1
ATOM 5411 C C . LEU B 1 361 ? 136.348 103.955 126.107 1.00 288.30 361 LEU B C 1
ATOM 5412 O O . LEU B 1 361 ? 135.561 103.060 125.853 1.00 288.30 361 LEU B O 1
ATOM 5417 N N . GLY B 1 362 ? 136.172 105.195 125.680 1.00 272.11 362 GLY B N 1
ATOM 5418 C CA . GLY B 1 362 ? 135.049 105.539 124.836 1.00 272.11 362 GLY B CA 1
ATOM 5419 C C . GLY B 1 362 ? 135.235 104.874 123.507 1.00 272.11 362 GLY B C 1
ATOM 5420 O O . GLY B 1 362 ? 134.297 104.323 122.954 1.00 272.11 362 GLY B O 1
ATOM 5421 N N . ALA B 1 363 ? 136.457 104.899 122.997 1.00 285.87 363 ALA B N 1
ATOM 5422 C CA . ALA B 1 363 ? 136.746 104.237 121.744 1.00 285.87 363 ALA B CA 1
ATOM 5423 C C . ALA B 1 363 ? 136.636 102.732 121.892 1.00 285.87 363 ALA B C 1
ATOM 5424 O O . ALA B 1 363 ? 136.131 102.070 121.005 1.00 285.87 363 ALA B O 1
ATOM 5426 N N . VAL B 1 364 ? 137.090 102.184 123.014 1.00 252.87 364 VAL B N 1
ATOM 5427 C CA . VAL B 1 364 ? 136.949 100.749 123.263 1.00 252.87 364 VAL B CA 1
ATOM 5428 C C . VAL B 1 364 ? 135.476 100.352 123.264 1.00 252.87 364 VAL B C 1
ATOM 5429 O O . VAL B 1 364 ? 135.111 99.362 122.649 1.00 252.87 364 VAL B O 1
ATOM 5433 N N . PHE B 1 365 ? 134.623 101.135 123.915 1.00 248.26 365 PHE B N 1
ATOM 5434 C CA . PHE B 1 365 ? 133.195 100.864 123.901 1.00 248.26 365 PHE B CA 1
ATOM 5435 C C . PHE B 1 365 ? 132.706 100.812 122.475 1.00 248.26 365 PHE B C 1
ATOM 5436 O O . PHE B 1 365 ? 132.121 99.824 122.072 1.00 248.26 365 PHE B O 1
ATOM 5444 N N . VAL B 1 366 ? 132.932 101.879 121.715 1.00 255.93 366 VAL B N 1
ATOM 5445 C CA . VAL B 1 366 ? 132.482 101.933 120.327 1.00 255.93 366 VAL B CA 1
ATOM 5446 C C . VAL B 1 366 ? 132.963 100.721 119.550 1.00 255.93 366 VAL B C 1
ATOM 5447 O O . VAL B 1 366 ? 132.167 100.042 118.909 1.00 255.93 366 VAL B O 1
ATOM 5451 N N . TYR B 1 367 ? 134.252 100.424 119.634 1.00 277.07 367 TYR B N 1
ATOM 5452 C CA . TYR B 1 367 ? 134.808 99.271 118.943 1.00 277.07 367 TYR B CA 1
ATOM 5453 C C . TYR B 1 367 ? 134.118 97.985 119.325 1.00 277.07 367 TYR B C 1
ATOM 5454 O O . TYR B 1 367 ? 133.619 97.281 118.467 1.00 277.07 367 TYR B O 1
ATOM 5463 N N . LEU B 1 368 ? 134.079 97.675 120.609 1.00 258.19 368 LEU B N 1
ATOM 5464 C CA . LEU B 1 368 ? 133.503 96.416 121.056 1.00 258.19 368 LEU B CA 1
ATOM 5465 C C . LEU B 1 368 ? 132.021 96.302 120.763 1.00 258.19 368 LEU B C 1
ATOM 5466 O O . LEU B 1 368 ? 131.531 95.219 120.482 1.00 258.19 368 LEU B O 1
ATOM 5471 N N . HIS B 1 369 ? 131.305 97.414 120.829 1.00 221.21 369 HIS B N 1
ATOM 5472 C CA . HIS B 1 369 ? 129.889 97.405 120.536 1.00 221.21 369 HIS B CA 1
ATOM 5473 C C . HIS B 1 369 ? 129.690 97.093 119.073 1.00 221.21 369 HIS B C 1
ATOM 5474 O O . HIS B 1 369 ? 128.831 96.303 118.724 1.00 221.21 369 HIS B O 1
ATOM 5481 N N . ARG B 1 370 ? 130.491 97.704 118.210 1.00 225.90 370 ARG B N 1
ATOM 5482 C CA . ARG B 1 370 ? 130.388 97.450 116.783 1.00 225.90 370 ARG B CA 1
ATOM 5483 C C . ARG B 1 370 ? 130.802 96.023 116.487 1.00 225.90 370 ARG B C 1
ATOM 5484 O O . ARG B 1 370 ? 130.222 95.375 115.638 1.00 225.90 370 ARG B O 1
ATOM 5492 N N . GLN B 1 371 ? 131.775 95.512 117.222 1.00 244.03 371 GLN B N 1
ATOM 5493 C CA . GLN B 1 371 ? 132.230 94.152 117.009 1.00 244.03 371 GLN B CA 1
ATOM 5494 C C . GLN B 1 371 ? 131.155 93.140 117.346 1.00 244.03 371 GLN B C 1
ATOM 5495 O O . GLN B 1 371 ? 130.983 92.171 116.624 1.00 244.03 371 GLN B O 1
ATOM 5501 N N . VAL B 1 372 ? 130.414 93.360 118.427 1.00 207.35 372 VAL B N 1
ATOM 5502 C CA . VAL B 1 372 ? 129.316 92.458 118.757 1.00 207.35 372 VAL B CA 1
ATOM 5503 C C . VAL B 1 372 ? 128.116 92.720 117.852 1.00 207.35 372 VAL B C 1
ATOM 5504 O O . VAL B 1 372 ? 127.382 91.801 117.518 1.00 207.35 372 VAL B O 1
ATOM 5508 N N . MET B 1 373 ? 127.942 93.956 117.402 1.00 218.54 373 MET B N 1
ATOM 5509 C CA . MET B 1 373 ? 126.855 94.269 116.487 1.00 218.54 373 MET B CA 1
ATOM 5510 C C . MET B 1 373 ? 127.107 93.562 115.182 1.00 218.54 373 MET B C 1
ATOM 5511 O O . MET B 1 373 ? 126.202 92.981 114.617 1.00 218.54 373 MET B O 1
ATOM 5516 N N . LEU B 1 374 ? 128.340 93.616 114.697 1.00 247.46 374 LEU B N 1
ATOM 5517 C CA . LEU B 1 374 ? 128.683 92.924 113.473 1.00 247.46 374 LEU B CA 1
ATOM 5518 C C . LEU B 1 374 ? 128.573 91.452 113.740 1.00 247.46 374 LEU B C 1
ATOM 5519 O O . LEU B 1 374 ? 127.816 90.776 113.077 1.00 247.46 374 LEU B O 1
ATOM 5524 N N . GLY B 1 375 ? 129.314 90.953 114.722 1.00 229.17 375 GLY B N 1
ATOM 5525 C CA . GLY B 1 375 ? 129.280 89.543 115.075 1.00 229.17 375 GLY B CA 1
ATOM 5526 C C . GLY B 1 375 ? 127.948 88.832 114.971 1.00 229.17 375 GLY B C 1
ATOM 5527 O O . GLY B 1 375 ? 127.852 87.805 114.310 1.00 229.17 375 GLY B O 1
ATOM 5528 N N . VAL B 1 376 ? 126.911 89.373 115.601 1.00 228.87 376 VAL B N 1
ATOM 5529 C CA . VAL B 1 376 ? 125.607 88.719 115.585 1.00 228.87 376 VAL B CA 1
ATOM 5530 C C . VAL B 1 376 ? 124.978 88.577 114.197 1.00 228.87 376 VAL B C 1
ATOM 5531 O O . VAL B 1 376 ? 124.128 87.717 114.008 1.00 228.87 376 VAL B O 1
ATOM 5535 N N . ARG B 1 377 ? 125.404 89.391 113.235 1.00 232.24 377 ARG B N 1
ATOM 5536 C CA . ARG B 1 377 ? 124.875 89.297 111.873 1.00 232.24 377 ARG B CA 1
ATOM 5537 C C . ARG B 1 377 ? 125.899 88.795 110.851 1.00 232.24 377 ARG B C 1
ATOM 5538 O O . ARG B 1 377 ? 125.545 88.067 109.926 1.00 232.24 377 ARG B O 1
ATOM 5546 N N . LYS B 1 378 ? 127.161 89.170 111.015 1.00 222.40 378 LYS B N 1
ATOM 5547 C CA . LYS B 1 378 ? 128.204 88.753 110.082 1.00 222.40 378 LYS B CA 1
ATOM 5548 C C . LYS B 1 378 ? 128.523 87.273 110.211 1.00 222.40 378 LYS B C 1
ATOM 5549 O O . LYS B 1 378 ? 128.893 86.635 109.226 1.00 222.40 378 LYS B O 1
ATOM 5555 N N . HIS B 1 379 ? 128.381 86.711 111.405 1.00 220.23 379 HIS B N 1
ATOM 5556 C CA . HIS B 1 379 ? 128.572 85.281 111.547 1.00 220.23 379 HIS B CA 1
ATOM 5557 C C . HIS B 1 379 ? 127.287 84.687 111.021 1.00 220.23 379 HIS B C 1
ATOM 5558 O O . HIS B 1 379 ? 126.223 84.926 111.585 1.00 220.23 379 HIS B O 1
ATOM 5565 N N . LYS B 1 380 ? 127.372 83.929 109.935 1.00 238.70 380 LYS B N 1
ATOM 5566 C CA . LYS B 1 380 ? 126.168 83.385 109.320 1.00 238.70 380 LYS B CA 1
ATOM 5567 C C . LYS B 1 380 ? 125.349 82.510 110.258 1.00 238.70 380 LYS B C 1
ATOM 5568 O O . LYS B 1 380 ? 124.136 82.666 110.345 1.00 238.70 380 LYS B O 1
ATOM 5574 N N . ALA B 1 381 ? 126.008 81.600 110.966 1.00 240.43 381 ALA B N 1
ATOM 5575 C CA . ALA B 1 381 ? 125.301 80.748 111.913 1.00 240.43 381 ALA B CA 1
ATOM 5576 C C . ALA B 1 381 ? 124.555 81.585 112.935 1.00 240.43 381 ALA B C 1
ATOM 5577 O O . ALA B 1 381 ? 123.381 81.340 113.196 1.00 240.43 381 ALA B O 1
ATOM 5579 N N . LEU B 1 382 ? 125.230 82.580 113.503 1.00 228.50 382 LEU B N 1
ATOM 5580 C CA . LEU B 1 382 ? 124.597 83.437 114.494 1.00 228.50 382 LEU B CA 1
ATOM 5581 C C . LEU B 1 382 ? 123.344 84.093 113.951 1.00 228.50 382 LEU B C 1
ATOM 5582 O O . LEU B 1 382 ? 122.282 83.988 114.556 1.00 228.50 382 LEU B O 1
ATOM 5587 N N . SER B 1 383 ? 123.456 84.769 112.814 1.00 247.68 383 SER B N 1
ATOM 5588 C CA . SER B 1 383 ? 122.307 85.482 112.274 1.00 247.68 383 SER B CA 1
ATOM 5589 C C . SER B 1 383 ? 121.154 84.544 112.003 1.00 247.68 383 SER B C 1
ATOM 5590 O O . SER B 1 383 ? 120.032 84.826 112.399 1.00 247.68 383 SER B O 1
ATOM 5593 N N . GLN B 1 384 ? 121.428 83.426 111.340 1.00 260.88 384 GLN B N 1
ATOM 5594 C CA . GLN B 1 384 ? 120.386 82.455 111.033 1.00 260.88 384 GLN B CA 1
ATOM 5595 C C . GLN B 1 384 ? 119.675 82.011 112.302 1.00 260.88 384 GLN B C 1
ATOM 5596 O O . GLN B 1 384 ? 118.449 82.052 112.373 1.00 260.88 384 GLN B O 1
ATOM 5602 N N . PHE B 1 385 ? 120.439 81.611 113.312 1.00 248.33 385 PHE B N 1
ATOM 5603 C CA . PHE B 1 385 ? 119.857 81.168 114.571 1.00 248.33 385 PHE B CA 1
ATOM 5604 C C . PHE B 1 385 ? 118.959 82.227 115.168 1.00 248.33 385 PHE B C 1
ATOM 5605 O O . PHE B 1 385 ? 117.813 81.955 115.511 1.00 248.33 385 PHE B O 1
ATOM 5613 N N . LEU B 1 386 ? 119.464 83.446 115.278 1.00 263.65 386 LEU B N 1
ATOM 5614 C CA . LEU B 1 386 ? 118.701 84.510 115.916 1.00 263.65 386 LEU B CA 1
ATOM 5615 C C . LEU B 1 386 ? 117.557 85.047 115.065 1.00 263.65 386 LEU B C 1
ATOM 5616 O O . LEU B 1 386 ? 116.738 85.818 115.549 1.00 263.65 386 LEU B O 1
ATOM 5621 N N . ALA B 1 387 ? 117.499 84.667 113.796 1.00 306.87 387 ALA B N 1
ATOM 5622 C CA . ALA B 1 387 ? 116.386 85.087 112.960 1.00 306.87 387 ALA B CA 1
ATOM 5623 C C . ALA B 1 387 ? 115.280 84.070 113.103 1.00 306.87 387 ALA B C 1
ATOM 5624 O O . ALA B 1 387 ? 114.102 84.410 113.015 1.00 306.87 387 ALA B O 1
ATOM 5626 N N . LYS B 1 388 ? 115.652 82.815 113.323 1.00 268.22 388 LYS B N 1
ATOM 5627 C CA . LYS B 1 388 ? 114.651 81.787 113.537 1.00 268.22 388 LYS B CA 1
ATOM 5628 C C . LYS B 1 388 ? 114.029 82.028 114.892 1.00 268.22 388 LYS B C 1
ATOM 5629 O O . LYS B 1 388 ? 112.807 82.077 115.021 1.00 268.22 388 LYS B O 1
ATOM 5635 N N . HIS B 1 389 ? 114.864 82.184 115.909 1.00 274.50 389 HIS B N 1
ATOM 5636 C CA . HIS B 1 389 ? 114.355 82.489 117.235 1.00 274.50 389 HIS B CA 1
ATOM 5637 C C . HIS B 1 389 ? 114.659 83.939 117.530 1.00 274.50 389 HIS B C 1
ATOM 5638 O O . HIS B 1 389 ? 115.738 84.261 118.013 1.00 274.50 389 HIS B O 1
ATOM 5645 N N . ARG B 1 390 ? 113.711 84.818 117.240 1.00 261.05 390 ARG B N 1
ATOM 5646 C CA . ARG B 1 390 ? 113.933 86.247 117.431 1.00 261.05 390 ARG B CA 1
ATOM 5647 C C . ARG B 1 390 ? 114.193 86.640 118.871 1.00 261.05 390 ARG B C 1
ATOM 5648 O O . ARG B 1 390 ? 115.073 87.452 119.134 1.00 261.05 390 ARG B O 1
ATOM 5656 N N . LEU B 1 391 ? 113.447 86.065 119.807 1.00 317.49 391 LEU B N 1
ATOM 5657 C CA . LEU B 1 391 ? 113.581 86.450 121.209 1.00 317.49 391 LEU B CA 1
ATOM 5658 C C . LEU B 1 391 ? 114.684 85.718 121.960 1.00 317.49 391 LEU B C 1
ATOM 5659 O O . LEU B 1 391 ? 114.754 85.795 123.181 1.00 317.49 391 LEU B O 1
ATOM 5664 N N . LEU B 1 392 ? 115.548 85.015 121.239 1.00 322.38 392 LEU B N 1
ATOM 5665 C CA . LEU B 1 392 ? 116.656 84.322 121.876 1.00 322.38 392 LEU B CA 1
ATOM 5666 C C . LEU B 1 392 ? 117.682 85.326 122.355 1.00 322.38 392 LEU B C 1
ATOM 5667 O O . LEU B 1 392 ? 117.956 85.402 123.540 1.00 322.38 392 LEU B O 1
ATOM 5672 N N . TYR B 1 393 ? 118.245 86.098 121.434 1.00 284.68 393 TYR B N 1
ATOM 5673 C CA . TYR B 1 393 ? 119.245 87.097 121.803 1.00 284.68 393 TYR B CA 1
ATOM 5674 C C . TYR B 1 393 ? 118.827 88.030 122.938 1.00 284.68 393 TYR B C 1
ATOM 5675 O O . TYR B 1 393 ? 119.522 88.094 123.944 1.00 284.68 393 TYR B O 1
ATOM 5684 N N . PRO B 1 394 ? 117.694 88.755 122.798 1.00 278.97 394 PRO B N 1
ATOM 5685 C CA . PRO B 1 394 ? 117.390 89.618 123.943 1.00 278.97 394 PRO B CA 1
ATOM 5686 C C . PRO B 1 394 ? 117.216 88.825 125.222 1.00 278.97 394 PRO B C 1
ATOM 5687 O O . PRO B 1 394 ? 117.737 89.240 126.242 1.00 278.97 394 PRO B O 1
ATOM 5691 N N . GLY B 1 395 ? 116.531 87.691 125.166 1.00 324.54 395 GLY B N 1
ATOM 5692 C CA . GLY B 1 395 ? 116.333 86.859 126.332 1.00 324.54 395 GLY B CA 1
ATOM 5693 C C . GLY B 1 395 ? 117.605 86.470 127.041 1.00 324.54 395 GLY B C 1
ATOM 5694 O O . GLY B 1 395 ? 117.749 86.724 128.229 1.00 324.54 395 GLY B O 1
ATOM 5695 N N . ILE B 1 396 ? 118.537 85.861 126.323 1.00 365.59 396 ILE B N 1
ATOM 5696 C CA . ILE B 1 396 ? 119.759 85.404 126.958 1.00 365.59 396 ILE B CA 1
ATOM 5697 C C . ILE B 1 396 ? 120.595 86.560 127.492 1.00 365.59 396 ILE B C 1
ATOM 5698 O O . ILE B 1 396 ? 121.155 86.458 128.572 1.00 365.59 396 ILE B O 1
ATOM 5703 N N . VAL B 1 397 ? 120.648 87.671 126.766 1.00 328.67 397 VAL B N 1
ATOM 5704 C CA . VAL B 1 397 ? 121.419 88.817 127.210 1.00 328.67 397 VAL B CA 1
ATOM 5705 C C . VAL B 1 397 ? 120.818 89.363 128.495 1.00 328.67 397 VAL B C 1
ATOM 5706 O O . VAL B 1 397 ? 121.518 89.529 129.483 1.00 328.67 397 VAL B O 1
ATOM 5710 N N . THR B 1 398 ? 119.512 89.590 128.505 1.00 299.27 398 THR B N 1
ATOM 5711 C CA . THR B 1 398 ? 118.850 90.071 129.706 1.00 299.27 398 THR B CA 1
ATOM 5712 C C . THR B 1 398 ? 119.088 89.143 130.876 1.00 299.27 398 THR B C 1
ATOM 5713 O O . THR B 1 398 ? 119.471 89.590 131.950 1.00 299.27 398 THR B O 1
ATOM 5717 N N . PHE B 1 399 ? 118.882 87.849 130.669 1.00 309.78 399 PHE B N 1
ATOM 5718 C CA . PHE B 1 399 ? 119.100 86.886 131.731 1.00 309.78 399 PHE B CA 1
ATOM 5719 C C . PHE B 1 399 ? 120.495 87.000 132.318 1.00 309.78 399 PHE B C 1
ATOM 5720 O O . PHE B 1 399 ? 120.632 87.124 133.522 1.00 309.78 399 PHE B O 1
ATOM 5728 N N . VAL B 1 400 ? 121.531 86.959 131.486 1.00 287.95 400 VAL B N 1
ATOM 5729 C CA . VAL B 1 400 ? 122.885 86.986 132.025 1.00 287.95 400 VAL B CA 1
ATOM 5730 C C . VAL B 1 400 ? 123.245 88.308 132.695 1.00 287.95 400 VAL B C 1
ATOM 5731 O O . VAL B 1 400 ? 123.948 88.309 133.696 1.00 287.95 400 VAL B O 1
ATOM 5735 N N . ILE B 1 401 ? 122.742 89.427 132.184 1.00 229.00 401 ILE B N 1
ATOM 5736 C CA . ILE B 1 401 ? 122.992 90.706 132.828 1.00 229.00 401 ILE B CA 1
ATOM 5737 C C . ILE B 1 401 ? 122.350 90.674 134.201 1.00 229.00 401 ILE B C 1
ATOM 5738 O O . ILE B 1 401 ? 122.995 90.978 135.196 1.00 229.00 401 ILE B O 1
ATOM 5743 N N . ALA B 1 402 ? 121.092 90.256 134.268 1.00 255.59 402 ALA B N 1
ATOM 5744 C CA . ALA B 1 402 ? 120.381 90.235 135.534 1.00 255.59 402 ALA B CA 1
ATOM 5745 C C . ALA B 1 402 ? 120.909 89.195 136.511 1.00 255.59 402 ALA B C 1
ATOM 5746 O O . ALA B 1 402 ? 120.809 89.371 137.715 1.00 255.59 402 ALA B O 1
ATOM 5748 N N . SER B 1 403 ? 121.493 88.121 136.006 1.00 271.02 403 SER B N 1
ATOM 5749 C CA . SER B 1 403 ? 122.048 87.097 136.873 1.00 271.02 403 SER B CA 1
ATOM 5750 C C . SER B 1 403 ? 123.361 87.560 137.469 1.00 271.02 403 SER B C 1
ATOM 5751 O O . SER B 1 403 ? 123.747 87.121 138.549 1.00 271.02 403 SER B O 1
ATOM 5754 N N . PHE B 1 404 ? 124.055 88.450 136.773 1.00 221.39 404 PHE B N 1
ATOM 5755 C CA . PHE B 1 404 ? 125.303 88.984 137.288 1.00 221.39 404 PHE B CA 1
ATOM 5756 C C . PHE B 1 404 ? 125.029 90.171 138.189 1.00 221.39 404 PHE B C 1
ATOM 5757 O O . PHE B 1 404 ? 125.825 90.484 139.063 1.00 221.39 404 PHE B O 1
ATOM 5765 N N . THR B 1 405 ? 123.901 90.842 137.984 1.00 183.45 405 THR B N 1
ATOM 5766 C CA . THR B 1 405 ? 123.544 91.956 138.846 1.00 183.45 405 THR B CA 1
ATOM 5767 C C . THR B 1 405 ? 122.659 91.505 139.977 1.00 183.45 405 THR B C 1
ATOM 5768 O O . THR B 1 405 ? 122.124 92.342 140.686 1.00 183.45 405 THR B O 1
ATOM 5772 N N . PHE B 1 406 ? 122.481 90.199 140.139 1.00 174.21 406 PHE B N 1
ATOM 5773 C CA . PHE B 1 406 ? 121.702 89.670 141.249 1.00 174.21 406 PHE B CA 1
ATOM 5774 C C . PHE B 1 406 ? 122.397 90.087 142.522 1.00 174.21 406 PHE B C 1
ATOM 5775 O O . PHE B 1 406 ? 123.524 89.676 142.760 1.00 174.21 406 PHE B O 1
ATOM 5783 N N . PRO B 1 407 ? 121.727 90.898 143.356 1.00 178.86 407 PRO B N 1
ATOM 5784 C CA . PRO B 1 407 ? 122.403 91.430 144.546 1.00 178.86 407 PRO B CA 1
ATOM 5785 C C . PRO B 1 407 ? 123.115 90.453 145.498 1.00 178.86 407 PRO B C 1
ATOM 5786 O O . PRO B 1 407 ? 124.184 90.809 145.960 1.00 178.86 407 PRO B O 1
ATOM 5790 N N . PRO B 1 408 ? 122.553 89.263 145.804 1.00 194.77 408 PRO B N 1
ATOM 5791 C CA . PRO B 1 408 ? 123.341 88.362 146.655 1.00 194.77 408 PRO B CA 1
ATOM 5792 C C . PRO B 1 408 ? 124.347 87.505 145.895 1.00 194.77 408 PRO B C 1
ATOM 5793 O O . PRO B 1 408 ? 125.119 86.797 146.530 1.00 194.77 408 PRO B O 1
ATOM 5797 N N . GLY B 1 409 ? 124.336 87.557 144.570 1.00 199.57 409 GLY B N 1
ATOM 5798 C CA . GLY B 1 409 ? 125.248 86.759 143.779 1.00 199.57 409 GLY B CA 1
ATOM 5799 C C . GLY B 1 409 ? 126.534 87.488 143.475 1.00 199.57 409 GLY B C 1
ATOM 5800 O O . GLY B 1 409 ? 127.478 87.444 144.254 1.00 199.57 409 GLY B O 1
ATOM 5801 N N . MET B 1 410 ? 126.586 88.158 142.334 1.00 185.66 410 MET B N 1
ATOM 5802 C CA . MET B 1 410 ? 127.769 88.925 141.983 1.00 185.66 410 MET B CA 1
ATOM 5803 C C . MET B 1 410 ? 127.475 90.399 142.152 1.00 185.66 410 MET B C 1
ATOM 5804 O O . MET B 1 410 ? 128.389 91.209 142.214 1.00 185.66 410 MET B O 1
ATOM 5809 N N . GLY B 1 411 ? 126.202 90.751 142.281 1.00 195.24 411 GLY B N 1
ATOM 5810 C CA . GLY B 1 411 ? 125.814 92.140 142.437 1.00 195.24 411 GLY B CA 1
ATOM 5811 C C . GLY B 1 411 ? 126.110 92.759 143.782 1.00 195.24 411 GLY B C 1
ATOM 5812 O O . GLY B 1 411 ? 125.654 93.861 144.064 1.00 195.24 411 GLY B O 1
ATOM 5813 N N . GLN B 1 412 ? 126.853 92.062 144.630 1.00 219.13 412 GLN B N 1
ATOM 5814 C CA . GLN B 1 412 ? 127.247 92.623 145.903 1.00 219.13 412 GLN B CA 1
ATOM 5815 C C . GLN B 1 412 ? 128.622 93.206 145.718 1.00 219.13 412 GLN B C 1
ATOM 5816 O O . GLN B 1 412 ? 129.072 94.024 146.513 1.00 219.13 412 GLN B O 1
ATOM 5822 N N . PHE B 1 413 ? 129.297 92.792 144.654 1.00 216.77 413 PHE B N 1
ATOM 5823 C CA . PHE B 1 413 ? 130.632 93.286 144.387 1.00 216.77 413 PHE B CA 1
ATOM 5824 C C . PHE B 1 413 ? 130.609 94.297 143.263 1.00 216.77 413 PHE B C 1
ATOM 5825 O O . PHE B 1 413 ? 131.655 94.743 142.821 1.00 216.77 413 PHE B O 1
ATOM 5833 N N . MET B 1 414 ? 129.424 94.649 142.790 1.00 192.46 414 MET B N 1
ATOM 5834 C CA . MET B 1 414 ? 129.311 95.595 141.696 1.00 192.46 414 MET B CA 1
ATOM 5835 C C . MET B 1 414 ? 128.071 96.453 141.843 1.00 192.46 414 MET B C 1
ATOM 5836 O O . MET B 1 414 ? 127.643 97.057 140.876 1.00 192.46 414 MET B O 1
ATOM 5841 N N . ALA B 1 415 ? 127.494 96.510 143.039 1.00 185.24 415 ALA B N 1
ATOM 5842 C CA . ALA B 1 415 ? 126.263 97.274 143.272 1.00 185.24 415 ALA B CA 1
ATOM 5843 C C . ALA B 1 415 ? 125.212 97.023 142.208 1.00 185.24 415 ALA B C 1
ATOM 5844 O O . ALA B 1 415 ? 124.760 97.953 141.548 1.00 185.24 415 ALA B O 1
ATOM 5846 N N . GLY B 1 416 ? 124.807 95.769 142.049 1.00 188.90 416 GLY B N 1
ATOM 5847 C CA . GLY B 1 416 ? 123.809 95.422 141.056 1.00 188.90 416 GLY B CA 1
ATOM 5848 C C . GLY B 1 416 ? 122.421 95.784 141.512 1.00 188.90 416 GLY B C 1
ATOM 5849 O O . GLY B 1 416 ? 121.521 95.902 140.691 1.00 188.90 416 GLY B O 1
ATOM 5850 N N . GLU B 1 417 ? 122.253 95.986 142.814 1.00 190.96 417 GLU B N 1
ATOM 5851 C CA . GLU B 1 417 ? 120.967 96.398 143.366 1.00 190.96 417 GLU B CA 1
ATOM 5852 C C . GLU B 1 417 ? 120.602 97.740 142.784 1.00 190.96 417 GLU B C 1
ATOM 5853 O O . GLU B 1 417 ? 119.435 98.012 142.503 1.00 190.96 417 GLU B O 1
ATOM 5859 N N . LEU B 1 418 ? 121.604 98.579 142.570 1.00 187.00 418 LEU B N 1
ATOM 5860 C CA . LEU B 1 418 ? 121.368 99.906 142.042 1.00 187.00 418 LEU B CA 1
ATOM 5861 C C . LEU B 1 418 ? 120.961 99.887 140.591 1.00 187.00 418 LEU B C 1
ATOM 5862 O O . LEU B 1 418 ? 121.595 99.236 139.770 1.00 187.00 418 LEU B O 1
ATOM 5867 N N . MET B 1 419 ? 119.899 100.610 140.273 1.00 204.53 419 MET B N 1
ATOM 5868 C CA . MET B 1 419 ? 119.440 100.695 138.903 1.00 204.53 419 MET B CA 1
ATOM 5869 C C . MET B 1 419 ? 120.119 101.911 138.302 1.00 204.53 419 MET B C 1
ATOM 5870 O O . MET B 1 419 ? 120.620 102.736 139.046 1.00 204.53 419 MET B O 1
ATOM 5875 N N . PRO B 1 420 ? 120.187 102.013 136.962 1.00 156.73 420 PRO B N 1
ATOM 5876 C CA . PRO B 1 420 ? 120.908 103.126 136.332 1.00 156.73 420 PRO B CA 1
ATOM 5877 C C . PRO B 1 420 ? 120.813 104.501 137.008 1.00 156.73 420 PRO B C 1
ATOM 5878 O O . PRO B 1 420 ? 121.846 105.089 137.279 1.00 156.73 420 PRO B O 1
ATOM 5882 N N . ARG B 1 421 ? 119.616 104.994 137.295 1.00 168.32 421 ARG B N 1
ATOM 5883 C CA . ARG B 1 421 ? 119.466 106.329 137.873 1.00 168.32 421 ARG B CA 1
ATOM 5884 C C . ARG B 1 421 ? 119.959 106.395 139.303 1.00 168.32 421 ARG B C 1
ATOM 5885 O O . ARG B 1 421 ? 120.545 107.392 139.707 1.00 168.32 421 ARG B O 1
ATOM 5893 N N . GLU B 1 422 ? 119.724 105.360 140.103 1.00 196.80 422 GLU B N 1
ATOM 5894 C CA . GLU B 1 422 ? 120.264 105.372 141.462 1.00 196.80 422 GLU B CA 1
ATOM 5895 C C . GLU B 1 422 ? 121.773 105.335 141.435 1.00 196.80 422 GLU B C 1
ATOM 5896 O O . GLU B 1 422 ? 122.418 105.977 142.253 1.00 196.80 422 GLU B O 1
ATOM 5902 N N . ALA B 1 423 ? 122.341 104.595 140.492 1.00 179.55 423 ALA B N 1
ATOM 5903 C CA . ALA B 1 423 ? 123.786 104.536 140.368 1.00 179.55 423 ALA B CA 1
ATOM 5904 C C . ALA B 1 423 ? 124.378 105.928 140.291 1.00 179.55 423 ALA B C 1
ATOM 5905 O O . ALA B 1 423 ? 125.241 106.267 141.075 1.00 179.55 423 ALA B O 1
ATOM 5907 N N . ILE B 1 424 ? 123.901 106.746 139.365 1.00 178.19 424 ILE B N 1
ATOM 5908 C CA . ILE B 1 424 ? 124.397 108.110 139.243 1.00 178.19 424 ILE B CA 1
ATOM 5909 C C . ILE B 1 424 ? 124.135 108.931 140.487 1.00 178.19 424 ILE B C 1
ATOM 5910 O O . ILE B 1 424 ? 125.025 109.603 140.982 1.00 178.19 424 ILE B O 1
ATOM 5915 N N . SER B 1 425 ? 122.921 108.864 141.011 1.00 211.65 425 SER B N 1
ATOM 5916 C CA . SER B 1 425 ? 122.594 109.602 142.217 1.00 211.65 425 SER B CA 1
ATOM 5917 C C . SER B 1 425 ? 123.622 109.337 143.304 1.00 211.65 425 SER B C 1
ATOM 5918 O O . SER B 1 425 ? 124.007 110.249 144.034 1.00 211.65 425 SER B O 1
ATOM 5921 N N . THR B 1 426 ? 124.077 108.094 143.409 1.00 195.45 426 THR B N 1
ATOM 5922 C CA . THR B 1 426 ? 125.067 107.758 144.416 1.00 195.45 426 THR B CA 1
ATOM 5923 C C . THR B 1 426 ? 126.484 108.128 143.984 1.00 195.45 426 THR B C 1
ATOM 5924 O O . THR B 1 426 ? 127.263 108.652 144.783 1.00 195.45 426 THR B O 1
ATOM 5928 N N . LEU B 1 427 ? 126.818 107.871 142.723 1.00 191.14 427 LEU B N 1
ATOM 5929 C CA . LEU B 1 427 ? 128.154 108.186 142.243 1.00 191.14 427 LEU B CA 1
ATOM 5930 C C . LEU B 1 427 ? 128.384 109.688 142.232 1.00 191.14 427 LEU B C 1
ATOM 5931 O O . LEU B 1 427 ? 129.518 110.135 142.247 1.00 191.14 427 LEU B O 1
ATOM 5936 N N . PHE B 1 428 ? 127.313 110.474 142.227 1.00 213.07 428 PHE B N 1
ATOM 5937 C CA . PHE B 1 428 ? 127.433 111.923 142.219 1.00 213.07 428 PHE B CA 1
ATOM 5938 C C . PHE B 1 428 ? 127.245 112.464 143.631 1.00 213.07 428 PHE B C 1
ATOM 5939 O O . PHE B 1 428 ? 126.781 113.583 143.804 1.00 213.07 428 PHE B O 1
ATOM 5947 N N . ASP B 1 429 ? 127.579 111.673 144.640 1.00 254.83 429 ASP B N 1
ATOM 5948 C CA . ASP B 1 429 ? 127.375 112.146 145.996 1.00 254.83 429 ASP B CA 1
ATOM 5949 C C . ASP B 1 429 ? 128.527 112.977 146.546 1.00 254.83 429 ASP B C 1
ATOM 5950 O O . ASP B 1 429 ? 129.631 112.937 146.009 1.00 254.83 429 ASP B O 1
ATOM 5955 N N . ASN B 1 430 ? 128.281 113.728 147.601 1.00 236.43 430 ASN B N 1
ATOM 5956 C CA . ASN B 1 430 ? 129.268 114.644 148.144 1.00 236.43 430 ASN B CA 1
ATOM 5957 C C . ASN B 1 430 ? 130.032 113.977 149.263 1.00 236.43 430 ASN B C 1
ATOM 5958 O O . ASN B 1 430 ? 130.622 114.649 150.102 1.00 236.43 430 ASN B O 1
ATOM 5963 N N . ASN B 1 431 ? 130.027 112.652 149.285 1.00 238.46 431 ASN B N 1
ATOM 5964 C CA . ASN B 1 431 ? 130.711 111.918 150.330 1.00 238.46 431 ASN B CA 1
ATOM 5965 C C . ASN B 1 431 ? 131.992 111.334 149.804 1.00 238.46 431 ASN B C 1
ATOM 5966 O O . ASN B 1 431 ? 132.268 111.424 148.616 1.00 238.46 431 ASN B O 1
ATOM 5971 N N . THR B 1 432 ? 132.800 110.766 150.683 1.00 235.80 432 THR B N 1
ATOM 5972 C CA . THR B 1 432 ? 134.002 110.087 150.243 1.00 235.80 432 THR B CA 1
ATOM 5973 C C . THR B 1 432 ? 133.799 108.688 150.747 1.00 235.80 432 THR B C 1
ATOM 5974 O O . THR B 1 432 ? 133.893 108.438 151.940 1.00 235.80 432 THR B O 1
ATOM 5978 N N . TRP B 1 433 ? 133.499 107.762 149.854 1.00 195.77 433 TRP B N 1
ATOM 5979 C CA . TRP B 1 433 ? 133.180 106.410 150.281 1.00 195.77 433 TRP B CA 1
ATOM 5980 C C . TRP B 1 433 ? 134.333 105.714 150.947 1.00 195.77 433 TRP B C 1
ATOM 5981 O O . TRP B 1 433 ? 134.137 104.899 151.841 1.00 195.77 433 TRP B O 1
ATOM 5992 N N . VAL B 1 434 ? 135.544 106.034 150.519 1.00 221.24 434 VAL B N 1
ATOM 5993 C CA . VAL B 1 434 ? 136.725 105.395 151.072 1.00 221.24 434 VAL B CA 1
ATOM 5994 C C . VAL B 1 434 ? 137.039 105.916 152.476 1.00 221.24 434 VAL B C 1
ATOM 5995 O O . VAL B 1 434 ? 137.765 105.276 153.234 1.00 221.24 434 VAL B O 1
ATOM 5999 N N . LYS B 1 435 ? 136.457 107.051 152.846 1.00 239.32 435 LYS B N 1
ATOM 6000 C CA . LYS B 1 435 ? 136.655 107.588 154.185 1.00 239.32 435 LYS B CA 1
ATOM 6001 C C . LYS B 1 435 ? 135.603 107.008 155.113 1.00 239.32 435 LYS B C 1
ATOM 6002 O O . LYS B 1 435 ? 135.925 106.527 156.195 1.00 239.32 435 LYS B O 1
ATOM 6008 N N . HIS B 1 436 ? 134.344 107.041 154.692 1.00 281.37 436 HIS B N 1
ATOM 6009 C CA . HIS B 1 436 ? 133.259 106.519 155.520 1.00 281.37 436 HIS B CA 1
ATOM 6010 C C . HIS B 1 436 ? 132.956 105.081 155.156 1.00 281.37 436 HIS B C 1
ATOM 6011 O O . HIS B 1 436 ? 131.829 104.750 154.800 1.00 281.37 436 HIS B O 1
ATOM 6018 N N . ALA B 1 437 ? 133.964 104.226 155.234 1.00 293.73 437 ALA B N 1
ATOM 6019 C CA . ALA B 1 437 ? 133.776 102.825 154.908 1.00 293.73 437 ALA B CA 1
ATOM 6020 C C . ALA B 1 437 ? 133.548 102.059 156.189 1.00 293.73 437 ALA B C 1
ATOM 6021 O O . ALA B 1 437 ? 132.770 101.108 156.219 1.00 293.73 437 ALA B O 1
ATOM 6023 N N . GLY B 1 438 ? 134.225 102.475 157.257 1.00 306.05 438 GLY B N 1
ATOM 6024 C CA . GLY B 1 438 ? 134.039 101.835 158.546 1.00 306.05 438 GLY B CA 1
ATOM 6025 C C . GLY B 1 438 ? 132.618 102.043 158.996 1.00 306.05 438 GLY B C 1
ATOM 6026 O O . GLY B 1 438 ? 131.993 101.128 159.526 1.00 306.05 438 GLY B O 1
ATOM 6027 N N . ASP B 1 439 ? 132.097 103.246 158.794 1.00 298.16 439 ASP B N 1
ATOM 6028 C CA . ASP B 1 439 ? 130.706 103.505 159.118 1.00 298.16 439 ASP B CA 1
ATOM 6029 C C . ASP B 1 439 ? 129.930 103.744 157.842 1.00 298.16 439 ASP B C 1
ATOM 6030 O O . ASP B 1 439 ? 130.024 104.813 157.244 1.00 298.16 439 ASP B O 1
ATOM 6035 N N . PRO B 1 440 ? 129.152 102.748 157.407 1.00 287.15 440 PRO B N 1
ATOM 6036 C CA . PRO B 1 440 ? 128.312 103.003 156.242 1.00 287.15 440 PRO B CA 1
ATOM 6037 C C . PRO B 1 440 ? 126.983 103.579 156.706 1.00 287.15 440 PRO B C 1
ATOM 6038 O O . PRO B 1 440 ? 126.901 104.074 157.834 1.00 287.15 440 PRO B O 1
ATOM 6042 N N . GLU B 1 441 ? 125.960 103.538 155.860 1.00 298.65 441 GLU B N 1
ATOM 6043 C CA . GLU B 1 441 ? 124.643 104.094 156.200 1.00 298.65 441 GLU B CA 1
ATOM 6044 C C . GLU B 1 441 ? 124.694 105.545 156.660 1.00 298.65 441 GLU B C 1
ATOM 6045 O O . GLU B 1 441 ? 123.805 106.003 157.372 1.00 298.65 441 GLU B O 1
ATOM 6051 N N . SER B 1 442 ? 125.724 106.274 156.251 1.00 305.90 442 SER B N 1
ATOM 6052 C CA . SER B 1 442 ? 125.840 107.682 156.582 1.00 305.90 442 SER B CA 1
ATOM 6053 C C . SER B 1 442 ? 125.847 108.271 155.205 1.00 305.90 442 SER B C 1
ATOM 6054 O O . SER B 1 442 ? 125.718 109.479 155.025 1.00 305.90 442 SER B O 1
ATOM 6057 N N . LEU B 1 443 ? 125.998 107.401 154.217 1.00 251.68 443 LEU B N 1
ATOM 6058 C CA . LEU B 1 443 ? 126.016 107.840 152.841 1.00 251.68 443 LEU B CA 1
ATOM 6059 C C . LEU B 1 443 ? 124.643 107.575 152.266 1.00 251.68 443 LEU B C 1
ATOM 6060 O O . LEU B 1 443 ? 124.344 107.989 151.149 1.00 251.68 443 LEU B O 1
ATOM 6065 N N . GLY B 1 444 ? 123.801 106.886 153.026 1.00 215.61 444 GLY B N 1
ATOM 6066 C CA . GLY B 1 444 ? 122.442 106.642 152.584 1.00 215.61 444 GLY B CA 1
ATOM 6067 C C . GLY B 1 444 ? 122.335 105.537 151.568 1.00 215.61 444 GLY B C 1
ATOM 6068 O O . GLY B 1 444 ? 122.582 104.377 151.882 1.00 215.61 444 GLY B O 1
ATOM 6069 N N . GLN B 1 445 ? 121.976 105.891 150.340 1.00 206.13 445 GLN B N 1
ATOM 6070 C CA . GLN B 1 445 ? 121.842 104.899 149.284 1.00 206.13 445 GLN B CA 1
ATOM 6071 C C . GLN B 1 445 ? 123.196 104.539 148.714 1.00 206.13 445 GLN B C 1
ATOM 6072 O O . GLN B 1 445 ? 123.314 103.598 147.936 1.00 206.13 445 GLN B O 1
ATOM 6078 N N . SER B 1 446 ? 124.229 105.272 149.111 1.00 199.99 446 SER B N 1
ATOM 6079 C CA . SER B 1 446 ? 125.570 104.999 148.631 1.00 199.99 446 SER B CA 1
ATOM 6080 C C . SER B 1 446 ? 126.283 104.052 149.568 1.00 199.99 446 SER B C 1
ATOM 6081 O O . SER B 1 446 ? 127.506 103.959 149.544 1.00 199.99 446 SER B O 1
ATOM 6084 N N . ALA B 1 447 ? 125.525 103.340 150.390 1.00 185.10 447 ALA B N 1
ATOM 6085 C CA . ALA B 1 447 ? 126.105 102.378 151.30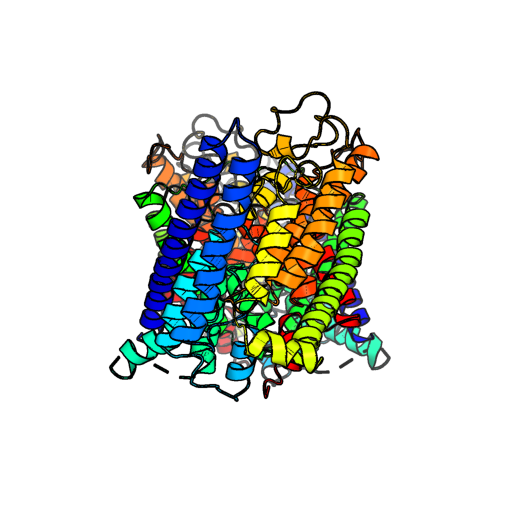9 1.00 185.10 447 ALA B CA 1
ATOM 6086 C C . ALA B 1 447 ? 126.174 101.031 150.639 1.00 185.10 447 ALA B C 1
ATOM 6087 O O . ALA B 1 447 ? 126.767 100.099 151.173 1.00 185.10 447 ALA B O 1
ATOM 6089 N N . VAL B 1 448 ? 125.576 100.919 149.459 1.00 148.45 448 VAL B N 1
ATOM 6090 C CA . VAL B 1 448 ? 125.618 99.674 148.711 1.00 148.45 448 VAL B CA 1
ATOM 6091 C C . VAL B 1 448 ? 126.959 99.554 148.024 1.00 148.45 448 VAL B C 1
ATOM 6092 O O . VAL B 1 448 ? 127.317 98.489 147.526 1.00 148.45 448 VAL B O 1
ATOM 6096 N N . TRP B 1 449 ? 127.715 100.642 148.007 1.00 178.59 449 TRP B N 1
ATOM 6097 C CA . TRP B 1 449 ? 129.021 100.627 147.399 1.00 178.59 449 TRP B CA 1
ATOM 6098 C C . TRP B 1 449 ? 130.020 100.123 148.405 1.00 178.59 449 TRP B C 1
ATOM 6099 O O . TRP B 1 449 ? 131.038 99.550 148.049 1.00 178.59 449 TRP B O 1
ATOM 6110 N N . ILE B 1 450 ? 129.726 100.324 149.677 1.00 153.23 450 ILE B N 1
ATOM 6111 C CA . ILE B 1 450 ? 130.609 99.815 150.706 1.00 153.23 450 ILE B CA 1
ATOM 6112 C C . ILE B 1 450 ? 130.253 98.358 150.952 1.00 153.23 450 ILE B C 1
ATOM 6113 O O . ILE B 1 450 ? 129.158 98.040 151.413 1.00 153.23 450 ILE B O 1
ATOM 6118 N N . HIS B 1 451 ? 131.159 97.463 150.585 1.00 176.34 451 HIS B N 1
ATOM 6119 C CA . HIS B 1 451 ? 130.930 96.047 150.806 1.00 176.34 451 HIS B CA 1
ATOM 6120 C C . HIS B 1 451 ? 131.695 95.666 152.054 1.00 176.34 451 HIS B C 1
ATOM 6121 O O . HIS B 1 451 ? 132.813 96.138 152.248 1.00 176.34 451 HIS B O 1
ATOM 6128 N N . PRO B 1 452 ? 131.100 94.832 152.922 1.00 207.20 452 PRO B N 1
ATOM 6129 C CA . PRO B 1 452 ? 131.775 94.364 154.135 1.00 207.20 452 PRO B CA 1
ATOM 6130 C C . PRO B 1 452 ? 133.247 94.013 153.956 1.00 207.20 452 PRO B C 1
ATOM 6131 O O . PRO B 1 452 ? 134.076 94.484 154.729 1.00 207.20 452 PRO B O 1
ATOM 6135 N N . ARG B 1 453 ? 133.571 93.194 152.962 1.00 216.41 453 ARG B N 1
ATOM 6136 C CA . ARG B 1 453 ? 134.949 92.773 152.759 1.00 216.41 453 ARG B CA 1
ATOM 6137 C C . ARG B 1 453 ? 135.657 93.550 151.665 1.00 216.41 453 ARG B C 1
ATOM 6138 O O . ARG B 1 453 ? 136.707 94.141 151.903 1.00 216.41 453 ARG B O 1
ATOM 6146 N N . VAL B 1 454 ? 135.095 93.552 150.464 1.00 199.01 454 VAL B N 1
ATOM 6147 C CA . VAL B 1 454 ? 135.735 94.223 149.336 1.00 199.01 454 VAL B CA 1
ATOM 6148 C C . VAL B 1 454 ? 135.772 95.739 149.495 1.00 199.01 454 VAL B C 1
ATOM 6149 O O . VAL B 1 454 ? 134.752 96.361 149.779 1.00 199.01 454 VAL B O 1
ATOM 6153 N N . ASN B 1 455 ? 136.946 96.336 149.316 1.00 173.98 455 ASN B N 1
ATOM 6154 C CA . ASN B 1 455 ? 137.087 97.786 149.419 1.00 173.98 455 ASN B CA 1
ATOM 6155 C C . ASN B 1 455 ? 136.283 98.499 148.353 1.00 173.98 455 ASN B C 1
ATOM 6156 O O . ASN B 1 455 ? 136.244 98.047 147.218 1.00 173.98 455 ASN B O 1
ATOM 6161 N N . VAL B 1 456 ? 135.665 99.622 148.706 1.00 157.56 456 VAL B N 1
ATOM 6162 C CA . VAL B 1 456 ? 134.879 100.405 147.752 1.00 157.56 456 VAL B CA 1
ATOM 6163 C C . VAL B 1 456 ? 135.504 100.542 146.381 1.00 157.56 456 VAL B C 1
ATOM 6164 O O . VAL B 1 456 ? 134.855 100.261 145.393 1.00 157.56 456 VAL B O 1
ATOM 6168 N N . VAL B 1 457 ? 136.755 100.974 146.316 1.00 156.78 457 VAL B N 1
ATOM 6169 C CA . VAL B 1 457 ? 137.437 101.164 145.041 1.00 156.78 457 VAL B CA 1
ATOM 6170 C C . VAL B 1 457 ? 137.281 99.964 144.114 1.00 156.78 457 VAL B C 1
ATOM 6171 O O . VAL B 1 457 ? 136.920 100.119 142.952 1.00 156.78 457 VAL B O 1
ATOM 6175 N N . ILE B 1 458 ? 137.506 98.764 144.631 1.00 182.65 458 ILE B N 1
ATOM 6176 C CA . ILE B 1 458 ? 137.383 97.567 143.815 1.00 182.65 458 ILE B CA 1
ATOM 6177 C C . ILE B 1 458 ? 135.952 97.277 143.393 1.00 182.65 458 ILE B C 1
ATOM 6178 O O . ILE B 1 458 ? 135.733 96.756 142.313 1.00 182.65 458 ILE B O 1
ATOM 6183 N N . ILE B 1 459 ? 134.967 97.615 144.214 1.00 168.11 459 ILE B N 1
ATOM 6184 C CA . ILE B 1 459 ? 133.585 97.432 143.774 1.00 168.11 459 ILE B CA 1
ATOM 6185 C C . ILE B 1 459 ? 133.174 98.444 142.703 1.00 168.11 459 ILE B C 1
ATOM 6186 O O . ILE B 1 459 ? 132.365 98.120 141.844 1.00 168.11 459 ILE B O 1
ATOM 6191 N N . ILE B 1 460 ? 133.755 99.645 142.707 1.00 157.05 460 ILE B N 1
ATOM 6192 C CA . ILE B 1 460 ? 133.465 100.609 141.647 1.00 157.05 460 ILE B CA 1
ATOM 6193 C C . ILE B 1 460 ? 134.158 100.127 140.396 1.00 157.05 460 ILE B C 1
ATOM 6194 O O . ILE B 1 460 ? 133.643 100.282 139.296 1.00 157.05 460 ILE B O 1
ATOM 6199 N N . PHE B 1 461 ? 135.327 99.522 140.558 1.00 201.00 461 PHE B N 1
ATOM 6200 C CA . PHE B 1 461 ? 136.054 98.974 139.424 1.00 201.00 461 PHE B CA 1
ATOM 6201 C C . PHE B 1 461 ? 135.253 97.837 138.822 1.00 201.00 461 PHE B C 1
ATOM 6202 O O . PHE B 1 461 ? 135.151 97.723 137.611 1.00 201.00 461 PHE B O 1
ATOM 6210 N N . LEU B 1 462 ? 134.663 97.004 139.666 1.00 190.40 462 LEU B N 1
ATOM 6211 C CA . LEU B 1 462 ? 133.899 95.877 139.170 1.00 190.40 462 LEU B CA 1
ATOM 6212 C C . LEU B 1 462 ? 132.589 96.330 138.580 1.00 190.40 462 LEU B C 1
ATOM 6213 O O . LEU B 1 462 ? 132.107 95.715 137.649 1.00 190.40 462 LEU B O 1
ATOM 6218 N N . PHE B 1 463 ? 132.005 97.401 139.103 1.00 168.22 463 PHE B N 1
ATOM 6219 C CA . PHE B 1 463 ? 130.796 97.951 138.513 1.00 168.22 463 PHE B CA 1
ATOM 6220 C C . PHE B 1 463 ? 131.172 98.371 137.119 1.00 168.22 463 PHE B C 1
ATOM 6221 O O . PHE B 1 463 ? 130.523 97.990 136.170 1.00 168.22 463 PHE B O 1
ATOM 6229 N N . PHE B 1 464 ? 132.242 99.141 136.993 1.00 193.47 464 PHE B N 1
ATOM 6230 C CA . PHE B 1 464 ? 132.673 99.621 135.695 1.00 193.47 464 PHE B CA 1
ATOM 6231 C C . PHE B 1 464 ? 132.920 98.493 134.710 1.00 193.47 464 PHE B C 1
ATOM 6232 O O . PHE B 1 464 ? 132.445 98.544 133.591 1.00 193.47 464 PHE B O 1
ATOM 6240 N N . VAL B 1 465 ? 133.666 97.477 135.119 1.00 202.93 465 VAL B N 1
ATOM 6241 C CA . VAL B 1 465 ? 133.985 96.372 134.229 1.00 202.93 465 VAL B CA 1
ATOM 6242 C C . VAL B 1 465 ? 132.733 95.613 133.835 1.00 202.93 465 VAL B C 1
ATOM 6243 O O . VAL B 1 465 ? 132.487 95.372 132.651 1.00 202.93 465 VAL B O 1
ATOM 6247 N N . MET B 1 466 ? 131.916 95.261 134.814 1.00 206.60 466 MET B N 1
ATOM 6248 C CA . MET B 1 466 ? 130.726 94.490 134.526 1.00 206.60 466 MET B CA 1
ATOM 6249 C C . MET B 1 466 ? 129.777 95.269 133.659 1.00 206.60 466 MET B C 1
ATOM 6250 O O . MET B 1 466 ? 129.318 94.777 132.645 1.00 206.60 466 MET B O 1
ATOM 6255 N N . LYS B 1 467 ? 129.506 96.507 134.035 1.00 171.12 467 LYS B N 1
ATOM 6256 C CA . LYS B 1 467 ? 128.584 97.325 133.273 1.00 171.12 467 LYS B CA 1
ATOM 6257 C C . LYS B 1 467 ? 129.132 97.733 131.926 1.00 171.12 467 LYS B C 1
ATOM 6258 O O . LYS B 1 467 ? 128.375 98.150 131.082 1.00 171.12 467 LYS B O 1
ATOM 6264 N N . PHE B 1 468 ? 130.435 97.623 131.708 1.00 195.61 468 PHE B N 1
ATOM 6265 C CA . PHE B 1 468 ? 130.985 97.911 130.394 1.00 195.61 468 PHE B CA 1
ATOM 6266 C C . PHE B 1 468 ? 130.446 96.892 129.424 1.00 195.61 468 PHE B C 1
ATOM 6267 O O . PHE B 1 468 ? 129.827 97.253 128.430 1.00 195.61 468 PHE B O 1
ATOM 6275 N N . TRP B 1 469 ? 130.667 95.613 129.717 1.00 191.84 469 TRP B N 1
ATOM 6276 C CA . TRP B 1 469 ? 130.208 94.569 128.816 1.00 191.84 469 TRP B CA 1
ATOM 6277 C C . TRP B 1 469 ? 128.700 94.472 128.793 1.00 191.84 469 TRP B C 1
ATOM 6278 O O . TRP B 1 469 ? 128.121 94.186 127.757 1.00 191.84 469 TRP B O 1
ATOM 6289 N N . MET B 1 470 ? 128.058 94.719 129.926 1.00 169.44 470 MET B N 1
ATOM 6290 C CA . MET B 1 470 ? 126.609 94.680 129.987 1.00 169.44 470 MET B CA 1
ATOM 6291 C C . MET B 1 470 ? 126.029 95.715 129.059 1.00 169.44 470 MET B C 1
ATOM 6292 O O . MET B 1 470 ? 125.136 95.422 128.282 1.00 169.44 470 MET B O 1
ATOM 6297 N N . SER B 1 471 ? 126.551 96.933 129.121 1.00 148.38 471 SER B N 1
ATOM 6298 C CA . SER B 1 471 ? 126.066 97.999 128.263 1.00 148.38 471 SER B CA 1
ATOM 6299 C C . SER B 1 471 ? 126.399 97.751 126.804 1.00 148.38 471 SER B C 1
ATOM 6300 O O . SER B 1 471 ? 125.634 98.122 125.933 1.00 148.38 471 SER B O 1
ATOM 6303 N N . ILE B 1 472 ? 127.529 97.118 126.523 1.00 186.70 472 ILE B N 1
ATOM 6304 C CA . ILE B 1 472 ? 127.878 96.792 125.146 1.00 186.70 472 ILE B CA 1
ATOM 6305 C C . ILE B 1 472 ? 126.843 95.850 124.533 1.00 186.70 472 ILE B C 1
ATOM 6306 O O . ILE B 1 472 ? 126.381 96.083 123.420 1.00 186.70 472 ILE B O 1
ATOM 6311 N N . VAL B 1 473 ? 126.421 94.828 125.267 1.00 198.17 473 VAL B N 1
ATOM 6312 C CA . VAL B 1 473 ? 125.495 93.852 124.701 1.00 198.17 473 VAL B CA 1
ATOM 6313 C C . VAL B 1 473 ? 124.018 94.204 124.825 1.00 198.17 473 VAL B C 1
ATOM 6314 O O . VAL B 1 473 ? 123.186 93.609 124.139 1.00 198.17 473 VAL B O 1
ATOM 6318 N N . ALA B 1 474 ? 123.690 95.167 125.676 1.00 179.15 474 ALA B N 1
ATOM 6319 C CA . ALA B 1 474 ? 122.306 95.581 125.843 1.00 179.15 474 ALA B CA 1
ATOM 6320 C C . ALA B 1 474 ? 121.974 96.654 124.834 1.00 179.15 474 ALA B C 1
ATOM 6321 O O . ALA B 1 474 ? 120.808 96.926 124.565 1.00 179.15 474 ALA B O 1
ATOM 6323 N N . THR B 1 475 ? 122.998 97.273 124.261 1.00 160.89 475 THR B N 1
ATOM 6324 C CA . THR B 1 475 ? 122.765 98.267 123.224 1.00 160.89 475 THR B CA 1
ATOM 6325 C C . THR B 1 475 ? 122.789 97.564 121.881 1.00 160.89 475 THR B C 1
ATOM 6326 O O . THR B 1 475 ? 122.559 98.187 120.849 1.00 160.89 475 THR B O 1
ATOM 6330 N N . THR B 1 476 ? 123.054 96.263 121.891 1.00 196.92 476 THR B N 1
ATOM 6331 C CA . THR B 1 476 ? 123.082 95.486 120.662 1.00 196.92 476 THR B CA 1
ATOM 6332 C C . THR B 1 476 ? 121.760 94.737 120.573 1.00 196.92 476 THR B C 1
ATOM 6333 O O . THR B 1 476 ? 121.368 94.251 119.512 1.00 196.92 476 THR B O 1
ATOM 6337 N N . MET B 1 477 ? 121.033 94.685 121.679 1.00 192.79 477 MET B N 1
ATOM 6338 C CA . MET B 1 477 ? 119.745 94.002 121.703 1.00 192.79 477 MET B CA 1
ATOM 6339 C C . MET B 1 477 ? 118.751 94.637 120.740 1.00 192.79 477 MET B C 1
ATOM 6340 O O . MET B 1 477 ? 118.775 95.851 120.536 1.00 192.79 477 MET B O 1
ATOM 6345 N N . PRO B 1 478 ? 117.858 93.827 120.140 1.00 211.25 478 PRO B N 1
ATOM 6346 C CA . PRO B 1 478 ? 116.861 94.338 119.183 1.00 211.25 478 PRO B CA 1
ATOM 6347 C C . PRO B 1 478 ? 115.685 95.079 119.808 1.00 211.25 478 PRO B C 1
ATOM 6348 O O . PRO B 1 478 ? 114.544 94.805 119.449 1.00 211.25 478 PRO B O 1
ATOM 6352 N N . ILE B 1 479 ? 115.948 96.000 120.724 1.00 201.13 479 ILE B N 1
ATOM 6353 C CA . ILE B 1 479 ? 114.901 96.757 121.382 1.00 201.13 479 ILE B CA 1
ATOM 6354 C C . ILE B 1 479 ? 115.288 98.209 121.149 1.00 201.13 479 ILE B C 1
ATOM 6355 O O . ILE B 1 479 ? 116.391 98.470 120.689 1.00 201.13 479 ILE B O 1
ATOM 6360 N N . PRO B 1 480 ? 114.379 99.167 121.400 1.00 227.50 480 PRO B N 1
ATOM 6361 C CA . PRO B 1 480 ? 114.816 100.563 121.291 1.00 227.50 480 PRO B CA 1
ATOM 6362 C C . PRO B 1 480 ? 115.821 100.857 122.393 1.00 227.50 480 PRO B C 1
ATOM 6363 O O . PRO B 1 480 ? 115.436 100.859 123.558 1.00 227.50 480 PRO B O 1
ATOM 6367 N N . CYS B 1 481 ? 117.080 101.093 122.050 1.00 191.72 481 CYS B N 1
ATOM 6368 C CA . CYS B 1 481 ? 118.102 101.300 123.066 1.00 191.72 481 CYS B CA 1
ATOM 6369 C C . CYS B 1 481 ? 119.050 102.416 122.699 1.00 191.72 481 CYS B C 1
ATOM 6370 O O . CYS B 1 481 ? 119.452 102.531 121.556 1.00 191.72 481 CYS B O 1
ATOM 6373 N N . GLY B 1 482 ? 119.425 103.235 123.669 1.00 186.76 482 GLY B N 1
ATOM 6374 C CA . GLY B 1 482 ? 120.370 104.302 123.414 1.00 186.76 482 GLY B CA 1
ATOM 6375 C C . GLY B 1 482 ? 121.681 104.050 124.111 1.00 186.76 482 GLY B C 1
ATOM 6376 O O . GLY B 1 482 ? 121.804 103.097 124.874 1.00 186.76 482 GLY B O 1
ATOM 6377 N N . GLY B 1 483 ? 122.663 104.904 123.867 1.00 205.56 483 GLY B N 1
ATOM 6378 C CA . GLY B 1 483 ? 123.972 104.714 124.458 1.00 205.56 483 GLY B CA 1
ATOM 6379 C C . GLY B 1 483 ? 124.388 105.704 125.523 1.00 205.56 483 GLY B C 1
ATOM 6380 O O . GLY B 1 483 ? 125.218 105.364 126.342 1.00 205.56 483 GLY B O 1
ATOM 6381 N N . PHE B 1 484 ? 123.825 106.909 125.526 1.00 180.54 484 PHE B N 1
ATOM 6382 C CA . PHE B 1 484 ? 124.222 107.944 126.484 1.00 180.54 484 PHE B CA 1
ATOM 6383 C C . PHE B 1 484 ? 124.206 107.452 127.901 1.00 180.54 484 PHE B C 1
ATOM 6384 O O . PHE B 1 484 ? 125.240 107.380 128.523 1.00 180.54 484 PHE B O 1
ATOM 6392 N N . MET B 1 485 ? 123.027 107.161 128.435 1.00 207.53 485 MET B N 1
ATOM 6393 C CA . MET B 1 485 ? 122.925 106.765 129.837 1.00 207.53 485 MET B CA 1
ATOM 6394 C C . MET B 1 485 ? 123.807 105.562 130.209 1.00 207.53 485 MET B C 1
ATOM 6395 O O . MET B 1 485 ? 124.475 105.613 131.229 1.00 207.53 485 MET B O 1
ATOM 6400 N N . PRO B 1 486 ? 123.806 104.461 129.407 1.00 177.21 486 PRO B N 1
ATOM 6401 C CA . PRO B 1 486 ? 124.740 103.400 129.795 1.00 177.21 486 PRO B CA 1
ATOM 6402 C C . PRO B 1 486 ? 126.175 103.903 129.966 1.00 177.21 486 PRO B C 1
ATOM 6403 O O . PRO B 1 486 ? 126.791 103.605 130.978 1.00 177.21 486 PRO B O 1
ATOM 6407 N N . VAL B 1 487 ? 126.690 104.670 129.014 1.00 174.21 487 VAL B N 1
ATOM 6408 C CA . VAL B 1 487 ? 128.046 105.210 129.091 1.00 174.21 487 VAL B CA 1
ATOM 6409 C C . VAL B 1 487 ? 128.172 106.307 130.148 1.00 174.21 487 VAL B C 1
ATOM 6410 O O . VAL B 1 487 ? 129.244 106.528 130.701 1.00 174.21 487 VAL B O 1
ATOM 6414 N N . PHE B 1 488 ? 127.082 106.985 130.459 1.00 179.03 488 PHE B N 1
ATOM 6415 C CA . PHE B 1 488 ? 127.086 108.005 131.497 1.00 179.03 488 PHE B CA 1
ATOM 6416 C C . PHE B 1 488 ? 127.368 107.357 132.838 1.00 179.03 488 PHE B C 1
ATOM 6417 O O . PHE B 1 488 ? 128.196 107.841 133.593 1.00 179.03 488 PHE B O 1
ATOM 6425 N N . VAL B 1 489 ? 126.689 106.251 133.135 1.00 173.69 489 VAL B N 1
ATOM 6426 C CA . VAL B 1 489 ? 126.922 105.551 134.394 1.00 173.69 489 VAL B CA 1
ATOM 6427 C C . VAL B 1 489 ? 128.318 104.955 134.433 1.00 173.69 489 VAL B C 1
ATOM 6428 O O . VAL B 1 489 ? 128.918 104.855 135.497 1.00 173.69 489 VAL B O 1
ATOM 6432 N N . LEU B 1 490 ? 128.857 104.605 133.272 1.00 175.84 490 LEU B N 1
ATOM 6433 C CA . LEU B 1 490 ? 130.184 104.033 133.207 1.00 175.84 490 LEU B CA 1
ATOM 6434 C C . LEU B 1 490 ? 131.220 105.082 133.504 1.00 175.84 490 LEU B C 1
ATOM 6435 O O . LEU B 1 490 ? 132.173 104.832 134.219 1.00 175.84 490 LEU B O 1
ATOM 6440 N N . GLY B 1 491 ? 131.030 106.274 132.968 1.00 201.49 491 GLY B N 1
ATOM 6441 C CA . GLY B 1 491 ? 131.964 107.341 133.209 1.00 201.49 491 GLY B CA 1
ATOM 6442 C C . GLY B 1 491 ? 131.882 107.832 134.617 1.00 201.49 491 GLY B C 1
ATOM 6443 O O . GLY B 1 491 ? 132.883 108.219 135.193 1.00 201.49 491 GLY B O 1
ATOM 6444 N N . ALA B 1 492 ? 130.689 107.825 135.184 1.00 210.27 492 ALA B N 1
ATOM 6445 C CA . ALA B 1 492 ? 130.534 108.227 136.561 1.00 210.27 492 ALA B CA 1
ATOM 6446 C C . ALA B 1 492 ? 131.285 107.254 137.435 1.00 210.27 492 ALA B C 1
ATOM 6447 O O . ALA B 1 492 ? 131.946 107.659 138.371 1.00 210.27 492 ALA B O 1
ATOM 6449 N N . ALA B 1 493 ? 131.213 105.968 137.120 1.00 201.74 493 ALA B N 1
ATOM 6450 C CA . ALA B 1 493 ? 131.959 104.970 137.865 1.00 201.74 493 ALA B CA 1
ATOM 6451 C C . ALA B 1 493 ? 133.448 105.168 137.726 1.00 201.74 493 ALA B C 1
ATOM 6452 O O . ALA B 1 493 ? 134.170 105.131 138.706 1.00 201.74 493 ALA B O 1
ATOM 6454 N N . PHE B 1 494 ? 133.913 105.377 136.506 1.00 215.80 494 PHE B N 1
ATOM 6455 C CA . PHE B 1 494 ? 135.328 105.593 136.281 1.00 215.80 494 PHE B CA 1
ATOM 6456 C C . PHE B 1 494 ? 135.809 106.825 137.020 1.00 215.80 494 PHE B C 1
ATOM 6457 O O . PHE B 1 494 ? 136.827 106.782 137.697 1.00 215.80 494 PHE B O 1
ATOM 6465 N N . GLY B 1 495 ? 135.077 107.922 136.899 1.00 214.99 495 GLY B N 1
ATOM 6466 C CA . GLY B 1 495 ? 135.458 109.144 137.564 1.00 214.99 495 GLY B CA 1
ATOM 6467 C C . GLY B 1 495 ? 135.469 109.001 139.058 1.00 214.99 495 GLY B C 1
ATOM 6468 O O . GLY B 1 495 ? 136.364 109.498 139.713 1.00 214.99 495 GLY B O 1
ATOM 6469 N N . ARG B 1 496 ? 134.481 108.314 139.607 1.00 225.16 496 ARG B N 1
ATOM 6470 C CA . ARG B 1 496 ? 134.436 108.091 141.037 1.00 225.16 496 ARG B CA 1
ATOM 6471 C C . ARG B 1 496 ? 135.627 107.285 141.474 1.00 225.16 496 ARG B C 1
ATOM 6472 O O . ARG B 1 496 ? 136.264 107.628 142.445 1.00 225.16 496 ARG B O 1
ATOM 6480 N N . LEU B 1 497 ? 135.945 106.222 140.754 1.00 207.47 497 LEU B N 1
ATOM 6481 C CA . LEU B 1 497 ? 137.117 105.421 141.072 1.00 207.47 497 LEU B CA 1
ATOM 6482 C C . LEU B 1 497 ? 138.350 106.299 141.133 1.00 207.47 497 LEU B C 1
ATOM 6483 O O . LEU B 1 497 ? 139.096 106.236 142.097 1.00 207.47 497 LEU B O 1
ATOM 6488 N N . VAL B 1 498 ? 138.553 107.142 140.130 1.00 210.38 498 VAL B N 1
ATOM 6489 C CA . VAL B 1 498 ? 139.685 108.055 140.136 1.00 210.38 498 VAL B CA 1
ATOM 6490 C C . VAL B 1 498 ? 139.634 108.964 141.352 1.00 210.38 498 VAL B C 1
ATOM 6491 O O . VAL B 1 498 ? 140.611 109.074 142.068 1.00 210.38 498 VAL B O 1
ATOM 6495 N N . GLY B 1 499 ? 138.493 109.585 141.614 1.00 215.52 499 GLY B N 1
ATOM 6496 C CA . GLY B 1 499 ? 138.347 110.442 142.776 1.00 215.52 499 GLY B CA 1
ATOM 6497 C C . GLY B 1 499 ? 138.513 109.786 144.129 1.00 215.52 499 GLY B C 1
ATOM 6498 O O . GLY B 1 499 ? 138.994 110.417 145.055 1.00 215.52 499 GLY B O 1
ATOM 6499 N N . GLU B 1 500 ? 138.115 108.528 144.262 1.00 232.84 500 GLU B N 1
ATOM 6500 C CA . GLU B 1 500 ? 138.287 107.809 145.515 1.00 232.84 500 GLU B CA 1
ATOM 6501 C C . GLU B 1 500 ? 139.730 107.407 145.682 1.00 232.84 500 GLU B C 1
ATOM 6502 O O . GLU B 1 500 ? 140.228 107.341 146.798 1.00 232.84 500 GLU B O 1
ATOM 6508 N N . ILE B 1 501 ? 140.414 107.135 144.582 1.00 224.81 501 ILE B N 1
ATOM 6509 C CA . ILE B 1 501 ? 141.832 106.831 144.657 1.00 224.81 501 ILE B CA 1
ATOM 6510 C C . ILE B 1 501 ? 142.539 108.124 145.010 1.00 224.81 501 ILE B C 1
ATOM 6511 O O . ILE B 1 501 ? 143.435 108.130 145.836 1.00 224.81 501 ILE B O 1
ATOM 6516 N N . MET B 1 502 ? 142.098 109.238 144.437 1.00 231.93 502 MET B N 1
ATOM 6517 C CA . MET B 1 502 ? 142.685 110.531 144.750 1.00 231.93 502 MET B CA 1
ATOM 6518 C C . MET B 1 502 ? 142.469 110.886 146.206 1.00 231.93 502 MET B C 1
ATOM 6519 O O . MET B 1 502 ? 143.281 111.573 146.797 1.00 231.93 502 MET B O 1
ATOM 6524 N N . ALA B 1 503 ? 141.379 110.410 146.791 1.00 224.20 503 ALA B N 1
ATOM 6525 C CA . ALA B 1 503 ? 141.100 110.672 148.191 1.00 224.20 503 ALA B CA 1
ATOM 6526 C C . ALA B 1 503 ? 141.954 109.801 149.079 1.00 224.20 503 ALA B C 1
ATOM 6527 O O . ALA B 1 503 ? 142.239 110.164 150.207 1.00 224.20 503 ALA B O 1
ATOM 6529 N N . MET B 1 504 ? 142.359 108.642 148.587 1.00 242.39 504 MET B N 1
ATOM 6530 C CA . MET B 1 504 ? 143.252 107.788 149.352 1.00 242.39 504 MET B CA 1
ATOM 6531 C C . MET B 1 504 ? 144.640 108.382 149.294 1.00 242.39 504 MET B C 1
ATOM 6532 O O . MET B 1 504 ? 145.350 108.401 150.293 1.00 242.39 504 MET B O 1
ATOM 6537 N N . LEU B 1 505 ? 145.033 108.867 148.123 1.00 248.74 505 LEU B N 1
ATOM 6538 C CA . LEU B 1 505 ? 146.352 109.465 147.955 1.00 248.74 505 LEU B CA 1
ATOM 6539 C C . LEU B 1 505 ? 146.447 110.754 148.734 1.00 248.74 505 LEU B C 1
ATOM 6540 O O . LEU B 1 505 ? 147.518 111.112 149.212 1.00 248.74 505 LEU B O 1
ATOM 6545 N N . PHE B 1 506 ? 145.335 111.462 148.852 1.00 246.98 506 PHE B N 1
ATOM 6546 C CA . PHE B 1 506 ? 145.318 112.725 149.576 1.00 246.98 506 PHE B CA 1
ATOM 6547 C C . PHE B 1 506 ? 144.215 112.720 150.610 1.00 246.98 506 PHE B C 1
ATOM 6548 O O . PHE B 1 506 ? 143.161 113.310 150.389 1.00 246.98 506 PHE B O 1
ATOM 6556 N N . PRO B 1 507 ? 144.428 112.033 151.787 1.00 253.49 507 PRO B N 1
ATOM 6557 C CA . PRO B 1 507 ? 143.276 112.041 152.699 1.00 253.49 507 PRO B CA 1
ATOM 6558 C C . PRO B 1 507 ? 143.151 113.343 153.442 1.00 253.49 507 PRO B C 1
ATOM 6559 O O . PRO B 1 507 ? 142.198 113.529 154.194 1.00 253.49 507 PRO B O 1
ATOM 6563 N N . ASP B 1 508 ? 144.104 114.241 153.239 1.00 263.43 508 ASP B N 1
ATOM 6564 C CA . ASP B 1 508 ? 144.101 115.517 153.931 1.00 263.43 508 ASP B CA 1
ATOM 6565 C C . ASP B 1 508 ? 143.686 116.573 152.945 1.00 263.43 508 ASP B C 1
ATOM 6566 O O . ASP B 1 508 ? 143.303 117.675 153.326 1.00 263.43 508 ASP B O 1
ATOM 6571 N N . GLY B 1 509 ? 143.757 116.238 151.666 1.00 262.92 509 GLY B N 1
ATOM 6572 C CA . GLY B 1 509 ? 143.427 117.201 150.640 1.00 262.92 509 GLY B CA 1
ATOM 6573 C C . GLY B 1 509 ? 144.712 117.726 150.058 1.00 262.92 509 GLY B C 1
ATOM 6574 O O . GLY B 1 509 ? 145.786 117.482 150.598 1.00 262.92 509 GLY B O 1
ATOM 6575 N N . ILE B 1 510 ? 144.613 118.439 148.941 1.00 274.31 510 ILE B N 1
ATOM 6576 C CA . ILE B 1 510 ? 145.795 119.020 148.315 1.00 274.31 510 ILE B CA 1
ATOM 6577 C C . ILE B 1 510 ? 145.841 120.518 148.519 1.00 274.31 510 ILE B C 1
ATOM 6578 O O . ILE B 1 510 ? 144.866 121.209 148.259 1.00 274.31 510 ILE B O 1
ATOM 6583 N N . LEU B 1 511 ? 146.974 121.027 148.979 1.00 278.35 511 LEU B N 1
ATOM 6584 C CA . LEU B 1 511 ? 147.116 122.465 149.122 1.00 278.35 511 LEU B CA 1
ATOM 6585 C C . LEU B 1 511 ? 147.709 123.039 147.851 1.00 278.35 511 LEU B C 1
ATOM 6586 O O . LEU B 1 511 ? 148.797 122.645 147.441 1.00 278.35 511 LEU B O 1
ATOM 6591 N N . PHE B 1 512 ? 147.004 123.966 147.218 1.00 288.57 512 PHE B N 1
ATOM 6592 C CA . PHE B 1 512 ? 147.566 124.604 146.041 1.00 288.57 512 PHE B CA 1
ATOM 6593 C C . PHE B 1 512 ? 148.098 125.974 146.395 1.00 288.57 512 PHE B C 1
ATOM 6594 O O . PHE B 1 512 ? 149.306 126.200 146.380 1.00 288.57 512 PHE B O 1
ATOM 6602 N N . ASP B 1 513 ? 147.197 126.895 146.699 1.00 309.02 513 ASP B N 1
ATOM 6603 C CA . ASP B 1 513 ? 147.609 128.241 147.047 1.00 309.02 513 ASP B CA 1
ATOM 6604 C C . ASP B 1 513 ? 147.934 128.253 148.516 1.00 309.02 513 ASP B C 1
ATOM 6605 O O . ASP B 1 513 ? 149.089 128.097 148.907 1.00 309.02 513 ASP B O 1
ATOM 6610 N N . ASP B 1 514 ? 146.918 128.449 149.339 1.00 319.74 514 ASP B N 1
ATOM 6611 C CA . ASP B 1 514 ? 147.108 128.420 150.776 1.00 319.74 514 ASP B CA 1
ATOM 6612 C C . ASP B 1 514 ? 145.895 127.676 151.254 1.00 319.74 514 ASP B C 1
ATOM 6613 O O . ASP B 1 514 ? 145.708 127.464 152.450 1.00 319.74 514 ASP B O 1
ATOM 6618 N N . ILE B 1 515 ? 145.056 127.280 150.306 1.00 292.48 515 ILE B N 1
ATOM 6619 C CA . ILE B 1 515 ? 143.839 126.573 150.652 1.00 292.48 515 ILE B CA 1
ATOM 6620 C C . ILE B 1 515 ? 143.998 125.091 150.437 1.00 292.48 515 ILE B C 1
ATOM 6621 O O . ILE B 1 515 ? 144.536 124.668 149.421 1.00 292.48 515 ILE B O 1
ATOM 6626 N N . ILE B 1 516 ? 143.552 124.295 151.399 1.00 282.09 516 ILE B N 1
ATOM 6627 C CA . ILE B 1 516 ? 143.587 122.854 151.224 1.00 282.09 516 ILE B CA 1
ATOM 6628 C C . ILE B 1 516 ? 142.280 122.463 150.586 1.00 282.09 516 ILE B C 1
ATOM 6629 O O . ILE B 1 516 ? 141.218 122.906 151.014 1.00 282.09 516 ILE B O 1
ATOM 6634 N N . TYR B 1 517 ? 142.347 121.641 149.553 1.00 286.12 517 TYR B N 1
ATOM 6635 C CA . TYR B 1 517 ? 141.143 121.262 148.847 1.00 286.12 517 TYR B CA 1
ATOM 6636 C C . TYR B 1 517 ? 140.880 119.793 149.023 1.00 286.12 517 TYR B C 1
ATOM 6637 O O . TYR B 1 517 ? 141.515 118.967 148.372 1.00 286.12 517 TYR B O 1
ATOM 6646 N N . LYS B 1 518 ? 139.939 119.457 149.896 1.00 248.57 518 LYS B N 1
ATOM 6647 C CA . LYS B 1 518 ? 139.576 118.065 150.092 1.00 248.57 518 LYS B CA 1
ATOM 6648 C C . LYS B 1 518 ? 138.998 117.519 148.801 1.00 248.57 518 LYS B C 1
ATOM 6649 O O . LYS B 1 518 ? 138.175 118.173 148.163 1.00 248.57 518 LYS B O 1
ATOM 6655 N N . ILE B 1 519 ? 139.423 116.323 148.411 1.00 216.28 519 ILE B N 1
ATOM 6656 C CA . ILE B 1 519 ? 138.966 115.742 147.161 1.00 216.28 519 ILE B CA 1
ATOM 6657 C C . ILE B 1 519 ? 137.473 115.462 147.153 1.00 216.28 519 ILE B C 1
ATOM 6658 O O . ILE B 1 519 ? 136.958 114.881 148.101 1.00 216.28 519 ILE B O 1
ATOM 6663 N N . LEU B 1 520 ? 136.769 115.904 146.112 1.00 225.65 520 LEU B N 1
ATOM 6664 C CA . LEU B 1 520 ? 135.352 115.585 145.976 1.00 225.65 520 LEU B CA 1
ATOM 6665 C C . LEU B 1 520 ? 135.254 114.412 144.965 1.00 225.65 520 LEU B C 1
ATOM 6666 O O . LEU B 1 520 ? 135.233 114.676 143.771 1.00 225.65 520 LEU B O 1
ATOM 6671 N N . PRO B 1 521 ? 135.183 113.117 145.425 1.00 240.84 521 PRO B N 1
ATOM 6672 C CA . PRO B 1 521 ? 135.153 112.066 144.404 1.00 240.84 521 PRO B CA 1
ATOM 6673 C C . PRO B 1 521 ? 133.922 112.116 143.511 1.00 240.84 521 PRO B C 1
ATOM 6674 O O . PRO B 1 521 ? 133.980 111.631 142.388 1.00 240.84 521 PRO B O 1
ATOM 6678 N N . GLY B 1 522 ? 132.826 112.695 143.991 1.00 248.08 522 GLY B N 1
ATOM 6679 C CA . GLY B 1 522 ? 131.624 112.814 143.197 1.00 248.08 522 GLY B CA 1
ATOM 6680 C C . GLY B 1 522 ? 131.778 113.844 142.116 1.00 248.08 522 GLY B C 1
ATOM 6681 O O . GLY B 1 522 ? 131.132 113.747 141.088 1.00 248.08 522 GLY B O 1
ATOM 6682 N N . GLY B 1 523 ? 132.622 114.840 142.343 1.00 250.29 523 GLY B N 1
ATOM 6683 C CA . GLY B 1 523 ? 132.884 115.839 141.328 1.00 250.29 523 GLY B CA 1
ATOM 6684 C C . GLY B 1 523 ? 133.624 115.177 140.208 1.00 250.29 523 GLY B C 1
ATOM 6685 O O . GLY B 1 523 ? 133.310 115.412 139.056 1.00 250.29 523 GLY B O 1
ATOM 6686 N N . TYR B 1 524 ? 134.579 114.319 140.541 1.00 229.92 524 TYR B N 1
ATOM 6687 C CA . TYR B 1 524 ? 135.330 113.582 139.537 1.00 229.92 524 TYR B CA 1
ATOM 6688 C C . TYR B 1 524 ? 134.399 112.709 138.733 1.00 229.92 524 TYR B C 1
ATOM 6689 O O . TYR B 1 524 ? 134.605 112.523 137.541 1.00 229.92 524 TYR B O 1
ATOM 6698 N N . ALA B 1 525 ? 133.376 112.164 139.376 1.00 256.65 525 ALA B N 1
ATOM 6699 C CA . ALA B 1 525 ? 132.402 111.339 138.683 1.00 256.65 525 ALA B CA 1
ATOM 6700 C C . ALA B 1 525 ? 131.621 112.100 137.630 1.00 256.65 525 ALA B C 1
ATOM 6701 O O . ALA B 1 525 ? 131.396 111.581 136.552 1.00 256.65 525 ALA B O 1
ATOM 6703 N N . VAL B 1 526 ? 131.208 113.327 137.929 1.00 270.30 526 VAL B N 1
ATOM 6704 C CA . VAL B 1 526 ? 130.512 114.148 136.941 1.00 270.30 526 VAL B CA 1
ATOM 6705 C C . VAL B 1 526 ? 131.408 114.393 135.735 1.00 270.30 526 VAL B C 1
ATOM 6706 O O . VAL B 1 526 ? 130.974 114.272 134.593 1.00 270.30 526 VAL B O 1
ATOM 6710 N N . ILE B 1 527 ? 132.670 114.712 135.980 1.00 254.86 527 ILE B N 1
ATOM 6711 C CA . ILE B 1 527 ? 133.611 114.913 134.886 1.00 254.86 527 ILE B CA 1
ATOM 6712 C C . ILE B 1 527 ? 133.736 113.657 134.053 1.00 254.86 527 ILE B C 1
ATOM 6713 O O . ILE B 1 527 ? 133.641 113.713 132.835 1.00 254.86 527 ILE B O 1
ATOM 6718 N N . GLY B 1 528 ? 133.937 112.521 134.703 1.00 250.40 528 GLY B N 1
ATOM 6719 C CA . GLY B 1 528 ? 134.059 111.269 133.994 1.00 250.40 528 GLY B CA 1
ATOM 6720 C C . GLY B 1 528 ? 132.851 110.910 133.176 1.00 250.40 528 GLY B C 1
ATOM 6721 O O . GLY B 1 528 ? 132.995 110.403 132.076 1.00 250.40 528 GLY B O 1
ATOM 6722 N N . ALA B 1 529 ? 131.662 111.148 133.709 1.00 232.85 529 ALA B N 1
ATOM 6723 C CA . ALA B 1 529 ? 130.437 110.870 132.985 1.00 232.85 529 ALA B CA 1
ATOM 6724 C C . ALA B 1 529 ? 130.447 111.624 131.690 1.00 232.85 529 ALA B C 1
ATOM 6725 O O . ALA B 1 529 ? 130.317 111.026 130.634 1.00 232.85 529 ALA B O 1
ATOM 6727 N N . ALA B 1 530 ? 130.641 112.935 131.760 1.00 253.14 530 ALA B N 1
ATOM 6728 C CA . ALA B 1 530 ? 130.690 113.766 130.569 1.00 253.14 530 ALA B CA 1
ATOM 6729 C C . ALA B 1 530 ? 131.790 113.370 129.611 1.00 253.14 530 ALA B C 1
ATOM 6730 O O . ALA B 1 530 ? 131.611 113.436 128.406 1.00 253.14 530 ALA B O 1
ATOM 6732 N N . ALA B 1 531 ? 132.937 112.974 130.137 1.00 261.07 531 ALA B N 1
ATOM 6733 C CA . ALA B 1 531 ? 134.056 112.624 129.289 1.00 261.07 531 ALA B CA 1
ATOM 6734 C C . ALA B 1 531 ? 133.838 111.313 128.541 1.00 261.07 531 ALA B C 1
ATOM 6735 O O . ALA B 1 531 ? 134.118 111.241 127.358 1.00 261.07 531 ALA B O 1
ATOM 6737 N N . LEU B 1 532 ? 133.331 110.281 129.204 1.00 256.25 532 LEU B N 1
ATOM 6738 C CA . LEU B 1 532 ? 133.172 109.004 128.530 1.00 256.25 532 LEU B CA 1
ATOM 6739 C C . LEU B 1 532 ? 132.043 109.090 127.538 1.00 256.25 532 LEU B C 1
ATOM 6740 O O . LEU B 1 532 ? 132.137 108.562 126.437 1.00 256.25 532 LEU B O 1
ATOM 6745 N N . THR B 1 533 ? 130.973 109.775 127.916 1.00 240.29 533 THR B N 1
ATOM 6746 C CA . THR B 1 533 ? 129.844 109.912 127.019 1.00 240.29 533 THR B CA 1
ATOM 6747 C C . THR B 1 533 ? 130.129 110.920 125.909 1.00 240.29 533 THR B C 1
ATOM 6748 O O . THR B 1 533 ? 129.455 110.916 124.892 1.00 240.29 533 THR B O 1
ATOM 6752 N N . GLY B 1 534 ? 131.153 111.750 126.075 1.00 242.01 534 GLY B N 1
ATOM 6753 C CA . GLY B 1 534 ? 131.540 112.682 125.032 1.00 242.01 534 GLY B CA 1
ATOM 6754 C C . GLY B 1 534 ? 132.535 112.035 124.107 1.00 242.01 534 GLY B C 1
ATOM 6755 O O . GLY B 1 534 ? 132.710 112.475 122.987 1.00 242.01 534 GLY B O 1
ATOM 6756 N N . ALA B 1 535 ? 133.194 110.986 124.571 1.00 218.20 535 ALA B N 1
ATOM 6757 C CA . ALA B 1 535 ? 134.121 110.250 123.736 1.00 218.20 535 ALA B CA 1
ATOM 6758 C C . ALA B 1 535 ? 133.380 109.198 122.936 1.00 218.20 535 ALA B C 1
ATOM 6759 O O . ALA B 1 535 ? 133.864 108.727 121.918 1.00 218.20 535 ALA B O 1
ATOM 6761 N N . VAL B 1 536 ? 132.206 108.806 123.405 1.00 228.69 536 VAL B N 1
ATOM 6762 C CA . VAL B 1 536 ? 131.423 107.809 122.702 1.00 228.69 536 VAL B CA 1
ATOM 6763 C C . VAL B 1 536 ? 130.612 108.509 121.627 1.00 228.69 536 VAL B C 1
ATOM 6764 O O . VAL B 1 536 ? 130.502 108.019 120.515 1.00 228.69 536 VAL B O 1
ATOM 6768 N N . SER B 1 537 ? 130.104 109.695 121.931 1.00 244.47 537 SER B N 1
ATOM 6769 C CA . SER B 1 537 ? 129.269 110.410 120.988 1.00 244.47 537 SER B CA 1
ATOM 6770 C C . SER B 1 537 ? 130.052 111.399 120.169 1.00 244.47 537 SER B C 1
ATOM 6771 O O . SER B 1 537 ? 129.482 112.009 119.266 1.00 244.47 537 SER B O 1
ATOM 6774 N N . HIS B 1 538 ? 131.336 111.571 120.474 1.00 246.50 538 HIS B N 1
ATOM 6775 C CA . HIS B 1 538 ? 132.187 112.546 119.782 1.00 246.50 538 HIS B CA 1
ATOM 6776 C C . HIS B 1 538 ? 131.638 113.954 119.881 1.00 246.50 538 HIS B C 1
ATOM 6777 O O . HIS B 1 538 ? 131.609 114.680 118.894 1.00 246.50 538 HIS B O 1
ATOM 6784 N N . THR B 1 539 ? 131.205 114.346 121.076 1.00 247.03 539 THR B N 1
ATOM 6785 C CA . THR B 1 539 ? 130.672 115.683 121.290 1.00 247.03 539 THR B CA 1
ATOM 6786 C C . THR B 1 539 ? 131.242 116.295 122.543 1.00 247.03 539 THR B C 1
ATOM 6787 O O . THR B 1 539 ? 131.668 115.592 123.443 1.00 247.03 539 THR B O 1
ATOM 6791 N N . VAL B 1 540 ? 131.230 117.616 122.618 1.00 231.76 540 VAL B N 1
ATOM 6792 C CA . VAL B 1 540 ? 131.711 118.295 123.807 1.00 231.76 540 VAL B CA 1
ATOM 6793 C C . VAL B 1 540 ? 130.541 118.906 124.552 1.00 231.76 540 VAL B C 1
ATOM 6794 O O . VAL B 1 540 ? 130.725 119.567 125.567 1.00 231.76 540 VAL B O 1
ATOM 6798 N N . SER B 1 541 ? 129.329 118.668 124.065 1.00 248.46 541 SER B N 1
ATOM 6799 C CA . SER B 1 541 ? 128.138 119.241 124.679 1.00 248.46 541 SER B CA 1
ATOM 6800 C C . SER B 1 541 ? 127.669 118.425 125.846 1.00 248.46 541 SER B C 1
ATOM 6801 O O . SER B 1 541 ? 126.737 118.810 126.535 1.00 248.46 541 SER B O 1
ATOM 6804 N N . THR B 1 542 ? 128.311 117.293 126.078 1.00 250.86 542 THR B N 1
ATOM 6805 C CA . THR B 1 542 ? 127.963 116.446 127.197 1.00 250.86 542 THR B CA 1
ATOM 6806 C C . THR B 1 542 ? 128.394 117.123 128.468 1.00 250.86 542 THR B C 1
ATOM 6807 O O . THR B 1 542 ? 127.851 116.846 129.522 1.00 250.86 542 THR B O 1
ATOM 6811 N N . ALA B 1 543 ? 129.378 118.009 128.377 1.00 235.53 543 ALA B N 1
ATOM 6812 C CA . ALA B 1 543 ? 129.803 118.772 129.531 1.00 235.53 543 ALA B CA 1
ATOM 6813 C C . ALA B 1 543 ? 128.656 119.652 129.958 1.00 235.53 543 ALA B C 1
ATOM 6814 O O . ALA B 1 543 ? 128.338 119.711 131.133 1.00 235.53 543 ALA B O 1
ATOM 6816 N N . VAL B 1 544 ? 128.020 120.325 129.004 1.00 243.13 544 VAL B N 1
ATOM 6817 C CA . VAL B 1 544 ? 126.873 121.178 129.303 1.00 243.13 544 VAL B CA 1
ATOM 6818 C C . VAL B 1 544 ? 125.691 120.368 129.803 1.00 243.13 544 VAL B C 1
ATOM 6819 O O . VAL B 1 544 ? 125.001 120.783 130.728 1.00 243.13 544 VAL B O 1
ATOM 6823 N N . ILE B 1 545 ? 125.453 119.209 129.202 1.00 258.02 545 ILE B N 1
ATOM 6824 C CA . ILE B 1 545 ? 124.384 118.343 129.669 1.00 258.02 545 ILE B CA 1
ATOM 6825 C C . ILE B 1 545 ? 124.642 118.007 131.121 1.00 258.02 545 ILE B C 1
ATOM 6826 O O . ILE B 1 545 ? 123.757 118.144 131.954 1.00 258.02 545 ILE B O 1
ATOM 6831 N N . CYS B 1 546 ? 125.865 117.608 131.436 1.00 261.36 546 CYS B N 1
ATOM 6832 C CA . CYS B 1 546 ? 126.223 117.284 132.807 1.00 261.36 546 CYS B CA 1
ATOM 6833 C C . CYS B 1 546 ? 125.991 118.456 133.728 1.00 261.36 546 CYS B C 1
ATOM 6834 O O . CYS B 1 546 ? 125.368 118.297 134.750 1.00 261.36 546 CYS B O 1
ATOM 6837 N N . PHE B 1 547 ? 126.487 119.632 133.367 1.00 243.82 547 PHE B N 1
ATOM 6838 C CA . PHE B 1 547 ? 126.317 120.820 134.193 1.00 243.82 547 PHE B CA 1
ATOM 6839 C C . PHE B 1 547 ? 124.874 121.031 134.575 1.00 243.82 547 PHE B C 1
ATOM 6840 O O . PHE B 1 547 ? 124.565 121.230 135.739 1.00 243.82 547 PHE B O 1
ATOM 6848 N N . GLU B 1 548 ? 123.985 120.999 133.592 1.00 251.54 548 GLU B N 1
ATOM 6849 C CA . GLU B 1 548 ? 122.578 121.231 133.855 1.00 251.54 548 GLU B CA 1
ATOM 6850 C C . GLU B 1 548 ? 121.918 120.103 134.625 1.00 251.54 548 GLU B C 1
ATOM 6851 O O . GLU B 1 548 ? 121.090 120.362 135.487 1.00 251.54 548 GLU B O 1
ATOM 6857 N N . LEU B 1 549 ? 122.278 118.861 134.330 1.00 243.78 549 LEU B N 1
ATOM 6858 C CA . LEU B 1 549 ? 121.729 117.711 135.043 1.00 243.78 549 LEU B CA 1
ATOM 6859 C C . LEU B 1 549 ? 122.193 117.698 136.471 1.00 243.78 549 LEU B C 1
ATOM 6860 O O . LEU B 1 549 ? 121.491 117.210 137.349 1.00 243.78 549 LEU B O 1
ATOM 6865 N N . THR B 1 550 ? 123.379 118.229 136.714 1.00 250.34 550 THR B N 1
ATOM 6866 C CA . THR B 1 550 ? 123.960 118.199 138.040 1.00 250.34 550 THR B CA 1
ATOM 6867 C C . THR B 1 550 ? 123.547 119.447 138.795 1.00 250.34 550 THR B C 1
ATOM 6868 O O . THR B 1 550 ? 123.553 119.476 140.024 1.00 250.34 550 THR B O 1
ATOM 6872 N N . GLY B 1 551 ? 123.141 120.475 138.062 1.00 251.09 551 GLY B N 1
ATOM 6873 C CA . GLY B 1 551 ? 122.693 121.704 138.690 1.00 251.09 551 GLY B CA 1
ATOM 6874 C C . GLY B 1 551 ? 123.831 122.586 139.135 1.00 251.09 551 GLY B C 1
ATOM 6875 O O . GLY B 1 551 ? 123.600 123.626 139.747 1.00 251.09 551 GLY B O 1
ATOM 6876 N N . GLN B 1 552 ? 125.061 122.188 138.833 1.00 247.59 552 GLN B N 1
ATOM 6877 C CA . GLN B 1 552 ? 126.220 122.949 139.279 1.00 247.59 552 GLN B CA 1
ATOM 6878 C C . GLN B 1 552 ? 127.249 123.092 138.173 1.00 247.59 552 GLN B C 1
ATOM 6879 O O . GLN B 1 552 ? 127.375 122.212 137.328 1.00 247.59 552 GLN B O 1
ATOM 6885 N N . ILE B 1 553 ? 127.984 124.199 138.172 1.00 216.24 553 ILE B N 1
ATOM 6886 C CA . ILE B 1 553 ? 128.969 124.449 137.123 1.00 216.24 553 ILE B CA 1
ATOM 6887 C C . ILE B 1 553 ? 130.319 124.794 137.721 1.00 216.24 553 ILE B C 1
ATOM 6888 O O . ILE B 1 553 ? 131.092 125.529 137.118 1.00 216.24 553 ILE B O 1
ATOM 6893 N N . ALA B 1 554 ? 130.611 124.274 138.905 1.00 188.20 554 ALA B N 1
ATOM 6894 C CA . ALA B 1 554 ? 131.861 124.612 139.580 1.00 188.20 554 ALA B CA 1
ATOM 6895 C C . ALA B 1 554 ? 133.073 124.035 138.876 1.00 188.20 554 ALA B C 1
ATOM 6896 O O . ALA B 1 554 ? 134.103 124.695 138.760 1.00 188.20 554 ALA B O 1
ATOM 6898 N N . HIS B 1 555 ? 132.959 122.799 138.414 1.00 232.88 555 HIS B N 1
ATOM 6899 C CA . HIS B 1 555 ? 134.070 122.152 137.740 1.00 232.88 555 HIS B CA 1
ATOM 6900 C C . HIS B 1 555 ? 134.024 122.450 136.258 1.00 232.88 555 HIS B C 1
ATOM 6901 O O . HIS B 1 555 ? 134.151 121.540 135.449 1.00 232.88 555 HIS B O 1
ATOM 6908 N N . ILE B 1 556 ? 133.843 123.714 135.890 1.00 212.91 556 ILE B N 1
ATOM 6909 C CA . ILE B 1 556 ? 133.705 124.045 134.475 1.00 212.91 556 ILE B CA 1
ATOM 6910 C C . ILE B 1 556 ? 134.987 123.817 133.686 1.00 212.91 556 ILE B C 1
ATOM 6911 O O . ILE B 1 556 ? 134.982 123.075 132.710 1.00 212.91 556 ILE B O 1
ATOM 6916 N N . LEU B 1 557 ? 136.087 124.420 134.114 1.00 222.33 557 LEU B N 1
ATOM 6917 C CA . LEU B 1 557 ? 137.362 124.195 133.451 1.00 222.33 557 LEU B CA 1
ATOM 6918 C C . LEU B 1 557 ? 137.805 122.735 133.505 1.00 222.33 557 LEU B C 1
ATOM 6919 O O . LEU B 1 557 ? 138.131 122.173 132.468 1.00 222.33 557 LEU B O 1
ATOM 6924 N N . PRO B 1 558 ? 137.822 122.103 134.700 1.00 213.78 558 PRO B N 1
ATOM 6925 C CA . PRO B 1 558 ? 138.170 120.680 134.668 1.00 213.78 558 PRO B CA 1
ATOM 6926 C C . PRO B 1 558 ? 137.354 119.862 133.663 1.00 213.78 558 PRO B C 1
ATOM 6927 O O . PRO B 1 558 ? 137.940 119.051 132.952 1.00 213.78 558 PRO B O 1
ATOM 6931 N N . MET B 1 559 ? 136.042 120.073 133.595 1.00 225.71 559 MET B N 1
ATOM 6932 C CA . MET B 1 559 ? 135.209 119.317 132.676 1.00 225.71 559 MET B CA 1
ATOM 6933 C C . MET B 1 559 ? 135.551 119.610 131.238 1.00 225.71 559 MET B C 1
ATOM 6934 O O . MET B 1 559 ? 135.742 118.698 130.461 1.00 225.71 559 MET B O 1
ATOM 6939 N N . MET B 1 560 ? 135.638 120.880 130.882 1.00 228.96 560 MET B N 1
ATOM 6940 C CA . MET B 1 560 ? 135.971 121.257 129.524 1.00 228.96 560 MET B CA 1
ATOM 6941 C C . MET B 1 560 ? 137.239 120.574 129.078 1.00 228.96 560 MET B C 1
ATOM 6942 O O . MET B 1 560 ? 137.247 119.917 128.051 1.00 228.96 560 MET B O 1
ATOM 6947 N N . VAL B 1 561 ? 138.305 120.710 129.854 1.00 228.93 561 VAL B N 1
ATOM 6948 C CA . VAL B 1 561 ? 139.565 120.059 129.531 1.00 228.93 561 VAL B CA 1
ATOM 6949 C C . VAL B 1 561 ? 139.354 118.574 129.298 1.00 228.93 561 VAL B C 1
ATOM 6950 O O . VAL B 1 561 ? 139.707 118.063 128.248 1.00 228.93 561 VAL B O 1
ATOM 6954 N N . ALA B 1 562 ? 138.744 117.888 130.254 1.00 228.46 562 ALA B N 1
ATOM 6955 C CA . ALA B 1 562 ? 138.518 116.457 130.132 1.00 228.46 562 ALA B CA 1
ATOM 6956 C C . ALA B 1 562 ? 137.753 116.047 128.891 1.00 228.46 562 ALA B C 1
ATOM 6957 O O . ALA B 1 562 ? 138.171 115.149 128.192 1.00 228.46 562 ALA B O 1
ATOM 6959 N N . VAL B 1 563 ? 136.624 116.687 128.616 1.00 239.08 563 VAL B N 1
ATOM 6960 C CA . VAL B 1 563 ? 135.810 116.298 127.471 1.00 239.08 563 VAL B CA 1
ATOM 6961 C C . VAL B 1 563 ? 136.540 116.587 126.169 1.00 239.08 563 VAL B C 1
ATOM 6962 O O . VAL B 1 563 ? 136.464 115.807 125.238 1.00 239.08 563 VAL B O 1
ATOM 6966 N N . ILE B 1 564 ? 137.283 117.683 126.106 1.00 243.29 564 ILE B N 1
ATOM 6967 C CA . ILE B 1 564 ? 138.076 117.969 124.915 1.00 243.29 564 ILE B CA 1
ATOM 6968 C C . ILE B 1 564 ? 139.121 116.882 124.738 1.00 243.29 564 ILE B C 1
ATOM 6969 O O . ILE B 1 564 ? 139.238 116.313 123.664 1.00 243.29 564 ILE B O 1
ATOM 6974 N N . LEU B 1 565 ? 139.845 116.552 125.798 1.00 267.30 565 LEU B N 1
ATOM 6975 C CA . LEU B 1 565 ? 140.847 115.495 125.729 1.00 267.30 565 LEU B CA 1
ATOM 6976 C C . LEU B 1 565 ? 140.238 114.163 125.356 1.00 267.30 565 LEU B C 1
ATOM 6977 O O . LEU B 1 565 ? 140.812 113.425 124.574 1.00 267.30 565 LEU B O 1
ATOM 6982 N N . ALA B 1 566 ? 139.072 113.854 125.903 1.00 262.27 566 ALA B N 1
ATOM 6983 C CA . ALA B 1 566 ? 138.392 112.613 125.590 1.00 262.27 566 ALA B CA 1
ATOM 6984 C C . ALA B 1 566 ? 138.055 112.569 124.136 1.00 262.27 566 ALA B C 1
ATOM 6985 O O . ALA B 1 566 ? 138.353 111.595 123.465 1.00 262.27 566 ALA B O 1
ATOM 6987 N N . ASN B 1 567 ? 137.435 113.629 123.642 1.00 256.31 567 ASN B N 1
ATOM 6988 C CA . ASN B 1 567 ? 137.064 113.700 122.244 1.00 256.31 567 ASN B CA 1
ATOM 6989 C C . ASN B 1 567 ? 138.281 113.500 121.385 1.00 256.31 567 ASN B C 1
ATOM 6990 O O . ASN B 1 567 ? 138.257 112.689 120.490 1.00 256.31 567 ASN B O 1
ATOM 6995 N N . MET B 1 568 ? 139.350 114.228 121.663 1.00 259.23 568 MET B N 1
ATOM 6996 C CA . MET B 1 568 ? 140.579 114.100 120.895 1.00 259.23 568 MET B CA 1
ATOM 6997 C C . MET B 1 568 ? 141.067 112.669 120.800 1.00 259.23 568 MET B C 1
ATOM 6998 O O . MET B 1 568 ? 141.244 112.148 119.704 1.00 259.23 568 MET B O 1
ATOM 7003 N N . VAL B 1 569 ? 141.286 112.027 121.940 1.00 227.12 569 VAL B N 1
ATOM 7004 C CA . VAL B 1 569 ? 141.734 110.641 121.948 1.00 227.12 569 VAL B CA 1
ATOM 7005 C C . VAL B 1 569 ? 140.772 109.731 121.188 1.00 227.12 569 VAL B C 1
ATOM 7006 O O . VAL B 1 569 ? 141.184 108.977 120.316 1.00 227.12 569 VAL B O 1
ATOM 7010 N N . ALA B 1 570 ? 139.484 109.825 121.480 1.00 244.26 570 ALA B N 1
ATOM 7011 C CA . ALA B 1 570 ? 138.517 108.953 120.832 1.00 244.26 570 ALA B CA 1
ATOM 7012 C C . ALA B 1 570 ? 138.388 109.192 119.342 1.00 244.26 570 ALA B C 1
ATOM 7013 O O . ALA B 1 570 ? 138.219 108.248 118.589 1.00 244.26 570 ALA B O 1
ATOM 7015 N N . GLN B 1 571 ? 138.469 110.444 118.908 1.00 249.88 571 GLN B N 1
ATOM 7016 C CA . GLN B 1 571 ? 138.377 110.766 117.492 1.00 249.88 571 GLN B CA 1
ATOM 7017 C C . GLN B 1 571 ? 139.595 110.256 116.759 1.00 249.88 571 GLN B C 1
ATOM 7018 O O . GLN B 1 571 ? 139.527 109.950 115.574 1.00 249.88 571 GLN B O 1
ATOM 7024 N N . SER B 1 572 ? 140.714 110.147 117.459 1.00 280.35 572 SER B N 1
ATOM 7025 C CA . SER B 1 572 ? 141.926 109.626 116.854 1.00 280.35 572 SER B CA 1
ATOM 7026 C C . SER B 1 572 ? 141.953 108.104 116.855 1.00 280.35 572 SER B C 1
ATOM 7027 O O . SER B 1 572 ? 142.884 107.502 116.329 1.00 280.35 572 SER B O 1
ATOM 7030 N N . LEU B 1 573 ? 140.943 107.478 117.444 1.00 229.04 573 LEU B N 1
ATOM 7031 C CA . LEU B 1 573 ? 140.914 106.026 117.520 1.00 229.04 573 LEU B CA 1
ATOM 7032 C C . LEU B 1 573 ? 139.746 105.395 116.777 1.00 229.04 573 LEU B C 1
ATOM 7033 O O . LEU B 1 573 ? 139.943 104.762 115.747 1.00 229.04 573 LEU B O 1
ATOM 7038 N N . GLN B 1 574 ? 138.532 105.550 117.288 1.00 226.72 574 GLN B N 1
ATOM 7039 C CA . GLN B 1 574 ? 137.374 104.904 116.674 1.00 226.72 574 GLN B CA 1
ATOM 7040 C C . GLN B 1 574 ? 136.350 105.932 116.245 1.00 226.72 574 GLN B C 1
ATOM 7041 O O . GLN B 1 574 ? 136.504 107.104 116.546 1.00 226.72 574 GLN B O 1
ATOM 7047 N N . PRO B 1 575 ? 135.309 105.511 115.503 1.00 270.67 575 PRO B N 1
ATOM 7048 C CA . PRO B 1 575 ? 134.250 106.477 115.194 1.00 270.67 575 PRO B CA 1
ATOM 7049 C C . PRO B 1 575 ? 133.344 106.761 116.385 1.00 270.67 575 PRO B C 1
ATOM 7050 O O . PRO B 1 575 ? 133.610 106.330 117.501 1.00 270.67 575 PRO B O 1
ATOM 7054 N N . SER B 1 576 ? 132.269 107.498 116.157 1.00 286.08 576 SER B N 1
ATOM 7055 C CA . SER B 1 576 ? 131.325 107.747 117.227 1.00 286.08 576 SER B CA 1
ATOM 7056 C C . SER B 1 576 ? 130.402 106.554 117.270 1.00 286.08 576 SER B C 1
ATOM 7057 O O . SER B 1 576 ? 130.346 105.795 116.320 1.00 286.08 576 SER B O 1
ATOM 7060 N N . LEU B 1 577 ? 129.675 106.378 118.364 1.00 272.66 577 LEU B N 1
ATOM 7061 C CA . LEU B 1 577 ? 128.730 105.279 118.467 1.00 272.66 577 LEU B CA 1
ATOM 7062 C C . LEU B 1 577 ? 127.794 105.326 117.294 1.00 272.66 577 LEU B C 1
ATOM 7063 O O . LEU B 1 577 ? 127.610 104.332 116.615 1.00 272.66 577 LEU B O 1
ATOM 7068 N N . TYR B 1 578 ? 127.288 106.514 116.997 1.00 288.67 578 TYR B N 1
ATOM 7069 C CA . TYR B 1 578 ? 126.338 106.692 115.907 1.00 288.67 578 TYR B CA 1
ATOM 7070 C C . TYR B 1 578 ? 126.904 106.399 114.533 1.00 288.67 578 TYR B C 1
ATOM 7071 O O . TYR B 1 578 ? 126.294 105.676 113.757 1.00 288.67 578 TYR B O 1
ATOM 7080 N N . ASP B 1 579 ? 128.070 106.949 114.231 1.00 309.79 579 ASP B N 1
ATOM 7081 C CA . ASP B 1 579 ? 128.681 106.732 112.929 1.00 309.79 579 ASP B CA 1
ATOM 7082 C C . ASP B 1 579 ? 129.126 105.296 112.745 1.00 309.79 579 ASP B C 1
ATOM 7083 O O . ASP B 1 579 ? 129.091 104.781 111.637 1.00 309.79 579 ASP B O 1
ATOM 7088 N N . SER B 1 580 ? 129.537 104.642 113.822 1.00 294.72 580 SER B N 1
ATOM 7089 C CA . SER B 1 580 ? 129.922 103.242 113.737 1.00 294.72 580 SER B CA 1
ATOM 7090 C C . SER B 1 580 ? 128.710 102.373 113.474 1.00 294.72 580 SER B C 1
ATOM 7091 O O . SER B 1 580 ? 128.799 101.386 112.756 1.00 294.72 580 SER B O 1
ATOM 7094 N N . ILE B 1 581 ? 127.576 102.730 114.058 1.00 282.70 581 ILE B N 1
ATOM 7095 C CA . ILE B 1 581 ? 126.358 101.972 113.831 1.00 282.70 581 ILE B CA 1
ATOM 7096 C C . ILE B 1 581 ? 125.953 102.181 112.392 1.00 282.70 581 ILE B C 1
ATOM 7097 O O . ILE B 1 581 ? 125.591 101.229 111.712 1.00 282.70 581 ILE B O 1
ATOM 7102 N N . ILE B 1 582 ? 126.024 103.416 111.917 1.00 277.28 582 ILE B N 1
ATOM 7103 C CA . ILE B 1 582 ? 125.750 103.673 110.505 1.00 277.28 582 ILE B CA 1
ATOM 7104 C C . ILE B 1 582 ? 126.519 102.685 109.640 1.00 277.28 582 ILE B C 1
ATOM 7105 O O . ILE B 1 582 ? 125.940 102.059 108.757 1.00 277.28 582 ILE B O 1
ATOM 7110 N N . GLN B 1 583 ? 127.806 102.506 109.912 1.00 314.83 583 GLN B N 1
ATOM 7111 C CA . GLN B 1 583 ? 128.607 101.549 109.161 1.00 314.83 583 GLN B CA 1
ATOM 7112 C C . GLN B 1 583 ? 128.062 100.128 109.242 1.00 314.83 583 GLN B C 1
ATOM 7113 O O . GLN B 1 583 ? 127.876 99.481 108.217 1.00 314.83 583 GLN B O 1
ATOM 7119 N N . VAL B 1 584 ? 127.815 99.635 110.451 1.00 286.70 584 VAL B N 1
ATOM 7120 C CA . VAL B 1 584 ? 127.295 98.281 110.629 1.00 286.70 584 VAL B CA 1
ATOM 7121 C C . VAL B 1 584 ? 125.954 98.117 109.938 1.00 286.70 584 VAL B C 1
ATOM 7122 O O . VAL B 1 584 ? 125.752 97.169 109.182 1.00 286.70 584 VAL B O 1
ATOM 7126 N N . LYS B 1 585 ? 125.044 99.060 110.161 1.00 267.69 585 LYS B N 1
ATOM 7127 C CA . LYS B 1 585 ? 123.707 98.996 109.568 1.00 267.69 585 LYS B CA 1
ATOM 7128 C C . LYS B 1 585 ? 123.688 99.399 108.108 1.00 267.69 585 LYS B C 1
ATOM 7129 O O . LYS B 1 585 ? 122.608 99.477 107.523 1.00 267.69 585 LYS B O 1
ATOM 7135 N N . LYS B 1 586 ? 124.856 99.661 107.526 1.00 276.08 586 LYS B N 1
ATOM 7136 C CA . LYS B 1 586 ? 124.963 100.036 106.115 1.00 276.08 586 LYS B CA 1
ATOM 7137 C C . LYS B 1 586 ? 123.965 101.109 105.745 1.00 276.08 586 LYS B C 1
ATOM 7138 O O . LYS B 1 586 ? 123.288 101.015 104.723 1.00 276.08 586 LYS B O 1
ATOM 7144 N N . LEU B 1 587 ? 123.869 102.135 106.578 1.00 300.88 587 LEU B N 1
ATOM 7145 C CA . LEU B 1 587 ? 122.952 103.220 106.304 1.00 300.88 587 LEU B CA 1
ATOM 7146 C C . LEU B 1 587 ? 123.555 104.054 105.200 1.00 300.88 587 LEU B C 1
ATOM 7147 O O . LEU B 1 587 ? 124.745 104.360 105.253 1.00 300.88 587 LEU B O 1
ATOM 7152 N N . PRO B 1 588 ? 122.751 104.408 104.185 1.00 320.95 588 PRO B N 1
ATOM 7153 C CA . PRO B 1 588 ? 123.250 105.169 103.032 1.00 320.95 588 PRO B CA 1
ATOM 7154 C C . PRO B 1 588 ? 124.179 106.301 103.410 1.00 320.95 588 PRO B C 1
ATOM 7155 O O . PRO B 1 588 ? 125.321 106.290 102.942 1.00 320.95 588 PRO B O 1
ATOM 7159 N N . TYR B 1 589 ? 123.702 107.267 104.191 1.00 335.86 589 TYR B N 1
ATOM 7160 C CA . TYR B 1 589 ? 124.539 108.369 104.669 1.00 335.86 589 TYR B CA 1
ATOM 7161 C C . TYR B 1 589 ? 125.267 109.144 103.582 1.00 335.86 589 TYR B C 1
ATOM 7162 O O . TYR B 1 589 ? 124.785 109.208 102.448 1.00 335.86 589 TYR B O 1
#

Radius of gyration: 28.45 Å; Cα contacts (8 Å, |Δi|>4): 1913; chains: 2; bounding box: 60×90×57 Å

GO terms:
  GO:0005886 plasma membrane (C, IDA)
  GO:0042803 protein homodimerization activity (F, IDA)
  GO:0005886 plasma membrane (C, EXP)
  GO:0005886 plasma membrane (C, IC)
  GO:0005247 voltage-gated chloride channel activity (F, IMP)
  GO:1902476 chloride transmembrane transport (P, IMP)
  GO:0006936 muscle contraction (P, IMP)
  GO:0005886 plasma membrane (C, TAS)
  GO:0005515 protein binding (F, IPI)

Secondary structure (DSSP, 8-state):
-HHHHHHHHHHHHHHHHHHHHHHHHHHHHHHHHHHHHHT-S-HHHHHHHHHHHHHHHHHHHHHHHHHS-TTS-S-SHHHHHHHHTT---TTTTSHHHHHHHHHHHHHHHTTTSS--STTTHHHHHHHHHHHHHIIIII--HHHHHHHHHHHHHHHHHT-HHHHHHHHHHHT-SS--HHHHHHHHHHHHHHHHHHHHHHHHT---SSSSSSS-------TT--TTTHHHHHHHHHHHHHHHHHHHHHHHHHHHHHHHSHHHHHHHHHSTTHHHHHHHHHHHHHS-TTTTTTTTT-SS-HHHHHHHHT-SS-TTTTTSS-SSSGGGGSSS-SSS-HHHHHHHHHHHHHHHHHHHSSSSSS--SHHHHHHHHHHHHHHHHHHHHHH-SS-EESSS-EE---HHHHHHHHHHHHHHHHHT-STHHHHHHHHHTB-TTHHHHHHHHHHHHHHHHTTS--HHHHHHHHTT---/-HHHHHHHHHHHHHHHHHHHHHHHHHHHHHHHHHHHHHT-S-HHHHHHHHHHHHHHHHHHHHHHHHHS-TTS-S-SHHHHHHHHTT---TTTTSHHHHHHHHHHHHHHHTTTSS--STTTHHHHHHHHHHHHHIIIII--HHHHHHHHHHHHHHHHHT-HHHHHHHHHHHT-SS--HHHHHHHHHHHHHHHHHHHHHHHHT---SSSSSSS-------TT--TTTHHHHHHHHHHHHHHHHHHHHHHHHHHHHHHHSHHHHHHHHHSTTHHHHHHHHHHHHHS-TTTTTTTTT-SS-HHHHHHHHT-SS-TTTTTSS-SSSGGGGSSS-SSS-HHHHHHHHHHHHHHHHHHHSSSSSS--SHHHHHHHHHHHHHHHHHHHHHH-SS-EESSS-EE---HHHHHHHHHHHHHHHHHT-STHHHHHHHHHTB-TTHHHHHHHHHHHHHHHHTTS--HHHHHHHHTT---

Solvent-accessible surface area: 30553 Å² total; per-residue (Å²): 87,91,69,22,90,10,8,45,36,0,0,60,54,1,0,64,28,3,29,55,5,12,50,85,12,21,88,21,10,92,34,1,56,159,22,26,52,113,56,109,128,40,82,95,74,2,60,86,20,2,4,57,49,1,32,96,34,0,46,80,0,6,71,40,0,81,124,76,0,66,38,0,34,8,10,0,1,0,0,0,11,0,8,24,81,61,56,71,39,112,105,30,9,28,87,114,0,28,58,0,0,26,55,0,0,17,10,0,29,0,0,4,7,2,6,0,16,5,3,0,2,0,0,0,0,0,0,6,0,7,52,9,21,103,105,31,83,87,166,177,74,37,13,31,0,13,0,0,0,2,0,0,4,4,2,1,1,4,0,7,2,0,0,2,1,2,1,6,11,5,2,32,63,135,6,8,4,95,14,2,86,23,0,3,46,0,1,4,47,0,4,68,5,7,37,29,12,14,37,181,65,98,36,89,6,21,14,21,41,46,6,69,10,96,18,170,41,30,156,50,19,0,18,106,9,19,88,13,0,22,49,1,0,67,46,0,0,81,40,0,2,66,0,0,96,77,1,27,70,38,11,60,14,20,97,138,87,140,52,68,25,84,87,27,45,112,74,125,57,66,26,0,8,84,10,0,82,58,1,1,31,76,7,12,22,55,35,45,3,60,39,0,2,1,65,2,8,25,75,10,1,0,39,2,0,6,16,66,35,13,0,25,81,66,35,79,92,34,137,66,14,51,78,4,20,42,0,17,19,123,170,28,62,2,18,81,0,0,96,40,1,19,57,31,8,20,73,0,0,10,28,0,8,9,3,51,0,0,4,1,2,5,14,2,0,0,4,0,0,0,0,24,0,0,25,28,0,0,60,17,0,79,113,63,74,107,7,7,85,63,32,108,57,108,14,88,4,25,0,0,0,1,0,4,0,0,0,0,0,0,0,0,0,4,6,26,1,6,0,0,0,6,0,0,6,7,2,4,21,48,6,47,11,16,4,2,4,0,25,0,1,12,34,0,8,88,26,0,88,90,86,46,42,4,6,7,41,0,10,9,94,6,53,156,24,85,85,86,90,71,22,89,9,8,45,35,0,0,61,54,1,0,63,29,3,30,54,4,11,50,85,12,21,87,22,11,94,34,2,56,157,22,26,53,114,57,106,127,40,81,95,77,2,57,85,19,2,4,56,50,1,32,97,35,0,46,79,0,6,71,40,0,81,122,77,0,68,38,0,35,8,10,0,1,1,0,0,11,0,7,25,83,61,57,70,37,111,107,29,8,30,86,111,0,27,57,0,0,28,53,0,0,16,9,0,27,0,0,4,6,3,6,0,16,6,2,0,3,0,0,1,0,0,0,7,0,6,52,10,20,100,102,31,80,86,168,180,76,38,12,34,0,13,0,0,0,1,0,0,4,3,3,1,1,4,0,6,2,0,0,2,1,2,1,5,11,5,2,31,64,136,6,9,4,94,12,2,86,22,0,2,48,0,1,5,45,2,3,65,6,7,35,31,12,14,37,181,64,96,37,88,6,22,13,21,41,42,6,68,11,95,18,168,43,28,156,51,20,2,18,106,9,20,87,13,0,21,48,1,0,67,47,0,0,80,40,0,3,65,0,0,96,77,0,27,70,39,11,61,16,19,98,138,86,138,53,68,24,83,86,26,44,113,74,125,55,66,27,0,8,83,10,0,79,58,1,1,31,77,6,12,22,53,35,44,3,59,40,0,2,1,64,2,8,25,74,11,1,0,40,2,0,7,17,68,36,14,0,24,84,66,35,79,92,35,138,68,14,50,81,4,20,42,0,18,20,126,172,26,61,2,19,81,0,0,95,41,1,18,56,31,9,19,75,0,0,9,27,0,8,10,4,50,0,0,5,2,2,4,13,2,0,0,4,0,0,0,0,24,0,0,26,27,0,0,60,18,0,77,113,62,73,106,7,5,84,61,30,110,56,108,14,86,4,25,0,0,0,1,0,3,0,0,0,0,0,0,1,0,0,4,6,27,0,5,0,0,0,6,0,0,6,6,2,4,20,47,6,48,11,15,4,2,3,0,26,0,1,12,34,0,8,88,25,0,89,90,88,47,42,4,5,7,42,0,10,9,92,5,53,158,22,86,87

Sequence (934 aa):
GEDGIFLVLLGLLMALVSWSMGYVSAKSLQAYKWSYAQMQPSLPLQFLVWVTFPLVLILFSALFCHLISPQAVGSGIPEMKTILRGVVLKEYLTMKAFVAKVVALTAGLGSGIPVGKEGPFVHIASICAAVLSKFMSVFYYSDILTVGCAVGVGCCFGTPLGGVLFSIEVTSTYFAVRNYWRGFFAATFSAFVFRVLAVWNKDAVTITALFRTNFRMDFPFDLKELPAFAAIGICCGLLGAVFVYLHRQVMLGVRKHKALSQFLAKHRLLYPGIVTFVIASFTFPPGMGQFMAGELMPREAISTLFDNNTWVKHAGDPESLGQSAVWIHPRVNVVIIIFLFFVMKFWMSIVATTMPIPCGGFMPVFVLGAAFGRLVGEIMAMLFPDGILFDDIIYKILPGGYAVIGAAALTGAVSHTVSTAVICFELTGQIAHILPMMVAVILANMVAQSLQPSLYDSIIQVKKLPYGEDGIFLVLLGLLMALVSWSMGYVSAKSLQAYKWSYAQMQPSLPLQFLVWVTFPLVLILFSALFCHLISPQAVGSGIPEMKTILRGVVLKEYLTMKAFVAKVVALTAGLGSGIPVGKEGPFVHIASICAAVLSKFMSVFYYSDILTVGCAVGVGCCFGTPLGGVLFSIEVTSTYFAVRNYWRGFFAATFSAFVFRVLAVWNKDAVTITALFRTNFRMDFPFDLKELPAFAAIGICCGLLGAVFVYLHRQVMLGVRKHKALSQFLAKHRLLYPGIVTFVIASFTFPPGMGQFMAGELMPREAISTLFDNNTWVKHAGDPESLGQSAVWIHPRVNVVIIIFLFFVMKFWMSIVATTMPIPCGGFMPVFVLGAAFGRLVGEIMAMLFPDGILFDDIIYKILPGGYAVIGAAALTGAVSHTVSTAVICFELTGQIAHILPMMVAVILANMVAQSLQPSLYDSIIQVKKLPY

Nearest PDB structures (foldseek):
  8wxi-assembly1_A  TM=1.002E+00  e=1.119E-65  Homo sapiens
  6coy-assembly1_B  TM=9.727E-01  e=9.836E-53  Homo sapiens
  6qv6-assembly1_A  TM=9.635E-01  e=3.145E-49  Homo sapiens
  6qvc-assembly1_B  TM=9.590E-01  e=1.406E-47  Homo sapiens
  6qvb-assembly1_A  TM=9.541E-01  e=2.250E-47  Homo sapiens

Foldseek 3Di:
DLLLVLLLQLLQVLLVLLVVLFVLLVVLLVVLLVLLVVCPPDPVSNLCSLQVSLLVLQLCQLVLCVVQPLLLWFFQLLLLLLVLVVNNDVSLLDVSSLVSNSSSVSSNSSNLQAFDQLGSLLSNLLSVLVVSCCVRVVCPSNLSSLLSQLQSQLSNQPFLLLSNQLSCPSHDDDDDVVSSVSSSSSSVSNNVSNVVVCVVVVNPTGLLVFLAEDADFDQPDFCVCLVLLLVLLQVLLVLLLVLLVLLLVVLLVCVVPPVNVVVCVVVVSPLSNVLSNVLSSCCSCVPNVLLQVSVDGLSSLLRLLLYQDQCQVCLVPACVSPSNSSLRHPPDHSLRNLVVNLVSLSVSLSSNSSRSGYGDRLSSLLSNQSSVQLSSQNVVCVVPVPAPDHPNDGGRGRSSVSSLLRSLSNSCSQSLHLSSNSVSCSSRVHCSCVPSSSSSNVSSSVSSVVRHDHSSVSVCVSVVSVD/DLLLVLLLQLLQVLLVLLVVLFVLLVVLLVVLLVLLVVCPPDPVSNLCSLQVSLLVLQLCQLVLCVVQPLLLWFFQLLLLLLVLVVNNDVSLLDVSSLVSNSSSVSSNSSNLQAFDQLGSLLSNLLSVLVVSCCVRVVCPSNLSSLLSQLQSQLSNQPFLLLSNQLSCPSHDDDDDVVSSVSSSSSSVSNNVSNVVVCVVVVNPTGLLVFLAEDADFDQPDFCVCLVLLLVLLQVLLVLLLVLLVLLLVVLLVCVVPPVNVVVCVVVVSPLSNVLSNVLSSCCSCVPNVLLQVSVDGLSSLLRLLLYQDQCQVCLVPACVSPSNSSLRHPPDHSLRNLVVNLVSLSVSLSSNSSRSGYGDRLSSLLSNQSSVQLSSQNVVCVVPVPAPDHPNDGGRGRSSVSSLLRSLSNSCSQSLHLSSNSVSCSSRVHCSCVPSSSSSNVSSSVSSVVRHDHSSVSVCVSVVSVD

Organism: Homo sapiens (NCBI:txid9606)

B-factor: mean 245.85, std 44.6, range [10.0, 365.59]